Protein AF-A0A086J9L1-F1 (afdb_monomer_lite)

Organism: NCBI:txid1130820

Foldseek 3Di:
DAPQWDLLPDDDDPALQSIKHAWQWWQDRVVSHTHGWDDDPLFKGGGIPDGLVCCQPCQQVDPVPQCFQWADDPNCNPFIPMIGGALAGQQGNGSYRDGDPQFDDGSSLDGAQQWFWLLLASHTDIDGDDPPVVLCVLVVVLVVVLVVVLVLLLLLLVLQVVCVVVVNDPVRGQPLLLLVLLLLLLLLLLLLQLSQDDLSLVVVFVVVVVVDPPDDPVQVVLCVVLVCLSVVLSVSSVVSVCSLCSQFPVSRQCSVVSVPPAFPLLRRLVCLQCVLVVVLVVLVVVLVCVLVPDDQDDDPVCPVVCVVVVHGPSVVVVLLSLLSSLSSNVVVLSNSLSSSLLSLLQLQAWDADSRRFIARPSGRVHGCVDPSSVSSNVSSVVSCVCRQQVVLVVQQVVCVVCLVVCPPPRNVSNCSSQQPQFDSLCSSVSSVSSNLSSVLSNQSNDDDPDQSLVVSLVSLVVVLVVLLQQVGGDDDPDDFFDFPDDDVDDDGDTDGNDSSVLSSVSSVLSSVLSVLVSVLVVDSDDSSNSVSSVVSSVSSVVNSVVSVVSSVVSSVVSVVVVVVVVVVVVVVVVCVVPPPPDDDPDLDDPPDPPPLDFQDDPVVLVQLLVLLVPWPHSLLLLLLLLQLLPDPDLQPDALQNSVLSLVLLQRLDHIPSNSVPSSVVSNVVVVDPPTPADDSVSSSVSVSSSSSVSCVVVVNNVVNVVSSVLSNVRNVFWDQPPPPDDVVVVVVVVVPPPDDDDPPPQVVPDDQDPVNVVVVVVVCVVCVPPDDPLRVVVVVCVVHVSSHAIDGPVPPDDDDDDDDDDDRGPVLVVSCVVPNHDPPPPPPDPPSGPNPVPHPDDPDDSVRVD

pLDDT: mean 72.27, std 19.38, range [24.0, 94.75]

Radius of gyration: 41.41 Å; chains: 1; bounding box: 108×60×132 Å

Sequence (850 aa):
CPLQATTLGLTGAASIGACSCSKGYYLNAQLATCASCPLPATRFYCPGGVTADNIETTCKGLDAVSQGGWWIALPATDAPVVYEACSVRGACVGGCGECRDGHSGPLCAMCISGWSRDFFTIVSHCSECPNQLKLAALHGGTLLGLAVFLFVCYFCTNHSLHGKLRGEGDEERSRFVPAMKMLMTFLSVWGVYGLQADLRETWAESTEGDSAVQASEDEAAAIDAFRGSPAYFENYVSAARSVLLISVAGQKVDCWFSGKQLSPLYVYTLVAFLVPVAVLFFLFAAFNLVFLTRRNRPPASKRLFLIVTGTSWRDVFGQKLTAAFGQILSAFLLFWVPGATTYFIAALQCMSLASGERVQVFDTTVSCGGRSYSNATQVALPGMFLWTFGCPIFFFLAMLFHVRSLEERRWLLIFAFLNDFYRPKFFWWESLRLLFVSTLICVAVSPFPIGRPSFLTILLALYGSVFAVARPYVEETRPPWVLIQKSKKGKGLKIGRSLQLRELLMWIDLALAFQVDSVRISLTSGLRRRAMEVLVVVLFSLGQLLLVVWVLWELGRAIRRHFRRKKRQAEKEDFSGEQDLLPVVDLDRDDSEEMLSHKFLLRDEQFFADAIRLSPFPEEALAQTVTFMQAENLSASDVYAAADFLFEQGHIEPQGQTLYVTVPRIATMYSDLTYDISTTDEFREEMKKLLRRVAAKLKLHNLVGARLAVAKQIRTNCRIVGGKGAGARRRRSRRRTETGDETQWEKLLGGETSADVQLRWLHMRMHPDDASSARTRAEFALIFPSAKPVCFQEDLNPPEEPSEKAEPGLFERLGNAIFGEETSEEPHLPPHLQDPLNVRLHPIPATDII

Secondary structure (DSSP, 8-state):
--TTEE-TT-SS-SSGGG-EEPTTEEEETTTTEEEEPPSPTTTEE--SS--TTTHHHHTTS-HHHHTSSEE--SS-SSS---EEE-SSGGGB-STTSPBPTTEESGGG-EEPTTEE--TT-SSPPPEEPPPHHHHHHHHHHHHHHHHHHHHHHHHHHHHHHHHHTTT--TTTS--HHHHHHHHHHHHHHHHHHHHH--THHHHHHHHHHTT-----HHHHHHHHHHTTHHHHHHHHHHHHHHHHHTTTTTT-GGGGTTTS---HHHHHHHHHHHHHHHHHHHHHHHHHHHHHHS-S---GGGHHHHHHHT--HHHHHHHHHHHHHHHHHHHHHHHHHHHHHHHHHHHT-EEE-TTS-EEESS-TTSBTTSHHHHHHHHHHHHHIIIIIIIHHHHHHHHHHHTGGGTTSHHHHHHSHHHHTTB-GGGTTHHHHHHHHHHHHHHHHHS--SS-HHHHHHHHHHHHHHHHHHH--BPPPSS-SEEEE---TTSPPEEEE--HHHHHHHHHHHHHHHHHHHHHHHH--SSHHHHHHHHHHHHHHHHHHHHHHHHHHHHHHHHHHHHHHHHHHHHHHHHHHHHTT-S----------GGG---SS-HHHHHHHHHHHHTSSSHHHHHHHHHHHTT-S-SSS--HHHHHHHHHHTT-SS--HHIIIIIHHHHHHHHT-TTSS--SHHHHHHHHHHHHHHHHHHHT-HHHHHHHHHHHHHHHHH-EETTTTTSHHHHHHHHTS--SS---TTTTSSPPPPHHHHHHHHHHHHH-GGGS-HHHHHHHHHHH-TT---EE-TTTTSPPPPPPPPPPPPHHHHHHHHHH------S----TTT--TT------S-GGG--

Structure (mmCIF, N/CA/C/O backbone):
data_AF-A0A086J9L1-F1
#
_entry.id   AF-A0A086J9L1-F1
#
loop_
_atom_site.group_PDB
_atom_site.id
_atom_site.type_symbol
_atom_site.label_atom_id
_atom_site.label_alt_id
_atom_site.label_comp_id
_atom_site.label_asym_id
_atom_site.label_entity_id
_atom_site.label_seq_id
_atom_site.pdbx_PDB_ins_code
_atom_site.Cartn_x
_atom_site.Cartn_y
_atom_site.Cartn_z
_atom_site.occupancy
_atom_site.B_iso_or_equiv
_atom_site.auth_seq_id
_atom_site.auth_comp_id
_atom_site.auth_asym_id
_atom_site.auth_atom_id
_atom_site.pdbx_PDB_model_num
ATOM 1 N N . CYS A 1 1 ? 26.692 -8.786 -53.120 1.00 76.94 1 CYS A N 1
ATOM 2 C CA . CYS A 1 1 ? 25.958 -8.298 -51.937 1.00 76.94 1 CYS A CA 1
ATOM 3 C C . CYS A 1 1 ? 24.461 -8.364 -52.197 1.00 76.94 1 CYS A C 1
ATOM 5 O O . CYS A 1 1 ? 24.087 -8.276 -53.363 1.00 76.94 1 CYS A O 1
ATOM 7 N N . PRO A 1 2 ? 23.624 -8.560 -51.163 1.00 82.50 2 PRO A N 1
ATOM 8 C CA . PRO A 1 2 ? 22.166 -8.569 -51.304 1.00 82.50 2 PRO A CA 1
ATOM 9 C C . PRO A 1 2 ? 21.606 -7.215 -51.767 1.00 82.50 2 PRO A C 1
ATOM 11 O O . PRO A 1 2 ? 22.305 -6.200 -51.748 1.00 82.50 2 PRO A O 1
ATOM 14 N N . LEU A 1 3 ? 20.332 -7.197 -52.175 1.00 81.06 3 LEU A N 1
ATOM 15 C CA . LEU A 1 3 ? 19.605 -5.954 -52.455 1.00 81.06 3 LEU A CA 1
ATOM 16 C C . LEU A 1 3 ? 19.679 -5.027 -51.230 1.00 81.06 3 LEU A C 1
ATOM 18 O O . LEU A 1 3 ? 19.567 -5.499 -50.101 1.00 81.06 3 LEU A O 1
ATOM 22 N N . GLN A 1 4 ? 19.880 -3.726 -51.470 1.00 80.81 4 GLN A N 1
ATOM 23 C CA . GLN A 1 4 ? 20.126 -2.698 -50.443 1.00 80.81 4 GLN A CA 1
ATOM 24 C C . GLN A 1 4 ? 21.457 -2.820 -49.671 1.00 80.81 4 GLN A C 1
ATOM 26 O O . GLN A 1 4 ? 21.624 -2.151 -48.653 1.00 80.81 4 GLN A O 1
ATOM 31 N N . ALA A 1 5 ? 22.429 -3.603 -50.158 1.00 84.31 5 ALA A N 1
ATOM 32 C CA . ALA A 1 5 ? 23.796 -3.609 -49.633 1.00 84.31 5 ALA A CA 1
ATOM 33 C C . ALA A 1 5 ? 24.838 -3.063 -50.620 1.00 84.31 5 ALA A C 1
ATOM 35 O O . ALA A 1 5 ? 24.699 -3.165 -51.837 1.00 84.31 5 ALA A O 1
ATOM 36 N N . THR A 1 6 ? 25.930 -2.535 -50.071 1.00 83.69 6 THR A N 1
ATOM 37 C CA . THR A 1 6 ? 27.094 -2.004 -50.791 1.00 83.69 6 THR A CA 1
ATOM 38 C C . THR A 1 6 ? 28.382 -2.635 -50.257 1.00 83.69 6 THR A C 1
ATOM 40 O O . THR A 1 6 ? 28.424 -3.095 -49.118 1.00 83.69 6 THR A O 1
ATOM 43 N N . THR A 1 7 ? 29.447 -2.656 -51.061 1.00 77.06 7 THR A N 1
ATOM 44 C CA . THR A 1 7 ? 30.794 -3.096 -50.639 1.00 77.06 7 THR A CA 1
ATOM 45 C C . THR A 1 7 ? 31.629 -1.962 -50.042 1.00 77.06 7 THR A C 1
ATOM 47 O O . THR A 1 7 ? 32.848 -2.079 -49.958 1.00 77.06 7 THR A O 1
ATOM 50 N N . LEU A 1 8 ? 30.999 -0.830 -49.694 1.00 74.56 8 LEU A N 1
ATOM 51 C CA . LEU A 1 8 ? 31.676 0.368 -49.179 1.00 74.56 8 LEU A CA 1
ATOM 52 C C . LEU A 1 8 ? 32.834 0.865 -50.071 1.00 74.56 8 LEU A C 1
ATOM 54 O O . LEU A 1 8 ? 33.784 1.470 -49.588 1.00 74.56 8 LEU A O 1
ATOM 58 N N . GLY A 1 9 ? 32.760 0.610 -51.382 1.00 67.12 9 GLY A N 1
ATOM 59 C CA . GLY A 1 9 ? 33.784 1.020 -52.348 1.00 67.12 9 GLY A CA 1
ATOM 60 C C . GLY A 1 9 ? 34.927 0.019 -52.560 1.00 67.12 9 GLY A C 1
ATOM 61 O O . GLY A 1 9 ? 35.800 0.287 -53.381 1.00 67.12 9 GLY A O 1
ATOM 62 N N . LEU A 1 10 ? 34.918 -1.144 -51.896 1.00 68.69 10 LEU A N 1
ATOM 63 C CA . LEU A 1 10 ? 35.848 -2.243 -52.185 1.00 68.69 10 LEU A CA 1
ATOM 64 C C . LEU A 1 10 ? 35.444 -2.966 -53.483 1.00 68.69 10 LEU A C 1
ATOM 66 O O . LEU A 1 10 ? 34.256 -3.209 -53.735 1.00 68.69 10 LEU A O 1
ATOM 70 N N . THR A 1 11 ? 36.426 -3.309 -54.321 1.00 63.75 11 THR A N 1
ATOM 71 C CA . THR A 1 11 ? 36.232 -3.998 -55.607 1.00 63.75 11 THR A CA 1
ATOM 72 C C . THR A 1 11 ? 35.839 -5.463 -55.400 1.00 63.75 11 THR A C 1
ATOM 74 O O . THR A 1 11 ? 36.671 -6.364 -55.430 1.00 63.75 11 THR A O 1
ATOM 77 N N . GLY A 1 12 ? 34.537 -5.699 -55.225 1.00 65.25 12 GLY A N 1
ATOM 78 C CA . GLY A 1 12 ? 33.956 -7.030 -55.032 1.00 65.25 12 GLY A CA 1
ATOM 79 C C . GLY A 1 12 ? 33.960 -7.488 -53.569 1.00 65.25 12 GLY A C 1
ATOM 80 O O . GLY A 1 12 ? 34.864 -7.178 -52.801 1.00 65.25 12 GLY A O 1
ATOM 81 N N . ALA A 1 13 ? 32.920 -8.226 -53.173 1.00 68.69 13 ALA A N 1
ATOM 82 C CA . ALA A 1 13 ? 32.827 -8.838 -51.848 1.00 68.69 13 ALA A CA 1
ATOM 83 C C . ALA A 1 13 ? 33.323 -10.289 -51.910 1.00 68.69 13 ALA A C 1
ATOM 85 O O . ALA A 1 13 ? 32.772 -11.083 -52.671 1.00 68.69 13 ALA A O 1
ATOM 86 N N . ALA A 1 14 ? 34.325 -10.642 -51.099 1.00 73.38 14 ALA A N 1
ATOM 87 C CA . ALA A 1 14 ? 34.822 -12.019 -50.979 1.00 73.38 14 ALA A CA 1
ATOM 88 C C . ALA A 1 14 ? 33.916 -12.918 -50.109 1.00 73.38 14 ALA A C 1
ATOM 90 O O . ALA A 1 14 ? 34.003 -14.141 -50.172 1.00 73.38 14 ALA A O 1
ATOM 91 N N . SER A 1 15 ? 33.034 -12.318 -49.304 1.00 76.00 15 SER A N 1
ATOM 92 C CA . SER A 1 15 ? 32.070 -13.001 -48.437 1.00 76.00 15 SER A CA 1
ATOM 93 C C . SER A 1 15 ? 30.815 -12.139 -48.246 1.00 76.00 15 SER A C 1
ATOM 95 O O . SER A 1 15 ? 30.827 -10.939 -48.525 1.00 76.00 15 SER A O 1
ATOM 97 N N . ILE A 1 16 ? 29.720 -12.732 -47.753 1.00 77.75 16 ILE A N 1
ATOM 98 C CA . ILE A 1 16 ? 28.496 -11.978 -47.424 1.00 77.75 16 ILE A CA 1
ATOM 99 C C . ILE A 1 16 ? 28.744 -10.955 -46.298 1.00 77.75 16 ILE A C 1
ATOM 101 O O . ILE A 1 16 ? 28.122 -9.899 -46.302 1.00 77.75 16 ILE A O 1
ATOM 105 N N . GLY A 1 17 ? 29.677 -11.239 -45.378 1.00 72.56 17 GLY A N 1
ATOM 106 C CA . GLY A 1 17 ? 30.025 -10.369 -44.246 1.00 72.56 17 GLY A CA 1
ATOM 107 C C . GLY A 1 17 ? 30.697 -9.053 -44.653 1.00 72.56 17 GLY A C 1
ATOM 108 O O . GLY A 1 17 ? 30.530 -8.051 -43.966 1.00 72.56 17 GLY A O 1
ATOM 109 N N . ALA A 1 18 ? 31.344 -9.023 -45.825 1.00 74.81 18 ALA A N 1
ATOM 110 C CA . ALA A 1 18 ? 31.938 -7.816 -46.406 1.00 74.81 18 ALA A CA 1
ATOM 111 C C . ALA A 1 18 ? 30.899 -6.847 -47.017 1.00 74.81 18 ALA A C 1
ATOM 113 O O . ALA A 1 18 ? 31.251 -5.796 -47.555 1.00 74.81 18 ALA A O 1
ATOM 114 N N . CYS A 1 19 ? 29.612 -7.204 -46.988 1.00 80.94 19 CYS A N 1
ATOM 115 C CA . CYS A 1 19 ? 28.522 -6.382 -47.498 1.00 80.94 19 CYS A CA 1
ATOM 116 C C . CYS A 1 19 ? 27.885 -5.557 -46.380 1.00 80.94 19 CYS A C 1
ATOM 118 O O . CYS A 1 19 ? 27.473 -6.097 -45.358 1.00 80.94 19 CYS A O 1
ATOM 120 N N . SER A 1 20 ? 27.700 -4.259 -46.613 1.00 85.38 20 SER A N 1
ATOM 121 C CA . SER A 1 20 ? 27.017 -3.370 -45.675 1.00 85.38 20 SER A CA 1
ATOM 122 C C . SER A 1 20 ? 25.655 -2.924 -46.192 1.00 85.38 20 SER A C 1
ATOM 124 O O . SER A 1 20 ? 25.558 -2.432 -47.316 1.00 85.38 20 SER A O 1
ATOM 126 N N . CYS A 1 21 ? 24.610 -3.064 -45.376 1.00 88.19 21 CYS A N 1
ATOM 127 C CA . CYS A 1 21 ? 23.255 -2.631 -45.719 1.00 88.19 21 CYS A CA 1
ATOM 128 C C . CYS A 1 21 ? 23.073 -1.106 -45.607 1.00 88.19 21 CYS A C 1
ATOM 130 O O . CYS A 1 21 ? 23.787 -0.421 -44.870 1.00 88.19 21 CYS A O 1
ATOM 132 N N . SER A 1 22 ? 22.090 -0.569 -46.332 1.00 87.94 22 SER A N 1
ATOM 133 C CA . SER A 1 22 ? 21.668 0.831 -46.233 1.00 87.94 22 SER A CA 1
ATOM 134 C C . SER A 1 22 ? 21.080 1.169 -44.858 1.00 87.94 22 SER A C 1
ATOM 136 O O . SER A 1 22 ? 20.612 0.287 -44.137 1.00 87.94 22 SER A O 1
ATOM 138 N N . LYS A 1 23 ? 21.047 2.463 -44.510 1.00 87.50 23 LYS A N 1
ATOM 139 C CA . LYS A 1 23 ? 20.440 2.961 -43.264 1.00 87.50 23 LYS A CA 1
ATOM 140 C C . LYS A 1 23 ? 19.023 2.409 -43.077 1.00 87.50 23 LYS A C 1
ATOM 142 O O . LYS A 1 23 ? 18.240 2.368 -44.024 1.00 87.50 23 LYS A O 1
ATOM 147 N N . GLY A 1 24 ? 18.700 1.989 -41.854 1.00 85.75 24 GLY A N 1
ATOM 148 C CA . GLY A 1 24 ? 17.420 1.350 -41.534 1.00 85.75 24 GLY A CA 1
ATOM 149 C C . GLY A 1 24 ? 17.355 -0.150 -41.843 1.00 85.75 24 GLY A C 1
ATOM 150 O O . GLY A 1 24 ? 16.316 -0.757 -41.598 1.00 85.75 24 GLY A O 1
ATOM 151 N N . TYR A 1 25 ? 18.447 -0.757 -42.316 1.00 87.12 25 TYR A N 1
ATOM 152 C CA . TYR A 1 25 ? 18.561 -2.197 -42.549 1.00 87.12 25 TYR A CA 1
ATOM 153 C C . TYR A 1 25 ? 19.827 -2.760 -41.897 1.00 87.12 25 TYR A C 1
ATOM 155 O O . TYR A 1 25 ? 20.832 -2.061 -41.757 1.00 87.12 25 TYR A O 1
ATOM 163 N N . TYR A 1 26 ? 19.785 -4.035 -41.522 1.00 86.62 26 TYR A N 1
ATOM 164 C CA . TYR A 1 26 ? 20.932 -4.791 -41.023 1.00 86.62 26 TYR A CA 1
ATOM 165 C C . TYR A 1 26 ? 21.159 -6.042 -41.875 1.00 86.62 26 TYR A C 1
ATOM 167 O O . TYR A 1 26 ? 20.227 -6.581 -42.478 1.00 86.62 26 TYR A O 1
ATOM 175 N N . LEU A 1 27 ? 22.403 -6.520 -41.930 1.00 84.25 27 LEU A N 1
ATOM 176 C CA . LEU A 1 27 ? 22.732 -7.745 -42.653 1.00 84.25 27 LEU A CA 1
ATOM 177 C C . LEU A 1 27 ? 22.301 -8.963 -41.829 1.00 84.25 27 LEU A C 1
ATOM 179 O O . LEU A 1 27 ? 22.865 -9.230 -40.770 1.00 84.25 27 LEU A O 1
ATOM 183 N N . ASN A 1 28 ? 21.328 -9.726 -42.325 1.00 83.06 28 ASN A N 1
ATOM 184 C CA . ASN A 1 28 ? 21.008 -11.036 -41.775 1.00 83.06 28 ASN A CA 1
ATOM 185 C C . ASN A 1 28 ? 21.868 -12.092 -42.482 1.00 83.06 28 ASN A C 1
ATOM 187 O O . ASN A 1 28 ? 21.581 -12.478 -43.617 1.00 83.06 28 ASN A O 1
ATOM 191 N N . ALA A 1 29 ? 22.928 -12.548 -41.809 1.00 76.50 29 ALA A N 1
ATOM 192 C CA . ALA A 1 29 ? 23.880 -13.508 -42.367 1.00 76.50 29 ALA A CA 1
ATOM 193 C C . ALA A 1 29 ? 23.258 -14.888 -42.654 1.00 76.50 29 ALA A C 1
ATOM 195 O O . ALA A 1 29 ? 23.668 -15.546 -43.605 1.00 76.50 29 ALA A O 1
ATOM 196 N N . GLN A 1 30 ? 22.244 -15.305 -41.884 1.00 78.69 30 GLN A N 1
ATOM 197 C CA . GLN A 1 30 ? 21.570 -16.602 -42.053 1.00 78.69 30 GLN A CA 1
ATOM 198 C C . GLN A 1 30 ? 20.693 -16.634 -43.307 1.00 78.69 30 GLN A C 1
ATOM 200 O O . GLN A 1 30 ? 20.655 -17.632 -44.020 1.00 78.69 30 GLN A O 1
ATOM 205 N N . LEU A 1 31 ? 19.992 -15.531 -43.576 1.00 81.44 31 LEU A N 1
ATOM 206 C CA . LEU A 1 31 ? 19.120 -15.385 -44.743 1.00 81.44 31 LEU A CA 1
ATOM 207 C C . LEU A 1 31 ? 19.850 -14.808 -45.961 1.00 81.44 31 LEU A C 1
ATOM 209 O O . LEU A 1 31 ? 19.276 -14.770 -47.044 1.00 81.44 31 LEU A O 1
ATOM 213 N N . ALA A 1 32 ? 21.099 -14.359 -45.797 1.00 81.88 32 ALA A N 1
ATOM 214 C CA . ALA A 1 32 ? 21.879 -13.665 -46.820 1.00 81.88 32 ALA A CA 1
ATOM 215 C C . ALA A 1 32 ? 21.157 -12.434 -47.418 1.00 81.88 32 ALA A C 1
ATOM 217 O O . ALA A 1 32 ? 21.314 -12.123 -48.598 1.00 81.88 32 ALA A O 1
ATOM 218 N N . THR A 1 33 ? 20.380 -11.705 -46.605 1.00 88.00 33 THR A N 1
ATOM 219 C CA . THR A 1 33 ? 19.571 -10.541 -47.025 1.00 88.00 33 THR A CA 1
ATOM 220 C C . THR A 1 33 ? 19.725 -9.345 -46.085 1.00 88.00 33 THR A C 1
ATOM 222 O O . THR A 1 33 ? 19.958 -9.521 -44.889 1.00 88.00 33 THR A O 1
ATOM 225 N N . CYS A 1 34 ? 19.506 -8.128 -46.593 1.00 88.25 34 CYS A N 1
ATOM 226 C CA . CYS A 1 34 ? 19.302 -6.949 -45.747 1.00 88.25 34 CYS A CA 1
ATOM 227 C C . CYS A 1 34 ? 17.881 -6.954 -45.176 1.00 88.25 34 CYS A C 1
ATOM 229 O O . CYS A 1 34 ? 16.911 -6.788 -45.911 1.00 88.25 34 CYS A O 1
ATOM 231 N N . ALA A 1 35 ? 17.759 -7.168 -43.868 1.00 88.38 35 ALA A N 1
ATOM 232 C CA . ALA A 1 35 ? 16.488 -7.139 -43.156 1.00 88.38 35 ALA A CA 1
ATOM 233 C C . ALA A 1 35 ? 16.234 -5.742 -42.578 1.00 88.38 35 ALA A C 1
ATOM 235 O O . ALA A 1 35 ? 17.172 -5.048 -42.183 1.00 88.38 35 ALA A O 1
ATOM 236 N N . SER A 1 36 ? 14.970 -5.320 -42.529 1.00 88.50 36 SER A N 1
ATOM 237 C CA . SER A 1 36 ? 14.582 -4.050 -41.909 1.00 88.50 36 SER A CA 1
ATOM 238 C C . SER A 1 36 ? 14.983 -4.020 -40.435 1.00 88.50 36 SER A C 1
ATOM 240 O O . SER A 1 36 ? 14.867 -5.036 -39.744 1.00 88.50 36 SER A O 1
ATOM 242 N N . CYS A 1 37 ? 15.411 -2.856 -39.947 1.00 86.81 37 CYS A N 1
ATOM 243 C CA . CYS A 1 37 ? 15.784 -2.671 -38.549 1.00 86.81 37 CYS A CA 1
ATOM 244 C C . CYS A 1 37 ? 14.646 -3.119 -37.614 1.00 86.81 37 CYS A C 1
ATOM 246 O O . CYS A 1 37 ? 13.480 -2.818 -37.902 1.00 86.81 37 CYS A O 1
ATOM 248 N N . PRO A 1 38 ? 14.945 -3.830 -36.512 1.00 84.69 38 PRO A N 1
ATOM 249 C CA . PRO A 1 38 ? 13.913 -4.257 -35.577 1.00 84.69 38 PRO A CA 1
ATOM 250 C C . PRO A 1 38 ? 13.119 -3.062 -35.026 1.00 84.69 38 PRO A C 1
ATOM 252 O O . PRO A 1 38 ? 13.675 -2.002 -34.754 1.00 84.69 38 PRO A O 1
ATOM 255 N N . LEU A 1 39 ? 11.808 -3.229 -34.850 1.00 80.31 39 LEU A N 1
ATOM 256 C CA . LEU A 1 39 ? 10.949 -2.225 -34.215 1.00 80.31 39 LEU A CA 1
ATOM 257 C C . LEU A 1 39 ? 10.823 -2.501 -32.703 1.00 80.31 39 LEU A C 1
ATOM 259 O O . LEU A 1 39 ? 10.872 -3.666 -32.298 1.00 80.31 39 LEU A O 1
ATOM 263 N N . PRO A 1 40 ? 10.617 -1.471 -31.856 1.00 74.69 40 PRO A N 1
ATOM 264 C CA . PRO A 1 40 ? 10.451 -0.051 -32.194 1.00 74.69 40 PRO A CA 1
ATOM 265 C C . PRO A 1 40 ? 11.783 0.689 -32.425 1.00 74.69 40 PRO A C 1
ATOM 267 O O . PRO A 1 40 ? 12.797 0.373 -31.805 1.00 74.69 40 PRO A O 1
ATOM 270 N N . ALA A 1 41 ? 11.760 1.731 -33.267 1.00 70.62 41 ALA A N 1
ATOM 271 C CA . ALA A 1 41 ? 12.930 2.565 -33.594 1.00 70.62 41 ALA A CA 1
ATOM 272 C C . ALA A 1 41 ? 13.497 3.358 -32.395 1.00 70.62 41 ALA A C 1
ATOM 274 O O . ALA A 1 41 ? 14.632 3.820 -32.430 1.00 70.62 41 ALA A O 1
ATOM 275 N N . THR A 1 42 ? 12.731 3.485 -31.307 1.00 71.38 42 THR A N 1
ATOM 276 C CA . THR A 1 42 ? 13.193 4.036 -30.020 1.00 71.38 42 THR A CA 1
ATOM 277 C C . THR A 1 42 ? 14.117 3.085 -29.258 1.00 71.38 42 THR A C 1
ATOM 279 O O . THR A 1 42 ? 14.785 3.492 -28.309 1.00 71.38 42 THR A O 1
ATOM 282 N N . ARG A 1 43 ? 14.147 1.805 -29.646 1.00 78.00 43 ARG A N 1
ATOM 283 C CA . ARG A 1 43 ? 14.943 0.761 -29.002 1.00 78.00 43 ARG A CA 1
ATOM 284 C C . ARG A 1 43 ? 16.084 0.264 -29.875 1.00 78.00 43 ARG A C 1
ATOM 286 O O . ARG A 1 43 ? 17.126 -0.069 -29.322 1.00 78.00 43 ARG A O 1
ATOM 293 N N . PHE A 1 44 ? 15.897 0.202 -31.188 1.00 85.31 44 PHE A N 1
ATOM 294 C CA . PHE A 1 44 ? 16.902 -0.311 -32.112 1.00 85.31 44 PHE A CA 1
ATOM 295 C C . PHE A 1 44 ? 17.254 0.730 -33.168 1.00 85.31 44 PHE A C 1
ATOM 297 O O . PHE A 1 44 ? 16.372 1.375 -33.736 1.00 85.31 44 PHE A O 1
ATOM 304 N N . TYR A 1 45 ? 18.544 0.855 -33.459 1.00 85.75 45 TYR A N 1
ATOM 305 C CA . TYR A 1 45 ? 19.071 1.758 -34.469 1.00 85.75 45 TYR A CA 1
ATOM 306 C C . TYR A 1 45 ? 20.033 1.030 -35.405 1.00 85.75 45 TYR A C 1
ATOM 308 O O . TYR A 1 45 ? 20.957 0.338 -34.982 1.00 85.75 45 TYR A O 1
ATOM 316 N N . CYS A 1 46 ? 19.811 1.207 -36.704 1.00 87.25 46 CYS A N 1
ATOM 317 C CA . CYS A 1 46 ? 20.625 0.616 -37.758 1.00 87.25 46 CYS A CA 1
ATOM 318 C C . CYS A 1 46 ? 21.206 1.756 -38.609 1.00 87.25 46 CYS A C 1
ATOM 320 O O . CYS A 1 46 ? 20.497 2.276 -39.481 1.00 87.25 46 CYS A O 1
ATOM 322 N N . PRO A 1 47 ? 22.462 2.181 -38.364 1.00 82.75 47 PRO A N 1
ATOM 323 C CA . PRO A 1 47 ? 23.047 3.332 -39.053 1.00 82.75 47 PRO A CA 1
ATOM 324 C C . PRO A 1 47 ? 23.256 3.100 -40.553 1.00 82.75 47 PRO A C 1
ATOM 326 O O . PRO A 1 47 ? 23.207 4.054 -41.328 1.00 82.75 47 PRO A O 1
ATOM 329 N N . GLY A 1 48 ? 23.431 1.839 -40.963 1.00 82.62 48 GLY A N 1
ATOM 330 C CA . GLY A 1 48 ? 23.876 1.477 -42.307 1.00 82.62 48 GLY A CA 1
ATOM 331 C C . GLY A 1 48 ? 25.348 1.826 -42.535 1.00 82.62 48 GLY A C 1
ATOM 332 O O . GLY A 1 48 ? 25.939 2.608 -41.795 1.00 82.62 48 GLY A O 1
ATOM 333 N N . GLY A 1 49 ? 25.967 1.222 -43.544 1.00 78.75 49 GLY A N 1
ATOM 334 C CA . GLY A 1 49 ? 27.369 1.502 -43.880 1.00 78.75 49 GLY A CA 1
ATOM 335 C C . GLY A 1 49 ? 28.413 0.878 -42.935 1.00 78.75 49 GLY A C 1
ATOM 336 O O . GLY A 1 49 ? 29.600 1.176 -43.043 1.00 78.75 49 GLY A O 1
ATOM 337 N N . VAL A 1 50 ? 27.984 -0.002 -42.025 1.00 79.44 50 VAL A N 1
ATOM 338 C CA . VAL A 1 50 ? 28.842 -0.728 -41.079 1.00 79.44 50 VAL A CA 1
ATOM 339 C C . VAL A 1 50 ? 28.770 -2.244 -41.330 1.00 79.44 50 VAL A C 1
ATOM 341 O O . VAL A 1 50 ? 27.759 -2.749 -41.824 1.00 79.44 50 VAL A O 1
ATOM 344 N N . THR A 1 51 ? 29.854 -2.957 -41.038 1.00 77.94 51 THR A N 1
ATOM 345 C CA . THR A 1 51 ? 30.085 -4.405 -41.198 1.00 77.94 51 THR A CA 1
ATOM 346 C C . THR A 1 51 ? 30.797 -4.952 -39.958 1.00 77.94 51 THR A C 1
ATOM 348 O O . THR A 1 51 ? 31.350 -4.177 -39.177 1.00 77.94 51 THR A O 1
ATOM 351 N N . ALA A 1 52 ? 30.820 -6.275 -39.785 1.00 74.00 52 ALA A N 1
ATOM 352 C CA . ALA A 1 52 ? 31.558 -6.916 -38.692 1.00 74.00 52 ALA A CA 1
ATOM 353 C C . ALA A 1 52 ? 33.065 -6.586 -38.720 1.00 74.00 52 ALA A C 1
ATOM 355 O O . ALA A 1 52 ? 33.684 -6.462 -37.668 1.00 74.00 52 ALA A O 1
ATOM 356 N N . ASP A 1 53 ? 33.627 -6.361 -39.912 1.00 73.62 53 ASP A N 1
ATOM 357 C CA . ASP A 1 53 ? 35.062 -6.122 -40.103 1.00 73.62 53 ASP A CA 1
ATOM 358 C C . ASP A 1 53 ? 35.479 -4.662 -39.843 1.00 73.62 53 ASP A C 1
ATOM 360 O O . ASP A 1 53 ? 36.639 -4.393 -39.540 1.00 73.62 53 ASP A O 1
ATOM 364 N N . ASN A 1 54 ? 34.554 -3.699 -39.961 1.00 79.50 54 ASN A N 1
ATOM 365 C CA . ASN A 1 54 ? 34.853 -2.270 -39.791 1.00 79.50 54 ASN A CA 1
ATOM 366 C C . ASN A 1 54 ? 34.167 -1.621 -38.580 1.00 79.50 54 ASN A C 1
ATOM 368 O O . ASN A 1 54 ? 34.442 -0.456 -38.292 1.00 79.50 54 ASN A O 1
ATOM 372 N N . ILE A 1 55 ? 33.281 -2.323 -37.866 1.00 80.44 55 ILE A N 1
ATOM 373 C CA . ILE A 1 55 ? 32.540 -1.742 -36.738 1.00 80.44 55 ILE A CA 1
ATOM 374 C C . ILE A 1 55 ? 33.479 -1.189 -35.668 1.00 80.44 55 ILE A C 1
ATOM 376 O O . ILE A 1 55 ? 33.264 -0.069 -35.226 1.00 80.44 55 ILE A O 1
ATOM 380 N N . GLU A 1 56 ? 34.546 -1.906 -35.314 1.00 76.88 56 GLU A N 1
ATOM 381 C CA . GLU A 1 56 ? 35.476 -1.525 -34.240 1.00 76.88 56 GLU A CA 1
ATOM 382 C C . GLU A 1 56 ? 36.193 -0.189 -34.513 1.00 76.88 56 GLU A C 1
ATOM 384 O O . GLU A 1 56 ? 36.495 0.564 -33.589 1.00 76.88 56 GLU A O 1
ATOM 389 N N . THR A 1 57 ? 36.403 0.152 -35.788 1.00 78.25 57 THR A N 1
ATOM 390 C CA . THR A 1 57 ? 37.022 1.419 -36.206 1.00 78.25 57 THR A CA 1
ATOM 391 C C . THR A 1 57 ? 35.994 2.497 -36.550 1.00 78.25 57 THR A C 1
ATOM 393 O O . THR A 1 57 ? 36.243 3.681 -36.329 1.00 78.25 57 THR A O 1
ATOM 396 N N . THR A 1 58 ? 34.818 2.112 -37.054 1.00 80.44 58 THR A N 1
ATOM 397 C CA . THR A 1 58 ? 33.796 3.048 -37.557 1.00 80.44 58 THR A CA 1
ATOM 398 C C . THR A 1 58 ? 32.862 3.539 -36.449 1.00 80.44 58 THR A C 1
ATOM 400 O O . THR A 1 58 ? 32.353 4.656 -36.521 1.00 80.44 58 THR A O 1
ATOM 403 N N . CYS A 1 59 ? 32.672 2.752 -35.387 1.00 80.44 59 CYS A N 1
ATOM 404 C CA . CYS A 1 59 ? 31.727 3.018 -34.300 1.00 80.44 59 CYS A CA 1
ATOM 405 C C . CYS A 1 59 ? 31.941 4.366 -33.579 1.00 80.44 59 CYS A C 1
ATOM 407 O O . CYS A 1 59 ? 30.975 4.948 -33.086 1.00 80.44 59 CYS A O 1
ATOM 409 N N . LYS A 1 60 ? 33.170 4.909 -33.560 1.00 77.94 60 LYS A N 1
ATOM 410 C CA . LYS A 1 60 ? 33.479 6.230 -32.968 1.00 77.94 60 LYS A CA 1
ATOM 411 C C . LYS A 1 60 ? 33.123 7.410 -33.878 1.00 77.94 60 LYS A C 1
ATOM 413 O O . LYS A 1 60 ? 32.882 8.500 -33.373 1.00 77.94 60 LYS A O 1
ATOM 418 N N . GLY A 1 61 ? 33.086 7.199 -35.194 1.00 75.00 61 GLY A N 1
ATOM 419 C CA . GLY A 1 61 ? 32.851 8.243 -36.201 1.00 75.00 61 GLY A CA 1
ATOM 420 C C . GLY A 1 61 ? 31.383 8.447 -36.587 1.00 75.00 61 GLY A C 1
ATOM 421 O O . GLY A 1 61 ? 31.091 9.250 -37.466 1.00 75.00 61 GLY A O 1
ATOM 422 N N . LEU A 1 62 ? 30.454 7.710 -35.973 1.00 78.94 62 LEU A N 1
ATOM 423 C CA . LEU A 1 62 ? 29.019 7.823 -36.236 1.00 78.94 62 LEU A CA 1
ATOM 424 C C . LEU A 1 62 ? 28.384 8.908 -35.358 1.00 78.94 62 LEU A C 1
ATOM 426 O O . LEU A 1 62 ? 28.050 8.629 -34.210 1.00 78.94 62 LEU A O 1
ATOM 430 N N . ASP A 1 63 ? 28.139 10.102 -35.909 1.00 73.25 63 ASP A N 1
ATOM 431 C CA . ASP A 1 63 ? 27.571 11.265 -35.190 1.00 73.25 63 ASP A CA 1
ATOM 432 C C . ASP A 1 63 ? 26.301 10.954 -34.376 1.00 73.25 63 ASP A C 1
ATOM 434 O O . ASP A 1 63 ? 26.117 11.453 -33.270 1.00 73.25 63 ASP A O 1
ATOM 438 N N . ALA A 1 64 ? 25.428 10.083 -34.895 1.00 70.00 64 ALA A N 1
ATOM 439 C CA . ALA A 1 64 ? 24.176 9.705 -34.231 1.00 70.00 64 ALA A CA 1
ATOM 440 C C . ALA A 1 64 ? 24.361 8.812 -32.985 1.00 70.00 64 ALA A C 1
ATOM 442 O O . ALA A 1 64 ? 23.436 8.665 -32.188 1.00 70.00 64 ALA A O 1
ATOM 443 N N . VAL A 1 65 ? 25.528 8.178 -32.837 1.00 75.62 65 VAL A N 1
ATOM 444 C CA . VAL A 1 65 ? 25.832 7.187 -31.787 1.00 75.62 65 VAL A CA 1
ATOM 445 C C . VAL A 1 65 ? 26.977 7.669 -30.886 1.00 75.62 65 VAL A C 1
ATOM 447 O O . VAL A 1 65 ? 27.032 7.323 -29.707 1.00 75.62 65 VAL A O 1
ATOM 450 N N . SER A 1 66 ? 27.870 8.511 -31.410 1.00 70.75 66 SER A N 1
ATOM 451 C CA . SER A 1 66 ? 29.010 9.092 -30.692 1.00 70.75 66 SER A CA 1
ATOM 452 C C . SER A 1 66 ? 28.591 10.017 -29.547 1.00 70.75 66 SER A C 1
ATOM 454 O O . SER A 1 66 ? 29.340 10.168 -28.589 1.00 70.75 66 SER A O 1
ATOM 456 N N . GLN A 1 67 ? 27.372 10.565 -29.595 1.00 71.06 67 GLN A N 1
ATOM 457 C CA . GLN A 1 67 ? 26.773 11.357 -28.513 1.00 71.06 67 GLN A CA 1
ATOM 458 C C . GLN A 1 67 ? 26.276 10.509 -27.320 1.00 71.06 67 GLN A C 1
ATOM 460 O O . GLN A 1 67 ? 25.790 11.061 -26.332 1.00 71.06 67 GLN A O 1
ATOM 465 N N . GLY A 1 68 ? 26.400 9.177 -27.385 1.00 77.56 68 GLY A N 1
ATOM 466 C CA . GLY A 1 68 ? 26.016 8.256 -26.314 1.00 77.56 68 GLY A CA 1
ATOM 467 C C . GLY A 1 68 ? 24.536 7.848 -26.324 1.00 77.56 68 GLY A C 1
ATOM 468 O O . GLY A 1 68 ? 23.730 8.290 -27.143 1.00 77.56 68 GLY A O 1
ATOM 469 N N . GLY A 1 69 ? 24.162 6.952 -25.405 1.00 79.38 69 GLY A N 1
ATOM 470 C CA . GLY A 1 69 ? 22.797 6.414 -25.275 1.00 79.38 69 GLY A CA 1
ATOM 471 C C . GLY A 1 69 ? 22.484 5.147 -26.076 1.00 79.38 69 GLY A C 1
ATOM 472 O O . GLY A 1 69 ? 21.435 4.537 -25.857 1.00 79.38 69 GLY A O 1
ATOM 473 N N . TRP A 1 70 ? 23.404 4.720 -26.936 1.00 84.31 70 TRP A N 1
ATOM 474 C CA . TRP A 1 70 ? 23.308 3.499 -27.730 1.00 84.31 70 TRP A CA 1
ATOM 475 C C . TRP A 1 70 ? 24.417 2.524 -27.346 1.00 84.31 70 TRP A C 1
ATOM 477 O O . TRP A 1 70 ? 25.537 2.925 -27.039 1.00 84.31 70 TRP A O 1
ATOM 487 N N . TRP A 1 71 ? 24.107 1.237 -27.388 1.00 86.50 71 TRP A N 1
ATOM 488 C CA . TRP A 1 71 ? 25.009 0.150 -27.046 1.00 86.50 71 TRP A CA 1
ATOM 489 C C . TRP A 1 71 ? 25.061 -0.875 -28.168 1.00 86.50 71 TRP A C 1
ATOM 491 O O . TRP A 1 71 ? 24.072 -1.118 -28.858 1.00 86.50 71 TRP A O 1
ATOM 501 N N . ILE A 1 72 ? 26.225 -1.490 -28.326 1.00 84.62 72 ILE A N 1
ATOM 502 C CA . ILE A 1 72 ? 26.460 -2.601 -29.238 1.00 84.62 72 ILE A CA 1
ATOM 503 C C . ILE A 1 72 ? 27.383 -3.606 -28.547 1.00 84.62 72 ILE A C 1
ATOM 505 O O . ILE A 1 72 ? 28.283 -3.214 -27.803 1.00 84.62 72 ILE A O 1
ATOM 509 N N . ALA A 1 73 ? 27.152 -4.898 -28.773 1.00 77.19 73 ALA A N 1
ATOM 510 C CA . ALA A 1 73 ? 28.025 -5.958 -28.279 1.00 77.19 73 ALA A CA 1
ATOM 511 C C . ALA A 1 73 ? 29.265 -6.079 -29.181 1.00 77.19 73 ALA A C 1
ATOM 513 O O . ALA A 1 73 ? 29.113 -6.317 -30.377 1.00 77.19 73 ALA A O 1
ATOM 514 N N . LEU A 1 74 ? 30.475 -5.953 -28.626 1.00 73.12 74 LEU A N 1
ATOM 515 C CA . LEU A 1 74 ? 31.736 -6.230 -29.330 1.00 73.12 74 LEU A CA 1
ATOM 516 C C . LEU A 1 74 ? 32.470 -7.422 -28.681 1.00 73.12 74 LEU A C 1
ATOM 518 O O . LEU A 1 74 ? 32.444 -7.531 -27.452 1.00 73.12 74 LEU A O 1
ATOM 522 N N . PRO A 1 75 ? 33.141 -8.295 -29.462 1.00 65.94 75 PRO A N 1
ATOM 523 C CA . PRO A 1 75 ? 33.245 -8.273 -30.924 1.00 65.94 75 PRO A CA 1
ATOM 524 C C . PRO A 1 75 ? 31.940 -8.736 -31.601 1.00 65.94 75 PRO A C 1
ATOM 526 O O . PRO A 1 75 ? 31.410 -9.801 -31.298 1.00 65.94 75 PRO A O 1
ATOM 529 N N . ALA A 1 76 ? 31.417 -7.937 -32.536 1.00 60.44 76 ALA A N 1
ATOM 530 C CA . ALA A 1 76 ? 30.205 -8.255 -33.300 1.00 60.44 76 ALA A CA 1
ATOM 531 C C . ALA A 1 76 ? 30.525 -9.162 -34.506 1.00 60.44 76 ALA A C 1
ATOM 533 O O . ALA A 1 76 ? 30.071 -8.898 -35.616 1.00 60.44 76 ALA A O 1
ATOM 534 N N . THR A 1 77 ? 31.355 -10.196 -34.319 1.00 57.69 77 THR A N 1
ATOM 535 C CA . THR A 1 77 ? 31.874 -11.036 -35.419 1.00 57.69 77 THR A CA 1
ATOM 536 C C . THR A 1 77 ? 30.789 -11.864 -36.102 1.00 57.69 77 THR A C 1
ATOM 538 O O . THR A 1 77 ? 30.870 -12.095 -37.303 1.00 57.69 77 THR A O 1
ATOM 541 N N . ASP A 1 78 ? 29.749 -12.247 -35.355 1.00 55.56 78 ASP A N 1
ATOM 542 C CA . ASP A 1 78 ? 28.682 -13.149 -35.817 1.00 55.56 78 ASP A CA 1
ATOM 543 C C . ASP A 1 78 ? 27.269 -12.543 -35.697 1.00 55.56 78 ASP A C 1
ATOM 545 O O . ASP A 1 78 ? 26.276 -13.174 -36.068 1.00 55.56 78 ASP A O 1
ATOM 549 N N . ALA A 1 79 ? 27.159 -11.321 -35.163 1.00 58.25 79 ALA A N 1
ATOM 550 C CA . ALA A 1 79 ? 25.890 -10.668 -34.853 1.00 58.25 79 ALA A CA 1
ATOM 551 C C . ALA A 1 79 ? 25.556 -9.562 -35.870 1.00 58.25 79 ALA A C 1
ATOM 553 O O . ALA A 1 79 ? 26.455 -8.886 -36.373 1.00 58.25 79 ALA A O 1
ATOM 554 N N . PRO A 1 80 ? 24.266 -9.324 -36.168 1.00 67.12 80 PRO A N 1
ATOM 555 C CA . PRO A 1 80 ? 23.883 -8.178 -36.977 1.00 67.12 80 PRO A CA 1
ATOM 556 C C . PRO A 1 80 ? 24.297 -6.878 -36.273 1.00 67.12 80 PRO A C 1
ATOM 558 O O . PRO A 1 80 ? 24.053 -6.713 -35.078 1.00 67.12 80 PRO A O 1
ATOM 561 N N . VAL A 1 81 ? 24.907 -5.944 -37.013 1.00 78.19 81 VAL A N 1
ATOM 562 C CA . VAL A 1 81 ? 25.323 -4.631 -36.490 1.00 78.19 81 VAL A CA 1
ATOM 563 C C . VAL A 1 81 ? 24.082 -3.774 -36.222 1.00 78.19 81 VAL A C 1
ATOM 565 O O . VAL A 1 81 ? 23.642 -2.985 -37.059 1.00 78.19 81 VAL A O 1
ATOM 568 N N . VAL A 1 82 ? 23.484 -3.985 -35.054 1.00 84.44 82 VAL A N 1
ATOM 569 C CA . VAL A 1 82 ? 22.285 -3.303 -34.572 1.00 84.44 82 VAL A CA 1
ATOM 570 C C . VAL A 1 82 ? 22.627 -2.656 -33.241 1.00 84.44 82 VAL A C 1
ATOM 572 O O . VAL A 1 82 ? 23.071 -3.323 -32.309 1.00 84.44 82 VAL A O 1
ATOM 575 N N . TYR A 1 83 ? 22.404 -1.350 -33.157 1.00 85.44 83 TYR A N 1
ATOM 576 C CA . TYR A 1 83 ? 22.543 -0.602 -31.920 1.00 85.44 83 TYR A CA 1
ATOM 577 C C . TYR A 1 83 ? 21.271 -0.717 -31.093 1.00 85.44 83 TYR A C 1
ATOM 579 O O . TYR A 1 83 ? 20.167 -0.553 -31.610 1.00 85.44 83 TYR A O 1
ATOM 587 N N . GLU A 1 84 ? 21.426 -0.953 -29.798 1.00 85.44 84 GLU A N 1
ATOM 588 C CA . GLU A 1 84 ? 20.336 -0.999 -28.833 1.00 85.44 84 GLU A CA 1
ATOM 589 C C . GLU A 1 84 ? 20.378 0.209 -27.902 1.00 85.44 84 GLU A C 1
ATOM 591 O O . GLU A 1 84 ? 21.432 0.587 -27.397 1.00 85.44 84 GLU A O 1
ATOM 596 N N . ALA A 1 85 ? 19.223 0.811 -27.633 1.00 81.62 85 ALA A N 1
ATOM 597 C CA . ALA A 1 85 ? 19.117 1.901 -26.675 1.00 81.62 85 ALA A CA 1
ATOM 598 C C . ALA A 1 85 ? 19.392 1.395 -25.252 1.00 81.62 85 ALA A C 1
ATOM 600 O O . ALA A 1 85 ? 18.760 0.438 -24.774 1.00 81.62 85 ALA A O 1
ATOM 601 N N . CYS A 1 86 ? 20.297 2.076 -24.555 1.00 81.44 86 CYS A N 1
ATOM 602 C CA . CYS A 1 86 ? 20.710 1.692 -23.212 1.00 81.44 86 CYS A CA 1
ATOM 603 C C . CYS A 1 86 ? 19.575 1.827 -22.203 1.00 81.44 86 CYS A C 1
ATOM 605 O O . CYS A 1 86 ? 18.737 2.727 -22.287 1.00 81.44 86 CYS A O 1
ATOM 607 N N . SER A 1 87 ? 19.570 0.948 -21.199 1.00 76.06 87 SER A N 1
ATOM 608 C CA . SER A 1 87 ? 18.605 1.034 -20.097 1.00 76.06 87 SER A CA 1
ATOM 609 C C . SER A 1 87 ? 18.771 2.304 -19.274 1.00 76.06 87 SER A C 1
ATOM 611 O O . SER A 1 87 ? 17.783 2.816 -18.762 1.00 76.06 87 SER A O 1
ATOM 613 N N . VAL A 1 88 ? 19.993 2.831 -19.204 1.00 77.00 88 VAL A N 1
ATOM 614 C CA . VAL A 1 88 ? 20.316 4.145 -18.648 1.00 77.00 88 VAL A CA 1
ATOM 615 C C . VAL A 1 88 ? 21.068 4.907 -19.738 1.00 77.00 88 VAL A C 1
ATOM 617 O O . VAL A 1 88 ? 22.184 4.526 -20.082 1.00 77.00 88 VAL A O 1
ATOM 620 N N . ARG A 1 89 ? 20.472 5.958 -20.322 1.00 70.88 89 ARG A N 1
ATOM 621 C CA . ARG A 1 89 ? 21.041 6.642 -21.506 1.00 70.88 89 ARG A CA 1
ATOM 622 C C . ARG A 1 89 ? 22.472 7.121 -21.251 1.00 70.88 89 ARG A C 1
ATOM 624 O O . ARG A 1 89 ? 23.385 6.764 -21.984 1.00 70.88 89 ARG A O 1
ATOM 631 N N . GLY A 1 90 ? 22.683 7.845 -20.151 1.00 76.12 90 GLY A N 1
ATOM 632 C CA . GLY A 1 90 ? 24.007 8.340 -19.768 1.00 76.12 90 GLY A CA 1
ATOM 633 C C . GLY A 1 90 ? 24.958 7.275 -19.207 1.00 76.12 90 GLY A C 1
ATOM 634 O O . GLY A 1 90 ? 26.003 7.642 -18.680 1.00 76.12 90 GLY A O 1
ATOM 635 N N . ALA A 1 91 ? 24.600 5.986 -19.236 1.00 85.75 91 ALA A N 1
ATOM 636 C CA . ALA A 1 91 ? 25.532 4.899 -18.933 1.00 85.75 91 ALA A CA 1
ATOM 637 C C . ALA A 1 91 ? 26.348 4.474 -20.159 1.00 85.75 91 ALA A C 1
ATOM 639 O O . ALA A 1 91 ? 27.402 3.875 -19.988 1.00 85.75 91 ALA A O 1
ATOM 640 N N . CYS A 1 92 ? 25.886 4.793 -21.369 1.00 86.88 92 CYS A N 1
ATOM 641 C CA . CYS A 1 92 ? 26.596 4.516 -22.612 1.00 86.88 92 CYS A CA 1
ATOM 642 C C . CYS A 1 92 ? 27.198 5.816 -23.129 1.00 86.88 92 CYS A C 1
ATOM 644 O O . CYS A 1 92 ? 26.465 6.714 -23.544 1.00 86.88 92 CYS A O 1
ATOM 646 N N . VAL A 1 93 ? 28.521 5.925 -23.049 1.00 83.81 93 VAL A N 1
ATOM 647 C CA . VAL A 1 93 ? 29.268 7.174 -23.285 1.00 83.81 93 VAL A CA 1
ATOM 648 C C . VAL A 1 93 ? 29.933 7.231 -24.658 1.00 83.81 93 VAL A C 1
ATOM 650 O O . VAL A 1 93 ? 30.398 8.294 -25.049 1.00 83.81 93 VAL A O 1
ATOM 653 N N . GLY A 1 94 ? 29.937 6.129 -25.411 1.00 69.38 94 GLY A N 1
ATOM 654 C CA . GLY A 1 94 ? 30.549 6.068 -26.736 1.00 69.38 94 GLY A CA 1
ATOM 655 C C . GLY A 1 94 ? 29.810 5.143 -27.697 1.00 69.38 94 GLY A C 1
ATOM 656 O O . GLY A 1 94 ? 29.050 4.266 -27.291 1.00 69.38 94 GLY A O 1
ATOM 657 N N . GLY A 1 95 ? 30.072 5.312 -28.994 1.00 73.50 95 GLY A N 1
ATOM 658 C CA . GLY A 1 95 ? 29.430 4.531 -30.054 1.00 73.50 95 GLY A CA 1
ATOM 659 C C . GLY A 1 95 ? 29.920 3.086 -30.194 1.00 73.50 95 GLY A C 1
ATOM 660 O O . GLY A 1 95 ? 29.431 2.373 -31.063 1.00 73.50 95 GLY A O 1
ATOM 661 N N . CYS A 1 96 ? 30.858 2.633 -29.355 1.00 81.00 96 CYS A N 1
ATOM 662 C CA . CYS A 1 96 ? 31.509 1.315 -29.437 1.00 81.00 96 CYS A CA 1
ATOM 663 C C . CYS A 1 96 ? 31.220 0.405 -28.231 1.00 81.00 96 CYS A C 1
ATOM 665 O O . CYS A 1 96 ? 32.059 -0.408 -27.861 1.00 81.00 96 CYS A O 1
ATOM 667 N N . GLY A 1 97 ? 30.075 0.570 -27.561 1.00 78.62 97 GLY A N 1
ATOM 668 C CA . GLY A 1 97 ? 29.737 -0.245 -26.384 1.00 78.62 97 GLY A CA 1
ATOM 669 C C . GLY A 1 97 ? 30.525 0.118 -25.116 1.00 78.62 97 GLY A C 1
ATOM 670 O O . GLY A 1 97 ? 30.542 -0.655 -24.161 1.00 78.62 97 GLY A O 1
ATOM 671 N N . GLU A 1 98 ? 31.159 1.294 -25.093 1.00 86.31 98 GLU A N 1
ATOM 672 C CA . GLU A 1 98 ? 31.878 1.821 -23.931 1.00 86.31 98 GLU A CA 1
ATOM 673 C C . GLU A 1 98 ? 30.884 2.285 -22.851 1.00 86.31 98 GLU A C 1
ATOM 675 O O . GLU A 1 98 ? 29.999 3.117 -23.093 1.00 86.31 98 GLU A O 1
ATOM 680 N N . CYS A 1 99 ? 31.046 1.741 -21.643 1.00 88.75 99 CYS A N 1
ATOM 681 C CA . CYS A 1 99 ? 30.240 2.100 -20.483 1.00 88.75 99 CYS A CA 1
ATOM 682 C C . CYS A 1 99 ? 30.875 3.240 -19.688 1.00 88.75 99 CYS A C 1
ATOM 684 O O . CYS A 1 99 ? 32.094 3.345 -19.583 1.00 88.75 99 CYS A O 1
ATOM 686 N N . ARG A 1 100 ? 30.025 4.076 -19.087 1.00 90.12 100 ARG A N 1
ATOM 687 C CA . ARG A 1 100 ? 30.422 5.100 -18.121 1.00 90.12 100 ARG A CA 1
ATOM 688 C C . ARG A 1 100 ? 31.084 4.449 -16.908 1.00 90.12 100 ARG A C 1
ATOM 690 O O . ARG A 1 100 ? 30.718 3.337 -16.530 1.00 90.12 100 ARG A O 1
ATOM 697 N N . ASP A 1 101 ? 31.971 5.184 -16.245 1.00 91.00 101 ASP A N 1
ATOM 698 C CA . ASP A 1 101 ? 32.569 4.760 -14.980 1.00 91.00 101 ASP A CA 1
ATOM 699 C C . ASP A 1 101 ? 31.517 4.245 -13.988 1.00 91.00 101 ASP A C 1
ATOM 701 O O . ASP A 1 101 ? 30.445 4.832 -13.808 1.00 91.00 101 ASP A O 1
ATOM 705 N N . GLY A 1 102 ? 31.819 3.104 -13.369 1.00 88.94 102 GLY A N 1
ATOM 706 C CA . GLY A 1 102 ? 30.912 2.420 -12.453 1.00 88.94 102 GLY A CA 1
ATOM 707 C C . GLY A 1 102 ? 29.898 1.486 -13.122 1.00 88.94 102 GLY A C 1
ATOM 708 O O . GLY A 1 102 ? 29.354 0.618 -12.437 1.00 88.94 102 GLY A O 1
ATOM 709 N N . HIS A 1 103 ? 29.657 1.614 -14.431 1.00 90.19 103 HIS A N 1
ATOM 710 C CA . HIS A 1 103 ? 28.738 0.768 -15.196 1.00 90.19 103 HIS A CA 1
ATOM 711 C C . HIS A 1 103 ? 29.460 -0.377 -15.928 1.00 90.19 103 HIS A C 1
ATOM 713 O O . HIS A 1 103 ? 30.625 -0.277 -16.302 1.00 90.19 103 HIS A O 1
ATOM 719 N N . SER A 1 104 ? 28.756 -1.488 -16.141 1.00 89.25 104 SER A N 1
ATOM 720 C CA . SER A 1 104 ? 29.247 -2.689 -16.825 1.00 89.25 104 SER A CA 1
ATOM 721 C C . SER A 1 104 ? 28.098 -3.548 -17.373 1.00 89.25 104 SER A C 1
ATOM 723 O O . SER A 1 104 ? 26.917 -3.242 -17.179 1.00 89.25 104 SER A O 1
ATOM 725 N N . GLY A 1 105 ? 28.449 -4.642 -18.054 1.00 86.81 105 GLY A N 1
ATOM 726 C CA . GLY A 1 105 ? 27.499 -5.616 -18.594 1.00 86.81 105 GLY A CA 1
ATOM 727 C C . GLY A 1 105 ? 26.745 -5.131 -19.841 1.00 86.81 105 GLY A C 1
ATOM 728 O O . GLY A 1 105 ? 26.967 -4.013 -20.318 1.00 86.81 105 GLY A O 1
ATOM 729 N N . PRO A 1 106 ? 25.843 -5.963 -20.393 1.00 86.38 106 PRO A N 1
ATOM 730 C CA . PRO A 1 106 ? 25.075 -5.593 -21.576 1.00 86.38 106 PRO A CA 1
ATOM 731 C C . PRO A 1 106 ? 24.210 -4.354 -21.327 1.00 86.38 106 PRO A C 1
ATOM 733 O O . PRO A 1 106 ? 23.609 -4.213 -20.255 1.00 86.38 106 PRO A O 1
ATOM 736 N N . LEU A 1 107 ? 24.147 -3.455 -22.315 1.00 86.06 107 LEU A N 1
ATOM 737 C CA . LEU A 1 107 ? 23.468 -2.149 -22.242 1.00 86.06 107 LEU A CA 1
ATOM 738 C C . LEU A 1 107 ? 24.001 -1.211 -21.141 1.00 86.06 107 LEU A C 1
ATOM 740 O O . LEU A 1 107 ? 23.305 -0.263 -20.764 1.00 86.06 107 LEU A O 1
ATOM 744 N N . CYS A 1 108 ? 25.189 -1.492 -20.588 1.00 88.06 108 CYS A N 1
ATOM 745 C CA . CYS A 1 108 ? 25.768 -0.786 -19.440 1.00 88.06 108 CYS A CA 1
ATOM 746 C C . CYS A 1 108 ? 24.803 -0.700 -18.242 1.00 88.06 108 CYS A C 1
ATOM 748 O O . CYS A 1 108 ? 24.788 0.273 -17.480 1.00 88.06 108 CYS A O 1
ATOM 750 N N . ALA A 1 109 ? 23.944 -1.714 -18.095 1.00 85.81 109 ALA A N 1
ATOM 751 C CA . ALA A 1 109 ? 22.869 -1.716 -17.114 1.00 85.81 109 ALA A CA 1
ATOM 752 C C . ALA A 1 109 ? 23.326 -2.181 -15.722 1.00 85.81 109 ALA A C 1
ATOM 754 O O . ALA A 1 109 ? 22.610 -1.949 -14.748 1.00 85.81 109 ALA A O 1
ATOM 755 N N . MET A 1 110 ? 24.492 -2.811 -15.591 1.00 87.56 110 MET A N 1
ATOM 756 C CA . MET A 1 110 ? 24.982 -3.329 -14.311 1.00 87.56 110 MET A CA 1
ATOM 757 C C . MET A 1 110 ? 26.010 -2.403 -13.680 1.00 87.56 110 MET A C 1
ATOM 759 O O . MET A 1 110 ? 26.666 -1.636 -14.375 1.00 87.56 110 MET A O 1
ATOM 763 N N . CYS A 1 111 ? 26.158 -2.482 -12.359 1.00 88.19 111 CYS A N 1
ATOM 764 C CA . CYS A 1 111 ? 27.217 -1.775 -11.646 1.00 88.19 111 CYS A CA 1
ATOM 765 C C . CYS A 1 111 ? 28.410 -2.700 -11.401 1.00 88.19 111 CYS A C 1
ATOM 767 O O . CYS A 1 111 ? 28.235 -3.899 -11.182 1.00 88.19 111 CYS A O 1
ATOM 769 N N . ILE A 1 112 ? 29.618 -2.141 -11.434 1.00 89.12 112 ILE A N 1
ATOM 770 C CA . ILE A 1 112 ? 30.839 -2.857 -11.044 1.00 89.12 112 ILE A CA 1
ATOM 771 C C . ILE A 1 112 ? 30.851 -3.156 -9.533 1.00 89.12 112 ILE A C 1
ATOM 773 O O . ILE A 1 112 ? 30.069 -2.603 -8.758 1.00 89.12 112 ILE A O 1
ATOM 777 N N . SER A 1 113 ? 31.766 -4.019 -9.084 1.00 85.88 113 SER A N 1
ATOM 778 C CA . SER A 1 113 ? 31.927 -4.328 -7.657 1.00 85.88 113 SER A CA 1
ATOM 779 C C . SER A 1 113 ? 32.220 -3.070 -6.829 1.00 85.88 113 SER A C 1
ATOM 781 O O . SER A 1 113 ? 33.079 -2.270 -7.194 1.00 85.88 113 SER A O 1
ATOM 783 N N . GLY A 1 114 ? 31.545 -2.919 -5.692 1.00 85.88 114 GLY A N 1
ATOM 784 C CA . GLY A 1 114 ? 31.611 -1.737 -4.828 1.00 85.88 114 GLY A CA 1
ATOM 785 C C . GLY A 1 114 ? 30.649 -0.611 -5.218 1.00 85.88 114 GLY A C 1
ATOM 786 O O . GLY A 1 114 ? 30.630 0.415 -4.542 1.00 85.88 114 GLY A O 1
ATOM 787 N N . TRP A 1 115 ? 29.848 -0.789 -6.272 1.00 88.88 115 TRP A N 1
ATOM 788 C CA . TRP A 1 115 ? 28.895 0.201 -6.772 1.00 88.88 115 TRP A CA 1
ATOM 789 C C . TRP A 1 115 ? 27.471 -0.357 -6.766 1.00 88.88 115 TRP A C 1
ATOM 791 O O . TRP A 1 115 ? 27.252 -1.561 -6.880 1.00 88.88 115 TRP A O 1
ATOM 801 N N . SER A 1 116 ? 26.494 0.535 -6.628 1.00 86.50 116 SER A N 1
ATOM 802 C CA . SER A 1 116 ? 25.070 0.209 -6.579 1.00 86.50 116 SER A CA 1
ATOM 803 C C . SER A 1 116 ? 24.238 1.317 -7.219 1.00 86.50 116 SER A C 1
ATOM 805 O O . SER A 1 116 ? 24.619 2.497 -7.228 1.00 86.50 116 SER A O 1
ATOM 807 N N . ARG A 1 117 ? 23.074 0.934 -7.740 1.00 82.38 117 ARG A N 1
ATOM 808 C CA . ARG A 1 117 ? 22.054 1.838 -8.271 1.00 82.38 117 ARG A CA 1
ATOM 809 C C . ARG A 1 117 ? 20.665 1.323 -7.929 1.00 82.38 117 ARG A C 1
ATOM 811 O O . ARG A 1 117 ? 20.497 0.177 -7.520 1.00 82.38 117 ARG A O 1
ATOM 818 N N . ASP A 1 118 ? 19.661 2.151 -8.178 1.00 75.88 118 ASP A N 1
ATOM 819 C CA . ASP A 1 118 ? 18.287 1.671 -8.196 1.00 75.88 118 ASP A CA 1
ATOM 820 C C . ASP A 1 118 ? 18.024 0.938 -9.521 1.00 75.88 118 ASP A C 1
ATOM 822 O O . ASP A 1 118 ? 17.771 1.546 -10.563 1.00 75.88 118 ASP A O 1
ATOM 826 N N . PHE A 1 119 ? 18.100 -0.394 -9.486 1.00 72.12 119 PHE A N 1
ATOM 827 C CA . PHE A 1 119 ? 17.920 -1.239 -10.670 1.00 72.12 119 PHE A CA 1
ATOM 828 C C . PHE A 1 119 ? 16.558 -1.055 -11.351 1.00 72.12 119 PHE A C 1
ATOM 830 O O . PHE A 1 119 ? 16.446 -1.322 -12.547 1.00 72.12 119 PHE A O 1
ATOM 837 N N . PHE A 1 120 ? 15.562 -0.527 -10.637 1.00 68.44 120 PHE A N 1
ATOM 838 C CA . PHE A 1 120 ? 14.213 -0.276 -11.137 1.00 68.44 120 PHE A CA 1
ATOM 839 C C . PHE A 1 120 ? 14.045 1.100 -11.781 1.00 68.44 120 PHE A C 1
ATOM 841 O O . PHE A 1 120 ? 12.999 1.370 -12.374 1.00 68.44 120 PHE A O 1
ATOM 848 N N . THR A 1 121 ? 15.053 1.973 -11.702 1.00 65.62 121 THR A N 1
ATOM 849 C CA . THR A 1 121 ? 15.015 3.284 -12.350 1.00 65.62 121 THR A CA 1
ATOM 850 C C . THR A 1 121 ? 15.984 3.344 -13.528 1.00 65.62 121 THR A C 1
ATOM 852 O O . THR A 1 121 ? 17.154 2.973 -13.445 1.00 65.62 121 THR A O 1
ATOM 855 N N . ILE A 1 122 ? 15.483 3.867 -14.645 1.00 60.44 122 ILE A N 1
ATOM 856 C CA . ILE A 1 122 ? 16.259 4.117 -15.872 1.00 60.44 122 ILE A CA 1
ATOM 857 C C . ILE A 1 122 ? 17.075 5.420 -15.816 1.00 60.44 122 ILE A C 1
ATOM 859 O O . ILE A 1 122 ? 17.844 5.705 -16.728 1.00 60.44 122 ILE A O 1
ATOM 863 N N . VAL A 1 123 ? 16.911 6.207 -14.745 1.00 63.78 123 VAL A N 1
ATOM 864 C CA . VAL A 1 123 ? 17.626 7.478 -14.515 1.00 63.78 123 VAL A CA 1
ATOM 865 C C . VAL A 1 123 ? 18.757 7.312 -13.496 1.00 63.78 123 VAL A C 1
ATOM 867 O O . VAL A 1 123 ? 19.697 8.102 -13.494 1.00 63.78 123 VAL A O 1
ATOM 870 N N . SER A 1 124 ? 18.722 6.292 -12.624 1.00 73.62 124 SER A N 1
ATOM 871 C CA . SER A 1 124 ? 19.804 6.119 -11.652 1.00 73.62 124 SER A CA 1
ATOM 872 C C . SER A 1 124 ? 21.089 5.658 -12.330 1.00 73.62 124 SER A C 1
ATOM 874 O O . SER A 1 124 ? 21.139 4.587 -12.943 1.00 73.62 124 SER A O 1
ATOM 876 N N . HIS A 1 125 ? 22.145 6.432 -12.127 1.00 83.69 125 HIS A N 1
ATOM 877 C CA . HIS A 1 125 ? 23.508 6.013 -12.412 1.00 83.69 125 HIS A CA 1
ATOM 878 C C . HIS A 1 125 ? 24.059 5.143 -11.281 1.00 83.69 125 HIS A C 1
ATOM 880 O O . HIS A 1 125 ? 23.636 5.255 -10.126 1.00 83.69 125 HIS A O 1
ATOM 886 N N . CYS A 1 126 ? 25.021 4.285 -11.616 1.00 87.81 126 CYS A N 1
ATOM 887 C CA . CYS A 1 126 ? 25.819 3.590 -10.620 1.00 87.81 126 CYS A CA 1
ATOM 888 C C . CYS A 1 126 ? 26.545 4.615 -9.749 1.00 87.81 126 CYS A C 1
ATOM 890 O O . CYS A 1 126 ? 27.116 5.587 -10.237 1.00 87.81 126 CYS A O 1
ATOM 892 N N . SER A 1 127 ? 26.498 4.387 -8.441 1.00 88.50 127 SER A N 1
ATOM 893 C CA . SER A 1 127 ? 27.171 5.201 -7.434 1.00 88.50 127 SER A CA 1
ATOM 894 C C . SER A 1 127 ? 27.927 4.297 -6.475 1.00 88.50 127 SER A C 1
ATOM 896 O O . SER A 1 127 ? 27.490 3.175 -6.211 1.00 88.50 127 SER A O 1
ATOM 898 N N . GLU A 1 128 ? 29.034 4.787 -5.930 1.00 90.06 128 GLU A N 1
ATOM 899 C CA . GLU A 1 128 ? 29.803 4.044 -4.936 1.00 90.06 128 GLU A CA 1
ATOM 900 C C . GLU A 1 128 ? 28.942 3.672 -3.721 1.00 90.06 128 GLU A C 1
ATOM 902 O O . GLU A 1 128 ? 28.097 4.443 -3.238 1.00 90.06 128 GLU A O 1
ATOM 907 N N . CYS A 1 129 ? 29.153 2.456 -3.224 1.00 88.06 129 CYS A N 1
ATOM 908 C CA . CYS A 1 129 ? 28.487 1.974 -2.030 1.00 88.06 129 CYS A CA 1
ATOM 909 C C . CYS A 1 129 ? 28.956 2.769 -0.802 1.00 88.06 129 CYS A C 1
ATOM 911 O O . CYS A 1 129 ? 30.157 2.949 -0.592 1.00 88.06 129 CYS A O 1
ATOM 913 N N . PRO A 1 130 ? 28.027 3.226 0.054 1.00 87.44 130 PRO A N 1
ATOM 914 C CA . PRO A 1 130 ? 28.400 3.889 1.292 1.00 87.44 130 PRO A CA 1
ATOM 915 C C . PRO A 1 130 ? 29.119 2.916 2.235 1.00 87.44 130 PRO A C 1
ATOM 917 O O . PRO A 1 130 ? 28.829 1.720 2.258 1.00 87.44 130 PRO A O 1
ATOM 920 N N . ASN A 1 131 ? 30.005 3.448 3.083 1.00 88.69 131 ASN A N 1
ATOM 921 C CA . ASN A 1 131 ? 30.668 2.663 4.126 1.00 88.69 131 ASN A CA 1
ATOM 922 C C . ASN A 1 131 ? 29.647 1.918 5.006 1.00 88.69 131 ASN A C 1
ATOM 924 O O . ASN A 1 131 ? 28.574 2.445 5.309 1.00 88.69 131 ASN A O 1
ATOM 928 N N . GLN A 1 132 ? 30.044 0.748 5.512 1.00 85.75 132 GLN A N 1
ATOM 929 C CA . GLN A 1 132 ? 29.223 -0.156 6.334 1.00 85.75 132 GLN A CA 1
ATOM 930 C C . GLN A 1 132 ? 28.475 0.553 7.482 1.00 85.75 132 GLN A C 1
ATOM 932 O O . GLN A 1 132 ? 27.309 0.268 7.730 1.00 85.75 132 GLN A O 1
ATOM 937 N N . LEU A 1 133 ? 29.099 1.539 8.143 1.00 87.75 133 LEU A N 1
ATOM 938 C CA . LEU A 1 133 ? 28.460 2.318 9.213 1.00 87.75 133 LEU A CA 1
ATOM 939 C C . LEU A 1 133 ? 27.308 3.205 8.706 1.00 87.75 133 LEU A C 1
ATOM 941 O O . LEU A 1 133 ? 26.252 3.261 9.331 1.00 87.75 133 LEU A O 1
ATOM 945 N N . LYS A 1 134 ? 27.496 3.892 7.570 1.00 87.50 134 LYS A N 1
ATOM 946 C CA . LYS A 1 134 ? 26.450 4.722 6.949 1.00 87.50 134 LYS A CA 1
ATOM 947 C C . LYS A 1 134 ? 25.298 3.850 6.456 1.00 87.50 134 LYS A C 1
ATOM 949 O O . LYS A 1 134 ? 24.141 4.222 6.619 1.00 87.50 134 LYS A O 1
ATOM 954 N N . LEU A 1 135 ? 25.622 2.682 5.904 1.00 86.50 135 LEU A N 1
ATOM 955 C CA . LEU A 1 135 ? 24.638 1.703 5.460 1.00 86.50 135 LEU A CA 1
ATOM 956 C C . LEU A 1 135 ? 23.831 1.152 6.648 1.00 86.50 135 LEU A C 1
ATOM 958 O O . LEU A 1 135 ? 22.603 1.175 6.623 1.00 86.50 135 LEU A O 1
ATOM 962 N N . ALA A 1 136 ? 24.496 0.765 7.741 1.00 86.31 136 ALA A N 1
ATOM 963 C CA . ALA A 1 136 ? 23.835 0.335 8.973 1.00 86.31 136 ALA A CA 1
ATOM 964 C C . ALA A 1 136 ? 22.943 1.434 9.578 1.00 86.31 136 ALA A C 1
ATOM 966 O O . ALA A 1 136 ? 21.832 1.141 10.016 1.00 86.31 136 ALA A O 1
ATOM 967 N N . ALA A 1 137 ? 23.384 2.697 9.562 1.00 87.44 137 ALA A N 1
ATOM 968 C CA . ALA A 1 137 ? 22.577 3.830 10.014 1.00 87.44 137 ALA A CA 1
ATOM 969 C C . ALA A 1 137 ? 21.336 4.054 9.132 1.00 87.44 137 ALA A C 1
ATOM 971 O O . ALA A 1 137 ? 20.255 4.312 9.663 1.00 87.44 137 ALA A O 1
ATOM 972 N N . LEU A 1 138 ? 21.463 3.903 7.808 1.00 84.94 138 LEU A N 1
ATOM 973 C CA . LEU A 1 138 ? 20.340 3.985 6.870 1.00 84.94 138 LEU A CA 1
ATOM 974 C C . LEU A 1 138 ? 19.301 2.895 7.168 1.00 84.94 138 LEU A C 1
ATOM 976 O O . LEU A 1 138 ? 18.135 3.208 7.412 1.00 84.94 138 LEU A O 1
ATOM 980 N N . HIS A 1 139 ? 19.722 1.629 7.238 1.00 83.56 139 HIS A N 1
ATOM 981 C CA . HIS A 1 139 ? 18.821 0.519 7.563 1.00 83.56 139 HIS A CA 1
ATOM 982 C C . HIS A 1 139 ? 18.214 0.664 8.965 1.00 83.56 139 HIS A C 1
ATOM 984 O O . HIS A 1 139 ? 17.003 0.522 9.131 1.00 83.56 139 HIS A O 1
ATOM 990 N N . GLY A 1 140 ? 19.013 1.027 9.971 1.00 84.38 140 GLY A N 1
ATOM 991 C CA . GLY A 1 140 ? 18.531 1.275 11.330 1.00 84.38 140 GLY A CA 1
ATOM 992 C C . GLY A 1 140 ? 17.480 2.387 11.385 1.00 84.38 140 GLY A C 1
ATOM 993 O O . GLY A 1 140 ? 16.441 2.223 12.025 1.00 84.38 140 GLY A O 1
ATOM 994 N N . GLY A 1 141 ? 17.696 3.480 10.647 1.00 85.88 141 GLY A N 1
ATOM 995 C CA . GLY A 1 141 ? 16.736 4.574 10.506 1.00 85.88 141 GLY A CA 1
ATOM 996 C C . GLY A 1 141 ? 15.425 4.132 9.854 1.00 85.88 141 GLY A C 1
ATOM 997 O O . GLY A 1 141 ? 14.353 4.485 10.341 1.00 85.88 141 GLY A O 1
ATOM 998 N N . THR A 1 142 ? 15.483 3.306 8.806 1.00 83.44 142 THR A N 1
ATOM 999 C CA . THR A 1 142 ? 14.271 2.772 8.158 1.00 83.44 142 THR A CA 1
ATOM 1000 C C . THR A 1 142 ? 13.483 1.822 9.061 1.00 83.44 142 THR A C 1
ATOM 1002 O O . THR A 1 142 ? 12.258 1.914 9.111 1.00 83.44 142 THR A O 1
ATOM 1005 N N . LEU A 1 143 ? 14.161 0.964 9.834 1.00 84.56 143 LEU A N 1
ATOM 1006 C CA . LEU A 1 143 ? 13.517 0.076 10.807 1.00 84.56 143 LEU A CA 1
ATOM 1007 C C . LEU A 1 143 ? 12.855 0.869 11.938 1.00 84.56 143 LEU A C 1
ATOM 1009 O O . LEU A 1 143 ? 11.724 0.568 12.320 1.00 84.56 143 LEU A O 1
ATOM 1013 N N . LEU A 1 144 ? 13.522 1.914 12.439 1.00 88.50 144 LEU A N 1
ATOM 1014 C CA . LEU A 1 144 ? 12.943 2.824 13.426 1.00 88.50 144 LEU A CA 1
ATOM 1015 C C . LEU A 1 144 ? 11.731 3.569 12.853 1.00 88.50 144 LEU A C 1
ATOM 1017 O O . LEU A 1 144 ? 10.693 3.643 13.509 1.00 88.50 144 LEU A O 1
ATOM 1021 N N . GLY A 1 145 ? 11.833 4.071 11.620 1.00 88.62 145 GLY A N 1
ATOM 1022 C CA . GLY A 1 145 ? 10.729 4.717 10.911 1.00 88.62 145 GLY A CA 1
ATOM 1023 C C . GLY A 1 145 ? 9.521 3.793 10.756 1.00 88.62 145 GLY A C 1
ATOM 1024 O O . GLY A 1 145 ? 8.402 4.195 11.076 1.00 88.62 145 GLY A O 1
ATOM 1025 N N . LEU A 1 146 ? 9.744 2.535 10.360 1.00 87.50 146 LEU A N 1
ATOM 1026 C CA . LEU A 1 146 ? 8.703 1.510 10.274 1.00 87.50 146 LEU A CA 1
ATOM 1027 C C . LEU A 1 146 ? 8.068 1.237 11.645 1.00 87.50 146 LEU A C 1
ATOM 1029 O O . LEU A 1 146 ? 6.846 1.194 11.753 1.00 87.50 146 LEU A O 1
ATOM 1033 N N . ALA A 1 147 ? 8.867 1.106 12.707 1.00 89.44 147 ALA A N 1
ATOM 1034 C CA . ALA A 1 147 ? 8.357 0.883 14.059 1.00 89.44 147 ALA A CA 1
ATOM 1035 C C . ALA A 1 147 ? 7.492 2.054 14.560 1.00 89.44 147 ALA A C 1
ATOM 1037 O O . ALA A 1 147 ? 6.410 1.830 15.106 1.00 89.44 147 ALA A O 1
ATOM 1038 N N . VAL A 1 148 ? 7.925 3.300 14.332 1.00 92.81 148 VAL A N 1
ATOM 1039 C CA . VAL A 1 148 ? 7.147 4.509 14.656 1.00 92.81 148 VAL A CA 1
ATOM 1040 C C . VAL A 1 148 ? 5.848 4.536 13.857 1.00 92.81 148 VAL A C 1
ATOM 1042 O O . VAL A 1 148 ? 4.780 4.771 14.420 1.00 92.81 148 VAL A O 1
ATOM 1045 N N . PHE A 1 149 ? 5.921 4.250 12.560 1.00 92.00 149 PHE A N 1
ATOM 1046 C CA . PHE A 1 149 ? 4.760 4.199 11.683 1.00 92.00 149 PHE A CA 1
ATOM 1047 C C . PHE A 1 149 ? 3.720 3.157 12.152 1.00 92.00 149 PHE A C 1
ATOM 1049 O O . PHE A 1 149 ? 2.538 3.483 12.309 1.00 92.00 149 PHE A O 1
ATOM 1056 N N . LEU A 1 150 ? 4.155 1.931 12.461 1.00 92.94 150 LEU A N 1
ATOM 1057 C CA . LEU A 1 150 ? 3.287 0.868 12.979 1.00 92.94 150 LEU A CA 1
ATOM 1058 C C . LEU A 1 150 ? 2.696 1.225 14.346 1.00 92.94 150 LEU A C 1
ATOM 1060 O O . LEU A 1 150 ? 1.513 0.982 14.591 1.00 92.94 150 LEU A O 1
ATOM 1064 N N . PHE A 1 151 ? 3.485 1.855 15.221 1.00 93.75 151 PHE A N 1
ATOM 1065 C CA . PHE A 1 151 ? 3.006 2.340 16.512 1.00 93.75 151 PHE A CA 1
ATOM 1066 C C . PHE A 1 151 ? 1.919 3.409 16.358 1.00 93.75 151 PHE A C 1
ATOM 1068 O O . PHE A 1 151 ? 0.907 3.344 17.053 1.00 93.75 151 PHE A O 1
ATOM 1075 N N . VAL A 1 152 ? 2.081 4.363 15.435 1.00 94.75 152 VAL A N 1
ATOM 1076 C CA . VAL A 1 152 ? 1.065 5.390 15.150 1.00 94.75 152 VAL A CA 1
ATOM 1077 C C . VAL A 1 152 ? -0.226 4.753 14.631 1.00 94.75 152 VAL A C 1
ATOM 1079 O O . VAL A 1 152 ? -1.310 5.124 15.094 1.00 94.75 152 VAL A O 1
ATOM 1082 N N . CYS A 1 153 ? -0.128 3.766 13.733 1.00 94.62 153 CYS A N 1
ATOM 1083 C CA . CYS A 1 153 ? -1.291 3.022 13.244 1.00 94.62 153 CYS A CA 1
ATOM 1084 C C . CYS A 1 153 ? -2.015 2.295 14.372 1.00 94.62 153 CYS A C 1
ATOM 1086 O O . CYS A 1 153 ? -3.225 2.464 14.529 1.00 94.62 153 CYS A O 1
ATOM 1088 N N . TYR A 1 154 ? -1.281 1.550 15.198 1.00 94.44 154 TYR A N 1
ATOM 1089 C CA . TYR A 1 154 ? -1.829 0.888 16.377 1.00 94.44 154 TYR A CA 1
ATOM 1090 C C . TYR A 1 154 ? -2.492 1.890 17.332 1.00 94.44 154 TYR A C 1
ATOM 1092 O O . TYR A 1 154 ? -3.652 1.720 17.701 1.00 94.44 154 TYR A O 1
ATOM 1100 N N . PHE A 1 155 ? -1.796 2.971 17.691 1.00 94.31 155 PHE A N 1
ATOM 1101 C CA . PHE A 1 155 ? -2.291 3.982 18.622 1.00 94.31 155 PHE A CA 1
ATOM 1102 C C . PHE A 1 155 ? -3.607 4.602 18.144 1.00 94.31 155 PHE A C 1
ATOM 1104 O O . PHE A 1 155 ? -4.574 4.660 18.906 1.00 94.31 155 PHE A O 1
ATOM 1111 N N . CYS A 1 156 ? -3.671 5.032 16.882 1.00 94.00 156 CYS A N 1
ATOM 1112 C CA . CYS A 1 156 ? -4.868 5.661 16.330 1.00 94.00 156 CYS A CA 1
ATOM 1113 C C . CYS A 1 156 ? -6.025 4.668 16.176 1.00 94.00 156 CYS A C 1
ATOM 1115 O O . CYS A 1 156 ? -7.160 5.011 16.512 1.00 94.00 156 CYS A O 1
ATOM 1117 N N . THR A 1 157 ? -5.743 3.439 15.732 1.00 93.12 157 THR A N 1
ATOM 1118 C CA . THR A 1 157 ? -6.745 2.367 15.593 1.00 93.12 157 THR A CA 1
ATOM 1119 C C . THR A 1 157 ? -7.342 2.014 16.947 1.00 93.12 157 THR A C 1
ATOM 1121 O O . THR A 1 157 ? -8.557 2.064 17.136 1.00 93.12 157 THR A O 1
ATOM 1124 N N . ASN A 1 158 ? -6.484 1.747 17.931 1.00 91.44 158 ASN A N 1
ATOM 1125 C CA . ASN A 1 158 ? -6.899 1.397 19.279 1.00 91.44 158 ASN A CA 1
ATOM 1126 C C . ASN A 1 158 ? -7.671 2.545 19.953 1.00 91.44 158 ASN A C 1
ATOM 1128 O O . ASN A 1 158 ? -8.678 2.312 20.621 1.00 91.44 158 ASN A O 1
ATOM 1132 N N . HIS A 1 159 ? -7.248 3.798 19.750 1.00 89.56 159 HIS A N 1
ATOM 1133 C CA . HIS A 1 159 ? -7.966 4.960 20.275 1.00 89.56 159 HIS A CA 1
ATOM 1134 C C . HIS A 1 159 ? -9.341 5.153 19.616 1.00 89.56 159 HIS A C 1
ATOM 1136 O O . HIS A 1 159 ? -10.309 5.436 20.325 1.00 89.56 159 HIS A O 1
ATOM 1142 N N . SER A 1 160 ? -9.439 5.016 18.286 1.00 89.50 160 SER A N 1
ATOM 1143 C CA . SER A 1 160 ? -10.714 5.073 17.552 1.00 89.50 160 SER A CA 1
ATOM 1144 C C . SER A 1 160 ? -11.681 4.016 18.074 1.00 89.50 160 SER A C 1
ATOM 1146 O O . SER A 1 160 ? -12.821 4.320 18.431 1.00 89.50 160 SER A O 1
ATOM 1148 N N . LEU A 1 161 ? -11.207 2.778 18.195 1.00 88.19 161 LEU A N 1
ATOM 1149 C CA . LEU A 1 161 ? -12.069 1.663 18.535 1.00 88.19 161 LEU A CA 1
ATOM 1150 C C . LEU A 1 161 ? -12.519 1.676 19.998 1.00 88.19 161 LEU A C 1
ATOM 1152 O O . LEU A 1 161 ? -13.669 1.365 20.296 1.00 88.19 161 LEU A O 1
ATOM 1156 N N . HIS A 1 162 ? -11.657 2.098 20.923 1.00 85.19 162 HIS A N 1
ATOM 1157 C CA . HIS A 1 162 ? -12.087 2.332 22.299 1.00 85.19 162 HIS A CA 1
ATOM 1158 C C . HIS A 1 162 ? -13.126 3.454 22.419 1.00 85.19 162 HIS A C 1
ATOM 1160 O O . HIS A 1 162 ? -13.893 3.432 23.376 1.00 85.19 162 HIS A O 1
ATOM 1166 N N . GLY A 1 163 ? -13.172 4.400 21.473 1.00 81.94 163 GLY A N 1
ATOM 1167 C CA . GLY A 1 163 ? -14.291 5.336 21.340 1.00 81.94 163 GLY A CA 1
ATOM 1168 C C . GLY A 1 163 ? -15.590 4.613 20.980 1.00 81.94 163 GLY A C 1
ATOM 1169 O O . GLY A 1 163 ? -16.578 4.747 21.695 1.00 81.94 163 GLY A O 1
ATOM 1170 N N . LYS A 1 164 ? -15.558 3.747 19.957 1.00 84.69 164 LYS A N 1
ATOM 1171 C CA . LYS A 1 164 ? -16.720 2.937 19.537 1.00 84.69 164 LYS A CA 1
ATOM 1172 C C . LYS A 1 164 ? -17.265 2.069 20.673 1.00 84.69 164 LYS A C 1
ATOM 1174 O O . LYS A 1 164 ? -18.459 2.062 20.930 1.00 84.69 164 LYS A O 1
ATOM 1179 N N . LEU A 1 165 ? -16.379 1.389 21.406 1.00 83.62 165 LEU A N 1
ATOM 1180 C CA . LEU A 1 165 ? -16.751 0.545 22.551 1.00 83.62 165 LEU A CA 1
ATOM 1181 C C . LEU A 1 165 ? -17.359 1.327 23.728 1.00 83.62 165 LEU A C 1
ATOM 1183 O O . LEU A 1 165 ? -17.919 0.711 24.627 1.00 83.62 165 LEU A O 1
ATOM 1187 N N . ARG A 1 166 ? -17.215 2.657 23.760 1.00 77.94 166 ARG A N 1
ATOM 1188 C CA . ARG A 1 166 ? -17.851 3.545 24.747 1.00 77.94 166 ARG A CA 1
ATOM 1189 C C . ARG A 1 166 ? -19.176 4.132 24.254 1.00 77.94 166 ARG A C 1
ATOM 1191 O O . ARG A 1 166 ? -19.764 4.925 24.975 1.00 77.94 166 ARG A O 1
ATOM 1198 N N . GLY A 1 167 ? -19.618 3.774 23.048 1.00 75.12 167 GLY A N 1
ATOM 1199 C CA . GLY A 1 167 ? -20.824 4.322 22.429 1.00 75.12 167 GLY A CA 1
ATOM 1200 C C . GLY A 1 167 ? -20.612 5.630 21.661 1.00 75.12 167 GLY A C 1
ATOM 1201 O O . GLY A 1 167 ? -21.593 6.260 21.288 1.00 75.12 167 GLY A O 1
ATOM 1202 N N . GLU A 1 168 ? -19.365 6.055 21.400 1.00 76.81 168 GLU A N 1
ATOM 1203 C CA . GLU A 1 168 ? -19.116 7.237 20.558 1.00 76.81 168 GLU A CA 1
ATOM 1204 C C . GLU A 1 168 ? -19.506 6.939 19.103 1.00 76.81 168 GLU A C 1
ATOM 1206 O O . GLU A 1 168 ? -18.997 5.985 18.504 1.00 76.81 168 GLU A O 1
ATOM 1211 N N . GLY A 1 169 ? -20.368 7.778 18.524 1.00 71.31 169 GLY A N 1
ATOM 1212 C CA . GLY A 1 169 ? -20.786 7.659 17.127 1.00 71.31 169 GLY A CA 1
ATOM 1213 C C . GLY A 1 169 ? -19.636 7.886 16.138 1.00 71.31 169 GLY A C 1
ATOM 1214 O O . GLY A 1 169 ? -18.660 8.582 16.426 1.00 71.31 169 GLY A O 1
ATOM 1215 N N . ASP A 1 170 ? -19.754 7.336 14.928 1.00 73.81 170 ASP A N 1
ATOM 1216 C CA . ASP A 1 170 ? -18.691 7.333 13.904 1.00 73.81 170 ASP A CA 1
ATOM 1217 C C . ASP A 1 170 ? -18.247 8.730 13.441 1.00 73.81 170 ASP A C 1
ATOM 1219 O O . ASP A 1 170 ? -17.109 8.926 13.003 1.00 73.81 170 ASP A O 1
ATOM 1223 N N . GLU A 1 171 ? -19.111 9.732 13.585 1.00 70.88 171 GLU A N 1
ATOM 1224 C CA . GLU A 1 171 ? -18.795 11.138 13.318 1.00 70.88 171 GLU A CA 1
ATOM 1225 C C . GLU A 1 171 ? -17.859 11.753 14.364 1.00 70.88 171 GLU A C 1
ATOM 1227 O O . GLU A 1 171 ? -17.074 12.663 14.070 1.00 70.88 171 GLU A O 1
ATOM 1232 N N . GLU A 1 172 ? -17.922 11.250 15.594 1.00 74.19 172 GLU A N 1
ATOM 1233 C CA . GLU A 1 172 ? -17.112 11.723 16.704 1.00 74.19 172 GLU A CA 1
ATOM 1234 C C . GLU A 1 172 ? -15.766 11.013 16.766 1.00 74.19 172 GLU A C 1
ATOM 1236 O O . GLU A 1 172 ? -14.798 11.592 17.263 1.00 74.19 172 GLU A O 1
ATOM 1241 N N . ARG A 1 173 ? -15.644 9.804 16.210 1.00 84.69 173 ARG A N 1
ATOM 1242 C CA . ARG A 1 173 ? -14.391 9.034 16.184 1.00 84.69 173 ARG A CA 1
ATOM 1243 C C . ARG A 1 173 ? -13.353 9.664 15.243 1.00 84.69 173 ARG A C 1
ATOM 1245 O O . ARG A 1 173 ? -13.629 10.578 14.468 1.00 84.69 173 ARG A O 1
ATOM 1252 N N . SER A 1 174 ? -12.081 9.289 15.400 1.00 85.44 174 SER A N 1
ATOM 1253 C CA . SER A 1 174 ? -11.029 9.742 14.474 1.00 85.44 174 SER A CA 1
ATOM 1254 C C . SER A 1 174 ? -11.070 8.878 13.221 1.00 85.44 174 SER A C 1
ATOM 1256 O O . SER A 1 174 ? -11.064 7.657 13.330 1.00 85.44 174 SER A O 1
ATOM 1258 N N . ARG A 1 175 ? -11.044 9.500 12.039 1.00 89.25 175 ARG A N 1
ATOM 1259 C CA . ARG A 1 175 ? -11.086 8.795 10.746 1.00 89.25 175 ARG A CA 1
ATOM 1260 C C . ARG A 1 175 ? -9.685 8.492 10.200 1.00 89.25 175 ARG A C 1
ATOM 1262 O O . ARG A 1 175 ? -9.497 8.369 8.994 1.00 89.25 175 ARG A O 1
ATOM 1269 N N . PHE A 1 176 ? -8.693 8.394 11.090 1.00 92.00 176 PHE A N 1
ATOM 1270 C CA . PHE A 1 176 ? -7.296 8.155 10.724 1.00 92.00 176 PHE A CA 1
ATOM 1271 C C . PHE A 1 176 ? -7.114 6.851 9.938 1.00 92.00 176 PHE A C 1
ATOM 1273 O O . PHE A 1 176 ? -6.401 6.847 8.943 1.00 92.00 176 PHE A O 1
ATOM 1280 N N . VAL A 1 177 ? -7.766 5.758 10.357 1.00 91.88 177 VAL A N 1
ATOM 1281 C CA . VAL A 1 177 ? -7.582 4.435 9.732 1.00 91.88 177 VAL A CA 1
ATOM 1282 C C . VAL A 1 177 ? -8.026 4.434 8.259 1.00 91.88 177 VAL A C 1
ATOM 1284 O O . VAL A 1 177 ? -7.191 4.109 7.414 1.00 91.88 177 VAL A O 1
ATOM 1287 N N . PRO A 1 178 ? -9.255 4.868 7.900 1.00 92.19 178 PRO A N 1
ATOM 1288 C CA . PRO A 1 178 ? -9.635 5.028 6.495 1.00 92.19 178 PRO A CA 1
ATOM 1289 C C . PRO A 1 178 ? -8.709 5.971 5.717 1.00 92.19 178 PRO A C 1
ATOM 1291 O O . PRO A 1 178 ? -8.286 5.633 4.615 1.00 92.19 178 PRO A O 1
ATOM 1294 N N . ALA A 1 179 ? -8.344 7.122 6.297 1.00 92.75 179 ALA A N 1
ATOM 1295 C CA . ALA A 1 179 ? -7.472 8.094 5.637 1.00 92.75 179 ALA A CA 1
ATOM 1296 C C . ALA A 1 179 ? -6.086 7.506 5.314 1.00 92.75 179 ALA A C 1
ATOM 1298 O O . ALA A 1 179 ? -5.569 7.702 4.215 1.00 92.75 179 ALA A O 1
ATOM 1299 N N . MET A 1 180 ? -5.499 6.752 6.250 1.00 93.31 180 MET A N 1
ATOM 1300 C CA . MET A 1 180 ? -4.188 6.132 6.068 1.00 93.31 180 MET A CA 1
ATOM 1301 C C . MET A 1 180 ? -4.219 5.058 4.981 1.00 93.31 180 MET A C 1
ATOM 1303 O O . MET A 1 180 ? -3.324 5.017 4.142 1.00 93.31 180 MET A O 1
ATOM 1307 N N . LYS A 1 181 ? -5.266 4.227 4.944 1.00 93.44 181 LYS A N 1
ATOM 1308 C CA . LYS A 1 181 ? -5.449 3.216 3.891 1.00 93.44 181 LYS A CA 1
ATOM 1309 C C . LYS A 1 181 ? -5.594 3.835 2.505 1.00 93.44 181 LYS A C 1
ATOM 1311 O O . LYS A 1 181 ? -4.991 3.342 1.554 1.00 93.44 181 LYS A O 1
ATOM 1316 N N . MET A 1 182 ? -6.356 4.926 2.390 1.00 93.88 182 MET A N 1
ATOM 1317 C CA . MET A 1 182 ? -6.481 5.673 1.135 1.00 93.88 182 MET A CA 1
ATOM 1318 C C . MET A 1 182 ? -5.125 6.238 0.702 1.00 93.88 182 MET A C 1
ATOM 1320 O O . MET A 1 182 ? -4.723 6.030 -0.438 1.00 93.88 182 MET A O 1
ATOM 1324 N N . LEU A 1 183 ? -4.365 6.848 1.620 1.00 94.12 183 LEU A N 1
ATOM 1325 C CA . LEU A 1 183 ? -3.014 7.336 1.327 1.00 94.12 183 LEU A CA 1
ATOM 1326 C C . LEU A 1 183 ? -2.080 6.207 0.867 1.00 94.12 183 LEU A C 1
ATOM 1328 O O . LEU A 1 183 ? -1.397 6.362 -0.137 1.00 94.12 183 LEU A O 1
ATOM 1332 N N . MET A 1 184 ? -2.065 5.064 1.555 1.00 91.94 184 MET A N 1
ATOM 1333 C CA . MET A 1 184 ? -1.255 3.903 1.159 1.00 91.94 184 MET A CA 1
ATOM 1334 C C . MET A 1 184 ? -1.627 3.375 -0.226 1.00 91.94 184 MET A C 1
ATOM 1336 O O . MET A 1 184 ? -0.747 3.063 -1.026 1.00 91.94 184 MET A O 1
ATOM 1340 N N . THR A 1 185 ? -2.926 3.283 -0.510 1.00 93.56 185 THR A N 1
ATOM 1341 C CA . THR A 1 185 ? -3.443 2.813 -1.801 1.00 93.56 185 THR A CA 1
ATOM 1342 C C . THR A 1 185 ? -3.040 3.774 -2.911 1.00 93.56 185 THR A C 1
ATOM 1344 O O . THR A 1 185 ? -2.483 3.345 -3.918 1.00 93.56 185 THR A O 1
ATOM 1347 N N . PHE A 1 186 ? -3.233 5.076 -2.692 1.00 94.56 186 PHE A N 1
ATOM 1348 C CA . PHE A 1 186 ? -2.824 6.123 -3.620 1.00 94.56 186 PHE A CA 1
ATOM 1349 C C . PHE A 1 186 ? -1.323 6.071 -3.903 1.00 94.56 186 PHE A C 1
ATOM 1351 O O . PHE A 1 186 ? -0.918 6.027 -5.057 1.00 94.56 186 PHE A O 1
ATOM 1358 N N . LEU A 1 187 ? -0.498 6.009 -2.855 1.00 92.19 187 LEU A N 1
ATOM 1359 C CA . LEU A 1 187 ? 0.958 5.921 -2.962 1.00 92.19 187 LEU A CA 1
ATOM 1360 C C . LEU A 1 187 ? 1.412 4.646 -3.688 1.00 92.19 187 LEU A C 1
ATOM 1362 O O . LEU A 1 187 ? 2.346 4.696 -4.483 1.00 92.19 187 LEU A O 1
ATOM 1366 N N . SER A 1 188 ? 0.729 3.520 -3.468 1.00 90.88 188 SER A N 1
ATOM 1367 C CA . SER A 1 188 ? 1.019 2.266 -4.171 1.00 90.88 188 SER A CA 1
ATOM 1368 C C . SER A 1 188 ? 0.716 2.381 -5.666 1.00 90.88 188 SER A C 1
ATOM 1370 O O . SER A 1 188 ? 1.556 2.031 -6.489 1.00 90.88 188 SER A O 1
ATOM 1372 N N . VAL A 1 189 ? -0.452 2.922 -6.032 1.00 92.12 189 VAL A N 1
ATOM 1373 C CA . VAL A 1 189 ? -0.842 3.135 -7.438 1.00 92.12 189 VAL A CA 1
ATOM 1374 C C . VAL A 1 189 ? 0.042 4.198 -8.106 1.00 92.12 189 VAL A C 1
ATOM 1376 O O . VAL A 1 189 ? 0.448 4.033 -9.255 1.00 92.12 189 VAL A O 1
ATOM 1379 N N . TRP A 1 190 ? 0.413 5.255 -7.384 1.00 91.19 190 TRP A N 1
ATOM 1380 C CA . TRP A 1 190 ? 1.369 6.254 -7.855 1.00 91.19 190 TRP A CA 1
ATOM 1381 C C . TRP A 1 190 ? 2.753 5.643 -8.103 1.00 91.19 190 TRP A C 1
ATOM 1383 O O . TRP A 1 190 ? 3.375 5.904 -9.130 1.00 91.19 190 TRP A O 1
ATOM 1393 N N . GLY A 1 191 ? 3.227 4.750 -7.236 1.00 88.00 191 GLY A N 1
ATOM 1394 C CA . GLY A 1 191 ? 4.478 4.050 -7.509 1.00 88.00 191 GLY A CA 1
ATOM 1395 C C . GLY A 1 191 ? 4.397 3.096 -8.699 1.00 88.00 191 GLY A C 1
ATOM 1396 O O . GLY A 1 191 ? 5.388 2.923 -9.413 1.00 88.00 191 GLY A O 1
ATOM 1397 N N . VAL A 1 192 ? 3.214 2.543 -8.986 1.00 87.44 192 VAL A N 1
ATOM 1398 C CA . VAL A 1 192 ? 2.978 1.751 -10.201 1.00 87.44 192 VAL A CA 1
ATOM 1399 C C . VAL A 1 192 ? 3.118 2.608 -11.456 1.00 87.44 192 VAL A C 1
ATOM 1401 O O . VAL A 1 192 ? 3.742 2.166 -12.420 1.00 87.44 192 VAL A O 1
ATOM 1404 N N . TYR A 1 193 ? 2.606 3.839 -11.436 1.00 85.31 193 TYR A N 1
ATOM 1405 C CA . TYR A 1 193 ? 2.847 4.801 -12.510 1.00 85.31 193 TYR A CA 1
ATOM 1406 C C . TYR A 1 193 ? 4.351 4.983 -12.764 1.00 85.31 193 TYR A C 1
ATOM 1408 O O . TYR A 1 193 ? 4.807 4.896 -13.906 1.00 85.31 193 TYR A O 1
ATOM 1416 N N . GLY A 1 194 ? 5.135 5.117 -11.689 1.00 80.19 194 GLY A N 1
ATOM 1417 C CA . GLY A 1 194 ? 6.590 5.140 -11.767 1.00 80.19 194 GLY A CA 1
ATOM 1418 C C . GLY A 1 194 ? 7.151 3.952 -12.555 1.00 80.19 194 GLY A C 1
ATOM 1419 O O . GLY A 1 194 ? 7.951 4.139 -13.466 1.00 80.19 194 GLY A O 1
ATOM 1420 N N . LEU A 1 195 ? 6.722 2.722 -12.263 1.00 75.69 195 LEU A N 1
ATOM 1421 C CA . LEU A 1 195 ? 7.184 1.519 -12.974 1.00 75.69 195 LEU A CA 1
ATOM 1422 C C . LEU A 1 195 ? 6.829 1.521 -14.469 1.00 75.69 195 LEU A C 1
ATOM 1424 O O . LEU A 1 195 ? 7.612 1.008 -15.265 1.00 75.69 195 LEU A O 1
ATOM 1428 N N . GLN A 1 196 ? 5.699 2.114 -14.859 1.00 75.19 196 GLN A N 1
ATOM 1429 C CA . GLN A 1 196 ? 5.252 2.136 -16.255 1.00 75.19 196 GLN A CA 1
ATOM 1430 C C . GLN A 1 196 ? 5.892 3.215 -17.121 1.00 75.19 196 GLN A C 1
ATOM 1432 O O . GLN A 1 196 ? 6.034 2.997 -18.323 1.00 75.19 196 GLN A O 1
ATOM 1437 N N . ALA A 1 197 ? 6.231 4.369 -16.548 1.00 72.94 197 ALA A N 1
ATOM 1438 C CA . ALA A 1 197 ? 6.712 5.505 -17.322 1.00 72.94 197 ALA A CA 1
ATOM 1439 C C . ALA A 1 197 ? 8.039 5.171 -18.036 1.00 72.94 197 ALA A C 1
ATOM 1441 O O . ALA A 1 197 ? 9.099 5.066 -17.403 1.00 72.94 197 ALA A O 1
ATOM 1442 N N . ASP A 1 198 ? 7.983 5.006 -19.363 1.00 67.06 198 ASP A N 1
ATOM 1443 C CA . ASP A 1 198 ? 9.171 4.836 -20.198 1.00 67.06 198 ASP A CA 1
ATOM 1444 C C . ASP A 1 198 ? 9.771 6.205 -20.516 1.00 67.06 198 ASP A C 1
ATOM 1446 O O . ASP A 1 198 ? 9.320 6.931 -21.401 1.00 67.06 198 ASP A O 1
ATOM 1450 N N . LEU A 1 199 ? 10.801 6.574 -19.758 1.00 66.19 199 LEU A N 1
ATOM 1451 C CA . LEU A 1 199 ? 11.479 7.849 -19.955 1.00 66.19 199 LEU A CA 1
ATOM 1452 C C . LEU A 1 199 ? 12.312 7.851 -21.246 1.00 66.19 199 LEU A C 1
ATOM 1454 O O . LEU A 1 199 ? 12.683 8.934 -21.678 1.00 66.19 199 LEU A O 1
ATOM 1458 N N . ARG A 1 200 ? 12.583 6.708 -21.908 1.00 61.91 200 ARG A N 1
ATOM 1459 C CA . ARG A 1 200 ? 13.377 6.648 -23.160 1.00 61.91 200 ARG A CA 1
ATOM 1460 C C . ARG A 1 200 ? 12.860 7.610 -24.234 1.00 61.91 200 ARG A C 1
ATOM 1462 O O . ARG A 1 200 ? 13.659 8.239 -24.921 1.00 61.91 200 ARG A O 1
ATOM 1469 N N . GLU A 1 201 ? 11.545 7.784 -24.328 1.00 57.06 201 GLU A N 1
ATOM 1470 C CA . GLU A 1 201 ? 10.910 8.658 -25.318 1.00 57.06 201 GLU A CA 1
ATOM 1471 C C . GLU A 1 201 ? 11.035 10.157 -24.997 1.00 57.06 201 GLU A C 1
ATOM 1473 O O . GLU A 1 201 ? 11.186 10.959 -25.915 1.00 57.06 201 GLU A O 1
ATOM 1478 N N . THR A 1 202 ? 11.026 10.549 -23.716 1.00 57.22 202 THR A N 1
ATOM 1479 C CA . THR A 1 202 ? 11.238 11.950 -23.286 1.00 57.22 202 THR A CA 1
ATOM 1480 C C . THR A 1 202 ? 12.626 12.480 -23.650 1.00 57.22 202 THR A C 1
ATOM 1482 O O . THR A 1 202 ? 12.809 13.688 -23.812 1.00 57.22 202 THR A O 1
ATOM 1485 N N . TRP A 1 203 ? 13.592 11.571 -23.803 1.00 55.34 203 TRP A N 1
ATOM 1486 C CA . TRP A 1 203 ? 14.985 11.870 -24.122 1.00 55.34 203 TRP A CA 1
ATOM 1487 C C . TRP A 1 203 ? 15.259 12.025 -25.623 1.00 55.34 203 TRP A C 1
ATOM 1489 O O . TRP A 1 203 ? 16.151 12.788 -25.989 1.00 55.34 203 TRP A O 1
ATOM 1499 N N . ALA A 1 204 ? 14.534 11.318 -26.499 1.00 50.34 204 ALA A N 1
ATOM 1500 C CA . ALA A 1 204 ? 14.709 11.451 -27.953 1.00 50.34 204 ALA A CA 1
ATOM 1501 C C . ALA A 1 204 ? 14.506 12.912 -28.404 1.00 50.34 204 ALA A C 1
ATOM 1503 O O . ALA A 1 204 ? 15.255 13.436 -29.226 1.00 50.34 204 ALA A O 1
ATOM 1504 N N . GLU A 1 205 ? 13.571 13.591 -27.743 1.00 50.47 205 GLU A N 1
ATOM 1505 C CA . GLU A 1 205 ? 13.151 14.963 -28.005 1.00 50.47 205 GLU A CA 1
ATOM 1506 C C . GLU A 1 205 ? 14.144 16.037 -27.519 1.00 50.47 205 GLU A C 1
ATOM 1508 O O . GLU A 1 205 ? 14.256 17.085 -28.151 1.00 50.47 205 GLU A O 1
ATOM 1513 N N . SER A 1 206 ? 14.902 15.799 -26.435 1.00 49.53 206 SER A N 1
ATOM 1514 C CA . SER A 1 206 ? 15.885 16.782 -25.938 1.00 49.53 206 SER A CA 1
ATOM 1515 C C . SER A 1 206 ? 17.043 16.982 -26.921 1.00 49.53 206 SER A C 1
ATOM 1517 O O . SER A 1 206 ? 17.558 18.081 -27.060 1.00 49.53 206 SER A O 1
ATOM 1519 N N . THR A 1 207 ? 17.425 15.922 -27.637 1.00 46.97 207 THR A N 1
ATOM 1520 C CA . THR A 1 207 ? 18.491 15.950 -28.652 1.00 46.97 207 THR A CA 1
ATOM 1521 C C . THR A 1 207 ? 18.055 16.588 -29.979 1.00 46.97 207 THR A C 1
ATOM 1523 O O . THR A 1 207 ? 18.874 17.218 -30.647 1.00 46.97 207 THR A O 1
ATOM 1526 N N . GLU A 1 208 ? 16.778 16.472 -30.360 1.00 43.69 208 GLU A N 1
ATOM 1527 C CA . GLU A 1 208 ? 16.232 17.116 -31.570 1.00 43.69 208 GLU A CA 1
ATOM 1528 C C . GLU A 1 208 ? 15.884 18.601 -31.343 1.00 43.69 208 GLU A C 1
ATOM 1530 O O . GLU A 1 208 ? 16.034 19.417 -32.250 1.00 43.69 208 GLU A O 1
ATOM 1535 N N . GLY A 1 209 ? 15.470 18.984 -30.128 1.00 42.84 209 GLY A N 1
ATOM 1536 C CA . GLY A 1 209 ? 15.124 20.371 -29.787 1.00 42.84 209 GLY A CA 1
ATOM 1537 C C . GLY A 1 209 ? 16.317 21.334 -29.751 1.00 42.84 209 GLY A C 1
ATOM 1538 O O . GLY A 1 209 ? 16.189 22.476 -30.187 1.00 42.84 209 GLY A O 1
ATOM 1539 N N . ASP A 1 210 ? 17.490 20.872 -29.306 1.00 42.75 210 ASP A N 1
ATOM 1540 C CA . ASP A 1 210 ? 18.713 21.694 -29.275 1.00 42.75 210 ASP A CA 1
ATOM 1541 C C . ASP A 1 210 ? 19.300 21.953 -30.675 1.00 42.75 210 ASP A C 1
ATOM 1543 O O . ASP A 1 210 ? 20.094 22.875 -30.861 1.00 42.75 210 ASP A O 1
ATOM 1547 N N . SER A 1 211 ? 18.899 21.166 -31.678 1.00 41.19 211 SER A N 1
ATOM 1548 C CA . SER A 1 211 ? 19.410 21.257 -33.051 1.00 41.19 211 SER A CA 1
ATOM 1549 C C . SER A 1 211 ? 18.479 21.999 -34.023 1.00 41.19 211 SER A C 1
ATOM 1551 O O . SER A 1 211 ? 18.904 22.326 -35.131 1.00 41.19 211 SER A O 1
ATOM 1553 N N . ALA A 1 212 ? 17.252 22.345 -33.615 1.00 44.22 212 ALA A N 1
ATOM 1554 C CA . ALA A 1 212 ? 16.254 23.005 -34.461 1.00 44.22 212 ALA A CA 1
ATOM 1555 C C . ALA A 1 212 ? 15.672 24.279 -33.815 1.00 44.22 212 ALA A C 1
ATOM 1557 O O . ALA A 1 212 ? 14.477 24.363 -33.539 1.00 44.22 212 ALA A O 1
ATOM 1558 N N . VAL A 1 213 ? 16.497 25.307 -33.586 1.00 46.97 213 VAL A N 1
ATOM 1559 C CA . VAL A 1 213 ? 16.009 26.620 -33.121 1.00 46.97 213 VAL A CA 1
ATOM 1560 C C . VAL A 1 213 ? 15.893 27.603 -34.291 1.00 46.97 213 VAL A C 1
ATOM 1562 O O . VAL A 1 213 ? 16.802 28.376 -34.580 1.00 46.97 213 VAL A O 1
ATOM 1565 N N . GLN A 1 214 ? 14.727 27.587 -34.936 1.00 48.03 214 GLN A N 1
ATOM 1566 C CA . GLN A 1 214 ? 14.124 28.731 -35.633 1.00 48.03 214 GLN A CA 1
ATOM 1567 C C . GLN A 1 214 ? 12.642 28.788 -35.221 1.00 48.03 214 GLN A C 1
ATOM 1569 O O . GLN A 1 214 ? 11.764 28.391 -35.979 1.00 48.03 214 GLN A O 1
ATOM 1574 N N . ALA A 1 215 ? 12.369 29.209 -33.982 1.00 55.94 215 ALA A N 1
ATOM 1575 C CA . ALA A 1 215 ? 11.011 29.350 -33.445 1.00 55.94 215 ALA A CA 1
ATOM 1576 C C . ALA A 1 215 ? 10.623 30.834 -33.320 1.00 55.94 215 ALA A C 1
ATOM 1578 O O . ALA A 1 215 ? 11.487 31.689 -33.113 1.00 55.94 215 ALA A O 1
ATOM 1579 N N . SER A 1 216 ? 9.330 31.132 -33.467 1.00 56.81 216 SER A N 1
ATOM 1580 C CA . SER A 1 216 ? 8.760 32.487 -33.352 1.00 56.81 216 SER A CA 1
ATOM 1581 C C . SER A 1 216 ? 8.858 33.046 -31.916 1.00 56.81 216 SER A C 1
ATOM 1583 O O . SER A 1 216 ? 8.974 32.273 -30.968 1.00 56.81 216 SER A O 1
ATOM 1585 N N . GLU A 1 217 ? 8.816 34.376 -31.721 1.00 56.09 217 GLU A N 1
ATOM 1586 C CA . GLU A 1 217 ? 8.996 35.018 -30.394 1.00 56.09 217 GLU A CA 1
ATOM 1587 C C . GLU A 1 217 ? 7.993 34.530 -29.322 1.00 56.09 217 GLU A C 1
ATOM 1589 O O . GLU A 1 217 ? 8.376 34.352 -28.164 1.00 56.09 217 GLU A O 1
ATOM 1594 N N . ASP A 1 218 ? 6.746 34.222 -29.702 1.00 57.16 218 ASP A N 1
ATOM 1595 C CA . ASP A 1 218 ? 5.728 33.674 -28.789 1.00 57.16 218 ASP A CA 1
ATOM 1596 C C . ASP A 1 218 ? 5.981 32.196 -28.428 1.00 57.16 218 ASP A C 1
ATOM 1598 O O . ASP A 1 218 ? 5.762 31.773 -27.287 1.00 57.16 218 ASP A O 1
ATOM 1602 N N . GLU A 1 219 ? 6.498 31.397 -29.368 1.00 56.50 219 GLU A N 1
ATOM 1603 C CA . GLU A 1 219 ? 6.947 30.027 -29.093 1.00 56.50 219 GLU A CA 1
ATOM 1604 C C . GLU A 1 219 ? 8.191 30.018 -28.209 1.00 56.50 219 GLU A C 1
ATOM 1606 O O . GLU A 1 219 ? 8.297 29.169 -27.329 1.00 56.50 219 GLU A O 1
ATOM 1611 N N . ALA A 1 220 ? 9.102 30.978 -28.375 1.00 57.03 220 ALA A N 1
ATOM 1612 C CA . ALA A 1 220 ? 10.312 31.080 -27.568 1.00 57.03 220 ALA A CA 1
ATOM 1613 C C . ALA A 1 220 ? 10.001 31.318 -26.079 1.00 57.03 220 ALA A C 1
ATOM 1615 O O . ALA A 1 220 ? 10.618 30.678 -25.226 1.00 57.03 220 ALA A O 1
ATOM 1616 N N . ALA A 1 221 ? 9.010 32.159 -25.756 1.00 57.56 221 ALA A N 1
ATOM 1617 C CA . ALA A 1 221 ? 8.578 32.407 -24.377 1.00 57.56 221 ALA A CA 1
ATOM 1618 C C . ALA A 1 221 ? 7.894 31.182 -23.737 1.00 57.56 221 ALA A C 1
ATOM 1620 O O . ALA A 1 221 ? 8.135 30.868 -22.568 1.00 57.56 221 ALA A O 1
ATOM 1621 N N . ALA A 1 222 ? 7.073 30.452 -24.501 1.00 55.75 222 ALA A N 1
ATOM 1622 C CA . ALA A 1 222 ? 6.480 29.197 -24.042 1.00 55.75 222 ALA A CA 1
ATOM 1623 C C . ALA A 1 222 ? 7.546 28.102 -23.858 1.00 55.75 222 ALA A C 1
ATOM 1625 O O . ALA A 1 222 ? 7.543 27.401 -22.849 1.00 55.75 222 ALA A O 1
ATOM 1626 N N . ILE A 1 223 ? 8.494 27.984 -24.791 1.00 56.78 223 ILE A N 1
ATOM 1627 C CA . ILE A 1 223 ? 9.623 27.052 -24.706 1.00 56.78 223 ILE A CA 1
ATOM 1628 C C . ILE A 1 223 ? 10.458 27.344 -23.452 1.00 56.78 223 ILE A C 1
ATOM 1630 O O . ILE A 1 223 ? 10.785 26.408 -22.725 1.00 56.78 223 ILE A O 1
ATOM 1634 N N . ASP A 1 224 ? 10.730 28.613 -23.132 1.00 58.56 224 ASP A N 1
ATOM 1635 C CA . ASP A 1 224 ? 11.499 28.999 -21.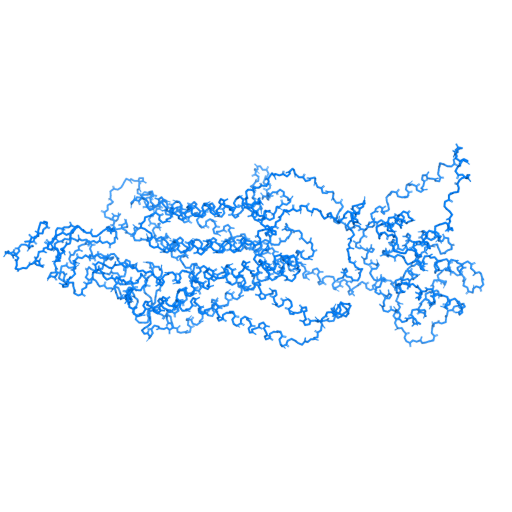940 1.00 58.56 224 ASP A CA 1
ATOM 1636 C C . ASP A 1 224 ? 10.789 28.619 -20.625 1.00 58.56 224 ASP A C 1
ATOM 1638 O O . ASP A 1 224 ? 11.425 28.112 -19.699 1.00 58.56 224 ASP A O 1
ATOM 1642 N N . ALA A 1 225 ? 9.454 28.725 -20.570 1.00 61.19 225 ALA A N 1
ATOM 1643 C CA . ALA A 1 225 ? 8.656 28.287 -19.418 1.00 61.19 225 ALA A CA 1
ATOM 1644 C C . ALA A 1 225 ? 8.686 26.759 -19.187 1.00 61.19 225 ALA A C 1
ATOM 1646 O O . ALA A 1 225 ? 8.525 26.306 -18.051 1.00 61.19 225 ALA A O 1
ATOM 1647 N N . PHE A 1 226 ? 8.912 25.956 -20.236 1.00 60.75 226 PHE A N 1
ATOM 1648 C CA . PHE A 1 226 ? 8.924 24.487 -20.168 1.00 60.75 226 PHE A CA 1
ATOM 1649 C C . PHE A 1 226 ? 10.325 23.853 -20.260 1.00 60.75 226 PHE A C 1
ATOM 1651 O O . PHE A 1 226 ? 10.428 22.630 -20.128 1.00 60.75 226 PHE A O 1
ATOM 1658 N N . ARG A 1 227 ? 11.412 24.632 -20.389 1.00 57.47 227 ARG A N 1
ATOM 1659 C CA . ARG A 1 227 ? 12.805 24.126 -20.462 1.00 57.47 227 ARG A CA 1
ATOM 1660 C C . ARG A 1 227 ? 13.219 23.242 -19.274 1.00 57.47 227 ARG A C 1
ATOM 1662 O O . ARG A 1 227 ? 14.009 22.323 -19.449 1.00 57.47 227 ARG A O 1
ATOM 1669 N N . GLY A 1 228 ? 12.657 23.466 -18.082 1.00 59.12 228 GLY A N 1
ATOM 1670 C CA . GLY A 1 228 ? 12.913 22.646 -16.884 1.00 59.12 228 GLY A CA 1
ATOM 1671 C C . GLY A 1 228 ? 11.997 21.424 -16.706 1.00 59.12 228 GLY A C 1
ATOM 1672 O O . GLY A 1 228 ? 12.219 20.619 -15.799 1.00 59.12 228 GLY A O 1
ATOM 1673 N N . SER A 1 229 ? 10.964 21.272 -17.544 1.00 66.38 229 SER A N 1
ATOM 1674 C CA . SER A 1 229 ? 9.962 20.201 -17.412 1.00 66.38 229 SER A CA 1
ATOM 1675 C C . SER A 1 229 ? 10.505 18.764 -17.526 1.00 66.38 229 SER A C 1
ATOM 1677 O O . SER A 1 229 ? 10.042 17.942 -16.732 1.00 66.38 229 SER A O 1
ATOM 1679 N N . PRO A 1 230 ? 11.504 18.433 -18.379 1.00 69.56 230 PRO A N 1
ATOM 1680 C CA . PRO A 1 230 ? 11.965 17.049 -18.533 1.00 69.56 230 PRO A CA 1
ATOM 1681 C C . PRO A 1 230 ? 12.646 16.522 -17.262 1.00 69.56 230 PRO A C 1
ATOM 1683 O O . PRO A 1 230 ? 12.227 15.515 -16.697 1.00 69.56 230 PRO A O 1
ATOM 1686 N N . ALA A 1 231 ? 13.621 17.270 -16.733 1.00 70.75 231 ALA A N 1
ATOM 1687 C CA . ALA A 1 231 ? 14.356 16.887 -15.527 1.00 70.75 231 ALA A CA 1
ATOM 1688 C C . ALA A 1 231 ? 13.448 16.819 -14.287 1.00 70.75 231 ALA A C 1
ATOM 1690 O O . ALA A 1 231 ? 13.603 15.955 -13.421 1.00 70.75 231 ALA A O 1
ATOM 1691 N N . TYR A 1 232 ? 12.472 17.727 -14.184 1.00 75.56 232 TYR A N 1
ATOM 1692 C CA . TYR A 1 232 ? 11.485 17.682 -13.107 1.00 75.56 232 TYR A CA 1
ATOM 1693 C C . TYR A 1 232 ? 10.593 16.438 -13.206 1.00 75.56 232 TYR A C 1
ATOM 1695 O O . TYR A 1 232 ? 10.395 15.737 -12.212 1.00 75.56 232 TYR A O 1
ATOM 1703 N N . PHE A 1 233 ? 10.102 16.133 -14.407 1.00 80.75 233 PHE A N 1
ATOM 1704 C CA . PHE A 1 233 ? 9.278 14.963 -14.679 1.00 80.75 233 PHE A CA 1
ATOM 1705 C C . PHE A 1 233 ? 10.028 13.644 -14.407 1.00 80.75 233 PHE A C 1
ATOM 1707 O O . PHE A 1 233 ? 9.482 12.728 -13.791 1.00 80.75 233 PHE A O 1
ATOM 1714 N N . GLU A 1 234 ? 11.306 13.559 -14.766 1.00 76.88 234 GLU A N 1
ATOM 1715 C CA . GLU A 1 234 ? 12.166 12.410 -14.462 1.00 76.88 234 GLU A CA 1
ATOM 1716 C C . GLU A 1 234 ? 12.356 12.195 -12.961 1.00 76.88 234 GLU A C 1
ATOM 1718 O O . GLU A 1 234 ? 12.179 11.079 -12.462 1.00 76.88 234 GLU A O 1
ATOM 1723 N N . ASN A 1 235 ? 12.673 13.265 -12.224 1.00 79.38 235 ASN A N 1
ATOM 1724 C CA . ASN A 1 235 ? 12.792 13.218 -10.767 1.00 79.38 235 ASN A CA 1
ATOM 1725 C C . ASN A 1 235 ? 11.472 12.787 -10.121 1.00 79.38 235 ASN A C 1
ATOM 1727 O O . ASN A 1 235 ? 11.470 12.019 -9.158 1.00 79.38 235 ASN A O 1
ATOM 1731 N N . TYR A 1 236 ? 10.349 13.234 -10.678 1.00 84.44 236 TYR A N 1
ATOM 1732 C CA . TYR A 1 236 ? 9.022 12.856 -10.223 1.00 84.44 236 TYR A CA 1
ATOM 1733 C C . TYR A 1 236 ? 8.729 11.364 -10.425 1.00 84.44 236 TYR A C 1
ATOM 1735 O O . TYR A 1 236 ? 8.324 10.676 -9.487 1.00 84.44 236 TYR A O 1
ATOM 1743 N N . VAL A 1 237 ? 8.990 10.834 -11.622 1.00 81.56 237 VAL A N 1
ATOM 1744 C CA . VAL A 1 237 ? 8.852 9.399 -11.928 1.00 81.56 237 VAL A CA 1
ATOM 1745 C C . VAL A 1 237 ? 9.784 8.557 -11.049 1.00 81.56 237 VAL A C 1
ATOM 1747 O O . VAL A 1 237 ? 9.390 7.496 -10.561 1.00 81.56 237 VAL A O 1
ATOM 1750 N N . SER A 1 238 ? 11.004 9.035 -10.800 1.00 77.31 238 SER A N 1
ATOM 1751 C CA . SER A 1 238 ? 11.962 8.397 -9.891 1.00 77.31 238 SER A CA 1
ATOM 1752 C C . SER A 1 238 ? 11.451 8.354 -8.443 1.00 77.31 238 SER A C 1
ATOM 1754 O O . SER A 1 238 ? 11.497 7.307 -7.787 1.00 77.31 238 SER A O 1
ATOM 1756 N N . ALA A 1 239 ? 10.877 9.457 -7.954 1.00 81.69 239 ALA A N 1
ATOM 1757 C CA . ALA A 1 239 ? 10.260 9.520 -6.631 1.00 81.69 239 ALA A CA 1
ATOM 1758 C C . ALA A 1 239 ? 9.057 8.570 -6.518 1.00 81.69 239 ALA A C 1
ATOM 1760 O O . ALA A 1 239 ? 8.933 7.857 -5.523 1.00 81.69 239 ALA A O 1
ATOM 1761 N N . ALA A 1 240 ? 8.219 8.498 -7.555 1.00 83.94 240 ALA A N 1
ATOM 1762 C CA . ALA A 1 240 ? 7.094 7.574 -7.612 1.00 83.94 240 ALA A CA 1
ATOM 1763 C C . ALA A 1 240 ? 7.565 6.115 -7.480 1.00 83.94 240 ALA A C 1
ATOM 1765 O O . ALA A 1 240 ? 7.098 5.390 -6.602 1.00 83.94 240 ALA A O 1
ATOM 1766 N N . ARG A 1 241 ? 8.561 5.692 -8.272 1.00 79.19 241 ARG A N 1
ATOM 1767 C CA . ARG A 1 241 ? 9.159 4.345 -8.162 1.00 79.19 241 ARG A CA 1
ATOM 1768 C C . ARG A 1 241 ? 9.671 4.066 -6.755 1.00 79.19 241 ARG A C 1
ATOM 1770 O O . ARG A 1 241 ? 9.390 3.005 -6.201 1.00 79.19 241 ARG A O 1
ATOM 1777 N N . SER A 1 242 ? 10.354 5.043 -6.160 1.00 75.62 242 SER A N 1
ATOM 1778 C CA . SER A 1 242 ? 10.902 4.921 -4.810 1.00 75.62 242 SER A CA 1
ATOM 1779 C C . SER A 1 242 ? 9.824 4.548 -3.792 1.00 75.62 242 SER A C 1
ATOM 1781 O O . SER A 1 242 ? 10.088 3.715 -2.937 1.00 75.62 242 SER A O 1
ATOM 1783 N N . VAL A 1 243 ? 8.592 5.056 -3.903 1.00 76.94 243 VAL A N 1
ATOM 1784 C CA . VAL A 1 243 ? 7.504 4.773 -2.946 1.00 76.94 243 VAL A CA 1
ATOM 1785 C C . VAL A 1 243 ? 7.199 3.283 -2.774 1.00 76.94 243 VAL A C 1
ATOM 1787 O O . VAL A 1 243 ? 7.077 2.824 -1.639 1.00 76.94 243 VAL A O 1
ATOM 1790 N N . LEU A 1 244 ? 7.122 2.511 -3.863 1.00 71.12 244 LEU A N 1
ATOM 1791 C CA . LEU A 1 244 ? 6.927 1.054 -3.783 1.00 71.12 244 LEU A CA 1
ATOM 1792 C C . LEU A 1 244 ? 8.176 0.331 -3.274 1.00 71.12 244 LEU A C 1
ATOM 1794 O O . LEU A 1 244 ? 8.086 -0.758 -2.713 1.00 71.12 244 LEU A O 1
ATOM 1798 N N . LEU A 1 245 ? 9.345 0.931 -3.483 1.00 64.62 245 LEU A N 1
ATOM 1799 C CA . LEU A 1 245 ? 10.643 0.323 -3.226 1.00 64.62 245 LEU A CA 1
ATOM 1800 C C . LEU A 1 245 ? 11.252 0.739 -1.875 1.00 64.62 245 LEU A C 1
ATOM 1802 O O . LEU A 1 245 ? 12.255 0.146 -1.473 1.00 64.62 245 LEU A O 1
ATOM 1806 N N . ILE A 1 246 ? 10.640 1.685 -1.144 1.00 64.25 246 ILE A N 1
ATOM 1807 C CA . ILE A 1 246 ? 11.046 2.142 0.203 1.00 64.25 246 ILE A CA 1
ATOM 1808 C C . ILE A 1 246 ? 11.195 0.958 1.172 1.00 64.25 246 ILE A C 1
ATOM 1810 O O . ILE A 1 246 ? 12.034 0.995 2.072 1.00 64.25 246 ILE A O 1
ATOM 1814 N N . SER A 1 247 ? 10.416 -0.107 0.976 1.00 57.28 247 SER A N 1
ATOM 1815 C CA . SER A 1 247 ? 10.451 -1.316 1.799 1.00 57.28 247 SER A CA 1
ATOM 1816 C C . SER A 1 247 ? 11.653 -2.237 1.534 1.00 57.28 247 SER A C 1
ATOM 1818 O O . SER A 1 247 ? 12.000 -3.001 2.432 1.00 57.28 247 SER A O 1
ATOM 1820 N N . VAL A 1 248 ? 12.305 -2.186 0.358 1.00 57.62 248 VAL A N 1
ATOM 1821 C CA . VAL A 1 248 ? 13.339 -3.175 -0.033 1.00 57.62 248 VAL A CA 1
ATOM 1822 C C . VAL A 1 248 ? 14.539 -2.585 -0.816 1.00 57.62 248 VAL A C 1
ATOM 1824 O O . VAL A 1 248 ? 15.670 -2.862 -0.430 1.00 57.62 248 VAL A O 1
ATOM 1827 N N . ALA A 1 249 ? 14.371 -1.764 -1.867 1.00 47.84 249 ALA A N 1
ATOM 1828 C CA . ALA A 1 249 ? 15.480 -1.294 -2.729 1.00 47.84 249 ALA A CA 1
ATOM 1829 C C . ALA A 1 249 ? 15.972 0.125 -2.441 1.00 47.84 249 ALA A C 1
ATOM 1831 O O . ALA A 1 249 ? 17.143 0.409 -2.692 1.00 47.84 249 ALA A O 1
ATOM 1832 N N . GLY A 1 250 ? 15.168 0.974 -1.788 1.00 55.22 250 GLY A N 1
ATOM 1833 C CA . GLY A 1 250 ? 15.617 2.299 -1.325 1.00 55.22 250 GLY A CA 1
ATOM 1834 C C . GLY A 1 250 ? 16.788 2.253 -0.329 1.00 55.22 250 GLY A C 1
ATOM 1835 O O . GLY A 1 250 ? 17.305 3.289 0.079 1.00 55.22 250 GLY A O 1
ATOM 1836 N N . GLN A 1 251 ? 17.213 1.053 0.071 1.00 64.31 251 GLN A N 1
ATOM 1837 C CA . GLN A 1 251 ? 18.228 0.826 1.084 1.00 64.31 251 GLN A CA 1
ATOM 1838 C C . GLN A 1 251 ? 19.569 0.306 0.537 1.00 64.31 251 GLN A C 1
ATOM 1840 O O . GLN A 1 251 ? 20.437 -0.013 1.341 1.00 64.31 251 GLN A O 1
ATOM 1845 N N . LYS A 1 252 ? 19.757 0.201 -0.793 1.00 76.94 252 LYS A N 1
ATOM 1846 C CA . LYS A 1 252 ? 21.005 -0.308 -1.413 1.00 76.94 252 LYS A CA 1
ATOM 1847 C C . LYS A 1 252 ? 21.492 -1.627 -0.781 1.00 76.94 252 LYS A C 1
ATOM 1849 O O . LYS A 1 252 ? 22.652 -1.772 -0.400 1.00 76.94 252 LYS A O 1
ATOM 1854 N N . VAL A 1 253 ? 20.572 -2.578 -0.589 1.00 78.88 253 VAL A N 1
ATOM 1855 C CA . VAL A 1 253 ? 20.837 -3.833 0.148 1.00 78.88 253 VAL A CA 1
ATOM 1856 C C . VAL A 1 253 ? 21.917 -4.688 -0.528 1.00 78.88 253 VAL A C 1
ATOM 1858 O O . VAL A 1 253 ? 22.677 -5.390 0.135 1.00 78.88 253 VAL A O 1
ATOM 1861 N N . ASP A 1 254 ? 22.031 -4.579 -1.845 1.00 79.38 254 ASP A N 1
ATOM 1862 C CA . ASP A 1 254 ? 23.095 -5.143 -2.671 1.00 79.38 254 ASP A CA 1
ATOM 1863 C C . ASP A 1 254 ? 24.503 -4.695 -2.237 1.00 79.38 254 ASP A C 1
ATOM 1865 O O . ASP A 1 254 ? 25.443 -5.482 -2.348 1.00 79.38 254 ASP A O 1
ATOM 1869 N N . CYS A 1 255 ? 24.666 -3.514 -1.627 1.00 85.62 255 CYS A N 1
ATOM 1870 C CA . CYS A 1 255 ? 25.959 -3.069 -1.095 1.00 85.62 255 CYS A CA 1
ATOM 1871 C C . CYS A 1 255 ? 26.516 -3.974 0.020 1.00 85.62 255 CYS A C 1
ATOM 1873 O O . CYS A 1 255 ? 27.735 -4.068 0.161 1.00 85.62 255 CYS A O 1
ATOM 1875 N N . TRP A 1 256 ? 25.675 -4.696 0.774 1.00 84.00 256 TRP A N 1
ATOM 1876 C CA . TRP A 1 256 ? 26.151 -5.696 1.746 1.00 84.00 256 TRP A CA 1
ATOM 1877 C C . TRP A 1 256 ? 26.811 -6.903 1.079 1.00 84.00 256 TRP A C 1
ATOM 1879 O O . TRP A 1 256 ? 27.656 -7.569 1.680 1.00 84.00 256 TRP A O 1
ATOM 1889 N N . PHE A 1 257 ? 26.418 -7.192 -0.161 1.00 81.25 257 PHE A N 1
ATOM 1890 C CA . PHE A 1 257 ? 26.815 -8.384 -0.900 1.00 81.25 257 PHE A CA 1
ATOM 1891 C C . PHE A 1 257 ? 27.663 -8.067 -2.130 1.00 81.25 257 PHE A C 1
ATOM 1893 O O . PHE A 1 257 ? 28.054 -8.993 -2.823 1.00 81.25 257 PHE A O 1
ATOM 1900 N N . SER A 1 258 ? 28.010 -6.799 -2.364 1.00 72.69 258 SER A N 1
ATOM 1901 C CA . SER A 1 258 ? 28.726 -6.334 -3.559 1.00 72.69 258 SER A CA 1
ATOM 1902 C C . SER A 1 258 ? 30.091 -7.014 -3.781 1.00 72.69 258 SER A C 1
ATOM 1904 O O . SER A 1 258 ? 30.559 -7.123 -4.909 1.00 72.69 258 SER A O 1
ATOM 1906 N N . GLY A 1 259 ? 30.721 -7.531 -2.717 1.00 66.69 259 GLY A N 1
ATOM 1907 C CA . GLY A 1 259 ? 31.954 -8.330 -2.805 1.00 66.69 259 GLY A CA 1
ATOM 1908 C C . GLY A 1 259 ? 31.750 -9.812 -3.158 1.00 66.69 259 GLY A C 1
ATOM 1909 O O . GLY A 1 259 ? 32.724 -10.542 -3.323 1.00 66.69 259 GLY A O 1
ATOM 1910 N N . LYS A 1 260 ? 30.505 -10.288 -3.244 1.00 68.81 260 LYS A N 1
ATOM 1911 C CA . LYS A 1 260 ? 30.137 -11.654 -3.632 1.00 68.81 260 LYS A CA 1
ATOM 1912 C C . LYS A 1 260 ? 29.448 -11.583 -4.998 1.00 68.81 260 LYS A C 1
ATOM 1914 O O . LYS A 1 260 ? 28.603 -10.722 -5.202 1.00 68.81 260 LYS A O 1
ATOM 1919 N N . GLN A 1 261 ? 29.775 -12.485 -5.925 1.00 62.34 261 GLN A N 1
ATOM 1920 C CA . GLN A 1 261 ? 29.155 -12.556 -7.262 1.00 62.34 261 GLN A CA 1
ATOM 1921 C C . GLN A 1 261 ? 27.689 -13.048 -7.201 1.00 62.34 261 GLN A C 1
ATOM 1923 O O . GLN A 1 261 ? 27.353 -14.119 -7.700 1.00 62.34 261 GLN A O 1
ATOM 1928 N N . LEU A 1 262 ? 26.811 -12.303 -6.531 1.00 70.25 262 LEU A N 1
ATOM 1929 C CA . LEU A 1 262 ? 25.371 -12.546 -6.461 1.00 70.25 262 LEU A CA 1
ATOM 1930 C C . LEU A 1 262 ? 24.650 -11.479 -7.282 1.00 70.25 262 LEU A C 1
ATOM 1932 O O . LEU A 1 262 ? 24.949 -10.294 -7.151 1.00 70.25 262 LEU A O 1
ATOM 1936 N N . SER A 1 263 ? 23.683 -11.896 -8.101 1.00 77.00 263 SER A N 1
ATOM 1937 C CA . SER A 1 263 ? 22.843 -10.961 -8.849 1.00 77.00 263 SER A CA 1
ATOM 1938 C C . SER A 1 263 ? 22.051 -10.069 -7.878 1.00 77.00 263 SER A C 1
ATOM 1940 O O . SER A 1 263 ? 21.404 -10.591 -6.960 1.00 77.00 263 SER A O 1
ATOM 1942 N N . PRO A 1 264 ? 22.044 -8.735 -8.062 1.00 77.31 264 PRO A N 1
ATOM 1943 C CA . PRO A 1 264 ? 21.278 -7.817 -7.215 1.00 77.31 264 PRO A CA 1
ATOM 1944 C C . PRO A 1 264 ? 19.795 -8.196 -7.143 1.00 77.31 264 PRO A C 1
ATOM 1946 O O . PRO A 1 264 ? 19.183 -8.171 -6.077 1.00 77.31 264 PRO A O 1
ATOM 1949 N N . LEU A 1 265 ? 19.231 -8.651 -8.265 1.00 78.38 265 LEU A N 1
ATOM 1950 C CA . LEU A 1 265 ? 17.857 -9.139 -8.360 1.00 78.38 265 LEU A CA 1
ATOM 1951 C C . LEU A 1 265 ? 17.560 -10.289 -7.385 1.00 78.38 265 LEU A C 1
ATOM 1953 O O . LEU A 1 265 ? 16.527 -10.289 -6.710 1.00 78.38 265 LEU A O 1
ATOM 1957 N N . TYR A 1 266 ? 18.462 -11.270 -7.293 1.00 83.06 266 TYR A N 1
ATOM 1958 C CA . TYR A 1 266 ? 18.305 -12.392 -6.370 1.00 83.06 266 TYR A CA 1
ATOM 1959 C C . TYR A 1 266 ? 18.336 -11.918 -4.911 1.00 83.06 266 TYR A C 1
ATOM 1961 O O . TYR A 1 266 ? 17.533 -12.360 -4.093 1.00 83.06 266 TYR A O 1
ATOM 1969 N N . VAL A 1 267 ? 19.208 -10.960 -4.587 1.00 84.69 267 VAL A N 1
ATOM 1970 C CA . VAL A 1 267 ? 19.281 -10.377 -3.240 1.00 84.69 267 VAL A CA 1
ATOM 1971 C C . VAL A 1 267 ? 17.970 -9.678 -2.879 1.00 84.69 267 VAL A C 1
ATOM 1973 O O . VAL A 1 267 ? 17.401 -9.964 -1.826 1.00 84.69 267 VAL A O 1
ATOM 1976 N N . TYR A 1 268 ? 17.443 -8.809 -3.746 1.00 84.00 268 TYR A N 1
ATOM 1977 C CA . TYR A 1 268 ? 16.203 -8.087 -3.448 1.00 84.00 268 TYR A CA 1
ATOM 1978 C C . TYR A 1 268 ? 14.984 -9.008 -3.349 1.00 84.00 268 TYR A C 1
ATOM 1980 O O . TYR A 1 268 ? 14.155 -8.823 -2.461 1.00 84.00 268 TYR A O 1
ATOM 1988 N N . THR A 1 269 ? 14.879 -10.025 -4.207 1.00 86.31 269 THR A N 1
ATOM 1989 C CA . THR A 1 269 ? 13.776 -11.004 -4.154 1.00 86.31 269 THR A CA 1
ATOM 1990 C C . THR A 1 269 ? 13.822 -11.856 -2.889 1.00 86.31 269 THR A C 1
ATOM 1992 O O . THR A 1 269 ? 12.789 -12.077 -2.254 1.00 86.31 269 THR A O 1
ATOM 1995 N N . LEU A 1 270 ? 15.017 -12.265 -2.461 1.00 88.62 270 LEU A N 1
ATOM 1996 C CA . LEU A 1 270 ? 15.217 -12.976 -1.203 1.00 88.62 270 LEU A CA 1
ATOM 1997 C C . LEU A 1 270 ? 14.857 -12.102 0.007 1.00 88.62 270 LEU A C 1
ATOM 1999 O O . LEU A 1 270 ? 14.169 -12.558 0.920 1.00 88.62 270 LEU A O 1
ATOM 2003 N N . VAL A 1 271 ? 15.273 -10.834 0.009 1.00 87.06 271 VAL A N 1
ATOM 2004 C CA . VAL A 1 271 ? 14.950 -9.868 1.072 1.00 87.06 271 VAL A CA 1
ATOM 2005 C C . VAL A 1 271 ? 13.444 -9.603 1.126 1.00 87.06 271 VAL A C 1
ATOM 2007 O O . VAL A 1 271 ? 12.859 -9.653 2.209 1.00 87.06 271 VAL A O 1
ATOM 2010 N N . ALA A 1 272 ? 12.797 -9.409 -0.028 1.00 88.31 272 ALA A N 1
ATOM 2011 C CA . ALA A 1 272 ? 11.350 -9.228 -0.134 1.00 88.31 272 ALA A CA 1
ATOM 2012 C C . ALA A 1 272 ? 10.566 -10.402 0.486 1.00 88.31 272 ALA A C 1
ATOM 2014 O O . ALA A 1 272 ? 9.508 -10.196 1.086 1.00 88.31 272 ALA A O 1
ATOM 2015 N N . PHE A 1 273 ? 11.105 -11.621 0.375 1.00 91.06 273 PHE A N 1
ATOM 2016 C CA . PHE A 1 273 ? 10.531 -12.834 0.953 1.00 91.06 273 PHE A CA 1
ATOM 2017 C C . PHE A 1 273 ? 10.801 -12.979 2.459 1.00 91.06 273 PHE A C 1
ATOM 2019 O O . PHE A 1 273 ? 9.892 -13.314 3.218 1.00 91.06 273 PHE A O 1
ATOM 2026 N N . LEU A 1 274 ? 12.042 -12.754 2.904 1.00 90.44 274 LEU A N 1
ATOM 2027 C CA . LEU A 1 274 ? 12.473 -13.052 4.274 1.00 90.44 274 LEU A CA 1
ATOM 2028 C C . LEU A 1 274 ? 12.093 -11.977 5.294 1.00 90.44 274 LEU A C 1
ATOM 2030 O O . LEU A 1 274 ? 11.863 -12.314 6.455 1.00 90.44 274 LEU A O 1
ATOM 2034 N N . VAL A 1 275 ? 12.020 -10.701 4.905 1.00 87.94 275 VAL A N 1
ATOM 2035 C CA . VAL A 1 275 ? 11.739 -9.614 5.858 1.00 87.94 275 VAL A CA 1
ATOM 2036 C C . VAL A 1 275 ? 10.382 -9.782 6.551 1.00 87.94 275 VAL A C 1
ATOM 2038 O O . VAL A 1 275 ? 10.364 -9.694 7.779 1.00 87.94 275 VAL A O 1
ATOM 2041 N N . PRO A 1 276 ? 9.265 -10.103 5.865 1.00 88.62 276 PRO A N 1
ATOM 2042 C CA . PRO A 1 276 ? 8.009 -10.412 6.542 1.00 88.62 276 PRO A CA 1
ATOM 2043 C C . PRO A 1 276 ? 8.154 -11.557 7.529 1.00 88.62 276 PRO A C 1
ATOM 2045 O O . PRO A 1 276 ? 7.727 -11.424 8.667 1.00 88.62 276 PRO A O 1
ATOM 2048 N N . VAL A 1 277 ? 8.811 -12.652 7.141 1.00 91.12 277 VAL A N 1
ATOM 2049 C CA . VAL A 1 277 ? 9.015 -13.811 8.023 1.00 91.12 277 VAL A CA 1
ATOM 2050 C C . VAL A 1 277 ? 9.767 -13.402 9.290 1.00 91.12 277 VAL A C 1
ATOM 2052 O O . VAL A 1 277 ? 9.331 -13.721 10.395 1.00 91.12 277 VAL A O 1
ATOM 2055 N N . ALA A 1 278 ? 10.858 -12.648 9.141 1.00 90.44 278 ALA A N 1
ATOM 2056 C CA . ALA A 1 278 ? 11.655 -12.164 10.259 1.00 90.44 278 ALA A CA 1
ATOM 2057 C C . ALA A 1 278 ? 10.854 -11.211 11.157 1.00 90.44 278 ALA A C 1
ATOM 2059 O O . ALA A 1 278 ? 10.812 -11.404 12.371 1.00 90.44 278 ALA A O 1
ATOM 2060 N N . VAL A 1 279 ? 10.173 -10.216 10.580 1.00 87.75 279 VAL A N 1
ATOM 2061 C CA . VAL A 1 279 ? 9.349 -9.251 11.327 1.00 87.75 279 VAL A CA 1
ATOM 2062 C C . VAL A 1 279 ? 8.234 -9.969 12.085 1.00 87.75 279 VAL A C 1
ATOM 2064 O O . VAL A 1 279 ? 8.040 -9.704 13.268 1.00 87.75 279 VAL A O 1
ATOM 2067 N N . LEU A 1 280 ? 7.546 -10.922 11.456 1.00 89.06 280 LEU A N 1
ATOM 2068 C CA . LEU A 1 280 ? 6.505 -11.726 12.095 1.00 89.06 280 LEU A CA 1
ATOM 2069 C C . LEU A 1 280 ? 7.057 -12.559 13.250 1.00 89.06 280 LEU A C 1
ATOM 2071 O O . LEU A 1 280 ? 6.458 -12.577 14.324 1.00 89.06 280 LEU A O 1
ATOM 2075 N N . PHE A 1 281 ? 8.209 -13.203 13.056 1.00 92.50 281 PHE A N 1
ATOM 2076 C CA . PHE A 1 281 ? 8.872 -13.981 14.096 1.00 92.50 281 PHE A CA 1
ATOM 2077 C C . PHE A 1 281 ? 9.267 -13.108 15.292 1.00 92.50 281 PHE A C 1
ATOM 2079 O O . PHE A 1 281 ? 8.938 -13.444 16.429 1.00 92.50 281 PHE A O 1
ATOM 2086 N N . PHE A 1 282 ? 9.912 -11.960 15.058 1.00 90.75 282 PHE A N 1
ATOM 2087 C CA . PHE A 1 282 ? 10.321 -11.052 16.132 1.00 90.75 282 PHE A CA 1
ATOM 2088 C C . PHE A 1 282 ? 9.130 -10.391 16.829 1.00 90.75 282 PHE A C 1
ATOM 2090 O O . PHE A 1 282 ? 9.145 -10.278 18.054 1.00 90.75 282 PHE A O 1
ATOM 2097 N N . LEU A 1 283 ? 8.080 -10.004 16.097 1.00 89.50 283 LEU A N 1
ATOM 2098 C CA . LEU A 1 283 ? 6.838 -9.506 16.693 1.00 89.50 283 LEU A CA 1
ATOM 2099 C C . LEU A 1 283 ? 6.189 -10.585 17.562 1.00 89.50 283 LEU A C 1
ATOM 2101 O O . LEU A 1 283 ? 5.842 -10.321 18.711 1.00 89.50 283 LEU A O 1
ATOM 2105 N N . PHE A 1 284 ? 6.078 -11.815 17.061 1.00 90.75 284 PHE A N 1
ATOM 2106 C CA . PHE A 1 284 ? 5.538 -12.929 17.833 1.00 90.75 284 PHE A CA 1
ATOM 2107 C C . PHE A 1 284 ? 6.379 -13.198 19.088 1.00 90.75 284 PHE A C 1
ATOM 2109 O O . PHE A 1 284 ? 5.829 -13.274 20.187 1.00 90.75 284 PHE A O 1
ATOM 2116 N N . ALA A 1 285 ? 7.706 -13.271 18.966 1.00 92.69 285 ALA A N 1
ATOM 2117 C CA . ALA A 1 285 ? 8.614 -13.485 20.091 1.00 92.69 285 ALA A CA 1
ATOM 2118 C C . ALA A 1 285 ? 8.528 -12.357 21.132 1.00 92.69 285 ALA A C 1
ATOM 2120 O O . ALA A 1 285 ? 8.424 -12.635 22.325 1.00 92.69 285 ALA A O 1
ATOM 2121 N N . ALA A 1 286 ? 8.500 -11.092 20.700 1.00 90.19 286 ALA A N 1
ATOM 2122 C CA . ALA A 1 286 ? 8.390 -9.936 21.588 1.00 90.19 286 ALA A CA 1
ATOM 2123 C C . ALA A 1 286 ? 7.067 -9.938 22.365 1.00 90.19 286 ALA A C 1
ATOM 2125 O O . ALA A 1 286 ? 7.061 -9.735 23.580 1.00 90.19 286 ALA A O 1
ATOM 2126 N N . PHE A 1 287 ? 5.948 -10.218 21.695 1.00 90.81 287 PHE A N 1
ATOM 2127 C CA . PHE A 1 287 ? 4.640 -10.287 22.343 1.00 90.81 287 PHE A CA 1
ATOM 2128 C C . PHE A 1 287 ? 4.579 -11.466 23.326 1.00 90.81 287 PHE A C 1
ATOM 2130 O O . PHE A 1 287 ? 4.166 -11.284 24.470 1.00 90.81 287 PHE A O 1
ATOM 2137 N N . ASN A 1 288 ? 5.081 -12.646 22.952 1.00 89.31 288 ASN A N 1
ATOM 2138 C CA . ASN A 1 288 ? 5.169 -13.783 23.874 1.00 89.31 288 ASN A CA 1
ATOM 2139 C C . ASN A 1 288 ? 6.073 -13.487 25.079 1.00 89.31 288 ASN A C 1
ATOM 2141 O O . ASN A 1 288 ? 5.698 -13.786 26.211 1.00 89.31 288 ASN A O 1
ATOM 2145 N N . LEU A 1 289 ? 7.218 -12.830 24.881 1.00 91.31 289 LEU A N 1
ATOM 2146 C CA . LEU A 1 289 ? 8.095 -12.412 25.974 1.00 91.31 289 LEU A CA 1
ATOM 2147 C C . LEU A 1 289 ? 7.383 -11.438 26.923 1.00 91.31 289 LEU A C 1
ATOM 2149 O O . LEU A 1 289 ? 7.449 -11.602 28.141 1.00 91.31 289 LEU A O 1
ATOM 2153 N N . VAL A 1 290 ? 6.650 -10.457 26.390 1.00 89.12 290 VAL A N 1
ATOM 2154 C CA . VAL A 1 290 ? 5.828 -9.528 27.184 1.00 89.12 290 VAL A CA 1
ATOM 2155 C C . VAL A 1 290 ? 4.745 -10.276 27.972 1.00 89.12 290 VAL A C 1
ATOM 2157 O O . VAL A 1 290 ? 4.502 -9.952 29.136 1.00 89.12 290 VAL A O 1
ATOM 2160 N N . PHE A 1 291 ? 4.121 -11.297 27.382 1.00 87.50 291 PHE A N 1
ATOM 2161 C CA . PHE A 1 291 ? 3.140 -12.147 28.062 1.00 87.50 291 PHE A CA 1
ATOM 2162 C C . PHE A 1 291 ? 3.753 -12.987 29.190 1.00 87.50 291 PHE A C 1
ATOM 2164 O O . PHE A 1 291 ? 3.156 -13.111 30.259 1.00 87.50 291 PHE A O 1
ATOM 2171 N N . LEU A 1 292 ? 4.948 -13.545 28.980 1.00 86.94 292 LEU A N 1
ATOM 2172 C CA . LEU A 1 292 ? 5.634 -14.399 29.954 1.00 86.94 292 LEU A CA 1
ATOM 2173 C C . LEU A 1 292 ? 6.245 -13.604 31.116 1.00 86.94 292 LEU A C 1
ATOM 2175 O O . LEU A 1 292 ? 6.189 -14.048 32.261 1.00 86.94 292 LEU A O 1
ATOM 2179 N N . THR A 1 293 ? 6.803 -12.424 30.841 1.00 86.06 293 THR A N 1
ATOM 2180 C CA . THR A 1 293 ? 7.488 -11.581 31.842 1.00 86.06 293 THR A CA 1
ATOM 2181 C C . THR A 1 293 ? 6.526 -10.831 32.765 1.00 86.06 293 THR A C 1
ATOM 2183 O O . THR A 1 293 ? 6.878 -10.488 33.898 1.00 86.06 293 THR A O 1
ATOM 2186 N N . ARG A 1 294 ? 5.288 -10.575 32.327 1.00 80.44 294 ARG A N 1
ATOM 2187 C CA . ARG A 1 294 ? 4.278 -9.881 33.137 1.00 80.44 294 ARG A CA 1
ATOM 2188 C C . ARG A 1 294 ? 3.688 -10.817 34.199 1.00 80.44 294 ARG A C 1
ATOM 2190 O O . ARG A 1 294 ? 2.950 -11.752 33.903 1.00 80.44 294 ARG A O 1
ATOM 2197 N N . ARG A 1 295 ? 3.965 -10.519 35.475 1.00 70.12 295 ARG A N 1
ATOM 2198 C CA . ARG A 1 295 ? 3.347 -11.201 36.630 1.00 70.12 295 ARG A CA 1
ATOM 2199 C C . ARG A 1 295 ? 1.830 -10.985 36.674 1.00 70.12 295 ARG A C 1
ATOM 2201 O O . ARG A 1 295 ? 1.342 -9.899 36.364 1.00 70.12 295 ARG A O 1
ATOM 2208 N N . ASN A 1 296 ? 1.104 -11.992 37.166 1.00 69.56 296 ASN A N 1
ATOM 2209 C CA . ASN A 1 296 ? -0.349 -11.965 37.375 1.00 69.56 296 ASN A CA 1
ATOM 2210 C C . ASN A 1 296 ? -0.736 -11.132 38.615 1.00 69.56 296 ASN A C 1
ATOM 2212 O O . ASN A 1 296 ? -1.319 -11.640 39.569 1.00 69.56 296 ASN A O 1
ATOM 2216 N N . ARG A 1 297 ? -0.328 -9.860 38.650 1.00 68.25 297 ARG A N 1
ATOM 2217 C CA . ARG A 1 297 ? -0.725 -8.907 39.692 1.00 68.25 297 ARG A CA 1
ATOM 2218 C C . ARG A 1 297 ? -1.671 -7.878 39.068 1.00 68.25 297 ARG A C 1
ATOM 2220 O O . ARG A 1 297 ? -1.198 -7.058 38.278 1.00 68.25 297 ARG A O 1
ATOM 2227 N N . PRO A 1 298 ? -2.981 -7.921 39.371 1.00 66.31 298 PRO A N 1
ATOM 2228 C CA . PRO A 1 298 ? -3.905 -6.912 38.878 1.00 66.31 298 PRO A CA 1
ATOM 2229 C C . PRO A 1 298 ? -3.593 -5.546 39.513 1.00 66.31 298 PRO A C 1
ATOM 2231 O O . PRO A 1 298 ? -3.239 -5.494 40.694 1.00 66.31 298 PRO A O 1
ATOM 2234 N N . PRO A 1 299 ? -3.717 -4.434 38.766 1.00 70.31 299 PRO A N 1
ATOM 2235 C CA . PRO A 1 299 ? -3.635 -3.097 39.347 1.00 70.31 299 PRO A CA 1
ATOM 2236 C C . PRO A 1 299 ? -4.756 -2.895 40.378 1.00 70.31 299 PRO A C 1
ATOM 2238 O O . PRO A 1 299 ? -5.857 -3.421 40.201 1.00 70.31 299 PRO A O 1
ATOM 2241 N N . ALA A 1 300 ? -4.478 -2.127 41.439 1.00 62.84 300 ALA A N 1
ATOM 2242 C CA . ALA A 1 300 ? -5.379 -1.957 42.585 1.00 62.84 300 ALA A CA 1
ATOM 2243 C C . ALA A 1 300 ? -6.804 -1.548 42.167 1.00 62.84 300 ALA A C 1
ATOM 2245 O O . ALA A 1 300 ? -7.770 -2.152 42.623 1.00 62.84 300 ALA A O 1
ATOM 2246 N N . SER A 1 301 ? -6.921 -0.635 41.197 1.00 59.59 301 SER A N 1
ATOM 2247 C CA . SER A 1 301 ? -8.198 -0.137 40.666 1.00 59.59 301 SER A CA 1
ATOM 2248 C C . SER A 1 301 ? -9.057 -1.174 39.936 1.00 59.59 301 SER A C 1
ATOM 2250 O O . SER A 1 301 ? -10.238 -0.939 39.719 1.00 59.59 301 SER A O 1
ATOM 2252 N N . LYS A 1 302 ? -8.501 -2.326 39.538 1.00 62.62 302 LYS A N 1
ATOM 2253 C CA . LYS A 1 302 ? -9.223 -3.363 38.767 1.00 62.62 302 LYS A CA 1
ATOM 2254 C C . LYS A 1 302 ? -9.409 -4.664 39.526 1.00 62.62 302 LYS A C 1
ATOM 2256 O O . LYS A 1 302 ? -10.003 -5.601 39.002 1.00 62.62 302 LYS A O 1
ATOM 2261 N N . ARG A 1 303 ? -8.886 -4.736 40.750 1.00 65.56 303 ARG A N 1
ATOM 2262 C CA . ARG A 1 303 ? -8.904 -5.951 41.563 1.00 65.56 303 ARG A CA 1
ATOM 2263 C C . ARG A 1 303 ? -10.332 -6.367 41.918 1.00 65.56 303 ARG A C 1
ATOM 2265 O O . ARG A 1 303 ? -10.638 -7.545 41.809 1.00 65.56 303 ARG A O 1
ATOM 2272 N N . LEU A 1 304 ? -11.195 -5.409 42.263 1.00 54.41 304 LEU A N 1
ATOM 2273 C CA . LEU A 1 304 ? -12.598 -5.661 42.605 1.00 54.41 304 LEU A CA 1
ATOM 2274 C C . LEU A 1 304 ? -13.388 -6.201 41.401 1.00 54.41 304 LEU A C 1
ATOM 2276 O O . LEU A 1 304 ? -14.011 -7.250 41.499 1.00 54.41 304 LEU A O 1
ATOM 2280 N N . PHE A 1 305 ? -13.267 -5.552 40.239 1.00 62.47 305 PHE A N 1
ATOM 2281 C CA . PHE A 1 305 ? -13.930 -5.974 38.998 1.00 62.47 305 PHE A CA 1
ATOM 2282 C C . PHE A 1 305 ? -13.546 -7.402 38.568 1.00 62.47 305 PHE A C 1
ATOM 2284 O O . PHE A 1 305 ? -14.393 -8.186 38.148 1.00 62.47 305 PHE A O 1
ATOM 2291 N N . LEU A 1 306 ? -12.269 -7.773 38.700 1.00 62.78 306 LEU A N 1
ATOM 2292 C CA . LEU A 1 306 ? -11.799 -9.121 38.354 1.00 62.78 306 LEU A CA 1
ATOM 2293 C C . LEU A 1 306 ? -12.313 -10.191 39.327 1.00 62.78 306 LEU A C 1
ATOM 2295 O O . LEU A 1 306 ? -12.573 -11.313 38.906 1.00 62.78 306 LEU A O 1
ATOM 2299 N N . ILE A 1 307 ? -12.487 -9.845 40.608 1.00 64.12 307 ILE A N 1
ATOM 2300 C CA . ILE A 1 307 ? -13.092 -10.739 41.607 1.00 64.12 307 ILE A CA 1
ATOM 2301 C C . ILE A 1 307 ? -14.576 -10.956 41.289 1.00 64.12 307 ILE A C 1
ATOM 2303 O O . ILE A 1 307 ? -15.028 -12.095 41.289 1.00 64.12 307 ILE A O 1
ATOM 2307 N N . VAL A 1 308 ? -15.308 -9.885 40.965 1.00 62.91 308 VAL A N 1
ATOM 2308 C CA . VAL A 1 308 ? -16.747 -9.939 40.647 1.00 62.91 308 VAL A CA 1
ATOM 2309 C C . VAL A 1 308 ? -17.017 -10.715 39.355 1.00 62.91 308 VAL A C 1
ATOM 2311 O O . VAL A 1 308 ? -17.941 -11.517 39.299 1.00 62.91 308 VAL A O 1
ATOM 2314 N N . THR A 1 309 ? -16.194 -10.522 38.323 1.00 65.12 309 THR A N 1
ATOM 2315 C CA . THR A 1 309 ? -16.373 -11.192 37.021 1.00 65.12 309 THR A CA 1
ATOM 2316 C C . THR A 1 309 ? -15.781 -12.601 36.957 1.00 65.12 309 THR A C 1
ATOM 2318 O O . THR A 1 309 ? -15.959 -13.286 35.953 1.00 65.12 309 THR A O 1
ATOM 2321 N N . GLY A 1 310 ? -15.025 -13.031 37.974 1.00 66.19 310 GLY A N 1
ATOM 2322 C CA . GLY A 1 310 ? -14.309 -14.311 37.967 1.00 66.19 310 GLY A CA 1
ATOM 2323 C C . GLY A 1 310 ? -13.235 -14.435 36.873 1.00 66.19 310 GLY A C 1
ATOM 2324 O O . GLY A 1 310 ? -12.732 -15.531 36.631 1.00 66.19 310 GLY A O 1
ATOM 2325 N N . THR A 1 311 ? -12.870 -13.339 36.195 1.00 71.56 311 THR A N 1
ATOM 2326 C CA . THR A 1 311 ? -11.904 -13.352 35.086 1.00 71.56 311 THR A CA 1
ATOM 2327 C C . THR A 1 311 ? -10.477 -13.134 35.581 1.00 71.56 311 THR A C 1
ATOM 2329 O O . THR A 1 311 ? -10.209 -12.289 36.438 1.00 71.56 311 THR A O 1
ATOM 2332 N N . SER A 1 312 ? -9.512 -13.881 35.033 1.00 77.25 312 SER A N 1
ATOM 2333 C CA . SER A 1 312 ? -8.113 -13.688 35.406 1.00 77.25 312 SER A CA 1
ATOM 2334 C C . SER A 1 312 ? -7.533 -12.439 34.726 1.00 77.25 312 SER A C 1
ATOM 2336 O O . SER A 1 312 ? -7.789 -12.155 33.553 1.00 77.25 312 SER A O 1
ATOM 2338 N N . TRP A 1 313 ? -6.689 -11.684 35.440 1.00 77.69 313 TRP A N 1
ATOM 2339 C CA . TRP A 1 313 ? -5.986 -10.530 34.855 1.00 77.69 313 TRP A CA 1
ATOM 2340 C C . TRP A 1 313 ? -5.130 -10.925 33.645 1.00 77.69 313 TRP A C 1
ATOM 2342 O O . TRP A 1 313 ? -4.973 -10.146 32.701 1.00 77.69 313 TRP A O 1
ATOM 2352 N N . ARG A 1 314 ? -4.592 -12.148 33.664 1.00 80.94 314 ARG A N 1
ATOM 2353 C CA . ARG A 1 314 ? -3.778 -12.705 32.587 1.00 80.94 314 ARG A CA 1
ATOM 2354 C C . ARG A 1 314 ? -4.576 -12.863 31.289 1.00 80.94 314 ARG A C 1
ATOM 2356 O O . ARG A 1 314 ? -4.024 -12.564 30.232 1.00 80.94 314 ARG A O 1
ATOM 2363 N N . ASP A 1 315 ? -5.858 -13.215 31.361 1.00 80.06 315 ASP A N 1
ATOM 2364 C CA . ASP A 1 315 ? -6.728 -13.351 30.183 1.00 80.06 315 ASP A CA 1
ATOM 2365 C C . ASP A 1 315 ? -7.068 -11.991 29.573 1.00 80.06 315 ASP A C 1
ATOM 2367 O O . ASP A 1 315 ? -6.941 -11.792 28.363 1.00 80.06 315 ASP A O 1
ATOM 2371 N N . VAL A 1 316 ? -7.405 -11.008 30.414 1.00 79.75 316 VAL A N 1
ATOM 2372 C CA . VAL A 1 316 ? -7.662 -9.626 29.973 1.00 79.75 316 VAL A CA 1
ATOM 2373 C C . VAL A 1 316 ? -6.413 -9.019 29.329 1.00 79.75 316 VAL A C 1
ATOM 2375 O O . VAL A 1 316 ? -6.495 -8.325 28.311 1.00 79.75 316 VAL A O 1
ATOM 2378 N N . PHE A 1 317 ? -5.240 -9.270 29.914 1.00 84.12 317 PHE A N 1
ATOM 2379 C CA . PHE A 1 317 ? -3.968 -8.837 29.348 1.00 84.12 317 PHE A CA 1
ATOM 2380 C C . PHE A 1 317 ? -3.673 -9.538 28.015 1.00 84.12 317 PHE A C 1
ATOM 2382 O O . PHE A 1 317 ? -3.323 -8.865 27.045 1.00 84.12 317 PHE A O 1
ATOM 2389 N N . GLY A 1 318 ? -3.880 -10.856 27.947 1.00 85.38 318 GLY A N 1
ATOM 2390 C CA . GLY A 1 318 ? -3.723 -11.655 26.734 1.00 85.38 318 GLY A CA 1
ATOM 2391 C C . GLY A 1 318 ? -4.583 -11.139 25.583 1.00 85.38 318 GLY A C 1
ATOM 2392 O O . GLY A 1 318 ? -4.059 -10.878 24.506 1.00 85.38 318 GLY A O 1
ATOM 2393 N N . GLN A 1 319 ? -5.870 -10.868 25.819 1.00 85.50 319 GLN A N 1
ATOM 2394 C CA . GLN A 1 319 ? -6.773 -10.324 24.796 1.00 85.50 319 GLN A CA 1
ATOM 2395 C C . GLN A 1 319 ? -6.290 -8.985 24.223 1.00 85.50 319 GLN A C 1
ATOM 2397 O O . GLN A 1 319 ? -6.315 -8.785 23.009 1.00 85.50 319 GLN A O 1
ATOM 2402 N N . LYS A 1 320 ? -5.813 -8.070 25.077 1.00 86.88 320 LYS A N 1
ATOM 2403 C CA . LYS A 1 320 ? -5.259 -6.781 24.626 1.00 86.88 320 LYS A CA 1
ATOM 2404 C C . LYS A 1 320 ? -4.006 -6.957 23.783 1.00 86.88 320 LYS A C 1
ATOM 2406 O O . LYS A 1 320 ? -3.818 -6.246 22.801 1.00 86.88 320 LYS A O 1
ATOM 2411 N N . LEU A 1 321 ? -3.156 -7.894 24.182 1.00 89.81 321 LEU A N 1
ATOM 2412 C CA . LEU A 1 321 ? -1.918 -8.200 23.492 1.00 89.81 321 LEU A CA 1
ATOM 2413 C C . LEU A 1 321 ? -2.196 -8.822 22.115 1.00 89.81 321 LEU A C 1
ATOM 2415 O O . LEU A 1 321 ? -1.606 -8.392 21.129 1.00 89.81 321 LEU A O 1
ATOM 2419 N N . THR A 1 322 ? -3.152 -9.752 22.020 1.00 89.81 322 THR A N 1
ATOM 2420 C CA . THR A 1 322 ? -3.606 -10.331 20.745 1.00 89.81 322 THR A CA 1
ATOM 2421 C C . THR A 1 322 ? -4.231 -9.280 19.829 1.00 89.81 322 THR A C 1
ATOM 2423 O O . THR A 1 322 ? -3.942 -9.267 18.635 1.00 89.81 322 THR A O 1
ATOM 2426 N N . ALA A 1 323 ? -5.042 -8.365 20.369 1.00 90.44 323 ALA A N 1
ATOM 2427 C CA . ALA A 1 323 ? -5.600 -7.252 19.603 1.00 90.44 323 ALA A CA 1
ATOM 2428 C C . ALA A 1 323 ? -4.508 -6.336 19.034 1.00 90.44 323 ALA A C 1
ATOM 2430 O O . ALA A 1 323 ? -4.513 -6.033 17.843 1.00 90.44 323 ALA A O 1
ATOM 2431 N N . ALA A 1 324 ? -3.541 -5.938 19.865 1.00 92.00 324 ALA A N 1
ATOM 2432 C CA . ALA A 1 324 ? -2.413 -5.121 19.430 1.00 92.00 324 ALA A CA 1
ATOM 2433 C C . ALA A 1 324 ? -1.572 -5.832 18.358 1.00 92.00 324 ALA A C 1
ATOM 2435 O O . ALA A 1 324 ? -1.217 -5.216 17.354 1.00 92.00 324 ALA A O 1
ATOM 2436 N N . PHE A 1 325 ? -1.315 -7.133 18.531 1.00 92.94 325 PHE A N 1
ATOM 2437 C CA . PHE A 1 325 ? -0.621 -7.950 17.539 1.00 92.94 325 PHE A CA 1
ATOM 2438 C C . PHE A 1 325 ? -1.371 -7.960 16.202 1.00 92.94 325 PHE A C 1
ATOM 2440 O O . PHE A 1 325 ? -0.769 -7.661 15.177 1.00 92.94 325 PHE A O 1
ATOM 2447 N N . GLY A 1 326 ? -2.683 -8.223 16.209 1.00 91.81 326 GLY A N 1
ATOM 2448 C CA . GLY A 1 326 ? -3.509 -8.253 14.996 1.00 91.81 326 GLY A CA 1
ATOM 2449 C C . GLY A 1 326 ? -3.552 -6.916 14.248 1.00 91.81 326 GLY A C 1
ATOM 2450 O O . GLY A 1 326 ? -3.421 -6.885 13.023 1.00 91.81 326 GLY A O 1
ATOM 2451 N N . GLN A 1 327 ? -3.653 -5.801 14.975 1.00 93.00 327 GLN A N 1
ATOM 2452 C CA . GLN A 1 327 ? -3.646 -4.454 14.391 1.00 93.00 327 GLN A CA 1
ATOM 2453 C C . GLN A 1 327 ? -2.289 -4.094 13.769 1.00 93.00 327 GLN A C 1
ATOM 2455 O O . GLN A 1 327 ? -2.240 -3.562 12.663 1.00 93.00 327 GLN A O 1
ATOM 2460 N N . ILE A 1 328 ? -1.181 -4.399 14.452 1.00 94.06 328 ILE A N 1
ATOM 2461 C CA . ILE A 1 328 ? 0.172 -4.139 13.934 1.00 94.06 328 ILE A CA 1
ATOM 2462 C C . ILE A 1 328 ? 0.468 -5.039 12.733 1.00 94.06 328 ILE A C 1
ATOM 2464 O O . ILE A 1 328 ? 0.996 -4.567 11.729 1.00 94.06 328 ILE A O 1
ATOM 2468 N N . LEU A 1 329 ? 0.087 -6.314 12.820 1.00 92.88 329 LEU A N 1
ATOM 2469 C CA . LEU A 1 329 ? 0.238 -7.298 11.755 1.00 92.88 329 LEU A CA 1
ATOM 2470 C C . LEU A 1 329 ? -0.472 -6.860 10.471 1.00 92.88 329 LEU A C 1
ATOM 2472 O O . LEU A 1 329 ? 0.132 -6.852 9.401 1.00 92.88 329 LEU A O 1
ATOM 2476 N N . SER A 1 330 ? -1.745 -6.478 10.577 1.00 92.50 330 SER A N 1
ATOM 2477 C CA . SER A 1 330 ? -2.529 -6.027 9.422 1.00 92.50 330 SER A CA 1
ATOM 2478 C C . SER A 1 330 ? -1.990 -4.724 8.830 1.00 92.50 330 SER A C 1
ATOM 2480 O O . SER A 1 330 ? -1.878 -4.629 7.609 1.00 92.50 330 SER A O 1
ATOM 2482 N N . ALA A 1 331 ? -1.572 -3.762 9.660 1.00 92.94 331 ALA A N 1
ATOM 2483 C CA . ALA A 1 331 ? -0.941 -2.528 9.187 1.00 92.94 331 ALA A CA 1
ATOM 2484 C C . ALA A 1 331 ? 0.396 -2.779 8.466 1.00 92.94 331 ALA A C 1
ATOM 2486 O O . ALA A 1 331 ? 0.649 -2.185 7.418 1.00 92.94 331 ALA A O 1
ATOM 2487 N N . PHE A 1 332 ? 1.239 -3.674 8.994 1.00 92.12 332 PHE A N 1
ATOM 2488 C CA . PHE A 1 332 ? 2.510 -4.046 8.370 1.00 92.12 332 PHE A CA 1
ATOM 2489 C C . PHE A 1 332 ? 2.302 -4.739 7.024 1.00 92.12 332 PHE A C 1
ATOM 2491 O O . PHE A 1 332 ? 2.916 -4.343 6.037 1.00 92.12 332 PHE A O 1
ATOM 2498 N N . LEU A 1 333 ? 1.426 -5.744 6.965 1.00 91.00 333 LEU A N 1
ATOM 2499 C CA . LEU A 1 333 ? 1.209 -6.511 5.740 1.00 91.00 333 LEU A CA 1
ATOM 2500 C C . LEU A 1 333 ? 0.590 -5.654 4.628 1.00 91.00 333 LEU A C 1
ATOM 2502 O O . LEU A 1 333 ? 1.047 -5.733 3.491 1.00 91.00 333 LEU A O 1
ATOM 2506 N N . LEU A 1 334 ? -0.366 -4.775 4.951 1.00 89.44 334 LEU A N 1
ATOM 2507 C CA . LEU A 1 334 ? -0.934 -3.835 3.973 1.00 89.44 334 LEU A CA 1
ATOM 2508 C C . LEU A 1 334 ? 0.108 -2.855 3.416 1.00 89.44 334 LEU A C 1
ATOM 2510 O O . LEU A 1 334 ? 0.039 -2.495 2.245 1.00 89.44 334 LEU A O 1
ATOM 2514 N N . PHE A 1 335 ? 1.089 -2.456 4.228 1.00 88.69 335 PHE A N 1
ATOM 2515 C CA . PHE A 1 335 ? 2.201 -1.620 3.778 1.00 88.69 335 PHE A CA 1
ATOM 2516 C C . PHE A 1 335 ? 3.241 -2.404 2.956 1.00 88.69 335 PHE A C 1
ATOM 2518 O O . PHE A 1 335 ? 3.776 -1.888 1.978 1.00 88.69 335 PHE A O 1
ATOM 2525 N N . TRP A 1 336 ? 3.538 -3.650 3.336 1.00 89.69 336 TRP A N 1
ATOM 2526 C CA . TRP A 1 336 ? 4.614 -4.446 2.740 1.00 89.69 336 TRP A CA 1
ATOM 2527 C C . TRP A 1 336 ? 4.255 -5.061 1.382 1.00 89.69 336 TRP A C 1
ATOM 2529 O O . TRP A 1 336 ? 5.075 -5.054 0.460 1.00 89.69 336 TRP A O 1
ATOM 2539 N N . VAL A 1 337 ? 3.044 -5.613 1.254 1.00 90.12 337 VAL A N 1
ATOM 2540 C CA . VAL A 1 337 ? 2.630 -6.439 0.105 1.00 90.12 337 VAL A CA 1
ATOM 2541 C C . VAL A 1 337 ? 2.786 -5.731 -1.251 1.00 90.12 337 VAL A C 1
ATOM 2543 O O . VAL A 1 337 ? 3.342 -6.365 -2.156 1.00 90.12 337 VAL A O 1
ATOM 2546 N N . PRO A 1 338 ? 2.382 -4.455 -1.434 1.00 88.12 338 PRO A N 1
ATOM 2547 C CA . PRO A 1 338 ? 2.564 -3.761 -2.711 1.00 88.12 338 PRO A CA 1
ATOM 2548 C C . PRO A 1 338 ? 4.032 -3.704 -3.144 1.00 88.12 338 PRO A C 1
ATOM 2550 O O . PRO A 1 338 ? 4.359 -4.055 -4.275 1.00 88.12 338 PRO A O 1
ATOM 2553 N N . GLY A 1 339 ? 4.932 -3.348 -2.224 1.00 85.38 339 GLY A N 1
ATOM 2554 C CA . GLY A 1 339 ? 6.363 -3.280 -2.509 1.00 85.38 339 GLY A CA 1
ATOM 2555 C C . GLY A 1 339 ? 6.977 -4.648 -2.790 1.00 85.38 339 GLY A C 1
ATOM 2556 O O . GLY A 1 339 ? 7.711 -4.797 -3.752 1.00 85.38 339 GLY A O 1
ATOM 2557 N N . ALA A 1 340 ? 6.642 -5.685 -2.020 1.00 88.50 340 ALA A N 1
ATOM 2558 C CA . ALA A 1 340 ? 7.171 -7.033 -2.257 1.00 88.50 340 ALA A CA 1
ATOM 2559 C C . ALA A 1 340 ? 6.749 -7.611 -3.618 1.00 88.50 340 ALA A C 1
ATOM 2561 O O . ALA A 1 340 ? 7.540 -8.267 -4.298 1.00 88.50 340 ALA A O 1
ATOM 2562 N N . THR A 1 341 ? 5.509 -7.329 -4.026 1.00 90.06 341 THR A N 1
ATOM 2563 C CA . THR A 1 341 ? 4.933 -7.809 -5.288 1.00 90.06 341 THR A CA 1
ATOM 2564 C C . THR A 1 341 ? 5.742 -7.334 -6.497 1.00 90.06 341 THR A C 1
ATOM 2566 O O . THR A 1 341 ? 5.929 -8.104 -7.438 1.00 90.06 341 THR A O 1
ATOM 2569 N N . THR A 1 342 ? 6.291 -6.114 -6.474 1.00 85.50 342 THR A N 1
ATOM 2570 C CA . THR A 1 342 ? 7.101 -5.602 -7.593 1.00 85.50 342 THR A CA 1
ATOM 2571 C C . THR A 1 342 ? 8.369 -6.431 -7.801 1.00 85.50 342 THR A C 1
ATOM 2573 O O . THR A 1 342 ? 8.658 -6.803 -8.935 1.00 85.50 342 THR A O 1
ATOM 2576 N N . TYR A 1 343 ? 9.082 -6.800 -6.730 1.00 85.25 343 TYR A N 1
ATOM 2577 C CA . TYR A 1 343 ? 10.309 -7.602 -6.819 1.00 85.25 343 TYR A CA 1
ATOM 2578 C C . TYR A 1 343 ? 10.046 -9.014 -7.313 1.00 85.25 343 TYR A C 1
ATOM 2580 O O . TYR A 1 343 ? 10.790 -9.509 -8.159 1.00 85.25 343 TYR A O 1
ATOM 2588 N N . PHE A 1 344 ? 8.992 -9.662 -6.810 1.00 90.31 344 PHE A N 1
ATOM 2589 C CA . PHE A 1 344 ? 8.656 -11.014 -7.248 1.00 90.31 344 PHE A CA 1
ATOM 2590 C C . PHE A 1 344 ? 8.346 -11.050 -8.743 1.00 90.31 344 PHE A C 1
ATOM 2592 O O . PHE A 1 344 ? 8.819 -11.938 -9.441 1.00 90.31 344 PHE A O 1
ATOM 2599 N N . ILE A 1 345 ? 7.627 -10.059 -9.264 1.00 88.50 345 ILE A N 1
ATOM 2600 C CA . ILE A 1 345 ? 7.266 -10.029 -10.685 1.00 88.50 345 ILE A CA 1
ATOM 2601 C C . ILE A 1 345 ? 8.449 -9.601 -11.543 1.00 88.50 345 ILE A C 1
ATOM 2603 O O . ILE A 1 345 ? 8.678 -10.187 -12.600 1.00 88.50 345 ILE A O 1
ATOM 2607 N N . ALA A 1 346 ? 9.245 -8.645 -11.068 1.00 82.38 346 ALA A N 1
ATOM 2608 C CA . ALA A 1 346 ? 10.475 -8.226 -11.723 1.00 82.38 346 ALA A CA 1
ATOM 2609 C C . ALA A 1 346 ? 11.449 -9.391 -11.935 1.00 82.38 346 ALA A C 1
ATOM 2611 O O . ALA A 1 346 ? 12.068 -9.491 -12.994 1.00 82.38 346 ALA A O 1
ATOM 2612 N N . ALA A 1 347 ? 11.525 -10.318 -10.977 1.00 86.81 347 ALA A N 1
ATOM 2613 C CA . ALA A 1 347 ? 12.346 -11.522 -11.076 1.00 86.81 347 ALA A CA 1
ATOM 2614 C C . ALA A 1 347 ? 12.011 -12.399 -12.291 1.00 86.81 347 ALA A C 1
ATOM 2616 O O . ALA A 1 347 ? 12.888 -13.067 -12.830 1.00 86.81 347 ALA A O 1
ATOM 2617 N N . LEU A 1 348 ? 10.749 -12.386 -12.725 1.00 88.00 348 LEU A N 1
ATOM 2618 C CA . LEU A 1 348 ? 10.230 -13.268 -13.769 1.00 88.00 348 LEU A CA 1
ATOM 2619 C C . LEU A 1 348 ? 10.403 -12.686 -15.179 1.00 88.00 348 LEU A C 1
ATOM 2621 O O . LEU A 1 348 ? 10.163 -13.386 -16.163 1.00 88.00 348 LEU A O 1
ATOM 2625 N N . GLN A 1 349 ? 10.806 -11.419 -15.303 1.00 85.75 349 GLN A N 1
ATOM 2626 C CA . GLN A 1 349 ? 10.776 -10.702 -16.576 1.00 85.75 349 GLN A CA 1
ATOM 2627 C C . GLN A 1 349 ? 12.008 -10.915 -17.440 1.00 85.75 349 GLN A C 1
ATOM 2629 O O . GLN A 1 349 ? 13.138 -10.732 -16.994 1.00 85.75 349 GLN A O 1
ATOM 2634 N N . CYS A 1 350 ? 11.761 -11.160 -18.723 1.00 86.94 350 CYS A N 1
ATOM 2635 C CA . CYS A 1 350 ? 12.794 -11.376 -19.723 1.00 86.94 350 CYS A CA 1
ATOM 2636 C C . CYS A 1 350 ? 12.602 -10.461 -20.928 1.00 86.94 350 CYS A C 1
ATOM 2638 O O . CYS A 1 350 ? 11.477 -10.248 -21.382 1.00 86.94 350 CYS A O 1
ATOM 2640 N N . MET A 1 351 ? 13.711 -9.996 -21.489 1.00 84.06 351 MET A N 1
ATOM 2641 C CA . MET A 1 351 ? 13.783 -9.270 -22.753 1.00 84.06 351 MET A CA 1
ATOM 2642 C C . MET A 1 351 ? 14.780 -9.943 -23.697 1.00 84.06 351 MET A C 1
ATOM 2644 O O . MET A 1 351 ? 15.728 -10.585 -23.257 1.00 84.06 351 MET A O 1
ATOM 2648 N N . SER A 1 352 ? 14.563 -9.803 -25.002 1.00 84.88 352 SER A N 1
ATOM 2649 C CA . SER A 1 352 ? 15.520 -10.224 -26.029 1.00 84.88 352 SER A CA 1
ATOM 2650 C C . SER A 1 352 ? 16.465 -9.077 -26.390 1.00 84.88 352 SER A C 1
ATOM 2652 O O . SER A 1 352 ? 15.989 -7.963 -26.629 1.00 84.88 352 SER A O 1
ATOM 2654 N N . LEU A 1 353 ? 17.768 -9.347 -26.455 1.00 83.25 353 LEU A N 1
ATOM 2655 C CA . LEU A 1 353 ? 18.740 -8.461 -27.102 1.00 83.25 353 LEU A CA 1
ATOM 2656 C C . LEU A 1 353 ? 18.652 -8.593 -28.626 1.00 83.25 353 LEU A C 1
ATOM 2658 O O . LEU A 1 353 ? 18.083 -9.553 -29.153 1.00 83.25 353 LEU A O 1
ATOM 2662 N N . ALA A 1 354 ? 19.271 -7.656 -29.337 1.00 76.75 354 ALA A N 1
ATOM 2663 C CA . ALA A 1 354 ? 19.489 -7.705 -30.777 1.00 76.75 354 ALA A CA 1
ATOM 2664 C C . ALA A 1 354 ? 20.321 -8.928 -31.201 1.00 76.75 354 ALA A C 1
ATOM 2666 O O . ALA A 1 354 ? 20.143 -9.429 -32.308 1.00 76.75 354 ALA A O 1
ATOM 2667 N N . SER A 1 355 ? 21.162 -9.460 -30.305 1.00 73.19 355 SER A N 1
ATOM 2668 C CA . SER A 1 355 ? 21.882 -10.727 -30.503 1.00 73.19 355 SER A CA 1
ATOM 2669 C C . SER A 1 355 ? 20.966 -11.961 -30.539 1.00 73.19 355 SER A C 1
ATOM 2671 O O . SER A 1 355 ? 21.414 -13.046 -30.896 1.00 73.19 355 SER A O 1
ATOM 2673 N N . GLY A 1 356 ? 19.693 -11.827 -30.151 1.00 77.06 356 GLY A N 1
ATOM 2674 C CA . GLY A 1 356 ? 18.751 -12.937 -29.994 1.00 77.06 356 GLY A CA 1
ATOM 2675 C C . GLY A 1 356 ? 18.803 -13.612 -28.619 1.00 77.06 356 GLY A C 1
ATOM 2676 O O . GLY A 1 356 ? 17.924 -14.416 -28.302 1.00 77.06 356 GLY A O 1
ATOM 2677 N N . GLU A 1 357 ? 19.773 -13.266 -27.766 1.00 83.75 357 GLU A N 1
ATOM 2678 C CA . GLU A 1 357 ? 19.837 -13.775 -26.396 1.00 83.75 357 GLU A CA 1
ATOM 2679 C C . GLU A 1 357 ? 18.689 -13.214 -25.544 1.00 83.75 357 GLU A C 1
ATOM 2681 O O . GLU A 1 357 ? 18.362 -12.026 -25.596 1.00 83.75 357 GLU A O 1
ATOM 2686 N N . ARG A 1 358 ? 18.061 -14.077 -24.737 1.00 88.75 358 ARG A N 1
ATOM 2687 C CA . ARG A 1 358 ? 17.026 -13.675 -23.779 1.00 88.75 358 ARG A CA 1
ATOM 2688 C C . ARG A 1 358 ? 17.648 -13.476 -22.405 1.00 88.75 358 ARG A C 1
ATOM 2690 O O . ARG A 1 358 ? 18.018 -14.456 -21.758 1.00 88.75 358 ARG A O 1
ATOM 2697 N N . VAL A 1 359 ? 17.687 -12.234 -21.941 1.00 88.12 359 VAL A N 1
ATOM 2698 C CA . VAL A 1 359 ? 18.216 -11.856 -20.624 1.00 88.12 359 VAL A CA 1
ATOM 2699 C C . VAL A 1 359 ? 17.125 -11.283 -19.736 1.00 88.12 359 VAL A C 1
ATOM 2701 O O . VAL A 1 359 ? 16.043 -10.908 -20.197 1.00 88.12 359 VAL A O 1
ATOM 2704 N N . GLN A 1 360 ? 17.411 -11.211 -18.447 1.00 86.94 360 GLN A N 1
ATOM 2705 C CA . GLN A 1 360 ? 16.520 -10.622 -17.467 1.00 86.94 360 GLN A CA 1
ATOM 2706 C C . GLN A 1 360 ? 16.527 -9.080 -17.598 1.00 86.94 360 GLN A C 1
ATOM 2708 O O . GLN A 1 360 ? 17.541 -8.466 -17.922 1.00 86.94 360 GLN A O 1
ATOM 2713 N N . VAL A 1 361 ? 15.363 -8.444 -17.415 1.00 81.56 361 VAL A N 1
ATOM 2714 C CA . VAL A 1 361 ? 15.156 -7.005 -17.716 1.00 81.56 361 VAL A CA 1
ATOM 2715 C C . VAL A 1 361 ? 15.956 -6.059 -16.808 1.00 81.56 361 VAL A C 1
ATOM 2717 O O . VAL A 1 361 ? 16.430 -5.016 -17.253 1.00 81.56 361 VAL A O 1
ATOM 2720 N N . PHE A 1 362 ? 16.082 -6.403 -15.531 1.00 78.62 362 PHE A N 1
ATOM 2721 C CA . PHE A 1 362 ? 16.694 -5.581 -14.482 1.00 78.62 362 PHE A CA 1
ATOM 2722 C C . PHE A 1 362 ? 18.168 -5.937 -14.206 1.00 78.62 362 PHE A C 1
ATOM 2724 O O . PHE A 1 362 ? 18.893 -5.138 -13.617 1.00 78.62 362 PHE A O 1
ATOM 2731 N N . ASP A 1 363 ? 18.604 -7.109 -14.655 1.00 83.38 363 ASP A N 1
ATOM 2732 C CA . ASP A 1 363 ? 19.929 -7.696 -14.566 1.00 83.38 363 ASP A CA 1
ATOM 2733 C C . ASP A 1 363 ? 20.244 -8.394 -15.894 1.00 83.38 363 ASP A C 1
ATOM 2735 O O . ASP A 1 363 ? 20.014 -9.591 -16.094 1.00 83.38 363 ASP A O 1
ATOM 2739 N N . THR A 1 364 ? 20.786 -7.607 -16.818 1.00 83.69 364 THR A N 1
ATOM 2740 C CA . THR A 1 364 ? 21.094 -8.044 -18.181 1.00 83.69 364 THR A CA 1
ATOM 2741 C C . THR A 1 364 ? 22.241 -9.051 -18.250 1.00 83.69 364 THR A C 1
ATOM 2743 O O . THR A 1 364 ? 22.478 -9.615 -19.314 1.00 83.69 364 THR A O 1
ATOM 2746 N N . THR A 1 365 ? 22.947 -9.314 -17.143 1.00 85.75 365 THR A N 1
ATOM 2747 C CA . THR A 1 365 ? 23.985 -10.359 -17.083 1.00 85.75 365 THR A CA 1
ATOM 2748 C C . THR A 1 365 ? 23.407 -11.750 -16.839 1.00 85.75 365 THR A C 1
ATOM 2750 O O . THR A 1 365 ? 24.098 -12.753 -17.014 1.00 85.75 365 THR A O 1
ATOM 2753 N N . VAL A 1 366 ? 22.132 -11.833 -16.450 1.00 87.56 366 VAL A N 1
ATOM 2754 C CA . VAL A 1 366 ? 21.447 -13.094 -16.179 1.00 87.56 366 VAL A CA 1
ATOM 2755 C C . VAL A 1 366 ? 20.635 -13.519 -17.401 1.00 87.56 366 VAL A C 1
ATOM 2757 O O . VAL A 1 366 ? 19.640 -12.889 -17.758 1.00 87.56 366 VAL A O 1
ATOM 2760 N N . SER A 1 367 ? 21.013 -14.643 -18.011 1.00 90.06 367 SER A N 1
ATOM 2761 C CA . SER A 1 367 ? 20.243 -15.254 -19.096 1.00 90.06 367 SER A CA 1
ATOM 2762 C C . SER A 1 367 ? 18.987 -15.961 -18.568 1.00 90.06 367 SER A C 1
ATOM 2764 O O . SER A 1 367 ? 19.011 -16.656 -17.548 1.00 90.06 367 SER A O 1
ATOM 2766 N N . CYS A 1 368 ? 17.871 -15.832 -19.287 1.00 88.69 368 CYS A N 1
ATOM 2767 C CA . CYS A 1 368 ? 16.557 -16.360 -18.894 1.00 88.69 368 CYS A CA 1
ATOM 2768 C C . CYS A 1 368 ? 16.402 -17.888 -19.007 1.00 88.69 368 CYS A C 1
ATOM 2770 O O . CYS A 1 368 ? 15.330 -18.424 -18.741 1.00 88.69 368 CYS A O 1
ATOM 2772 N N . GLY A 1 369 ? 17.466 -18.601 -19.377 1.00 85.81 369 GLY A N 1
ATOM 2773 C CA . GLY A 1 369 ? 17.580 -20.060 -19.258 1.00 85.81 369 GLY A CA 1
ATOM 2774 C C . GLY A 1 369 ? 18.659 -20.503 -18.264 1.00 85.81 369 GLY A C 1
ATOM 2775 O O . GLY A 1 369 ? 18.899 -21.697 -18.101 1.00 85.81 369 GLY A O 1
ATOM 2776 N N . GLY A 1 370 ? 19.345 -19.556 -17.620 1.00 87.12 370 GLY A N 1
ATOM 2777 C CA . GLY A 1 370 ? 20.463 -19.826 -16.727 1.00 87.12 370 GLY A CA 1
ATOM 2778 C C . GLY A 1 370 ? 20.036 -20.291 -15.333 1.00 87.12 370 GLY A C 1
ATOM 2779 O O . GLY A 1 370 ? 18.925 -20.038 -14.862 1.00 87.12 370 GLY A O 1
ATOM 2780 N N . ARG A 1 371 ? 20.972 -20.918 -14.605 1.00 86.00 371 ARG A N 1
ATOM 2781 C CA . ARG A 1 371 ? 20.755 -21.352 -13.209 1.00 86.00 371 ARG A CA 1
ATOM 2782 C C . ARG A 1 371 ? 20.412 -20.186 -12.272 1.00 86.00 371 ARG A C 1
ATOM 2784 O O . ARG A 1 371 ? 19.580 -20.348 -11.388 1.00 86.00 371 ARG A O 1
ATOM 2791 N N . SER A 1 372 ? 21.013 -19.012 -12.483 1.00 84.00 372 SER A N 1
ATOM 2792 C CA . SER A 1 372 ? 20.755 -17.817 -11.662 1.00 84.00 372 SER A CA 1
ATOM 2793 C C . SER A 1 372 ? 19.300 -17.335 -11.784 1.00 84.00 372 SER A C 1
ATOM 2795 O O . SER A 1 372 ? 18.642 -17.089 -10.773 1.00 84.00 372 SER A O 1
ATOM 2797 N N . TYR A 1 373 ? 18.752 -17.318 -13.007 1.00 87.81 373 TYR A N 1
ATOM 2798 C CA . TYR A 1 373 ? 17.338 -17.014 -13.252 1.00 87.81 373 TYR A CA 1
ATOM 2799 C C . TYR A 1 373 ? 16.409 -18.042 -12.594 1.00 87.81 373 TYR A C 1
ATOM 2801 O O . TYR A 1 373 ? 15.440 -17.672 -11.929 1.00 87.81 373 TYR A O 1
ATOM 2809 N N . SER A 1 374 ? 16.737 -19.335 -12.713 1.00 88.12 374 SER A N 1
ATOM 2810 C CA . SER A 1 374 ? 15.980 -20.408 -12.056 1.00 88.12 374 SER A CA 1
ATOM 2811 C C . SER A 1 374 ? 15.946 -20.235 -10.534 1.00 88.12 374 SER A C 1
ATOM 2813 O O . SER A 1 374 ? 14.881 -20.362 -9.934 1.00 88.12 374 SER A O 1
ATOM 2815 N N . ASN A 1 375 ? 17.074 -19.899 -9.901 1.00 86.56 375 ASN A N 1
ATOM 2816 C CA . ASN A 1 375 ? 17.142 -19.687 -8.452 1.00 86.56 375 ASN A CA 1
ATOM 2817 C C . ASN A 1 375 ? 16.287 -18.491 -8.005 1.00 86.56 375 ASN A C 1
ATOM 2819 O O . ASN A 1 375 ? 15.547 -18.595 -7.029 1.00 86.56 375 ASN A O 1
ATOM 2823 N N . ALA A 1 376 ? 16.341 -17.368 -8.730 1.00 85.75 376 ALA A N 1
ATOM 2824 C CA . ALA A 1 376 ? 15.491 -16.211 -8.442 1.00 85.75 376 ALA A CA 1
ATOM 2825 C C . ALA A 1 376 ? 14.000 -16.543 -8.618 1.00 85.75 376 ALA A C 1
ATOM 2827 O O . ALA A 1 376 ? 13.177 -16.197 -7.771 1.00 85.75 376 ALA A O 1
ATOM 2828 N N . THR A 1 377 ? 13.657 -17.292 -9.667 1.00 89.62 377 THR A N 1
ATOM 2829 C CA . THR A 1 377 ? 12.283 -17.732 -9.954 1.00 89.62 377 THR A CA 1
ATOM 2830 C C . THR A 1 377 ? 11.736 -18.668 -8.871 1.00 89.62 377 THR A C 1
ATOM 2832 O O . THR A 1 377 ? 10.582 -18.527 -8.463 1.00 89.62 377 THR A O 1
ATOM 2835 N N . GLN A 1 378 ? 12.563 -19.580 -8.350 1.00 90.88 378 GLN A N 1
ATOM 2836 C CA . GLN A 1 378 ? 12.197 -20.494 -7.259 1.00 90.88 378 GLN A CA 1
ATOM 2837 C C . GLN A 1 378 ? 11.864 -19.773 -5.947 1.00 90.88 378 GLN A C 1
ATOM 2839 O O . GLN A 1 378 ? 11.097 -20.307 -5.153 1.00 90.88 378 GLN A O 1
ATOM 2844 N N . VAL A 1 379 ? 12.398 -18.570 -5.720 1.00 91.81 379 VAL A N 1
ATOM 2845 C CA . VAL A 1 379 ? 12.045 -17.730 -4.562 1.00 91.81 379 VAL A CA 1
ATOM 2846 C C . VAL A 1 379 ? 10.849 -16.831 -4.882 1.00 91.81 379 VAL A C 1
ATOM 2848 O O . VAL A 1 379 ? 9.926 -16.697 -4.075 1.00 91.81 379 VAL A O 1
ATOM 2851 N N . ALA A 1 380 ? 10.836 -16.237 -6.075 1.00 92.31 380 ALA A N 1
ATOM 2852 C CA . ALA A 1 380 ? 9.827 -15.270 -6.478 1.00 92.31 380 ALA A CA 1
ATOM 2853 C C . ALA A 1 380 ? 8.424 -15.873 -6.622 1.00 92.31 380 ALA A C 1
ATOM 2855 O O . ALA A 1 380 ? 7.458 -15.265 -6.162 1.00 92.31 380 ALA A O 1
ATOM 2856 N N . LEU A 1 381 ? 8.293 -17.072 -7.205 1.00 93.31 381 LEU A N 1
ATOM 2857 C CA . LEU A 1 381 ? 6.986 -17.711 -7.396 1.00 93.31 381 LEU A CA 1
ATOM 2858 C C . LEU A 1 381 ? 6.294 -18.032 -6.057 1.00 93.31 381 LEU A C 1
ATOM 2860 O O . LEU A 1 381 ? 5.173 -17.556 -5.861 1.00 93.31 381 LEU A O 1
ATOM 2864 N N . PRO A 1 382 ? 6.921 -18.749 -5.097 1.00 94.38 382 PRO A N 1
ATOM 2865 C CA . PRO A 1 382 ? 6.329 -18.941 -3.775 1.00 94.38 382 PRO A CA 1
ATOM 2866 C C . PRO A 1 382 ? 6.069 -17.625 -3.044 1.00 94.38 382 PRO A C 1
ATOM 2868 O O . PRO A 1 382 ? 5.043 -17.496 -2.383 1.00 94.38 382 PRO A O 1
ATOM 2871 N N . GLY A 1 383 ? 6.960 -16.636 -3.180 1.00 92.62 383 GLY A N 1
ATOM 2872 C CA . GLY A 1 383 ? 6.772 -15.308 -2.599 1.00 92.62 383 GLY A CA 1
ATOM 2873 C C . GLY A 1 383 ? 5.509 -14.616 -3.101 1.00 92.62 383 GLY A C 1
ATOM 2874 O O . GLY A 1 383 ? 4.731 -14.102 -2.300 1.00 92.62 383 GLY A O 1
ATOM 2875 N N . MET A 1 384 ? 5.257 -14.675 -4.405 1.00 92.38 384 MET A N 1
ATOM 2876 C CA . MET A 1 384 ? 4.048 -14.134 -5.018 1.00 92.38 384 MET A CA 1
ATOM 2877 C C . MET A 1 384 ? 2.792 -14.877 -4.537 1.00 92.38 384 MET A C 1
ATOM 2879 O O . MET A 1 384 ? 1.819 -14.253 -4.116 1.00 92.38 384 MET A O 1
ATOM 2883 N N . PHE A 1 385 ? 2.799 -16.212 -4.518 1.00 93.44 385 PHE A N 1
ATOM 2884 C CA . PHE A 1 385 ? 1.640 -16.965 -4.026 1.00 93.44 385 PHE A CA 1
ATOM 2885 C C . PHE A 1 385 ? 1.363 -16.718 -2.541 1.00 93.44 385 PHE A C 1
ATOM 2887 O O . PHE A 1 385 ? 0.210 -16.527 -2.167 1.00 93.44 385 PHE A O 1
ATOM 2894 N N . LEU A 1 386 ? 2.398 -16.681 -1.701 1.00 93.69 386 LEU A N 1
ATOM 2895 C CA . LEU A 1 386 ? 2.256 -16.531 -0.254 1.00 93.69 386 LEU A CA 1
ATOM 2896 C C . LEU A 1 386 ? 1.896 -15.097 0.152 1.00 93.69 386 LEU A C 1
ATOM 2898 O O . LEU A 1 386 ? 0.951 -14.888 0.913 1.00 93.69 386 LEU A O 1
ATOM 2902 N N . TRP A 1 387 ? 2.639 -14.109 -0.346 1.00 92.00 387 TRP A N 1
ATOM 2903 C CA . TRP A 1 387 ? 2.517 -12.722 0.103 1.00 92.00 387 TRP A CA 1
ATOM 2904 C C . TRP A 1 387 ? 1.555 -11.909 -0.758 1.00 92.00 387 TRP A C 1
ATOM 2906 O O . TRP A 1 387 ? 0.708 -11.215 -0.205 1.00 92.00 387 TRP A O 1
ATOM 2916 N N . THR A 1 388 ? 1.646 -11.998 -2.087 1.00 91.94 388 THR A N 1
ATOM 2917 C CA . THR A 1 388 ? 0.819 -11.181 -2.992 1.00 91.94 388 THR A CA 1
ATOM 2918 C C . THR A 1 388 ? -0.642 -11.624 -2.973 1.00 91.94 388 THR A C 1
ATOM 2920 O O . THR A 1 388 ? -1.526 -10.792 -2.791 1.00 91.94 388 THR A O 1
ATOM 2923 N N . PHE A 1 389 ? -0.913 -12.924 -3.112 1.00 92.56 389 PHE A N 1
ATOM 2924 C CA . PHE A 1 389 ? -2.287 -13.448 -3.148 1.00 92.56 389 PHE A CA 1
ATOM 2925 C C . PHE A 1 389 ? -2.709 -14.122 -1.839 1.00 92.56 389 PHE A C 1
ATOM 2927 O O . PHE A 1 389 ? -3.842 -13.953 -1.388 1.00 92.56 389 PHE A O 1
ATOM 2934 N N . GLY A 1 390 ? -1.792 -14.838 -1.189 1.00 93.69 390 GLY A N 1
ATOM 2935 C CA . GLY A 1 390 ? -2.066 -15.579 0.038 1.00 93.69 390 GLY A CA 1
ATOM 2936 C C . GLY A 1 390 ? -2.443 -14.684 1.214 1.00 93.69 390 GLY A C 1
ATOM 2937 O O . GLY A 1 390 ? -3.370 -15.019 1.943 1.00 93.69 390 GLY A O 1
ATOM 2938 N N . CYS A 1 391 ? -1.808 -13.519 1.380 1.00 92.81 391 CYS A N 1
ATOM 2939 C CA . CYS A 1 391 ? -2.136 -12.586 2.463 1.00 92.81 391 CYS A CA 1
ATOM 2940 C C . CYS A 1 391 ? -3.577 -12.028 2.378 1.00 92.81 391 CYS A C 1
ATOM 2942 O O . CYS A 1 391 ? -4.312 -12.163 3.363 1.00 92.81 391 CYS A O 1
ATOM 2944 N N . PRO A 1 392 ? -4.039 -11.463 1.242 1.00 93.56 392 PRO A N 1
ATOM 2945 C CA . PRO A 1 392 ? -5.433 -11.040 1.104 1.00 93.56 392 PRO A CA 1
ATOM 2946 C C . PRO A 1 392 ? -6.446 -12.170 1.327 1.00 93.56 392 PRO A C 1
ATOM 2948 O O . PRO A 1 392 ? -7.457 -11.959 2.005 1.00 93.56 392 PRO A O 1
ATOM 2951 N N . ILE A 1 393 ? -6.164 -13.365 0.787 1.00 94.25 393 ILE A N 1
ATOM 2952 C CA . ILE A 1 393 ? -7.009 -14.559 0.947 1.00 94.25 393 ILE A CA 1
ATOM 2953 C C . ILE A 1 393 ? -7.038 -14.990 2.415 1.00 94.25 393 ILE A C 1
ATOM 2955 O O . ILE A 1 393 ? -8.105 -15.280 2.944 1.00 94.25 393 ILE A O 1
ATOM 2959 N N . PHE A 1 394 ? -5.897 -14.976 3.103 1.00 93.12 394 PHE A N 1
ATOM 2960 C CA . PHE A 1 394 ? -5.812 -15.289 4.525 1.00 93.12 394 PHE A CA 1
ATOM 2961 C C . PHE A 1 394 ? -6.664 -14.334 5.364 1.00 93.12 394 PHE A C 1
ATOM 2963 O O . PHE A 1 394 ? -7.444 -14.796 6.192 1.00 93.12 394 PHE A O 1
ATOM 2970 N N . PHE A 1 395 ? -6.579 -13.019 5.133 1.00 93.06 395 PHE A N 1
ATOM 2971 C CA . PHE A 1 395 ? -7.434 -12.059 5.837 1.00 93.06 395 PHE A CA 1
ATOM 2972 C C . PHE A 1 395 ? -8.916 -12.276 5.540 1.00 93.06 395 PHE A C 1
ATOM 2974 O O . PHE A 1 395 ? -9.732 -12.230 6.461 1.00 93.06 395 PHE A O 1
ATOM 2981 N N . PHE A 1 396 ? -9.256 -12.570 4.284 1.00 94.00 396 PHE A N 1
ATOM 2982 C CA . PHE A 1 396 ? -10.627 -12.876 3.894 1.00 94.00 396 PHE A CA 1
ATOM 2983 C C . PHE A 1 396 ? -11.151 -14.115 4.627 1.00 94.00 396 PHE A C 1
ATOM 2985 O O . PHE A 1 396 ? -12.191 -14.042 5.275 1.00 94.00 396 PHE A O 1
ATOM 2992 N N . LEU A 1 397 ? -10.408 -15.226 4.597 1.00 94.19 397 LEU A N 1
ATOM 2993 C CA . LEU A 1 397 ? -10.782 -16.473 5.266 1.00 94.19 397 LEU A CA 1
ATOM 2994 C C . LEU A 1 397 ? -10.840 -16.316 6.791 1.00 94.19 397 LEU A C 1
ATOM 2996 O O . LEU A 1 397 ? -11.757 -16.836 7.423 1.00 94.19 397 LEU A O 1
ATOM 3000 N N . ALA A 1 398 ? -9.903 -15.573 7.387 1.00 91.81 398 ALA A N 1
ATOM 3001 C CA . ALA A 1 398 ? -9.878 -15.320 8.825 1.00 91.81 398 ALA A CA 1
ATOM 3002 C C . ALA A 1 398 ? -11.119 -14.542 9.288 1.00 91.81 398 ALA A C 1
ATOM 3004 O O . ALA A 1 398 ? -11.722 -14.908 10.300 1.00 91.81 398 ALA A O 1
ATOM 3005 N N . MET A 1 399 ? -11.524 -13.510 8.540 1.00 91.44 399 MET A N 1
ATOM 3006 C CA . MET A 1 399 ? -12.743 -12.750 8.828 1.00 91.44 399 MET A CA 1
ATOM 3007 C C . MET A 1 399 ? -14.009 -13.544 8.488 1.00 91.44 399 MET A C 1
ATOM 3009 O O . MET A 1 399 ? -14.966 -13.479 9.249 1.00 91.44 399 MET A O 1
ATOM 3013 N N . LEU A 1 400 ? -14.005 -14.343 7.414 1.00 90.94 400 LEU A N 1
ATOM 3014 C CA . LEU A 1 400 ? -15.129 -15.202 7.029 1.00 90.94 400 LEU A CA 1
ATOM 3015 C C . LEU A 1 400 ? -15.432 -16.254 8.105 1.00 90.94 400 LEU A C 1
ATOM 3017 O O . LEU A 1 400 ? -16.587 -16.431 8.481 1.00 90.94 400 LEU A O 1
ATOM 3021 N N . PHE A 1 401 ? -14.402 -16.912 8.647 1.00 90.31 401 PHE A N 1
ATOM 3022 C CA . PHE A 1 401 ? -14.568 -17.900 9.720 1.00 90.31 401 PHE A CA 1
ATOM 3023 C C . PHE A 1 401 ? -15.164 -17.276 10.990 1.00 90.31 401 PHE A C 1
ATOM 3025 O O . PHE A 1 401 ? -15.926 -17.922 11.704 1.00 90.31 401 PHE A O 1
ATOM 3032 N N . HIS A 1 402 ? -14.850 -16.005 11.253 1.00 86.88 402 HIS A N 1
ATOM 3033 C CA . HIS A 1 402 ? -15.310 -15.276 12.433 1.00 86.88 402 HIS A CA 1
ATOM 3034 C C . HIS A 1 402 ? -16.445 -14.296 12.124 1.00 86.88 402 HIS A C 1
ATOM 3036 O O . HIS A 1 402 ? -16.723 -13.444 12.961 1.00 86.88 402 HIS A O 1
ATOM 3042 N N . VAL A 1 403 ? -17.117 -14.404 10.967 1.00 85.62 403 VAL A N 1
ATOM 3043 C CA . VAL A 1 403 ? -18.050 -13.374 10.467 1.00 85.62 403 VAL A CA 1
ATOM 3044 C C . VAL A 1 403 ? -19.173 -13.067 11.459 1.00 85.62 403 VAL A C 1
ATOM 3046 O O . VAL A 1 403 ? -19.462 -11.905 11.724 1.00 85.62 403 VAL A O 1
ATOM 3049 N N . ARG A 1 404 ? -19.728 -14.109 12.093 1.00 81.56 404 ARG A N 1
ATOM 3050 C CA . ARG A 1 404 ? -20.789 -13.996 13.111 1.00 81.56 404 ARG A CA 1
ATOM 3051 C C . ARG A 1 404 ? -20.305 -13.386 14.427 1.00 81.56 404 ARG A C 1
ATOM 3053 O O . ARG A 1 404 ? -21.104 -12.856 15.182 1.00 81.56 404 ARG A O 1
ATOM 3060 N N . SER A 1 405 ? -19.003 -13.454 14.681 1.00 83.56 405 SER A N 1
ATOM 3061 C CA . SER A 1 405 ? -18.357 -12.959 15.895 1.00 83.56 405 SER A CA 1
ATOM 3062 C C . SER A 1 405 ? -17.596 -11.651 15.662 1.00 83.56 405 SER A C 1
ATOM 3064 O O . SER A 1 405 ? -16.945 -11.168 16.584 1.00 83.56 405 SER A O 1
ATOM 3066 N N . LEU A 1 406 ? -17.655 -11.045 14.466 1.00 81.19 406 LEU A N 1
ATOM 3067 C CA . LEU A 1 406 ? -16.947 -9.790 14.162 1.00 81.19 406 LEU A CA 1
ATOM 3068 C C . LEU A 1 406 ? -17.433 -8.609 15.013 1.00 81.19 406 LEU A C 1
ATOM 3070 O O . LEU A 1 406 ? -16.674 -7.664 15.231 1.00 81.19 406 LEU A O 1
ATOM 3074 N N . GLU A 1 407 ? -18.666 -8.673 15.514 1.00 78.94 407 GLU A N 1
ATOM 3075 C CA . GLU A 1 407 ? -19.247 -7.674 16.417 1.00 78.94 407 GLU A CA 1
ATOM 3076 C C . GLU A 1 407 ? -18.837 -7.887 17.880 1.00 78.94 407 GLU A C 1
ATOM 3078 O O . GLU A 1 407 ? -18.892 -6.958 18.691 1.00 78.94 407 GLU A O 1
ATOM 3083 N N . GLU A 1 408 ? -18.341 -9.078 18.229 1.00 82.38 408 GLU A N 1
ATOM 3084 C CA . GLU A 1 408 ? -17.814 -9.334 19.562 1.00 82.38 408 GLU A CA 1
ATOM 3085 C C . GLU A 1 408 ? -16.570 -8.479 19.817 1.00 82.38 408 GLU A C 1
ATOM 3087 O O . GLU A 1 408 ? -15.655 -8.376 18.992 1.00 82.38 408 GLU A O 1
ATOM 3092 N N . ARG A 1 409 ? -16.470 -7.934 21.036 1.00 82.19 409 ARG A N 1
ATOM 3093 C CA . ARG A 1 409 ? -15.387 -7.030 21.458 1.00 82.19 409 ARG A CA 1
ATOM 3094 C C . ARG A 1 409 ? -13.986 -7.535 21.095 1.00 82.19 409 ARG A C 1
ATOM 3096 O O . ARG A 1 409 ? -13.122 -6.732 20.749 1.00 82.19 409 ARG A O 1
ATOM 3103 N N . ARG A 1 410 ? -13.744 -8.845 21.202 1.00 84.00 410 ARG A N 1
ATOM 3104 C CA . ARG A 1 410 ? -12.437 -9.466 20.939 1.00 84.00 410 ARG A CA 1
ATOM 3105 C C . ARG A 1 410 ? -12.047 -9.372 19.463 1.00 84.00 410 ARG A C 1
ATOM 3107 O O . ARG A 1 410 ? -10.957 -8.891 19.159 1.00 84.00 410 ARG A O 1
ATOM 3114 N N . TRP A 1 411 ? -12.913 -9.828 18.564 1.00 87.12 411 TRP A N 1
ATOM 3115 C CA . TRP A 1 411 ? -12.629 -9.880 17.128 1.00 87.12 411 TRP A CA 1
ATOM 3116 C C . TRP A 1 411 ? -12.716 -8.507 16.478 1.00 87.12 411 TRP A C 1
ATOM 3118 O O . TRP A 1 411 ? -11.871 -8.184 15.642 1.00 87.12 411 TRP A O 1
ATOM 3128 N N . LEU A 1 412 ? -13.620 -7.657 16.969 1.00 87.69 412 LEU A N 1
ATOM 3129 C CA . LEU A 1 412 ? -13.686 -6.248 16.604 1.00 87.69 412 LEU A CA 1
ATOM 3130 C C . LEU A 1 412 ? -12.346 -5.535 16.859 1.00 87.69 412 LEU A C 1
ATOM 3132 O O . LEU A 1 412 ? -11.894 -4.755 16.026 1.00 87.69 412 LEU A O 1
ATOM 3136 N N . LEU A 1 413 ? -11.676 -5.829 17.985 1.00 88.19 413 LEU A N 1
ATOM 3137 C CA . LEU A 1 413 ? -10.349 -5.289 18.314 1.00 88.19 413 LEU A CA 1
ATOM 3138 C C . LEU A 1 413 ? -9.231 -5.844 17.427 1.00 88.19 413 LEU A C 1
ATOM 3140 O O . LEU A 1 413 ? -8.365 -5.075 17.010 1.00 88.19 413 LEU A O 1
ATOM 3144 N N . ILE A 1 414 ? -9.238 -7.142 17.126 1.00 90.94 414 ILE A N 1
ATOM 3145 C CA . ILE A 1 414 ? -8.200 -7.794 16.309 1.00 90.94 414 ILE A CA 1
ATOM 3146 C C . ILE A 1 414 ? -8.256 -7.306 14.857 1.00 90.94 414 ILE A C 1
ATOM 3148 O O . ILE A 1 414 ? -7.229 -6.919 14.299 1.00 90.94 414 ILE A O 1
ATOM 3152 N N . PHE A 1 415 ? -9.450 -7.276 14.263 1.00 91.88 415 PHE A N 1
ATOM 3153 C CA . PHE A 1 415 ? -9.663 -6.888 12.868 1.00 91.88 415 PHE A CA 1
ATOM 3154 C C . PHE A 1 415 ? -9.945 -5.393 12.687 1.00 91.88 415 PHE A C 1
ATOM 3156 O O . PHE A 1 415 ? -10.289 -4.966 11.588 1.00 91.88 415 PHE A O 1
ATOM 3163 N N . ALA A 1 416 ? -9.756 -4.579 13.730 1.00 90.75 416 ALA A N 1
ATOM 3164 C CA . ALA A 1 416 ? -10.057 -3.148 13.721 1.00 90.75 416 ALA A CA 1
ATOM 3165 C C . ALA A 1 416 ? -9.397 -2.409 12.550 1.00 90.75 416 ALA A C 1
ATOM 3167 O O . ALA A 1 416 ? -10.042 -1.632 11.854 1.00 90.75 416 ALA A O 1
ATOM 3168 N N . PHE A 1 417 ? -8.114 -2.681 12.291 1.00 92.69 417 PHE A N 1
ATOM 3169 C CA . PHE A 1 417 ? -7.426 -2.030 11.181 1.00 92.69 417 PHE A CA 1
ATOM 3170 C C . PHE A 1 417 ? -8.003 -2.457 9.830 1.00 92.69 417 PHE A C 1
ATOM 3172 O O . PHE A 1 417 ? -7.995 -1.654 8.915 1.00 92.69 417 PHE A O 1
ATOM 3179 N N . LEU A 1 418 ? -8.543 -3.670 9.680 1.00 91.88 418 LEU A N 1
ATOM 3180 C CA . LEU A 1 418 ? -9.125 -4.141 8.420 1.00 91.88 418 LEU A CA 1
ATOM 3181 C C . LEU A 1 418 ? -10.569 -3.662 8.234 1.00 91.88 418 LEU A C 1
ATOM 3183 O O . LEU A 1 418 ? -10.868 -3.150 7.161 1.00 91.88 418 LEU A O 1
ATOM 3187 N N . ASN A 1 419 ? -11.416 -3.744 9.265 1.00 89.44 419 ASN A N 1
ATOM 3188 C CA . ASN A 1 419 ? -12.869 -3.604 9.125 1.00 89.44 419 ASN A CA 1
ATOM 3189 C C . ASN A 1 419 ? -13.491 -2.318 9.730 1.00 89.44 419 ASN A C 1
ATOM 3191 O O . ASN A 1 419 ? -14.691 -2.095 9.593 1.00 89.44 419 ASN A O 1
ATOM 3195 N N . ASP A 1 420 ? -12.735 -1.455 10.426 1.00 87.38 420 ASP A N 1
ATOM 3196 C CA . ASP A 1 420 ? -13.328 -0.240 11.026 1.00 87.38 420 ASP A CA 1
ATOM 3197 C C . ASP A 1 420 ? -13.912 0.699 9.948 1.00 87.38 420 ASP A C 1
ATOM 3199 O O . ASP A 1 420 ? -13.305 0.911 8.896 1.00 87.38 420 ASP A O 1
ATOM 3203 N N . PHE A 1 421 ? -15.078 1.285 10.247 1.00 88.25 421 PHE A N 1
ATOM 3204 C CA . PHE A 1 421 ? -15.909 2.146 9.382 1.00 88.25 421 PHE A CA 1
ATOM 3205 C C . PHE A 1 421 ? -16.595 1.491 8.166 1.00 88.25 421 PHE A C 1
ATOM 3207 O O . PHE A 1 421 ? -17.375 2.173 7.493 1.00 88.25 421 PHE A O 1
ATOM 3214 N N . TYR A 1 422 ? -16.369 0.207 7.872 1.00 88.88 422 TYR A N 1
ATOM 3215 C CA . TYR A 1 422 ? -17.153 -0.499 6.852 1.00 88.88 422 TYR A CA 1
ATOM 3216 C C . TYR A 1 422 ? -18.488 -0.994 7.411 1.00 88.88 422 TYR A C 1
ATOM 3218 O O . TYR A 1 422 ? -18.624 -1.245 8.613 1.00 88.88 422 TYR A O 1
ATOM 3226 N N . ARG A 1 423 ? -19.482 -1.150 6.531 1.00 84.88 423 ARG A N 1
ATOM 3227 C CA . ARG A 1 423 ? -20.720 -1.857 6.880 1.00 84.88 423 ARG A CA 1
ATOM 3228 C C . ARG A 1 423 ? -20.396 -3.338 7.139 1.00 84.88 423 ARG A C 1
ATOM 3230 O O . ARG A 1 423 ? -19.561 -3.890 6.417 1.00 84.88 423 ARG A O 1
ATOM 3237 N N . PRO A 1 424 ? -21.076 -4.016 8.081 1.00 81.56 424 PRO A N 1
ATOM 3238 C CA . PRO A 1 424 ? -20.792 -5.415 8.423 1.00 81.56 424 PRO A CA 1
ATOM 3239 C C . PRO A 1 424 ? -20.783 -6.371 7.216 1.00 81.56 424 PRO A C 1
ATOM 3241 O O . PRO A 1 424 ? -19.924 -7.246 7.125 1.00 81.56 424 PRO A O 1
ATOM 3244 N N . LYS A 1 425 ? -21.667 -6.150 6.232 1.00 82.00 425 LYS A N 1
ATOM 3245 C CA . LYS A 1 425 ? -21.753 -6.936 4.983 1.00 82.00 425 LYS A CA 1
ATOM 3246 C C . LYS A 1 425 ? -20.505 -6.863 4.098 1.00 82.00 425 LYS A C 1
ATOM 3248 O O . LYS A 1 425 ? -20.227 -7.788 3.336 1.00 82.00 425 LYS A O 1
ATOM 3253 N N . PHE A 1 426 ? -19.751 -5.771 4.189 1.00 88.56 426 PHE A N 1
ATOM 3254 C CA . PHE A 1 426 ? -18.564 -5.507 3.376 1.00 88.56 426 PHE A CA 1
ATOM 3255 C C . PHE A 1 426 ? -17.262 -5.768 4.146 1.00 88.56 426 PHE A C 1
ATOM 3257 O O . PHE A 1 426 ? -16.228 -5.184 3.828 1.00 88.56 426 PHE A O 1
ATOM 3264 N N . PHE A 1 427 ? -17.269 -6.689 5.120 1.00 88.94 427 PHE A N 1
ATOM 3265 C CA . PHE A 1 427 ? -16.075 -7.047 5.902 1.00 88.94 427 PHE A CA 1
ATOM 3266 C C . PHE A 1 427 ? -14.864 -7.462 5.044 1.00 88.94 427 PHE A C 1
ATOM 3268 O O . PHE A 1 427 ? -13.714 -7.320 5.452 1.00 88.94 427 PHE A O 1
ATOM 3275 N N . TRP A 1 428 ? -15.117 -7.973 3.839 1.00 90.00 428 TRP A N 1
ATOM 3276 C CA . TRP A 1 428 ? -14.120 -8.452 2.881 1.00 90.00 428 TRP A CA 1
ATOM 3277 C C . TRP A 1 428 ? -13.541 -7.352 1.975 1.00 90.00 428 TRP A C 1
ATOM 3279 O O . TRP A 1 428 ? -12.633 -7.628 1.188 1.00 90.00 428 TRP A O 1
ATOM 3289 N N . TRP A 1 429 ? -14.030 -6.110 2.074 1.00 92.75 429 TRP A N 1
ATOM 3290 C CA . TRP A 1 429 ? -13.670 -5.020 1.160 1.00 92.75 429 TRP A CA 1
ATOM 3291 C C . TRP A 1 429 ? -12.165 -4.734 1.125 1.00 92.75 429 TRP A C 1
ATOM 3293 O O . TRP A 1 429 ? -11.585 -4.545 0.057 1.00 92.75 429 TRP A O 1
ATOM 3303 N N . GLU A 1 430 ? -11.500 -4.759 2.282 1.00 92.44 430 GLU A N 1
ATOM 3304 C CA . GLU A 1 430 ? -10.057 -4.505 2.348 1.00 92.44 430 GLU A CA 1
ATOM 3305 C C . GLU A 1 430 ? -9.238 -5.599 1.646 1.00 92.44 430 GLU A C 1
ATOM 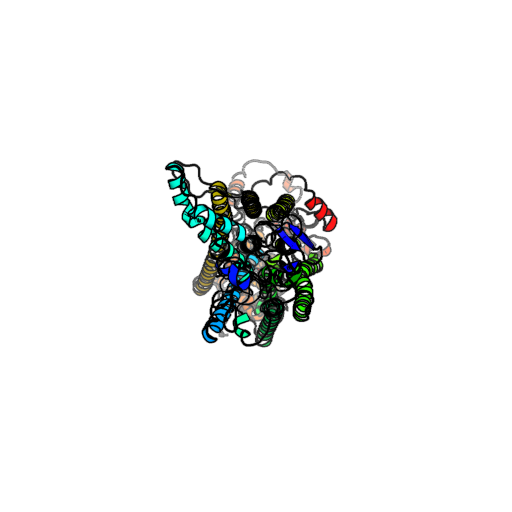3307 O O . GLU A 1 430 ? -8.250 -5.298 0.977 1.00 92.44 430 GLU A O 1
ATOM 3312 N N . SER A 1 431 ? -9.671 -6.861 1.741 1.00 93.69 431 SER A N 1
ATOM 3313 C CA . SER A 1 431 ? -9.043 -7.968 1.014 1.00 93.69 431 SER A CA 1
ATOM 3314 C C . SER A 1 431 ? -9.202 -7.803 -0.498 1.00 93.69 431 SER A C 1
ATOM 3316 O O . SER A 1 431 ? -8.237 -8.023 -1.230 1.00 93.69 431 SER A O 1
ATOM 3318 N N . LEU A 1 432 ? -10.379 -7.367 -0.972 1.00 93.44 432 LEU A N 1
ATOM 3319 C CA . LEU A 1 432 ? -10.588 -7.054 -2.390 1.00 93.44 432 LEU A CA 1
ATOM 3320 C C . LEU A 1 432 ? -9.671 -5.910 -2.843 1.00 93.44 432 LEU A C 1
ATOM 3322 O O . LEU A 1 432 ? -9.034 -6.022 -3.890 1.00 93.44 432 LEU A O 1
ATOM 3326 N N . ARG A 1 433 ? -9.571 -4.831 -2.056 1.00 93.00 433 ARG A N 1
ATOM 3327 C CA . ARG A 1 433 ? -8.696 -3.692 -2.368 1.00 93.00 433 ARG A CA 1
ATOM 3328 C C . ARG A 1 433 ? -7.240 -4.131 -2.510 1.00 93.00 433 ARG A C 1
ATOM 3330 O O . ARG A 1 433 ? -6.586 -3.757 -3.481 1.00 93.00 433 ARG A O 1
ATOM 3337 N N . LEU A 1 434 ? -6.736 -4.937 -1.574 1.00 93.00 434 LEU A N 1
ATOM 3338 C CA . LEU A 1 434 ? -5.356 -5.421 -1.624 1.00 93.00 434 LEU A CA 1
ATOM 3339 C C . LEU A 1 434 ? -5.116 -6.316 -2.850 1.00 93.00 434 LEU A C 1
ATOM 3341 O O . LEU A 1 434 ? -4.133 -6.110 -3.557 1.00 93.00 434 LEU A O 1
ATOM 3345 N N . LEU A 1 435 ? -6.039 -7.237 -3.163 1.00 93.38 435 LEU A N 1
ATOM 3346 C CA . LEU A 1 435 ? -5.974 -8.056 -4.384 1.00 93.38 435 LEU A CA 1
ATOM 3347 C C . LEU A 1 435 ? -5.969 -7.207 -5.656 1.00 93.38 435 LEU A C 1
ATOM 3349 O O . LEU A 1 435 ? -5.219 -7.500 -6.589 1.00 93.38 435 LEU A O 1
ATOM 3353 N N . PHE A 1 436 ? -6.789 -6.156 -5.701 1.00 93.69 436 PHE A N 1
ATOM 3354 C CA . PHE A 1 436 ? -6.839 -5.236 -6.829 1.00 93.69 436 PHE A CA 1
ATOM 3355 C C . PHE A 1 436 ? -5.500 -4.516 -7.024 1.00 93.69 436 PHE A C 1
ATOM 3357 O O . PHE A 1 436 ? -4.958 -4.548 -8.126 1.00 93.69 436 PHE A O 1
ATOM 3364 N N . VAL A 1 437 ? -4.925 -3.938 -5.963 1.00 92.12 437 VAL A N 1
ATOM 3365 C CA . VAL A 1 437 ? -3.617 -3.258 -6.029 1.00 92.12 437 VAL A CA 1
ATOM 3366 C C . VAL A 1 437 ? -2.514 -4.228 -6.459 1.00 92.12 437 VAL A C 1
ATOM 3368 O O . VAL A 1 437 ? -1.723 -3.903 -7.342 1.00 92.12 437 VAL A O 1
ATOM 3371 N N . SER A 1 438 ? -2.490 -5.439 -5.902 1.00 91.38 438 SER A N 1
ATOM 3372 C CA . SER A 1 438 ? -1.561 -6.496 -6.309 1.00 91.38 438 SER A CA 1
ATOM 3373 C C . SER A 1 438 ? -1.702 -6.854 -7.790 1.00 91.38 438 SER A C 1
ATOM 3375 O O . SER A 1 438 ? -0.705 -6.909 -8.505 1.00 91.38 438 SER A O 1
ATOM 3377 N N . THR A 1 439 ? -2.931 -7.023 -8.280 1.00 90.50 439 THR A N 1
ATOM 3378 C CA . THR A 1 439 ? -3.209 -7.314 -9.697 1.00 90.50 439 THR A CA 1
ATOM 3379 C C . THR A 1 439 ? -2.778 -6.161 -10.599 1.00 90.50 439 THR A C 1
ATOM 3381 O O . THR A 1 439 ? -2.193 -6.386 -11.657 1.00 90.50 439 THR A O 1
ATOM 3384 N N . LEU A 1 440 ? -3.012 -4.923 -10.166 1.00 90.69 440 LEU A N 1
ATOM 3385 C CA . LEU A 1 440 ? -2.614 -3.718 -10.880 1.00 90.69 440 LEU A CA 1
ATOM 3386 C C . LEU A 1 440 ? -1.085 -3.629 -11.016 1.00 90.69 440 LEU A C 1
ATOM 3388 O O . LEU A 1 440 ? -0.595 -3.324 -12.101 1.00 90.69 440 LEU A O 1
ATOM 3392 N N . ILE A 1 441 ? -0.326 -3.991 -9.974 1.00 89.44 441 ILE A N 1
ATOM 3393 C CA . ILE A 1 441 ? 1.141 -4.115 -10.041 1.00 89.44 441 ILE A CA 1
ATOM 3394 C C . ILE A 1 441 ? 1.553 -5.205 -11.040 1.00 89.44 441 ILE A C 1
ATOM 3396 O O . ILE A 1 441 ? 2.429 -4.962 -11.872 1.00 89.44 441 ILE A O 1
ATOM 3400 N N . CYS A 1 442 ? 0.913 -6.381 -11.007 1.00 87.81 442 CYS A N 1
ATOM 3401 C CA . CYS A 1 442 ? 1.211 -7.464 -11.949 1.00 87.81 442 CYS A CA 1
ATOM 3402 C C . CYS A 1 442 ? 1.052 -7.025 -13.401 1.00 87.81 442 CYS A C 1
ATOM 3404 O O . CYS A 1 442 ? 1.953 -7.220 -14.218 1.00 87.81 442 CYS A O 1
ATOM 3406 N N . VAL A 1 443 ? -0.084 -6.402 -13.701 1.00 86.69 443 VAL A N 1
ATOM 3407 C CA . VAL A 1 443 ? -0.400 -5.872 -15.026 1.00 86.69 443 VAL A CA 1
ATOM 3408 C C . VAL A 1 443 ? 0.609 -4.807 -15.431 1.00 86.69 443 VAL A C 1
ATOM 3410 O O . VAL A 1 443 ? 1.106 -4.827 -16.555 1.00 86.69 443 VAL A O 1
ATOM 3413 N N . ALA A 1 444 ? 0.938 -3.892 -14.522 1.00 82.12 444 ALA A N 1
ATOM 3414 C CA . ALA A 1 444 ? 1.787 -2.761 -14.845 1.00 82.12 444 ALA A CA 1
ATOM 3415 C C . ALA A 1 444 ? 3.218 -3.148 -15.198 1.00 82.12 444 ALA A C 1
ATOM 3417 O O . ALA A 1 444 ? 3.821 -2.533 -16.076 1.00 82.12 444 ALA A O 1
ATOM 3418 N N . VAL A 1 445 ? 3.737 -4.164 -14.516 1.00 78.44 445 VAL A N 1
ATOM 3419 C CA . VAL A 1 445 ? 5.083 -4.672 -14.749 1.00 78.44 445 VAL A CA 1
ATOM 3420 C C . VAL A 1 445 ? 5.088 -5.578 -15.986 1.00 78.44 445 VAL A C 1
ATOM 3422 O O . VAL A 1 445 ? 6.021 -5.504 -16.777 1.00 78.44 445 VAL A O 1
ATOM 3425 N N . SER A 1 446 ? 4.044 -6.381 -16.223 1.00 74.94 446 SER A N 1
ATOM 3426 C CA . SER A 1 446 ? 4.001 -7.362 -17.320 1.00 74.94 446 SER A CA 1
ATOM 3427 C C . SER A 1 446 ? 4.191 -6.777 -18.741 1.00 74.94 446 SER A C 1
ATOM 3429 O O . SER A 1 446 ? 3.758 -5.658 -19.034 1.00 74.94 446 SER A O 1
ATOM 3431 N N . PRO A 1 447 ? 4.833 -7.527 -19.663 1.00 63.97 447 PRO A N 1
ATOM 3432 C CA . PRO A 1 447 ? 5.190 -7.036 -20.990 1.00 63.97 447 PRO A CA 1
ATOM 3433 C C . PRO A 1 447 ? 3.990 -7.070 -21.950 1.00 63.97 447 PRO A C 1
ATOM 3435 O O . PRO A 1 447 ? 3.947 -7.874 -22.877 1.00 63.97 447 PRO A O 1
ATOM 3438 N N . PHE A 1 448 ? 3.008 -6.187 -21.757 1.00 60.19 448 PHE A N 1
ATOM 3439 C CA . PHE A 1 448 ? 1.959 -5.972 -22.758 1.00 60.19 448 PHE A CA 1
ATOM 3440 C C . PHE A 1 448 ? 2.469 -5.058 -23.887 1.00 60.19 448 PHE A C 1
ATOM 3442 O O . PHE A 1 448 ? 3.148 -4.065 -23.585 1.00 60.19 448 PHE A O 1
ATOM 3449 N N . PRO A 1 449 ? 2.180 -5.382 -25.164 1.00 51.03 449 PRO A N 1
ATOM 3450 C CA . PRO A 1 449 ? 2.830 -4.750 -26.309 1.00 51.03 449 PRO A CA 1
ATOM 3451 C C . PRO A 1 449 ? 2.337 -3.332 -26.644 1.00 51.03 449 PRO A C 1
ATOM 3453 O O . PRO A 1 449 ? 3.123 -2.588 -27.214 1.00 51.03 449 PRO A O 1
ATOM 3456 N N . ILE A 1 450 ? 1.103 -2.915 -26.306 1.00 53.50 450 ILE A N 1
ATOM 3457 C CA . ILE A 1 450 ? 0.568 -1.570 -26.641 1.00 53.50 450 ILE A CA 1
ATOM 3458 C C . ILE A 1 450 ? -0.509 -1.140 -25.615 1.00 53.50 450 ILE A C 1
ATOM 3460 O O . ILE A 1 450 ? -1.324 -1.967 -25.214 1.00 53.50 450 ILE A O 1
ATOM 3464 N N . GLY A 1 451 ? -0.534 0.139 -25.196 1.00 60.22 451 GLY A N 1
ATOM 3465 C CA . GLY A 1 451 ? -1.656 0.746 -24.442 1.00 60.22 451 GLY A CA 1
ATOM 3466 C C . GLY A 1 451 ? -1.663 0.570 -22.913 1.00 60.22 451 GLY A C 1
ATOM 3467 O O . GLY A 1 451 ? -2.727 0.609 -22.295 1.00 60.22 451 GLY A O 1
ATOM 3468 N N . ARG A 1 452 ? -0.497 0.370 -22.280 1.00 75.06 452 ARG A N 1
ATOM 3469 C CA . ARG A 1 452 ? -0.371 0.106 -20.828 1.00 75.06 452 ARG A CA 1
ATOM 3470 C C . ARG A 1 452 ? -1.098 1.109 -19.910 1.00 75.06 452 ARG A C 1
ATOM 3472 O O . ARG A 1 452 ? -1.856 0.633 -19.061 1.00 75.06 452 ARG A O 1
ATOM 3479 N N . PRO A 1 453 ? -0.935 2.441 -20.053 1.00 81.44 453 PRO A N 1
ATOM 3480 C CA . PRO A 1 453 ? -1.646 3.386 -19.190 1.00 81.44 453 PRO A CA 1
ATOM 3481 C C . PRO A 1 453 ? -3.155 3.402 -19.457 1.00 81.44 453 PRO A C 1
ATOM 3483 O O . PRO A 1 453 ? -3.930 3.479 -18.509 1.00 81.44 453 PRO A O 1
ATOM 3486 N N . SER A 1 454 ? -3.595 3.227 -20.710 1.00 84.44 454 SER A N 1
ATOM 3487 C CA . SER A 1 454 ? -5.023 3.151 -21.052 1.00 84.44 454 SER A CA 1
ATOM 3488 C C . SER A 1 454 ? -5.689 1.946 -20.383 1.00 84.44 454 SER A C 1
ATOM 3490 O O . SER A 1 454 ? -6.776 2.066 -19.819 1.00 84.44 454 SER A O 1
ATOM 3492 N N . PHE A 1 455 ? -5.020 0.788 -20.399 1.00 86.19 455 PHE A N 1
ATOM 3493 C CA . PHE A 1 455 ? -5.504 -0.415 -19.724 1.00 86.19 455 PHE A CA 1
ATOM 3494 C C . PHE A 1 455 ? -5.559 -0.233 -18.202 1.00 86.19 455 PHE A C 1
ATOM 3496 O O . PHE A 1 455 ? -6.550 -0.611 -17.575 1.00 86.19 455 PHE A O 1
ATOM 3503 N N . LEU A 1 456 ? -4.546 0.406 -17.603 1.00 88.31 456 LEU A N 1
ATOM 3504 C CA . LEU A 1 456 ? -4.580 0.733 -16.178 1.00 88.31 456 LEU A CA 1
ATOM 3505 C C . LEU A 1 456 ? -5.703 1.701 -15.825 1.00 88.31 456 LEU A C 1
ATOM 3507 O O . LEU A 1 456 ? -6.361 1.488 -14.806 1.00 88.31 456 LEU A O 1
ATOM 3511 N N . THR A 1 457 ? -5.989 2.711 -16.654 1.00 90.56 457 THR A N 1
ATOM 3512 C CA . THR A 1 457 ? -7.165 3.540 -16.395 1.00 90.56 457 THR A CA 1
ATOM 3513 C C . THR A 1 457 ? -8.432 2.703 -16.423 1.00 90.56 457 THR A C 1
ATOM 3515 O O . THR A 1 457 ? -9.262 2.872 -15.536 1.00 90.56 457 THR A O 1
ATOM 3518 N N . ILE A 1 458 ? -8.612 1.816 -17.406 1.00 91.19 458 ILE A N 1
ATOM 3519 C CA . ILE A 1 458 ? -9.822 0.985 -17.483 1.00 91.19 458 ILE A CA 1
ATOM 3520 C C . ILE A 1 458 ? -9.990 0.178 -16.191 1.00 91.19 458 ILE A C 1
ATOM 3522 O O . ILE A 1 458 ? -11.084 0.154 -15.632 1.00 91.19 458 ILE A O 1
ATOM 3526 N N . LEU A 1 459 ? -8.912 -0.412 -15.664 1.00 91.88 459 LEU A N 1
ATOM 3527 C CA . LEU A 1 459 ? -8.943 -1.129 -14.386 1.00 91.88 459 LEU A CA 1
ATOM 3528 C C . LEU A 1 459 ? -9.290 -0.216 -13.199 1.00 91.88 459 LEU A C 1
ATOM 3530 O O . LEU A 1 459 ? -10.123 -0.586 -12.372 1.00 91.88 459 LEU A O 1
ATOM 3534 N N . LEU A 1 460 ? -8.689 0.974 -13.114 1.00 93.88 460 LEU A N 1
ATOM 3535 C CA . LEU A 1 460 ? -8.967 1.955 -12.056 1.00 93.88 460 LEU A CA 1
ATOM 3536 C C . LEU A 1 460 ? -10.407 2.478 -12.118 1.00 93.88 460 LEU A C 1
ATOM 3538 O O . LEU A 1 460 ? -11.069 2.581 -11.088 1.00 93.88 460 LEU A O 1
ATOM 3542 N N . ALA A 1 461 ? -10.913 2.764 -13.317 1.00 93.44 461 ALA A N 1
ATOM 3543 C CA . ALA A 1 461 ? -12.280 3.211 -13.548 1.00 93.44 461 ALA A CA 1
ATOM 3544 C C . ALA A 1 461 ? -13.293 2.098 -13.248 1.00 93.44 461 ALA A C 1
ATOM 3546 O O . ALA A 1 461 ? -14.333 2.367 -12.646 1.00 93.44 461 ALA A O 1
ATOM 3547 N N . LEU A 1 462 ? -12.981 0.847 -13.603 1.00 93.69 462 LEU A N 1
ATOM 3548 C CA . LEU A 1 462 ? -13.796 -0.316 -13.259 1.00 93.69 462 LEU A CA 1
ATOM 3549 C C . LEU A 1 462 ? -13.873 -0.493 -11.741 1.00 93.69 462 LEU A C 1
ATOM 3551 O O . LEU A 1 462 ? -14.971 -0.589 -11.200 1.00 93.69 462 LEU A O 1
ATOM 3555 N N . TYR A 1 463 ? -12.734 -0.473 -11.043 1.00 93.81 463 TYR A N 1
ATOM 3556 C CA . TYR A 1 463 ? -12.714 -0.564 -9.583 1.00 93.81 463 TYR A CA 1
ATOM 3557 C C . TYR A 1 463 ? -13.450 0.613 -8.930 1.00 93.81 463 TYR A C 1
ATOM 3559 O O . TYR A 1 463 ? -14.268 0.405 -8.037 1.00 93.81 463 TYR A O 1
ATOM 3567 N N . GLY A 1 464 ? -13.228 1.842 -9.408 1.00 92.88 464 GLY A N 1
ATOM 3568 C CA . GLY A 1 464 ? -13.937 3.035 -8.941 1.00 92.88 464 GLY A CA 1
ATOM 3569 C C . GLY A 1 464 ? -15.452 2.942 -9.150 1.00 92.88 464 GLY A C 1
ATOM 3570 O O . GLY A 1 464 ? -16.218 3.341 -8.275 1.00 92.88 464 GLY A O 1
ATOM 3571 N N . SER A 1 465 ? -15.893 2.342 -10.258 1.00 90.88 465 SER A N 1
ATOM 3572 C CA . SER A 1 465 ? -17.309 2.070 -10.533 1.00 90.88 465 SER A CA 1
ATOM 3573 C C . SER A 1 465 ? -17.873 1.018 -9.578 1.00 90.88 465 SER A C 1
ATOM 3575 O O . SER A 1 465 ? -18.930 1.231 -8.989 1.00 90.88 465 SER A O 1
ATOM 3577 N N . VAL A 1 466 ? -17.149 -0.085 -9.350 1.00 91.75 466 VAL A N 1
ATOM 3578 C CA . VAL A 1 466 ? -17.528 -1.108 -8.361 1.00 91.75 466 VAL A CA 1
ATOM 3579 C C . VAL A 1 466 ? -17.623 -0.494 -6.962 1.00 91.75 466 VAL A C 1
ATOM 3581 O O . VAL A 1 466 ? -18.604 -0.735 -6.267 1.00 91.75 466 VAL A O 1
ATOM 3584 N N . PHE A 1 467 ? -16.675 0.360 -6.568 1.00 92.00 467 PHE A N 1
ATOM 3585 C CA . PHE A 1 467 ? -16.720 1.102 -5.305 1.00 92.00 467 PHE A CA 1
ATOM 3586 C C . PHE A 1 467 ? -17.939 2.035 -5.217 1.00 92.00 467 PHE A C 1
ATOM 3588 O O . PHE A 1 467 ? -18.636 2.038 -4.200 1.00 92.00 467 PHE A O 1
ATOM 3595 N N . ALA A 1 468 ? -18.229 2.793 -6.280 1.00 87.56 468 ALA A N 1
ATOM 3596 C CA . ALA A 1 468 ? -19.359 3.721 -6.328 1.00 87.56 468 ALA A CA 1
ATOM 3597 C C . ALA A 1 468 ? -20.716 3.013 -6.182 1.00 87.56 468 ALA A C 1
ATOM 3599 O O . ALA A 1 468 ? -21.625 3.563 -5.554 1.00 87.56 468 ALA A O 1
ATOM 3600 N N . VAL A 1 469 ? -20.844 1.799 -6.733 1.00 86.06 469 VAL A N 1
ATOM 3601 C CA . VAL A 1 469 ? -22.054 0.972 -6.609 1.00 86.06 469 VAL A CA 1
ATOM 3602 C C . VAL A 1 469 ? -22.104 0.255 -5.257 1.00 86.06 469 VAL A C 1
ATOM 3604 O O . VAL A 1 469 ? -23.167 0.200 -4.648 1.00 86.06 469 VAL A O 1
ATOM 3607 N N . ALA A 1 470 ? -20.982 -0.284 -4.773 1.00 85.75 470 ALA A N 1
ATOM 3608 C CA . ALA A 1 470 ? -20.944 -1.076 -3.544 1.00 85.75 470 ALA A CA 1
ATOM 3609 C C . ALA A 1 470 ? -21.117 -0.241 -2.268 1.00 85.75 470 ALA A C 1
ATOM 3611 O O . ALA A 1 470 ? -21.658 -0.751 -1.294 1.00 85.75 470 ALA A O 1
ATOM 3612 N N . ARG A 1 471 ? -20.668 1.026 -2.256 1.00 85.44 471 ARG A N 1
ATOM 3613 C CA . ARG A 1 471 ? -20.786 1.949 -1.107 1.00 85.44 471 ARG A CA 1
ATOM 3614 C C . ARG A 1 471 ? -20.418 1.293 0.241 1.00 85.44 471 ARG A C 1
ATOM 3616 O O . ARG A 1 471 ? -21.225 1.273 1.169 1.00 85.44 471 ARG A O 1
ATOM 3623 N N . PRO A 1 472 ? -19.178 0.795 0.391 1.00 89.00 472 PRO A N 1
ATOM 3624 C CA . PRO A 1 472 ? -18.798 -0.090 1.498 1.00 89.00 472 PRO A CA 1
ATOM 3625 C C . PRO A 1 472 ? -18.782 0.583 2.883 1.00 89.00 472 PRO A C 1
ATOM 3627 O O . PRO A 1 472 ? -18.809 -0.104 3.903 1.00 89.00 472 PRO A O 1
ATOM 3630 N N . TYR A 1 473 ? -18.713 1.916 2.948 1.00 87.56 473 TYR A N 1
ATOM 3631 C CA . TYR A 1 473 ? -18.701 2.667 4.209 1.00 87.56 473 TYR A CA 1
ATOM 3632 C C . TYR A 1 473 ? -20.105 2.855 4.800 1.00 87.56 473 TYR A C 1
ATOM 3634 O O . TYR A 1 473 ? -21.087 2.989 4.062 1.00 87.56 473 TYR A O 1
ATOM 3642 N N . VAL A 1 474 ? -20.180 2.924 6.132 1.00 80.12 474 VAL A N 1
ATOM 3643 C CA . VAL A 1 474 ? -21.406 3.268 6.879 1.00 80.12 474 VAL A CA 1
ATOM 3644 C C . VAL A 1 474 ? -21.898 4.670 6.481 1.00 80.12 474 VAL A C 1
ATOM 3646 O O . VAL A 1 474 ? -21.090 5.571 6.244 1.00 80.12 474 VAL A O 1
ATOM 3649 N N . GLU A 1 475 ? -23.218 4.841 6.353 1.00 65.12 475 GLU A N 1
ATOM 3650 C CA . GLU A 1 475 ? -23.841 6.129 6.017 1.00 65.12 475 GLU A CA 1
ATOM 3651 C C . GLU A 1 475 ? -23.623 7.167 7.125 1.00 65.12 475 GLU A C 1
ATOM 3653 O O . GLU A 1 475 ? -23.823 6.900 8.307 1.00 65.12 475 GLU A O 1
ATOM 3658 N N . GLU A 1 476 ? -23.169 8.363 6.738 1.00 59.47 476 GLU A N 1
ATOM 3659 C CA . GLU A 1 476 ? -22.958 9.471 7.671 1.00 59.47 476 GLU A CA 1
ATOM 3660 C C . GLU A 1 476 ? -24.296 10.182 7.906 1.00 59.47 476 GLU A C 1
ATOM 3662 O O . GLU A 1 476 ? -24.877 10.741 6.979 1.00 59.47 476 GLU A O 1
ATOM 3667 N N . THR A 1 477 ? -24.780 10.159 9.147 1.00 44.97 477 THR A N 1
ATOM 3668 C CA . THR A 1 477 ? -26.100 10.660 9.562 1.00 44.97 477 THR A CA 1
ATOM 3669 C C . THR A 1 477 ? -26.269 12.187 9.504 1.00 44.97 477 THR A C 1
ATOM 3671 O O . THR A 1 477 ? -27.387 12.676 9.626 1.00 44.97 477 THR A O 1
ATOM 3674 N N . ARG A 1 478 ? -25.199 12.974 9.307 1.00 44.78 478 ARG A N 1
ATOM 3675 C CA . ARG A 1 478 ? -25.251 14.447 9.188 1.00 44.78 478 ARG A CA 1
ATOM 3676 C C . ARG A 1 478 ? -24.881 14.961 7.791 1.00 44.78 478 ARG A C 1
ATOM 3678 O O . ARG A 1 478 ? -24.026 14.376 7.123 1.00 44.78 478 ARG A O 1
ATOM 3685 N N . PRO A 1 479 ? -25.437 16.117 7.360 1.00 41.34 479 PRO A N 1
ATOM 3686 C CA . PRO A 1 479 ? -25.187 16.661 6.031 1.00 41.34 479 PRO A CA 1
ATOM 3687 C C . PRO A 1 479 ? -23.681 16.877 5.774 1.00 41.34 479 PRO A C 1
ATOM 3689 O O . PRO A 1 479 ? -22.969 17.444 6.612 1.00 41.34 479 PRO A O 1
ATOM 3692 N N . PRO A 1 480 ? -23.167 16.447 4.610 1.00 45.00 480 PRO A N 1
ATOM 3693 C CA . PRO A 1 480 ? -21.761 16.098 4.420 1.00 45.00 480 PRO A CA 1
ATOM 3694 C C . PRO A 1 480 ? -20.812 17.288 4.205 1.00 45.00 480 PRO A C 1
ATOM 3696 O O . PRO A 1 480 ? -19.778 17.097 3.578 1.00 45.00 480 PRO A O 1
ATOM 3699 N N . TRP A 1 481 ? -21.073 18.512 4.677 1.00 49.12 481 TRP A N 1
ATOM 3700 C CA . TRP A 1 481 ? -20.193 19.665 4.398 1.00 49.12 481 TRP A CA 1
ATOM 3701 C C . TRP A 1 481 ? -19.695 20.414 5.635 1.00 49.12 481 TRP A C 1
ATOM 3703 O O . TRP A 1 481 ? -20.436 20.705 6.570 1.00 49.12 481 TRP A O 1
ATOM 3713 N N . VAL A 1 482 ? -18.419 20.814 5.602 1.00 41.94 482 VAL A N 1
ATOM 3714 C CA . VAL A 1 482 ? -17.886 21.881 6.467 1.00 41.94 482 VAL A CA 1
ATOM 3715 C C . VAL A 1 482 ? -17.941 23.193 5.710 1.00 41.94 482 VAL A C 1
ATOM 3717 O O . VAL A 1 482 ? -17.389 23.295 4.617 1.00 41.94 482 VAL A O 1
ATOM 3720 N N . LEU A 1 483 ? -18.556 24.206 6.315 1.00 41.84 483 LEU A N 1
ATOM 3721 C CA . LEU A 1 483 ? -18.370 25.598 5.916 1.00 41.84 483 LEU A CA 1
ATOM 3722 C C . LEU A 1 483 ? -17.035 26.090 6.483 1.00 41.84 483 LEU A C 1
ATOM 3724 O O . LEU A 1 483 ? -16.916 26.314 7.688 1.00 41.84 483 LEU A O 1
ATOM 3728 N N . ILE A 1 484 ? -16.028 26.266 5.628 1.00 42.62 484 ILE A N 1
ATOM 3729 C CA . ILE A 1 484 ? -14.831 27.031 5.996 1.00 42.62 484 ILE A CA 1
ATOM 3730 C C . ILE A 1 484 ? -15.201 28.514 5.875 1.00 42.62 484 ILE A C 1
ATOM 3732 O O . ILE A 1 484 ? -15.451 28.987 4.774 1.00 42.62 484 ILE A O 1
ATOM 3736 N N . GLN A 1 485 ? -15.318 29.176 7.034 1.00 41.75 485 GLN A N 1
ATOM 3737 C CA . GLN A 1 485 ? -15.573 30.606 7.289 1.00 41.75 485 GLN A CA 1
ATOM 3738 C C . GLN A 1 485 ? -16.507 31.371 6.324 1.00 41.75 485 GLN A C 1
ATOM 3740 O O . GLN A 1 485 ? -16.207 31.621 5.160 1.00 41.75 485 GLN A O 1
ATOM 3745 N N . LYS A 1 486 ? -17.594 31.930 6.878 1.00 37.78 486 LYS A N 1
ATOM 3746 C CA . LYS A 1 486 ? -18.297 33.064 6.258 1.00 37.78 486 LYS A CA 1
ATOM 3747 C C . LYS A 1 486 ? -17.378 34.295 6.280 1.00 37.78 486 LYS A C 1
ATOM 3749 O O . LYS A 1 486 ? -17.326 35.004 7.281 1.00 37.78 486 LYS A O 1
ATOM 3754 N N . SER A 1 487 ? -16.688 34.581 5.178 1.00 43.28 487 SER A N 1
ATOM 3755 C CA . SER A 1 487 ? -16.295 35.965 4.887 1.00 43.28 487 SER A CA 1
ATOM 3756 C C . SER A 1 487 ? -17.565 36.777 4.614 1.00 43.28 487 SER A C 1
ATOM 3758 O O . SER A 1 487 ? -18.495 36.274 3.980 1.00 43.28 487 SER A O 1
ATOM 3760 N N . LYS A 1 488 ? -17.620 38.030 5.088 1.00 44.66 488 LYS A N 1
ATOM 3761 C CA . LYS A 1 488 ? -18.810 38.908 5.067 1.00 44.66 488 LYS A CA 1
ATOM 3762 C C . LYS A 1 488 ? -19.445 39.129 3.676 1.00 44.66 488 LYS A C 1
ATOM 3764 O O . LYS A 1 488 ? -20.528 39.700 3.625 1.00 44.66 488 LYS A O 1
ATOM 3769 N N . LYS A 1 489 ? -18.830 38.689 2.566 1.00 47.66 489 LYS A N 1
ATOM 3770 C CA . LYS A 1 489 ? -19.364 38.848 1.195 1.00 47.66 489 LYS A CA 1
ATOM 3771 C C . LYS A 1 489 ? -19.115 37.678 0.215 1.00 47.66 489 LYS A C 1
ATOM 3773 O O . LYS A 1 489 ? -19.225 37.887 -0.986 1.00 47.66 489 LYS A O 1
ATOM 3778 N N . GLY A 1 490 ? -18.816 36.450 0.654 1.00 41.34 490 GLY A N 1
ATOM 3779 C CA . GLY A 1 490 ? -18.505 35.348 -0.282 1.00 41.34 490 GLY A CA 1
ATOM 3780 C C . GLY A 1 490 ? -19.102 33.999 0.108 1.00 41.34 490 GLY A C 1
ATOM 3781 O O . GLY A 1 490 ? -19.035 33.609 1.271 1.00 41.34 490 GLY A O 1
ATOM 3782 N N . LYS A 1 491 ? -19.681 33.284 -0.870 1.00 41.16 491 LYS A N 1
ATOM 3783 C CA . LYS A 1 491 ? -20.157 31.896 -0.731 1.00 41.16 491 LYS A CA 1
ATOM 3784 C C . LYS A 1 491 ? -19.024 31.032 -0.153 1.00 41.16 491 LYS A C 1
ATOM 3786 O O . LYS A 1 491 ? -17.967 30.926 -0.764 1.00 41.16 491 LYS A O 1
ATOM 3791 N N . GLY A 1 492 ? -19.240 30.446 1.025 1.00 43.09 492 GLY A N 1
ATOM 3792 C CA . GLY A 1 492 ? -18.257 29.572 1.668 1.00 43.09 492 GLY A CA 1
ATOM 3793 C C . GLY A 1 492 ? -18.018 28.296 0.857 1.00 43.09 492 GLY A C 1
ATOM 3794 O O . GLY A 1 492 ? -18.960 27.726 0.301 1.00 43.09 492 GLY A O 1
ATOM 3795 N N . LEU A 1 493 ? -16.763 27.846 0.806 1.00 41.16 493 LEU A N 1
ATOM 3796 C CA . LEU A 1 493 ? -16.377 26.597 0.157 1.00 41.16 493 LEU A CA 1
ATOM 3797 C C . LEU A 1 493 ? -16.926 25.416 0.975 1.00 41.16 493 LEU A C 1
ATOM 3799 O O . LEU A 1 493 ? -16.599 25.267 2.154 1.00 41.16 493 LEU A O 1
ATOM 3803 N N . LYS A 1 494 ? -17.788 24.599 0.360 1.00 42.66 494 LYS A N 1
ATOM 3804 C CA . LYS A 1 494 ? -18.356 23.388 0.968 1.00 42.66 494 LYS A CA 1
ATOM 3805 C C . LYS A 1 494 ? -17.427 22.210 0.673 1.00 42.66 494 LYS A C 1
ATOM 3807 O O . LYS A 1 494 ? -17.363 21.765 -0.467 1.00 42.66 494 LYS A O 1
ATOM 3812 N N . ILE A 1 495 ? -16.716 21.702 1.680 1.00 48.19 495 ILE A N 1
ATOM 3813 C CA . ILE A 1 495 ? -15.881 20.496 1.527 1.00 48.19 495 ILE A CA 1
ATOM 3814 C C . ILE A 1 495 ? -16.639 19.275 2.046 1.00 48.19 495 ILE A C 1
ATOM 3816 O O . ILE A 1 495 ? -17.052 19.261 3.209 1.00 48.19 495 ILE A O 1
ATOM 3820 N N . GLY A 1 496 ? -16.758 18.251 1.195 1.00 50.31 496 GLY A N 1
ATOM 3821 C CA . GLY A 1 496 ? -17.327 16.944 1.516 1.00 50.31 496 GLY A CA 1
ATOM 3822 C C . GLY A 1 496 ? -16.606 16.237 2.674 1.00 50.31 496 GLY A C 1
ATOM 3823 O O . GLY A 1 496 ? -15.389 16.015 2.643 1.00 50.31 496 GLY A O 1
ATOM 3824 N N . ARG A 1 497 ? -17.346 15.872 3.721 1.00 58.47 497 ARG A N 1
ATOM 3825 C CA . ARG A 1 497 ? -16.875 15.052 4.846 1.00 58.47 497 ARG A CA 1
ATOM 3826 C C . ARG A 1 497 ? -17.003 13.556 4.591 1.00 58.47 497 ARG A C 1
ATOM 3828 O O . ARG A 1 497 ? -16.278 12.821 5.254 1.00 58.47 497 ARG A O 1
ATOM 3835 N N . SER A 1 498 ? -17.835 13.125 3.642 1.00 76.31 498 SER A N 1
ATOM 3836 C CA . SER A 1 498 ? -18.128 11.703 3.490 1.00 76.31 498 SER A CA 1
ATOM 3837 C C . SER A 1 498 ? -16.901 10.889 3.071 1.00 76.31 498 SER A C 1
ATOM 3839 O O . SER A 1 498 ? -16.198 11.239 2.118 1.00 76.31 498 SER A O 1
ATOM 3841 N N . LEU A 1 499 ? -16.642 9.790 3.789 1.00 85.25 499 LEU A N 1
ATOM 3842 C CA . LEU A 1 499 ? -15.582 8.830 3.445 1.00 85.25 499 LEU A CA 1
ATOM 3843 C C . LEU A 1 499 ? -15.750 8.296 2.015 1.00 85.25 499 LEU A C 1
ATOM 3845 O O . LEU A 1 499 ? -14.774 8.214 1.273 1.00 85.25 499 LEU A O 1
ATOM 3849 N N . GLN A 1 500 ? -16.997 8.027 1.612 1.00 86.31 500 GLN A N 1
ATOM 3850 C CA . GLN A 1 500 ? -17.333 7.547 0.270 1.00 86.31 500 GLN A CA 1
ATOM 3851 C C . GLN A 1 500 ? -16.900 8.523 -0.829 1.00 86.31 500 GLN A C 1
ATOM 3853 O O . GLN A 1 500 ? -16.233 8.124 -1.778 1.00 86.31 500 GLN A O 1
ATOM 3858 N N . LEU A 1 501 ? -17.229 9.813 -0.693 1.00 85.38 501 LEU A N 1
ATOM 3859 C CA . LEU A 1 501 ? -16.877 10.808 -1.706 1.00 85.38 501 LEU A CA 1
ATOM 3860 C C . LEU A 1 501 ? -15.360 10.975 -1.825 1.00 85.38 501 LEU A C 1
ATOM 3862 O O . LEU A 1 501 ? -14.851 11.147 -2.925 1.00 85.38 501 LEU A O 1
ATOM 3866 N N . ARG A 1 502 ? -14.629 10.911 -0.708 1.00 88.75 502 ARG A N 1
ATOM 3867 C CA . ARG A 1 502 ? -13.168 11.070 -0.705 1.00 88.75 502 ARG A CA 1
ATOM 3868 C C . ARG A 1 502 ? -12.459 9.935 -1.425 1.00 88.75 502 ARG A C 1
ATOM 3870 O O . ARG A 1 502 ? -11.585 10.205 -2.241 1.00 88.75 502 ARG A O 1
ATOM 3877 N N . GLU A 1 503 ? -12.843 8.692 -1.152 1.00 91.38 503 GLU A N 1
ATOM 3878 C CA . GLU A 1 503 ? -12.266 7.554 -1.867 1.00 91.38 503 GLU A CA 1
ATOM 3879 C C . GLU A 1 503 ? -12.671 7.553 -3.343 1.00 91.38 503 GLU A C 1
ATOM 3881 O O . GLU A 1 503 ? -11.835 7.288 -4.200 1.00 91.38 503 GLU A O 1
ATOM 3886 N N . LEU A 1 504 ? -13.911 7.929 -3.671 1.00 91.19 504 LEU A N 1
ATOM 3887 C CA . LEU A 1 504 ? -14.323 8.065 -5.068 1.00 91.19 504 LEU A CA 1
ATOM 3888 C C . LEU A 1 504 ? -13.487 9.121 -5.807 1.00 91.19 504 LEU A C 1
ATOM 3890 O O . LEU A 1 504 ? -13.012 8.862 -6.908 1.00 91.19 504 LEU A O 1
ATOM 3894 N N . LEU A 1 505 ? -13.263 10.288 -5.191 1.00 91.44 505 LEU A N 1
ATOM 3895 C CA . LEU A 1 505 ? -12.408 11.339 -5.750 1.00 91.44 505 LEU A CA 1
ATOM 3896 C C . LEU A 1 505 ? -10.960 10.871 -5.921 1.00 91.44 505 LEU A C 1
ATOM 3898 O O . LEU A 1 505 ? -10.349 11.196 -6.932 1.00 91.44 505 LEU A O 1
ATOM 3902 N N . MET A 1 506 ? -10.433 10.078 -4.983 1.00 94.25 506 MET A N 1
ATOM 3903 C CA . MET A 1 506 ? -9.110 9.459 -5.107 1.00 94.25 506 MET A CA 1
ATOM 3904 C C . MET A 1 506 ? -9.032 8.543 -6.337 1.00 94.25 506 MET A C 1
ATOM 3906 O O . MET A 1 506 ? -8.077 8.633 -7.103 1.00 94.25 506 MET A O 1
ATOM 3910 N N . TRP A 1 507 ? -10.030 7.681 -6.562 1.00 94.75 507 TRP A N 1
ATOM 3911 C CA . TRP A 1 507 ? -10.054 6.803 -7.738 1.00 94.75 507 TRP A CA 1
ATOM 3912 C C . TRP A 1 507 ? -10.198 7.577 -9.050 1.00 94.75 507 TRP A C 1
ATOM 3914 O O . TRP A 1 507 ? -9.544 7.225 -10.030 1.00 94.75 507 TRP A O 1
ATOM 3924 N N . ILE A 1 508 ? -11.010 8.639 -9.068 1.00 93.62 508 ILE A N 1
ATOM 3925 C CA . ILE A 1 508 ? -11.161 9.522 -10.232 1.00 93.62 508 ILE A CA 1
ATOM 3926 C C . ILE A 1 508 ? -9.843 10.234 -10.547 1.00 93.62 508 ILE A C 1
ATOM 3928 O O . ILE A 1 508 ? -9.441 10.257 -11.706 1.00 93.62 508 ILE A O 1
ATOM 3932 N N . ASP A 1 509 ? -9.164 10.778 -9.537 1.00 94.19 509 ASP A N 1
ATOM 3933 C CA . ASP A 1 509 ? -7.875 11.459 -9.691 1.00 94.19 509 ASP A CA 1
ATOM 3934 C C . ASP A 1 509 ? -6.803 10.519 -10.265 1.00 94.19 509 ASP A C 1
ATOM 3936 O O . ASP A 1 509 ? -6.181 10.830 -11.281 1.00 94.19 509 ASP A O 1
ATOM 3940 N N . LEU A 1 510 ? -6.674 9.311 -9.701 1.00 94.50 510 LEU A N 1
ATOM 3941 C CA . LEU A 1 510 ? -5.767 8.280 -10.215 1.00 94.50 510 LEU A CA 1
ATOM 3942 C C . LEU A 1 510 ? -6.106 7.896 -11.663 1.00 94.50 510 LEU A C 1
ATOM 3944 O O . LEU A 1 510 ? -5.225 7.860 -12.520 1.00 94.50 510 LEU A O 1
ATOM 3948 N N . ALA A 1 511 ? -7.380 7.626 -11.960 1.00 93.81 511 ALA A N 1
ATOM 3949 C CA . ALA A 1 511 ? -7.823 7.265 -13.304 1.00 93.81 511 ALA A CA 1
ATOM 3950 C C . ALA A 1 511 ? -7.531 8.379 -14.323 1.00 93.81 511 ALA A C 1
ATOM 3952 O O . ALA A 1 511 ? -7.050 8.093 -15.422 1.00 93.81 511 ALA A O 1
ATOM 3953 N N . LEU A 1 512 ? -7.780 9.638 -13.947 1.00 93.88 512 LEU A N 1
ATOM 3954 C CA . LEU A 1 512 ? -7.519 10.813 -14.772 1.00 93.88 512 LEU A CA 1
ATOM 3955 C C . LEU A 1 512 ? -6.021 10.989 -15.033 1.00 93.88 512 LEU A C 1
ATOM 3957 O O . LEU A 1 512 ? -5.637 11.209 -16.179 1.00 93.88 512 LEU A O 1
ATOM 3961 N N . ALA A 1 513 ? -5.175 10.826 -14.014 1.00 92.31 513 ALA A N 1
ATOM 3962 C CA . ALA A 1 513 ? -3.726 10.928 -14.164 1.00 92.31 513 ALA A CA 1
ATOM 3963 C C . ALA A 1 513 ? -3.177 9.904 -15.176 1.00 92.31 513 ALA A C 1
ATOM 3965 O O . ALA A 1 513 ? -2.403 10.271 -16.061 1.00 92.31 513 ALA A O 1
ATOM 3966 N N . PHE A 1 514 ? -3.645 8.650 -15.130 1.00 90.81 514 PHE A N 1
ATOM 3967 C CA . PHE A 1 514 ? -3.275 7.633 -16.125 1.00 90.81 514 PHE A CA 1
ATOM 3968 C C . PHE A 1 514 ? -3.848 7.899 -17.526 1.00 90.81 514 PHE A C 1
ATOM 3970 O O . PHE A 1 514 ? -3.207 7.554 -18.516 1.00 90.81 514 PHE A O 1
ATOM 3977 N N . GLN A 1 515 ? -5.013 8.545 -17.651 1.00 91.31 515 GLN A N 1
ATOM 3978 C CA . GLN A 1 515 ? -5.523 8.944 -18.973 1.00 91.31 515 GLN A CA 1
ATOM 3979 C C . GLN A 1 515 ? -4.673 10.037 -19.592 1.00 91.31 515 GLN A C 1
ATOM 3981 O O . GLN A 1 515 ? -4.337 9.959 -20.771 1.00 91.31 515 GLN A O 1
ATOM 3986 N N . VAL A 1 516 ? -4.292 11.039 -18.800 1.00 91.12 516 VAL A N 1
ATOM 3987 C CA . VAL A 1 516 ? -3.385 12.093 -19.261 1.00 91.12 516 VAL A CA 1
ATOM 3988 C C . VAL A 1 516 ? -2.043 11.486 -19.676 1.00 91.12 516 VAL A C 1
ATOM 3990 O O . VAL A 1 516 ? -1.516 11.849 -20.725 1.00 91.12 516 VAL A O 1
ATOM 3993 N N . ASP A 1 517 ? -1.533 10.504 -18.929 1.00 87.12 517 ASP A N 1
ATOM 3994 C CA . ASP A 1 517 ? -0.333 9.754 -19.310 1.00 87.12 517 ASP A CA 1
ATOM 3995 C C . ASP A 1 517 ? -0.507 8.989 -20.632 1.00 87.12 517 ASP A C 1
ATOM 3997 O O . ASP A 1 517 ? 0.347 9.051 -21.515 1.00 87.12 517 ASP A O 1
ATOM 4001 N N . SER A 1 518 ? -1.653 8.331 -20.820 1.00 86.94 518 SER A N 1
ATOM 4002 C CA . SER A 1 518 ? -1.992 7.659 -22.075 1.00 86.94 518 SER A CA 1
ATOM 4003 C C . SER A 1 518 ? -2.016 8.625 -23.259 1.00 86.94 518 SER A C 1
ATOM 4005 O O . SER A 1 518 ? -1.523 8.286 -24.336 1.00 86.94 518 SER A O 1
ATOM 4007 N N . VAL A 1 519 ? -2.573 9.825 -23.075 1.00 87.75 519 VAL A N 1
ATOM 4008 C CA . VAL A 1 519 ? -2.555 10.876 -24.099 1.00 87.75 519 VAL A CA 1
ATOM 4009 C C . VAL A 1 519 ? -1.124 11.351 -24.338 1.00 87.75 519 VAL A C 1
ATOM 4011 O O . VAL A 1 519 ? -0.734 11.483 -25.496 1.00 87.75 519 VAL A O 1
ATOM 4014 N N . ARG A 1 520 ? -0.307 11.531 -23.290 1.00 84.88 520 ARG A N 1
ATOM 4015 C CA . ARG A 1 520 ? 1.111 11.902 -23.429 1.00 84.88 520 ARG A CA 1
ATOM 4016 C C . ARG A 1 520 ? 1.857 10.927 -24.339 1.00 84.88 520 ARG A C 1
ATOM 4018 O O . ARG A 1 520 ? 2.542 11.384 -25.242 1.00 84.88 520 ARG A O 1
ATOM 4025 N N . ILE A 1 521 ? 1.717 9.617 -24.129 1.00 78.38 521 ILE A N 1
ATOM 4026 C CA . ILE A 1 521 ? 2.425 8.596 -24.928 1.00 78.38 521 ILE A CA 1
ATOM 4027 C C . ILE A 1 521 ? 1.974 8.603 -26.398 1.00 78.38 521 ILE A C 1
ATOM 4029 O O . ILE A 1 521 ? 2.760 8.305 -27.289 1.00 78.38 521 ILE A O 1
ATOM 4033 N N . SER A 1 522 ? 0.725 8.983 -26.682 1.00 81.19 522 SER A N 1
ATOM 4034 C CA . SER A 1 522 ? 0.250 9.109 -28.069 1.00 81.19 522 SER A CA 1
ATOM 4035 C C . SER A 1 522 ? 0.846 10.306 -28.828 1.00 81.19 522 SER A C 1
ATOM 4037 O O . SER A 1 522 ? 0.731 10.372 -30.052 1.00 81.19 522 SER A O 1
ATOM 4039 N N . LEU A 1 523 ? 1.474 11.254 -28.123 1.00 79.62 523 LEU A N 1
ATOM 4040 C CA . LEU A 1 523 ? 2.080 12.449 -28.702 1.00 79.62 523 LEU A CA 1
ATOM 4041 C C . LEU A 1 523 ? 3.576 12.212 -28.943 1.00 79.62 523 LEU A C 1
ATOM 4043 O O . LEU A 1 523 ? 4.333 11.955 -28.012 1.00 79.62 523 LEU A O 1
ATOM 4047 N N . THR A 1 524 ? 4.016 12.349 -30.194 1.00 67.19 524 THR A N 1
ATOM 4048 C CA . THR A 1 524 ? 5.408 12.085 -30.590 1.00 67.19 524 THR A CA 1
ATOM 4049 C C . THR A 1 524 ? 6.384 13.130 -30.042 1.00 67.19 524 THR A C 1
ATOM 4051 O O . THR A 1 524 ? 7.413 12.755 -29.484 1.00 67.19 524 THR A O 1
ATOM 4054 N N . SER A 1 525 ? 6.054 14.423 -30.138 1.00 68.94 525 SER A N 1
ATOM 4055 C CA . SER A 1 525 ? 6.866 15.542 -29.627 1.00 68.94 525 SER A CA 1
ATOM 4056 C C . SER A 1 525 ? 6.094 16.879 -29.644 1.00 68.94 525 SER A C 1
ATOM 4058 O O . SER A 1 525 ? 5.011 16.983 -30.227 1.00 68.94 525 SER A O 1
ATOM 4060 N N . GLY A 1 526 ? 6.622 17.907 -28.977 1.00 70.38 526 GLY A N 1
ATOM 4061 C CA . GLY A 1 526 ? 6.175 19.299 -28.982 1.00 70.38 526 GLY A CA 1
ATOM 4062 C C . GLY A 1 526 ? 5.617 19.811 -27.647 1.00 70.38 526 GLY A C 1
ATOM 4063 O O . GLY A 1 526 ? 5.477 19.090 -26.657 1.00 70.38 526 GLY A O 1
ATOM 4064 N N . LEU A 1 527 ? 5.209 21.086 -27.641 1.00 75.00 527 LEU A N 1
ATOM 4065 C CA . LEU A 1 527 ? 4.653 21.791 -26.473 1.00 75.00 527 LEU A CA 1
ATOM 4066 C C . LEU A 1 527 ? 3.485 21.036 -25.808 1.00 75.00 527 LEU A C 1
ATOM 4068 O O . LEU A 1 527 ? 3.352 21.023 -24.586 1.00 75.00 527 LEU A O 1
ATOM 4072 N N . ARG A 1 528 ? 2.649 20.360 -26.609 1.00 81.69 528 ARG A N 1
ATOM 4073 C CA . ARG A 1 528 ? 1.507 19.573 -26.114 1.00 81.69 528 ARG A CA 1
ATOM 4074 C C . ARG A 1 528 ? 1.946 18.387 -25.253 1.00 81.69 528 ARG A C 1
ATOM 4076 O O . ARG A 1 528 ? 1.303 18.119 -24.244 1.00 81.69 528 ARG A O 1
ATOM 4083 N N . ARG A 1 529 ? 3.037 17.704 -25.616 1.00 82.19 529 ARG A N 1
ATOM 4084 C CA . ARG A 1 529 ? 3.592 16.585 -24.840 1.00 82.19 529 ARG A CA 1
ATOM 4085 C C . ARG A 1 529 ? 4.099 17.072 -23.479 1.00 82.19 529 ARG A C 1
ATOM 4087 O O . ARG A 1 529 ? 3.714 16.509 -22.457 1.00 82.19 529 ARG A O 1
ATOM 4094 N N . ARG A 1 530 ? 4.846 18.183 -23.461 1.00 79.44 530 ARG A N 1
ATOM 4095 C CA . ARG A 1 530 ? 5.340 18.835 -22.230 1.00 79.44 530 ARG A CA 1
ATOM 4096 C C . ARG A 1 530 ? 4.213 19.319 -21.319 1.00 79.44 530 ARG A C 1
ATOM 4098 O O . ARG A 1 530 ? 4.268 19.124 -20.108 1.00 79.44 530 ARG A O 1
ATOM 4105 N N . ALA A 1 531 ? 3.149 19.880 -21.892 1.00 83.25 531 ALA A N 1
ATOM 4106 C CA . ALA A 1 531 ? 1.963 20.259 -21.127 1.00 83.25 531 ALA A CA 1
ATOM 4107 C C . ALA A 1 531 ? 1.297 19.042 -20.454 1.00 83.25 531 ALA A C 1
ATOM 4109 O O . ALA A 1 531 ? 0.906 19.130 -19.289 1.00 83.25 531 ALA A O 1
ATOM 4110 N N . MET A 1 532 ? 1.214 17.899 -21.148 1.00 87.81 532 MET A N 1
ATOM 4111 C CA . MET A 1 532 ? 0.688 16.659 -20.564 1.00 87.81 532 MET A CA 1
ATOM 4112 C C . MET A 1 532 ? 1.600 16.109 -19.459 1.00 87.81 532 MET A C 1
ATOM 4114 O O . MET A 1 532 ? 1.087 15.691 -18.428 1.00 87.81 532 MET A O 1
ATOM 4118 N N . GLU A 1 533 ? 2.929 16.163 -19.608 1.00 84.81 533 GLU A N 1
ATOM 4119 C CA . GLU A 1 533 ? 3.884 15.785 -18.546 1.00 84.81 533 GLU A CA 1
ATOM 4120 C C . GLU A 1 533 ? 3.643 16.577 -17.258 1.00 84.81 533 GLU A C 1
ATOM 4122 O O . GLU A 1 533 ? 3.493 15.988 -16.186 1.00 84.81 533 GLU A O 1
ATOM 4127 N N . VAL A 1 534 ? 3.534 17.904 -17.365 1.00 86.50 534 VAL A N 1
ATOM 4128 C CA . VAL A 1 534 ? 3.236 18.775 -16.220 1.00 86.50 534 VAL A CA 1
ATOM 4129 C C . VAL A 1 534 ? 1.871 18.443 -15.622 1.00 86.50 534 VAL A C 1
ATOM 4131 O O . VAL A 1 534 ? 1.747 18.352 -14.402 1.00 86.50 534 VAL A O 1
ATOM 4134 N N . LEU A 1 535 ? 0.853 18.211 -16.455 1.00 90.44 535 LEU A N 1
ATOM 4135 C CA . LEU A 1 535 ? -0.488 17.874 -15.983 1.00 90.44 535 LEU A CA 1
ATOM 4136 C C . LEU A 1 535 ? -0.513 16.551 -15.200 1.00 90.44 535 LEU A C 1
ATOM 4138 O O . LEU A 1 535 ? -1.152 16.498 -14.149 1.00 90.44 535 LEU A O 1
ATOM 4142 N N . VAL A 1 536 ? 0.216 15.518 -15.643 1.00 90.06 536 VAL A N 1
ATOM 4143 C CA . VAL A 1 536 ? 0.349 14.256 -14.890 1.00 90.06 536 VAL A CA 1
ATOM 4144 C C . VAL A 1 536 ? 0.950 14.511 -13.508 1.00 90.06 536 VAL A C 1
ATOM 4146 O O . VAL A 1 536 ? 0.416 14.030 -12.506 1.00 90.06 536 VAL A O 1
ATOM 4149 N N . VAL A 1 537 ? 2.029 15.297 -13.433 1.00 90.25 537 VAL A N 1
ATOM 4150 C CA . VAL A 1 537 ? 2.676 15.615 -12.151 1.00 90.25 537 VAL A CA 1
ATOM 4151 C C . VAL A 1 537 ? 1.736 16.398 -11.238 1.00 90.25 537 VAL A C 1
ATOM 4153 O O . VAL A 1 537 ? 1.646 16.093 -10.048 1.00 90.25 537 VAL A O 1
ATOM 4156 N N . VAL A 1 538 ? 1.011 17.381 -11.776 1.00 91.56 538 VAL A N 1
ATOM 4157 C CA . VAL A 1 538 ? 0.061 18.200 -11.012 1.00 91.56 538 VAL A CA 1
ATOM 4158 C C . VAL A 1 538 ? -1.067 17.349 -10.434 1.00 91.56 538 VAL A C 1
ATOM 4160 O O . VAL A 1 538 ? -1.355 17.492 -9.247 1.00 91.56 538 VAL A O 1
ATOM 4163 N N . LEU A 1 539 ? -1.672 16.457 -11.227 1.00 92.50 539 LEU A N 1
ATOM 4164 C CA . LEU A 1 539 ? -2.778 15.601 -10.781 1.00 92.50 539 LEU A CA 1
ATOM 4165 C C . LEU A 1 539 ? -2.356 14.712 -9.608 1.00 92.50 539 LEU A C 1
ATOM 4167 O O . LEU A 1 539 ? -2.884 14.844 -8.504 1.00 92.50 539 LEU A O 1
ATOM 4171 N N . PHE A 1 540 ? -1.315 13.898 -9.795 1.00 92.81 540 PHE A N 1
ATOM 4172 C CA . PHE A 1 540 ? -0.846 13.012 -8.732 1.00 92.81 540 PHE A CA 1
ATOM 4173 C C . PHE A 1 540 ? -0.347 13.783 -7.492 1.00 92.81 540 PHE A C 1
ATOM 4175 O O . PHE A 1 540 ? -0.600 13.368 -6.360 1.00 92.81 540 PHE A O 1
ATOM 4182 N N . SER A 1 541 ? 0.337 14.921 -7.668 1.00 91.44 541 SER A N 1
ATOM 4183 C CA . SER A 1 541 ? 0.830 15.726 -6.537 1.00 91.44 541 SER A CA 1
ATOM 4184 C C . SER A 1 541 ? -0.307 16.369 -5.743 1.00 91.44 541 SER A C 1
ATOM 4186 O O . SER A 1 541 ? -0.246 16.425 -4.512 1.00 91.44 541 SER A O 1
ATOM 4188 N N . LEU A 1 542 ? -1.358 16.835 -6.423 1.00 92.25 542 LEU A N 1
ATOM 4189 C CA . LEU A 1 542 ? -2.546 17.396 -5.787 1.00 92.25 542 LEU A CA 1
ATOM 4190 C C . LEU A 1 542 ? -3.273 16.331 -4.957 1.00 92.25 542 LEU A C 1
ATOM 4192 O O . LEU A 1 542 ? -3.555 16.573 -3.779 1.00 92.25 542 LEU A O 1
ATOM 4196 N N . GLY A 1 543 ? -3.523 15.150 -5.531 1.00 90.81 543 GLY A N 1
ATOM 4197 C CA . GLY A 1 543 ? -4.131 14.019 -4.826 1.00 90.81 543 GLY A CA 1
ATOM 4198 C C . GLY A 1 543 ? -3.329 13.600 -3.594 1.00 90.81 543 GLY A C 1
ATOM 4199 O O . GLY A 1 543 ? -3.876 13.503 -2.488 1.00 90.81 543 GLY A O 1
ATOM 4200 N N . GLN A 1 544 ? -2.009 13.455 -3.745 1.00 92.06 544 GLN A N 1
ATOM 4201 C CA . GLN A 1 544 ? -1.103 13.124 -2.644 1.00 92.06 544 GLN A CA 1
ATOM 4202 C C . GLN A 1 544 ? -1.162 14.167 -1.524 1.00 92.06 544 GLN A C 1
ATOM 4204 O O . GLN A 1 544 ? -1.299 13.809 -0.352 1.00 92.06 544 GLN A O 1
ATOM 4209 N N . LEU A 1 545 ? -1.083 15.458 -1.864 1.00 93.06 545 LEU A N 1
ATOM 4210 C CA . LEU A 1 545 ? -1.103 16.547 -0.889 1.00 93.06 545 LEU A CA 1
ATOM 4211 C C . LEU A 1 545 ? -2.412 16.554 -0.091 1.00 93.06 545 LEU A C 1
ATOM 4213 O O . LEU A 1 545 ? -2.383 16.649 1.137 1.00 93.06 545 LEU A O 1
ATOM 4217 N N . LEU A 1 546 ? -3.555 16.413 -0.768 1.00 92.19 546 LEU A N 1
ATOM 4218 C CA . LEU A 1 546 ? -4.870 16.387 -0.125 1.00 92.19 546 LEU A CA 1
ATOM 4219 C C . LEU A 1 546 ? -4.998 15.221 0.868 1.00 92.19 546 LEU A C 1
ATOM 4221 O O . LEU A 1 546 ? -5.491 15.414 1.985 1.00 92.19 546 LEU A O 1
ATOM 4225 N N . LEU A 1 547 ? -4.516 14.031 0.501 1.00 93.69 547 LEU A N 1
ATOM 4226 C CA . LEU A 1 547 ? -4.535 12.851 1.370 1.00 93.69 547 LEU A CA 1
ATOM 4227 C C . LEU A 1 547 ? -3.574 12.988 2.557 1.00 93.69 547 LEU A C 1
ATOM 4229 O O . LEU A 1 547 ? -3.965 12.698 3.688 1.00 93.69 547 LEU A O 1
ATOM 4233 N N . VAL A 1 548 ? -2.350 13.483 2.342 1.00 94.06 548 VAL A N 1
ATOM 4234 C CA . VAL A 1 548 ? -1.371 13.713 3.420 1.00 94.06 548 VAL A CA 1
ATOM 4235 C C . VAL A 1 548 ? -1.903 14.729 4.427 1.00 94.06 548 VAL A C 1
ATOM 4237 O O . VAL A 1 548 ? -1.888 14.467 5.632 1.00 94.06 548 VAL A O 1
ATOM 4240 N N . VAL A 1 549 ? -2.433 15.862 3.956 1.00 93.44 549 VAL A N 1
ATOM 4241 C CA . VAL A 1 549 ? -3.041 16.883 4.823 1.00 93.44 549 VAL A CA 1
ATOM 4242 C C . VAL A 1 549 ? -4.179 16.281 5.642 1.00 93.44 549 VAL A C 1
ATOM 4244 O O . VAL A 1 549 ? -4.300 16.565 6.836 1.00 93.44 549 VAL A O 1
ATOM 4247 N N . TRP A 1 550 ? -4.992 15.409 5.044 1.00 91.88 550 TRP A N 1
ATOM 4248 C CA . TRP A 1 550 ? -6.074 14.748 5.760 1.00 91.88 550 TRP A CA 1
ATOM 4249 C C . TRP A 1 550 ? -5.579 13.759 6.825 1.00 91.88 550 TRP A C 1
ATOM 4251 O O . TRP A 1 550 ? -6.057 13.813 7.961 1.00 91.88 550 TRP A O 1
ATOM 4261 N N . VAL A 1 551 ? -4.600 12.907 6.510 1.00 94.00 551 VAL A N 1
ATOM 4262 C CA . VAL A 1 551 ? -4.000 11.975 7.481 1.00 94.00 551 VAL A CA 1
ATOM 4263 C C . VAL A 1 551 ? -3.394 12.739 8.659 1.00 94.00 551 VAL A C 1
ATOM 4265 O O . VAL A 1 551 ? -3.682 12.417 9.814 1.00 94.00 551 VAL A O 1
ATOM 4268 N N . LEU A 1 552 ? -2.622 13.797 8.391 1.00 93.81 552 LEU A N 1
ATOM 4269 C CA . LEU A 1 552 ? -2.028 14.647 9.427 1.00 93.81 552 LEU A CA 1
ATOM 4270 C C . LEU A 1 552 ? -3.092 15.347 10.279 1.00 93.81 552 LEU A C 1
ATOM 4272 O O . LEU A 1 552 ? -2.959 15.438 11.503 1.00 93.81 552 LEU A O 1
ATOM 4276 N N . TRP A 1 553 ? -4.178 15.804 9.656 1.00 93.06 553 TRP A N 1
ATOM 4277 C CA . TRP A 1 553 ? -5.302 16.413 10.357 1.00 93.06 553 TRP A CA 1
ATOM 4278 C C . TRP A 1 553 ? -5.997 15.431 11.314 1.00 93.06 553 TRP A C 1
ATOM 4280 O O . TRP A 1 553 ? -6.263 15.783 12.471 1.00 93.06 553 TRP A O 1
ATOM 4290 N N . GLU A 1 554 ? -6.271 14.199 10.872 1.00 91.44 554 GLU A N 1
ATOM 4291 C CA . GLU A 1 554 ? -6.881 13.160 11.713 1.00 91.44 554 GLU A CA 1
ATOM 4292 C C . GLU A 1 554 ? -5.934 12.673 12.811 1.00 91.44 554 GLU A C 1
ATOM 4294 O O . GLU A 1 554 ? -6.374 12.493 13.949 1.00 91.44 554 GLU A O 1
ATOM 4299 N N . LEU A 1 555 ? -4.636 12.552 12.520 1.00 92.94 555 LEU A N 1
ATOM 4300 C CA . LEU A 1 555 ? -3.606 12.236 13.509 1.00 92.94 555 LEU A CA 1
ATOM 4301 C C . LEU A 1 555 ? -3.553 13.308 14.605 1.00 92.94 555 LEU A C 1
ATOM 4303 O O . LEU A 1 555 ? -3.664 13.003 15.794 1.00 92.94 555 LEU A O 1
ATOM 4307 N N . GLY A 1 556 ? -3.480 14.585 14.220 1.00 89.94 556 GLY A N 1
ATOM 4308 C CA . GLY A 1 556 ? -3.509 15.703 15.163 1.00 89.94 556 GLY A CA 1
ATOM 4309 C C . GLY A 1 556 ? -4.805 15.744 15.980 1.00 89.94 556 GLY A C 1
ATOM 4310 O O . GLY A 1 556 ? -4.795 16.071 17.170 1.00 89.94 556 GLY A O 1
ATOM 4311 N N . ARG A 1 557 ? -5.946 15.374 15.385 1.00 87.75 557 ARG A N 1
ATOM 4312 C CA . ARG A 1 557 ? -7.222 15.232 16.102 1.00 87.75 557 ARG A CA 1
ATOM 4313 C C . ARG A 1 557 ? -7.184 14.085 17.118 1.00 87.75 557 ARG A C 1
ATOM 4315 O O . ARG A 1 557 ? -7.621 14.302 18.250 1.00 87.75 557 ARG A O 1
ATOM 4322 N N . ALA A 1 558 ? -6.662 12.914 16.755 1.00 88.56 558 ALA A N 1
ATOM 4323 C CA . ALA A 1 558 ? -6.522 11.768 17.654 1.00 88.56 558 ALA A CA 1
ATOM 4324 C C . ALA A 1 558 ? -5.624 12.103 18.856 1.00 88.56 558 ALA A C 1
ATOM 4326 O O . ALA A 1 558 ? -6.033 11.921 20.004 1.00 88.56 558 ALA A O 1
ATOM 4327 N N . ILE A 1 559 ? -4.457 12.704 18.602 1.00 90.75 559 ILE A N 1
ATOM 4328 C CA . ILE A 1 559 ? -3.499 13.123 19.633 1.00 90.75 559 ILE A CA 1
ATOM 4329 C C . ILE A 1 559 ? -4.125 14.150 20.588 1.00 90.75 559 ILE A C 1
ATOM 4331 O O . ILE A 1 559 ? -4.105 13.963 21.806 1.00 90.75 559 ILE A O 1
ATOM 4335 N N . ARG A 1 560 ? -4.752 15.214 20.064 1.00 88.69 560 ARG A N 1
ATOM 4336 C CA . ARG A 1 560 ? -5.402 16.243 20.901 1.00 88.69 560 ARG A CA 1
ATOM 4337 C C . ARG A 1 560 ? -6.493 15.662 21.795 1.00 88.69 560 ARG A C 1
ATOM 4339 O O . ARG A 1 560 ? -6.614 16.065 22.950 1.00 88.69 560 ARG A O 1
ATOM 4346 N N . ARG A 1 561 ? -7.294 14.725 21.282 1.00 84.94 561 ARG A N 1
ATOM 4347 C CA . ARG A 1 561 ? -8.338 14.057 22.073 1.00 84.94 561 ARG A CA 1
ATOM 4348 C C . ARG A 1 561 ? -7.746 13.190 23.172 1.00 84.94 561 ARG A C 1
ATOM 4350 O O . ARG A 1 561 ? -8.237 13.250 24.296 1.00 84.94 561 ARG A O 1
ATOM 4357 N N . HIS A 1 562 ? -6.680 12.454 22.874 1.00 86.44 562 HIS A N 1
ATOM 4358 C CA . HIS A 1 562 ? -5.977 11.660 23.872 1.00 86.44 562 HIS A CA 1
ATOM 4359 C C . HIS A 1 562 ? -5.480 12.530 25.038 1.00 86.44 562 HIS A C 1
ATOM 4361 O O . HIS A 1 562 ? -5.795 12.243 26.193 1.00 86.44 562 HIS A O 1
ATOM 4367 N N . PHE A 1 563 ? -4.805 13.648 24.747 1.00 87.44 563 PHE A N 1
ATOM 4368 C CA . PHE A 1 563 ? -4.338 14.576 25.784 1.00 87.44 563 PHE A CA 1
ATOM 4369 C C . PHE A 1 563 ? -5.481 15.228 26.567 1.00 87.44 563 PHE A C 1
ATOM 4371 O O . PHE A 1 563 ? -5.417 15.286 27.792 1.00 87.44 563 PHE A O 1
ATOM 4378 N N . ARG A 1 564 ? -6.561 15.662 25.899 1.00 85.50 564 ARG A N 1
ATOM 4379 C CA . ARG A 1 564 ? -7.747 16.212 26.584 1.00 85.50 564 ARG A CA 1
ATOM 4380 C C . ARG A 1 564 ? -8.386 15.203 27.533 1.00 85.50 564 ARG A C 1
ATOM 4382 O O . ARG A 1 564 ? -8.794 15.576 28.625 1.00 85.50 564 ARG A O 1
ATOM 4389 N N . ARG A 1 565 ? -8.470 13.931 27.134 1.00 80.12 565 ARG A N 1
ATOM 4390 C CA . ARG A 1 565 ? -8.996 12.859 27.991 1.00 80.12 565 ARG A CA 1
ATOM 4391 C C . ARG A 1 565 ? -8.093 12.608 29.188 1.00 80.12 565 ARG A C 1
ATOM 4393 O O . ARG A 1 565 ? -8.601 12.543 30.297 1.00 80.12 565 ARG A O 1
ATOM 4400 N N . LYS A 1 566 ? -6.778 12.523 28.971 1.00 82.81 566 LYS A N 1
ATOM 4401 C CA . LYS A 1 566 ? -5.809 12.355 30.058 1.00 82.81 566 LYS A CA 1
ATOM 4402 C C . LYS A 1 566 ? -5.896 13.509 31.060 1.00 82.81 566 LYS A C 1
ATOM 4404 O O . LYS A 1 566 ? -5.884 13.264 32.257 1.00 82.81 566 LYS A O 1
ATOM 4409 N N . LYS A 1 567 ? -6.079 14.740 30.568 1.00 81.94 567 LYS A N 1
ATOM 4410 C CA . LYS A 1 567 ? -6.319 15.916 31.411 1.00 81.94 567 LYS A CA 1
ATOM 4411 C C . LYS A 1 567 ? -7.612 15.790 32.223 1.00 81.94 567 LYS A C 1
ATOM 4413 O O . LYS A 1 567 ? -7.559 15.940 33.428 1.00 81.94 567 LYS A O 1
ATOM 4418 N N . ARG A 1 568 ? -8.738 15.431 31.592 1.00 77.50 568 ARG A N 1
ATOM 4419 C CA . ARG A 1 568 ? -10.017 15.202 32.297 1.00 77.50 568 ARG A CA 1
ATOM 4420 C C . ARG A 1 568 ? -9.942 14.073 33.329 1.00 77.50 568 ARG A C 1
ATOM 4422 O O . ARG A 1 568 ? -10.668 14.111 34.309 1.00 7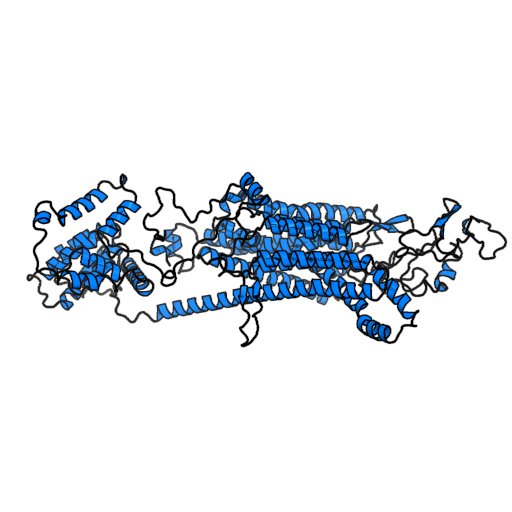7.50 568 ARG A O 1
ATOM 4429 N N . GLN A 1 569 ? -9.131 13.045 33.081 1.00 72.94 569 GLN A N 1
ATOM 4430 C CA . GLN A 1 569 ? -8.915 11.960 34.041 1.00 72.94 569 GLN A CA 1
ATOM 4431 C C . GLN A 1 569 ? -8.096 12.432 35.241 1.00 72.94 569 GLN A C 1
ATOM 4433 O O . GLN A 1 569 ? -8.515 12.167 36.357 1.00 72.94 569 GLN A O 1
ATOM 4438 N N . ALA A 1 570 ? -7.015 13.183 35.015 1.00 69.88 570 ALA A N 1
ATOM 4439 C CA . ALA A 1 570 ? -6.248 13.802 36.094 1.00 69.88 570 ALA A CA 1
ATOM 4440 C C . ALA A 1 570 ? -7.111 14.786 36.904 1.00 69.88 570 ALA A C 1
ATOM 4442 O O . ALA A 1 570 ? -7.167 14.687 38.118 1.00 69.88 570 ALA A O 1
ATOM 4443 N N . GLU A 1 571 ? -7.887 15.642 36.229 1.00 66.19 571 GLU A N 1
ATOM 4444 C CA . GLU A 1 571 ? -8.827 16.566 36.880 1.00 66.19 571 GLU A CA 1
ATOM 4445 C C . GLU A 1 571 ? -9.899 15.815 37.694 1.00 66.19 571 GLU A C 1
ATOM 4447 O O . GLU A 1 571 ? -10.287 16.295 38.750 1.00 66.19 571 GLU A O 1
ATOM 4452 N N . LYS A 1 572 ? -10.372 14.638 37.248 1.00 58.38 572 LYS A N 1
ATOM 4453 C CA . LYS A 1 572 ? -11.303 13.793 38.022 1.00 58.38 572 LYS A CA 1
ATOM 4454 C C . LYS A 1 572 ? -10.643 13.122 39.228 1.00 58.38 572 LYS A C 1
ATOM 4456 O O . LYS A 1 572 ? -11.303 13.005 40.253 1.00 58.38 572 LYS A O 1
ATOM 4461 N N . GLU A 1 573 ? -9.395 12.673 39.100 1.00 54.56 573 GLU A N 1
ATOM 4462 C CA . GLU A 1 573 ? -8.619 12.103 40.212 1.00 54.56 573 GLU A CA 1
ATOM 4463 C C . GLU A 1 573 ? -8.326 13.177 41.277 1.00 54.56 573 GLU A C 1
ATOM 4465 O O . GLU A 1 573 ? -8.525 12.919 42.463 1.00 54.56 573 GLU A O 1
ATOM 4470 N N . ASP A 1 574 ? -8.003 14.406 40.862 1.00 42.56 574 ASP A N 1
ATOM 4471 C CA . ASP A 1 574 ? -7.827 15.555 41.762 1.00 42.56 574 ASP A CA 1
ATOM 4472 C C . ASP A 1 574 ? -9.155 15.961 42.431 1.00 42.56 574 ASP A C 1
ATOM 4474 O O . ASP A 1 574 ? -9.211 16.162 43.641 1.00 42.56 574 ASP A O 1
ATOM 4478 N N . PHE A 1 575 ? -10.268 15.998 41.683 1.00 40.47 575 PHE A N 1
ATOM 4479 C CA . PHE A 1 575 ? -11.586 16.314 42.255 1.00 40.47 575 PHE A CA 1
ATOM 4480 C C . PHE A 1 575 ? -12.069 15.258 43.257 1.00 40.47 575 PHE A C 1
ATOM 4482 O O . PHE A 1 575 ? -12.757 15.601 44.215 1.00 40.47 575 PHE A O 1
ATOM 4489 N N . SER A 1 576 ? -11.705 13.985 43.059 1.00 38.84 576 SER A N 1
ATOM 4490 C CA . SER A 1 576 ? -11.973 12.925 44.038 1.00 38.84 576 SER A CA 1
ATOM 4491 C C . SER A 1 576 ? -11.095 13.008 45.289 1.00 38.84 576 SER A C 1
ATOM 4493 O O . SER A 1 576 ? -11.470 12.429 46.298 1.00 38.84 576 SER A O 1
ATOM 4495 N N . GLY A 1 577 ? -9.967 13.728 45.237 1.00 35.41 577 GLY A N 1
ATOM 4496 C CA . GLY A 1 577 ? -9.118 14.004 46.401 1.00 35.41 577 GLY A CA 1
ATOM 4497 C C . GLY A 1 577 ? -9.535 15.243 47.204 1.00 35.41 577 GLY A C 1
ATOM 4498 O O . GLY A 1 577 ? -9.231 15.322 48.387 1.00 35.41 577 GLY A O 1
ATOM 4499 N N . GLU A 1 578 ? -10.249 16.195 46.591 1.00 31.28 578 GLU A N 1
ATOM 4500 C CA . GLU A 1 578 ? -10.625 17.472 47.227 1.00 31.28 578 GLU A CA 1
ATOM 4501 C C . GLU A 1 578 ? -12.098 17.517 47.714 1.00 31.28 578 GLU A C 1
ATOM 4503 O O . GLU A 1 578 ? -12.479 18.402 48.480 1.00 31.28 578 GLU A O 1
ATOM 4508 N N . GLN A 1 579 ? -12.961 16.578 47.293 1.00 33.34 579 GLN A N 1
ATOM 4509 C CA . GLN A 1 579 ? -14.403 16.558 47.625 1.00 33.34 579 GLN A CA 1
ATOM 4510 C C . GLN A 1 579 ? -14.804 15.767 48.888 1.00 33.34 579 GLN A C 1
ATOM 4512 O O . GLN A 1 579 ? -15.989 15.452 49.053 1.00 33.34 579 GLN A O 1
ATOM 4517 N N . ASP A 1 580 ? -13.877 15.551 49.822 1.00 33.00 580 ASP A N 1
ATOM 4518 C CA . ASP A 1 580 ? -14.182 15.072 51.185 1.00 33.00 580 ASP A CA 1
ATOM 4519 C C . ASP A 1 580 ? -14.758 16.173 52.111 1.00 33.00 580 ASP A C 1
ATOM 4521 O O . ASP A 1 580 ? -15.042 15.944 53.282 1.00 33.00 580 ASP A O 1
ATOM 4525 N N . LEU A 1 581 ? -15.018 17.381 51.596 1.00 36.12 581 LEU A N 1
ATOM 4526 C CA . LEU A 1 581 ? -15.589 18.506 52.352 1.00 36.12 581 LEU A CA 1
ATOM 4527 C C . LEU A 1 581 ? -17.080 18.740 52.055 1.00 36.12 581 LEU A C 1
ATOM 4529 O O . LEU A 1 581 ? -17.482 19.764 51.511 1.00 36.12 581 LEU A O 1
ATOM 4533 N N . LEU A 1 582 ? -17.914 17.779 52.445 1.00 32.16 582 LEU A N 1
ATOM 4534 C CA . LEU A 1 582 ? -19.327 17.934 52.831 1.00 32.16 582 LEU A CA 1
ATOM 4535 C C . LEU A 1 582 ? -19.616 16.754 53.769 1.00 32.16 582 LEU A C 1
ATOM 4537 O O . LEU A 1 582 ? -19.224 15.651 53.394 1.00 32.16 582 LEU A O 1
ATOM 4541 N N . PRO A 1 583 ? -20.275 16.928 54.933 1.00 34.81 583 PRO A N 1
ATOM 4542 C CA . PRO A 1 583 ? -20.381 15.883 55.948 1.00 34.81 583 PRO A CA 1
ATOM 4543 C C . PRO A 1 583 ? -21.285 14.756 55.438 1.00 34.81 583 PRO A C 1
ATOM 4545 O O . PRO A 1 583 ? -22.496 14.733 55.656 1.00 34.81 583 PRO A O 1
ATOM 4548 N N . VAL A 1 584 ? -20.690 13.831 54.693 1.00 39.25 584 VAL A N 1
ATOM 4549 C CA . VAL A 1 584 ? -21.219 12.494 54.487 1.00 39.25 584 VAL A CA 1
ATOM 4550 C C . VAL A 1 584 ? -21.145 11.829 55.855 1.00 39.25 584 VAL A C 1
ATOM 4552 O O . VAL A 1 584 ? -20.226 12.069 56.632 1.00 39.25 584 VAL A O 1
ATOM 4555 N N . VAL A 1 585 ? -22.179 11.075 56.211 1.00 42.34 585 VAL A N 1
ATOM 4556 C CA . VAL A 1 585 ? -22.193 10.311 57.456 1.00 42.34 585 VAL A CA 1
ATOM 4557 C C . VAL A 1 585 ? -21.067 9.283 57.377 1.00 42.34 585 VAL A C 1
ATOM 4559 O O . VAL A 1 585 ? -21.260 8.203 56.826 1.00 42.34 585 VAL A O 1
ATOM 4562 N N . ASP A 1 586 ? -19.901 9.636 57.918 1.00 40.03 586 ASP A N 1
ATOM 4563 C CA . ASP A 1 586 ? -18.789 8.710 58.054 1.00 40.03 586 ASP A CA 1
ATOM 4564 C C . ASP A 1 586 ? -19.226 7.576 58.988 1.00 40.03 586 ASP A C 1
ATOM 4566 O O . ASP A 1 586 ? -19.624 7.756 60.153 1.00 40.03 586 ASP A O 1
ATOM 4570 N N . LEU A 1 587 ? -19.230 6.383 58.401 1.00 48.62 587 LEU A N 1
ATOM 4571 C CA . LEU A 1 587 ? -19.263 5.096 59.084 1.00 48.62 587 LEU A CA 1
ATOM 4572 C C . LEU A 1 587 ? -17.835 4.541 59.199 1.00 48.62 587 LEU A C 1
ATOM 4574 O O . LEU A 1 587 ? -17.661 3.321 59.219 1.00 48.62 587 LEU A O 1
ATOM 4578 N N . ASP A 1 588 ? -16.831 5.419 59.236 1.00 41.09 588 ASP A N 1
ATOM 4579 C CA . ASP A 1 588 ? -15.444 5.013 59.401 1.00 41.09 588 ASP A CA 1
ATOM 4580 C C . ASP A 1 588 ? -15.193 4.455 60.803 1.00 41.09 588 ASP A C 1
ATOM 4582 O O . ASP A 1 588 ? -15.799 4.865 61.797 1.00 41.09 588 ASP A O 1
ATOM 4586 N N . ARG A 1 589 ? -14.319 3.444 60.834 1.00 43.66 589 ARG A N 1
ATOM 4587 C CA . ARG A 1 589 ? -13.851 2.750 62.034 1.00 43.66 589 ARG A CA 1
ATOM 4588 C C . ARG A 1 589 ? -13.172 3.740 62.970 1.00 43.66 589 ARG A C 1
ATOM 4590 O O . ARG A 1 589 ? -12.004 4.057 62.767 1.00 43.66 589 ARG A O 1
ATOM 4597 N N . ASP A 1 590 ? -13.872 4.130 64.024 1.00 39.28 590 ASP A N 1
ATOM 4598 C CA . ASP A 1 590 ? -13.215 4.521 65.262 1.00 39.28 590 ASP A CA 1
ATOM 4599 C C . ASP A 1 590 ? -13.317 3.331 66.225 1.00 39.28 590 ASP A C 1
ATOM 4601 O O . ASP A 1 590 ? -14.402 2.960 66.677 1.00 39.28 590 ASP A O 1
ATOM 4605 N N . ASP A 1 591 ? -12.183 2.662 66.450 1.00 42.16 591 ASP A N 1
ATOM 4606 C CA . ASP A 1 591 ? -12.036 1.434 67.247 1.00 42.16 591 ASP A CA 1
ATOM 4607 C C . ASP A 1 591 ? -12.089 1.745 68.769 1.00 42.16 591 ASP A C 1
ATOM 4609 O O . ASP A 1 591 ? -11.270 1.263 69.551 1.00 42.16 591 ASP A O 1
ATOM 4613 N N . SER A 1 592 ? -13.052 2.561 69.215 1.00 41.41 592 SER A N 1
ATOM 4614 C CA . SER A 1 592 ? -13.314 2.834 70.636 1.00 41.41 592 SER A CA 1
ATOM 4615 C C . SER A 1 592 ? -14.706 2.325 71.042 1.00 41.41 592 SER A C 1
ATOM 4617 O O . SER A 1 592 ? -15.737 2.953 70.807 1.00 41.41 592 SER A O 1
ATOM 4619 N N . GLU A 1 593 ? -14.734 1.149 71.682 1.00 45.38 593 GLU A N 1
ATOM 4620 C CA . GLU A 1 593 ? -15.946 0.473 72.188 1.00 45.38 593 GLU A CA 1
ATOM 4621 C C . GLU A 1 593 ? -16.755 1.299 73.216 1.00 45.38 593 GLU A C 1
ATOM 4623 O O . GLU A 1 593 ? -17.901 0.961 73.513 1.00 45.38 593 GLU A O 1
ATOM 4628 N N . GLU A 1 594 ? -16.217 2.407 73.732 1.00 42.91 594 GLU A N 1
ATOM 4629 C CA . GLU A 1 594 ? -16.824 3.187 74.820 1.00 42.91 594 GLU A CA 1
ATOM 4630 C C . GLU A 1 594 ? -17.918 4.190 74.401 1.00 42.91 594 GLU A C 1
ATOM 4632 O O . GLU A 1 594 ? -18.581 4.744 75.276 1.00 42.91 594 GLU A O 1
ATOM 4637 N N . MET A 1 595 ? -18.188 4.414 73.104 1.00 46.28 595 MET A N 1
ATOM 4638 C CA . MET A 1 595 ? -19.070 5.523 72.670 1.00 46.28 595 MET A CA 1
ATOM 4639 C C . MET A 1 595 ? -20.295 5.159 71.817 1.00 46.28 595 MET A C 1
ATOM 4641 O O . MET A 1 595 ? -20.894 6.026 71.178 1.00 46.28 595 MET A O 1
ATOM 4645 N N . LEU A 1 596 ? -20.729 3.897 71.816 1.00 56.16 596 LEU A N 1
ATOM 4646 C CA . LEU A 1 596 ? -21.848 3.456 70.972 1.00 56.16 596 LEU A CA 1
ATOM 4647 C C . LEU A 1 596 ? -23.142 3.138 71.724 1.00 56.16 596 LEU A C 1
ATOM 4649 O O . LEU A 1 596 ? -24.019 2.544 71.108 1.00 56.16 596 LEU A O 1
ATOM 4653 N N . SER A 1 597 ? -23.323 3.459 73.011 1.00 62.69 597 SER A N 1
ATOM 4654 C CA . SER A 1 597 ? -24.646 3.299 73.645 1.00 62.69 597 SER A CA 1
ATOM 4655 C C . SER A 1 597 ? -25.659 4.247 72.994 1.00 62.69 597 SER A C 1
ATOM 4657 O O . SER A 1 597 ? -25.440 5.454 72.915 1.00 62.69 597 SER A O 1
ATOM 4659 N N . HIS A 1 598 ? -26.738 3.672 72.459 1.00 78.88 598 HIS A N 1
ATOM 4660 C CA . HIS A 1 598 ? -27.884 4.427 71.968 1.00 78.88 598 HIS A CA 1
ATOM 4661 C C . HIS A 1 598 ? -29.040 4.320 72.961 1.00 78.88 598 HIS A C 1
ATOM 4663 O O . HIS A 1 598 ? -29.174 3.310 73.655 1.00 78.88 598 HIS A O 1
ATOM 4669 N N . LYS A 1 599 ? -29.914 5.323 72.990 1.00 80.31 599 LYS A N 1
ATOM 4670 C CA . LYS A 1 599 ? -31.058 5.393 73.915 1.00 80.31 599 LYS A CA 1
ATOM 4671 C C . LYS A 1 599 ? -32.231 4.454 73.567 1.00 80.31 599 LYS A C 1
ATOM 4673 O O . LYS A 1 599 ? -33.154 4.321 74.363 1.00 80.31 599 LYS A O 1
ATOM 4678 N N . PHE A 1 600 ? -32.211 3.796 72.403 1.00 83.75 600 PHE A N 1
ATOM 4679 C CA . PHE A 1 600 ? -33.268 2.860 71.976 1.00 83.75 600 PHE A CA 1
ATOM 4680 C C . PHE A 1 600 ? -33.176 1.471 72.624 1.00 83.75 600 PHE A C 1
ATOM 4682 O O . PHE A 1 600 ? -32.111 1.052 73.083 1.00 83.75 600 PHE A O 1
ATOM 4689 N N . LEU A 1 601 ? -34.287 0.724 72.613 1.00 83.31 601 LEU A N 1
ATOM 4690 C CA . LEU A 1 601 ? -34.357 -0.621 73.182 1.00 83.31 601 LEU A CA 1
ATOM 4691 C C . LEU A 1 601 ? -33.530 -1.614 72.352 1.00 83.31 601 LEU A C 1
ATOM 4693 O O . LEU A 1 601 ? -33.463 -1.543 71.125 1.00 83.31 601 LEU A O 1
ATOM 4697 N N . LEU A 1 602 ? -32.986 -2.638 73.016 1.00 79.94 602 LEU A N 1
ATOM 4698 C CA . LEU A 1 602 ? -32.253 -3.723 72.348 1.00 79.94 602 LEU A CA 1
ATOM 4699 C C . LEU A 1 602 ? -33.119 -4.467 71.308 1.00 79.94 602 LEU A C 1
ATOM 4701 O O . LEU A 1 602 ? -32.612 -4.997 70.320 1.00 79.94 602 LEU A O 1
ATOM 4705 N N . ARG A 1 603 ? -34.441 -4.491 71.529 1.00 80.00 603 ARG A N 1
ATOM 4706 C CA . ARG A 1 603 ? -35.424 -5.066 70.602 1.00 80.00 603 ARG A CA 1
ATOM 4707 C C . ARG A 1 603 ? -35.495 -4.292 69.283 1.00 80.00 603 ARG A C 1
ATOM 4709 O O . ARG A 1 603 ? -35.704 -4.917 68.248 1.00 80.00 603 ARG A O 1
ATOM 4716 N N . ASP A 1 604 ? -35.293 -2.975 69.297 1.00 83.38 604 ASP A N 1
ATOM 4717 C CA . ASP A 1 604 ? -35.269 -2.164 68.075 1.00 83.38 604 ASP A CA 1
ATOM 4718 C C . ASP A 1 604 ? -33.986 -2.400 67.285 1.00 83.38 604 ASP A C 1
ATOM 4720 O O . ASP A 1 604 ? -34.037 -2.577 66.071 1.00 83.38 604 ASP A O 1
ATOM 4724 N N . GLU A 1 605 ? -32.842 -2.512 67.965 1.00 83.56 605 GLU A N 1
ATOM 4725 C CA . GLU A 1 605 ? -31.572 -2.876 67.322 1.00 83.56 605 GLU A CA 1
ATOM 4726 C C . GLU A 1 605 ? -31.685 -4.234 66.600 1.00 83.56 605 GLU A C 1
ATOM 4728 O O . GLU A 1 605 ? -31.279 -4.378 65.444 1.00 83.56 605 GLU A O 1
ATOM 4733 N N . GLN A 1 606 ? -32.290 -5.231 67.258 1.00 82.06 606 GLN A N 1
ATOM 4734 C CA . GLN A 1 606 ? -32.572 -6.539 66.656 1.00 82.06 606 GLN A CA 1
ATOM 4735 C C . GLN A 1 606 ? -33.554 -6.430 65.488 1.00 82.06 606 GLN A C 1
ATOM 4737 O O . GLN A 1 606 ? -33.297 -7.008 64.435 1.00 82.06 606 GLN A O 1
ATOM 4742 N N . PHE A 1 607 ? -34.618 -5.637 65.634 1.00 88.06 607 PHE A N 1
ATOM 4743 C CA . PHE A 1 607 ? -35.588 -5.405 64.569 1.00 88.06 607 PHE A CA 1
ATOM 4744 C C . PHE A 1 607 ? -34.936 -4.830 63.306 1.00 88.06 607 PHE A C 1
ATOM 4746 O O . PHE A 1 607 ? -35.158 -5.364 62.222 1.00 88.06 607 PHE A O 1
ATOM 4753 N N . PHE A 1 608 ? -34.112 -3.781 63.413 1.00 85.38 608 PHE A N 1
ATOM 4754 C CA . PHE A 1 608 ? -33.438 -3.208 62.241 1.00 85.38 608 PHE A CA 1
ATOM 4755 C C . PHE A 1 608 ? -32.398 -4.162 61.650 1.00 85.38 608 PHE A C 1
ATOM 4757 O O . PHE A 1 608 ? -32.275 -4.231 60.428 1.00 85.38 608 PHE A O 1
ATOM 4764 N N . ALA A 1 609 ? -31.686 -4.930 62.480 1.00 82.06 609 ALA A N 1
ATOM 4765 C CA . ALA A 1 609 ? -30.757 -5.946 61.993 1.00 82.06 609 ALA A CA 1
ATOM 4766 C C . ALA A 1 609 ? -31.469 -7.045 61.191 1.00 82.06 609 ALA A C 1
ATOM 4768 O O . ALA A 1 609 ? -31.015 -7.390 60.100 1.00 82.06 609 ALA A O 1
ATOM 4769 N N . ASP A 1 610 ? -32.595 -7.553 61.691 1.00 77.25 610 ASP A N 1
ATOM 4770 C CA . ASP A 1 610 ? -33.378 -8.586 61.013 1.00 77.25 610 ASP A CA 1
ATOM 4771 C C . ASP A 1 610 ? -34.079 -8.029 59.775 1.00 77.25 610 ASP A C 1
ATOM 4773 O O . ASP A 1 610 ? -34.042 -8.652 58.715 1.00 77.25 610 ASP A O 1
ATOM 4777 N N . ALA A 1 611 ? -34.640 -6.820 59.866 1.00 74.81 611 ALA A N 1
ATOM 4778 C CA . ALA A 1 611 ? -35.256 -6.160 58.729 1.00 74.81 611 ALA A CA 1
ATOM 4779 C C . ALA A 1 611 ? -34.239 -5.984 57.599 1.00 74.81 611 ALA A C 1
ATOM 4781 O O . ALA A 1 611 ? -34.486 -6.442 56.495 1.00 74.81 611 ALA A O 1
ATOM 4782 N N . ILE A 1 612 ? -33.071 -5.403 57.860 1.00 80.31 612 ILE A N 1
ATOM 4783 C CA . ILE A 1 612 ? -32.061 -5.165 56.821 1.00 80.31 612 ILE A CA 1
ATOM 4784 C C . ILE A 1 612 ? -31.510 -6.480 56.265 1.00 80.31 612 ILE A C 1
ATOM 4786 O O . ILE A 1 612 ? -31.335 -6.598 55.054 1.00 80.31 612 ILE A O 1
ATOM 4790 N N . ARG A 1 613 ? -31.302 -7.494 57.114 1.00 74.81 613 ARG A N 1
ATOM 4791 C CA . ARG A 1 613 ? -30.830 -8.822 56.695 1.00 74.81 613 ARG A CA 1
ATOM 4792 C C . ARG A 1 613 ? -31.797 -9.538 55.748 1.00 74.81 613 ARG A C 1
ATOM 4794 O O . ARG A 1 613 ? -31.342 -10.306 54.907 1.00 74.81 613 ARG A O 1
ATOM 4801 N N . LEU A 1 614 ? -33.103 -9.314 55.889 1.00 71.56 614 LEU A N 1
ATOM 4802 C CA . LEU A 1 614 ? -34.132 -9.902 55.023 1.00 71.56 614 LEU A CA 1
ATOM 4803 C C . LEU A 1 614 ? -34.259 -9.191 53.665 1.00 71.56 614 LEU A C 1
ATOM 4805 O O . LEU A 1 614 ? -34.981 -9.668 52.788 1.00 71.56 614 LEU A O 1
ATOM 4809 N N . SER A 1 615 ? -33.568 -8.063 53.469 1.00 67.81 615 SER A N 1
ATOM 4810 C CA . SER A 1 615 ? -33.495 -7.403 52.167 1.00 67.81 615 SER A CA 1
ATOM 4811 C C . SER A 1 615 ? -32.645 -8.223 51.181 1.00 67.81 615 SER A C 1
ATOM 4813 O O . SER A 1 615 ? -31.569 -8.683 51.564 1.00 67.81 615 SER A O 1
ATOM 4815 N N . PRO A 1 616 ? -33.051 -8.353 49.899 1.00 58.16 616 PRO A N 1
ATOM 4816 C CA . PRO A 1 616 ? -32.223 -8.962 48.851 1.00 58.16 616 PRO A CA 1
ATOM 4817 C C . PRO A 1 616 ? -30.862 -8.270 48.693 1.00 58.16 616 PRO A C 1
ATOM 4819 O O . PRO A 1 616 ? -29.862 -8.925 48.414 1.00 58.16 616 PRO A O 1
ATOM 4822 N N . PHE A 1 617 ? -30.839 -6.951 48.912 1.00 71.38 617 PHE A N 1
ATOM 4823 C CA . PHE A 1 617 ? -29.639 -6.119 48.933 1.00 71.38 617 PHE A CA 1
ATOM 4824 C C . PHE A 1 617 ? -29.554 -5.403 50.289 1.00 71.38 617 PHE A C 1
ATOM 4826 O O . PHE A 1 617 ? -30.121 -4.314 50.458 1.00 71.38 617 PHE A O 1
ATOM 4833 N N . PRO A 1 618 ? -28.919 -6.020 51.300 1.00 74.31 618 PRO A N 1
ATOM 4834 C CA . PRO A 1 618 ? -28.878 -5.478 52.655 1.00 74.31 618 PRO A CA 1
ATOM 4835 C C . PRO A 1 618 ? -28.029 -4.201 52.746 1.00 74.31 618 PRO A C 1
ATOM 4837 O O . PRO A 1 618 ? -28.373 -3.289 53.497 1.00 74.31 618 PRO A O 1
ATOM 4840 N N . GLU A 1 619 ? -26.967 -4.074 51.946 1.00 76.81 619 GLU A N 1
ATOM 4841 C CA . GLU A 1 619 ? -26.142 -2.862 51.890 1.00 76.81 619 GLU A CA 1
ATOM 4842 C C . GLU A 1 619 ? -26.888 -1.658 51.297 1.00 76.81 619 GLU A C 1
ATOM 4844 O O . GLU A 1 619 ? -26.718 -0.537 51.774 1.00 76.81 619 GLU A O 1
ATOM 4849 N N . GLU A 1 620 ? -27.752 -1.885 50.304 1.00 76.56 620 GLU A N 1
ATOM 4850 C CA . GLU A 1 620 ? -28.573 -0.839 49.687 1.00 76.56 620 GLU A CA 1
ATOM 4851 C C . GLU A 1 620 ? -29.740 -0.451 50.607 1.00 76.56 620 GLU A C 1
ATOM 4853 O O . GLU A 1 620 ? -30.018 0.732 50.785 1.00 76.56 620 GLU A O 1
ATOM 4858 N N . ALA A 1 621 ? -30.379 -1.424 51.269 1.00 77.06 621 ALA A N 1
ATOM 4859 C CA . ALA A 1 621 ? -31.450 -1.154 52.231 1.00 77.06 621 ALA A CA 1
ATOM 4860 C C . ALA A 1 621 ? -30.961 -0.317 53.422 1.00 77.06 621 ALA A C 1
ATOM 4862 O O . ALA A 1 621 ? -31.622 0.636 53.845 1.00 77.06 621 ALA A O 1
ATOM 4863 N N . LEU A 1 622 ? -29.776 -0.641 53.942 1.00 83.75 622 LEU A N 1
ATOM 4864 C CA . LEU A 1 622 ? -29.144 0.126 55.008 1.00 83.75 622 LEU A CA 1
ATOM 4865 C C . LEU A 1 622 ? -28.737 1.526 54.527 1.00 83.75 622 LEU A C 1
ATOM 4867 O O . LEU A 1 622 ? -29.038 2.496 55.218 1.00 83.75 622 LEU A O 1
ATOM 4871 N N . ALA A 1 623 ? -28.141 1.656 53.335 1.00 80.56 623 ALA A N 1
ATOM 4872 C CA . ALA A 1 623 ? -27.805 2.958 52.749 1.00 80.56 623 ALA A CA 1
ATOM 4873 C C . ALA A 1 623 ? -29.045 3.851 52.588 1.00 80.56 623 ALA A C 1
ATOM 4875 O O . ALA A 1 623 ? -29.035 5.000 53.016 1.00 80.56 623 ALA A O 1
ATOM 4876 N N . GLN A 1 624 ? -30.146 3.313 52.065 1.00 85.19 624 GLN A N 1
ATOM 4877 C CA . GLN A 1 624 ? -31.405 4.044 51.920 1.00 85.19 624 GLN A CA 1
ATOM 4878 C C . GLN A 1 624 ? -32.022 4.428 53.267 1.00 85.19 624 GLN A C 1
ATOM 4880 O O . GLN A 1 624 ? -32.516 5.543 53.416 1.00 85.19 624 GLN A O 1
ATOM 4885 N N . THR A 1 625 ? -31.965 3.540 54.265 1.00 86.31 625 THR A N 1
ATOM 4886 C CA . THR A 1 625 ? -32.456 3.838 55.622 1.00 86.31 625 THR A CA 1
ATOM 4887 C C . THR A 1 625 ? -31.649 4.978 56.257 1.00 86.31 625 THR A C 1
ATOM 4889 O O . THR A 1 625 ? -32.229 5.864 56.882 1.00 86.31 625 THR A O 1
ATOM 4892 N N . VAL A 1 626 ? -30.327 5.010 56.040 1.00 85.94 626 VAL A N 1
ATOM 4893 C CA . VAL A 1 626 ? -29.450 6.116 56.463 1.00 85.94 626 VAL A CA 1
ATOM 4894 C C . VAL A 1 626 ? -29.803 7.411 55.727 1.00 85.94 626 VAL A C 1
ATOM 4896 O O . VAL A 1 626 ? -29.962 8.448 56.369 1.00 85.94 626 VAL A O 1
ATOM 4899 N N . THR A 1 627 ? -29.982 7.362 54.405 1.00 84.75 627 THR A N 1
ATOM 4900 C CA . THR A 1 627 ? -30.374 8.525 53.595 1.00 84.75 627 THR A CA 1
ATOM 4901 C C . THR A 1 627 ? -31.720 9.095 54.048 1.00 84.75 627 THR A C 1
ATOM 4903 O O . THR A 1 627 ? -31.858 10.308 54.192 1.00 84.75 627 THR A O 1
ATOM 4906 N N . PHE A 1 628 ? -32.702 8.240 54.348 1.00 84.62 628 PHE A N 1
ATOM 4907 C CA . PHE A 1 628 ? -34.041 8.646 54.782 1.00 84.62 628 PHE A CA 1
ATOM 4908 C C . PHE A 1 628 ? -34.051 9.446 56.101 1.00 84.62 628 PHE A C 1
ATOM 4910 O O . PHE A 1 628 ? -34.919 10.294 56.287 1.00 84.62 628 PHE A O 1
ATOM 4917 N N . MET A 1 629 ? -33.055 9.284 56.984 1.00 82.38 629 MET A N 1
ATOM 4918 C CA . MET A 1 629 ? -32.932 10.097 58.215 1.00 82.38 629 MET A CA 1
ATOM 4919 C C . MET A 1 629 ? -32.730 11.589 57.958 1.00 82.38 629 MET A C 1
ATOM 4921 O O . MET A 1 629 ? -32.978 12.412 58.841 1.00 82.38 629 MET A O 1
ATOM 4925 N N . GLN A 1 630 ? -32.333 11.946 56.739 1.00 80.25 630 GLN A N 1
ATOM 4926 C CA . GLN A 1 630 ? -32.179 13.327 56.297 1.00 80.25 630 GLN A CA 1
ATOM 4927 C C . GLN A 1 630 ? -33.490 13.938 55.773 1.00 80.25 630 GLN A C 1
ATOM 4929 O O . GLN A 1 630 ? -33.497 15.106 55.387 1.00 80.25 630 GLN A O 1
ATOM 4934 N N . ALA A 1 631 ? -34.598 13.189 55.757 1.00 79.62 631 ALA A N 1
ATOM 4935 C CA . ALA A 1 631 ? -35.901 13.716 55.369 1.00 79.62 631 ALA A CA 1
ATOM 4936 C C . ALA A 1 631 ? -36.387 14.797 56.355 1.00 79.62 631 ALA A C 1
ATOM 4938 O O . ALA A 1 631 ? -36.162 14.711 57.567 1.00 79.62 631 ALA A O 1
ATOM 4939 N N . GLU A 1 632 ? -37.070 15.821 55.833 1.00 72.00 632 GLU A N 1
ATOM 4940 C CA . GLU A 1 632 ? -37.581 16.949 56.631 1.00 72.00 632 GLU A CA 1
ATOM 4941 C C . GLU A 1 632 ? -38.713 16.530 57.585 1.00 72.00 632 GLU A C 1
ATOM 4943 O O . GLU A 1 632 ? -38.796 17.050 58.693 1.00 72.00 632 GLU A O 1
ATOM 4948 N N . ASN A 1 633 ? -39.542 15.553 57.193 1.00 74.50 633 ASN A N 1
ATOM 4949 C CA . ASN A 1 633 ? -40.695 15.083 57.968 1.00 74.50 633 ASN A CA 1
ATOM 4950 C C . ASN A 1 633 ? -40.599 13.575 58.253 1.00 74.50 633 ASN A C 1
ATOM 4952 O O . ASN A 1 633 ? -41.064 12.765 57.453 1.00 74.50 633 ASN A O 1
ATOM 4956 N N . LEU A 1 634 ? -40.037 13.201 59.408 1.00 74.56 634 LEU A N 1
ATOM 4957 C CA . LEU A 1 634 ? -39.913 11.796 59.837 1.00 74.56 634 LEU A CA 1
ATOM 4958 C C . LEU A 1 634 ? -41.239 11.196 60.353 1.00 74.56 634 LEU A C 1
ATOM 4960 O O . LEU A 1 634 ? -41.429 9.988 60.271 1.00 74.56 634 LEU A O 1
ATOM 4964 N N . SER A 1 635 ? -42.170 12.025 60.844 1.00 66.44 635 SER A N 1
ATOM 4965 C CA . SER A 1 635 ? -43.457 11.596 61.428 1.00 66.44 635 SER A CA 1
ATOM 4966 C C . SER A 1 635 ? -44.591 11.393 60.418 1.00 66.44 635 SER A C 1
ATOM 4968 O O . SER A 1 635 ? -45.525 10.645 60.689 1.00 66.44 635 SER A O 1
ATOM 4970 N N . ALA A 1 636 ? -44.539 12.074 59.271 1.00 55.72 636 ALA A N 1
ATOM 4971 C CA . ALA A 1 636 ? -45.634 12.148 58.296 1.00 55.72 636 ALA A CA 1
ATOM 4972 C C . ALA A 1 636 ? -45.262 11.545 56.931 1.00 55.72 636 ALA A C 1
ATOM 4974 O O . ALA A 1 636 ? -45.830 11.923 55.905 1.00 55.72 636 ALA A O 1
ATOM 4975 N N . SER A 1 637 ? -44.270 10.653 56.901 1.00 61.97 637 SER A N 1
ATOM 4976 C CA . SER A 1 637 ? -43.802 10.043 55.660 1.00 61.97 637 SER A CA 1
ATOM 4977 C C . SER A 1 637 ? -44.634 8.805 55.334 1.00 61.97 637 SER A C 1
ATOM 4979 O O . SER A 1 637 ? -44.528 7.779 56.006 1.00 61.97 637 SER A O 1
ATOM 4981 N N . ASP A 1 638 ? -45.490 8.911 54.317 1.00 67.38 638 ASP A N 1
ATOM 4982 C CA . ASP A 1 638 ? -46.077 7.733 53.689 1.00 67.38 638 ASP A CA 1
ATOM 4983 C C . ASP A 1 638 ? -45.025 7.018 52.822 1.00 67.38 638 ASP A C 1
ATOM 4985 O O . ASP A 1 638 ? -43.970 7.564 52.481 1.00 67.38 638 ASP A O 1
ATOM 4989 N N . VAL A 1 639 ? -45.311 5.767 52.458 1.00 66.56 639 VAL A N 1
ATOM 4990 C CA . VAL A 1 639 ? -44.404 4.940 51.644 1.00 66.56 639 VAL A CA 1
ATOM 4991 C C . VAL A 1 639 ? -44.024 5.639 50.328 1.00 66.56 639 VAL A C 1
ATOM 4993 O O . VAL A 1 639 ? -42.896 5.506 49.852 1.00 66.56 639 VAL A O 1
ATOM 4996 N N . TYR A 1 640 ? -44.941 6.425 49.761 1.00 65.25 640 TYR A N 1
ATOM 4997 C CA . TYR A 1 640 ? -44.741 7.149 48.508 1.00 65.25 640 TYR A CA 1
ATOM 4998 C C . TYR A 1 640 ? -43.795 8.344 48.657 1.00 65.25 640 TYR A C 1
ATOM 5000 O O . TYR A 1 640 ? -42.886 8.504 47.848 1.00 65.25 640 TYR A O 1
ATOM 5008 N N . ALA A 1 641 ? -43.950 9.158 49.702 1.00 69.88 641 ALA A N 1
ATOM 5009 C CA . ALA A 1 641 ? -43.073 10.285 49.995 1.00 69.88 641 ALA A CA 1
ATOM 5010 C C . ALA A 1 641 ? -41.659 9.817 50.351 1.00 69.88 641 ALA A C 1
ATOM 5012 O O . ALA A 1 641 ? -40.687 10.467 49.966 1.00 69.88 641 ALA A O 1
ATOM 5013 N N . ALA A 1 642 ? -41.535 8.682 51.043 1.00 72.31 642 ALA A N 1
ATOM 5014 C CA . ALA A 1 642 ? -40.243 8.065 51.319 1.00 72.31 642 ALA A CA 1
ATOM 5015 C C . ALA A 1 642 ? -39.553 7.588 50.032 1.00 72.31 642 ALA A C 1
ATOM 5017 O O . ALA A 1 642 ? -38.369 7.859 49.838 1.00 72.31 642 ALA A O 1
ATOM 5018 N N . ALA A 1 643 ? -40.290 6.939 49.127 1.00 68.00 643 ALA A N 1
ATOM 5019 C CA . ALA A 1 643 ? -39.764 6.522 47.830 1.00 68.00 643 ALA A CA 1
ATOM 5020 C C . ALA A 1 643 ? -39.346 7.725 46.968 1.00 68.00 643 ALA A C 1
ATOM 5022 O O . ALA A 1 643 ? -38.216 7.756 46.484 1.00 68.00 643 ALA A O 1
ATOM 5023 N N . ASP A 1 644 ? -40.210 8.740 46.842 1.00 68.25 644 ASP A N 1
ATOM 5024 C CA . ASP A 1 644 ? -39.924 9.988 46.120 1.00 68.25 644 ASP A CA 1
ATOM 5025 C C . ASP A 1 644 ? -38.633 10.640 46.636 1.00 68.25 644 ASP A C 1
ATOM 5027 O O . ASP A 1 644 ? -37.761 11.013 45.850 1.00 68.25 644 ASP A O 1
ATOM 5031 N N . PHE A 1 645 ? -38.484 10.732 47.960 1.00 79.00 645 PHE A N 1
ATOM 5032 C CA . PHE A 1 645 ? -37.289 11.281 48.587 1.00 79.00 645 PHE A CA 1
ATOM 5033 C C . PHE A 1 645 ? -36.035 10.470 48.236 1.00 79.00 645 PHE A C 1
ATOM 5035 O O . PHE A 1 645 ? -35.029 11.053 47.838 1.00 79.00 645 PHE A O 1
ATOM 5042 N N . LEU A 1 646 ? -36.078 9.137 48.322 1.00 77.38 646 LEU A N 1
ATOM 5043 C CA . LEU A 1 646 ? -34.930 8.283 47.991 1.00 77.38 646 LEU A CA 1
ATOM 5044 C C . LEU A 1 646 ? -34.499 8.430 46.524 1.00 77.38 646 LEU A C 1
ATOM 5046 O O . LEU A 1 646 ? -33.299 8.526 46.251 1.00 77.38 646 LEU A O 1
ATOM 5050 N N . PHE A 1 647 ? -35.456 8.535 45.598 1.00 71.44 647 PHE A N 1
ATOM 5051 C CA . PHE A 1 647 ? -35.170 8.812 44.189 1.00 71.44 647 PHE A CA 1
ATOM 5052 C C . PHE A 1 647 ? -34.516 10.182 43.994 1.00 71.44 647 PHE A C 1
ATOM 5054 O O . PHE A 1 647 ? -33.517 10.289 43.281 1.00 71.44 647 PHE A O 1
ATOM 5061 N N . GLU A 1 648 ? -35.012 11.229 44.662 1.00 71.00 648 GLU A N 1
ATOM 5062 C CA . GLU A 1 648 ? -34.395 12.564 44.624 1.00 71.00 648 GLU A CA 1
ATOM 5063 C C . GLU A 1 648 ? -32.964 12.581 45.189 1.00 71.00 648 GLU A C 1
ATOM 5065 O O . GLU A 1 648 ? -32.143 13.407 44.776 1.00 71.00 648 GLU A O 1
ATOM 5070 N N . GLN A 1 649 ? -32.648 11.659 46.102 1.00 75.75 649 GLN A N 1
ATOM 5071 C CA . GLN A 1 649 ? -31.301 11.468 46.639 1.00 75.75 649 GLN A CA 1
ATOM 5072 C C . GLN A 1 649 ? -30.394 10.590 45.756 1.00 75.75 649 GLN A C 1
ATOM 5074 O O . GLN A 1 649 ? -29.214 10.446 46.068 1.00 75.75 649 GLN A O 1
ATOM 5079 N N . GLY A 1 650 ? -30.896 10.068 44.631 1.00 64.31 650 GLY A N 1
ATOM 5080 C CA . GLY A 1 650 ? -30.121 9.297 43.653 1.00 64.31 650 GLY A CA 1
ATOM 5081 C C . GLY A 1 650 ? -30.158 7.777 43.843 1.00 64.31 650 GLY A C 1
ATOM 5082 O O . GLY A 1 650 ? -29.408 7.075 43.166 1.00 64.31 650 GLY A O 1
ATOM 5083 N N . HIS A 1 651 ? -31.023 7.252 44.719 1.00 73.31 651 HIS A N 1
ATOM 5084 C CA . HIS A 1 651 ? -31.265 5.810 44.829 1.00 73.31 651 HIS A CA 1
ATOM 5085 C C . HIS A 1 651 ? -32.257 5.360 43.749 1.00 73.31 651 HIS A C 1
ATOM 5087 O O . HIS A 1 651 ? -33.404 5.793 43.738 1.00 73.31 651 HIS A O 1
ATOM 5093 N N . ILE A 1 652 ? -31.816 4.494 42.833 1.00 61.31 652 ILE A N 1
ATOM 5094 C CA . ILE A 1 652 ? -32.607 4.074 41.657 1.00 61.31 652 ILE A CA 1
ATOM 5095 C C . ILE A 1 652 ? -33.479 2.837 41.953 1.00 61.31 652 ILE A C 1
ATOM 5097 O O . ILE A 1 652 ? -34.467 2.596 41.266 1.00 61.31 652 ILE A O 1
ATOM 5101 N N . GLU A 1 653 ? -33.151 2.054 42.983 1.00 67.69 653 GLU A N 1
ATOM 5102 C CA . GLU A 1 653 ? -33.872 0.821 43.322 1.00 67.69 653 GLU A CA 1
ATOM 5103 C C . GLU A 1 653 ? -34.220 0.785 44.820 1.00 67.69 653 GLU A C 1
ATOM 5105 O O . GLU A 1 653 ? -33.475 0.206 45.622 1.00 67.69 653 GLU A O 1
ATOM 5110 N N . PRO A 1 654 ? -35.325 1.434 45.242 1.00 71.12 654 PRO A N 1
ATOM 5111 C CA . PRO A 1 654 ? -35.725 1.443 46.639 1.00 71.12 654 PRO A CA 1
ATOM 5112 C C . PRO A 1 654 ? -36.075 0.027 47.097 1.00 71.12 654 PRO A C 1
ATOM 5114 O O . PRO A 1 654 ? -36.849 -0.695 46.467 1.00 71.12 654 PRO A O 1
ATOM 5117 N N . GLN A 1 655 ? -35.499 -0.382 48.220 1.00 75.31 655 GLN A N 1
ATOM 5118 C CA . GLN A 1 655 ? -35.723 -1.702 48.779 1.00 75.31 655 GLN A CA 1
ATOM 5119 C C . GLN A 1 655 ? -37.085 -1.720 49.472 1.00 75.31 655 GLN A C 1
ATOM 5121 O O . GLN A 1 655 ? -37.373 -0.882 50.328 1.00 75.31 655 GLN A O 1
ATOM 5126 N N . GLY A 1 656 ? -37.923 -2.708 49.146 1.00 61.25 656 GLY A N 1
ATOM 5127 C CA . GLY A 1 656 ? -39.242 -2.853 49.779 1.00 61.25 656 GLY A CA 1
ATOM 5128 C C . GLY A 1 656 ? -39.145 -2.976 51.302 1.00 61.25 656 GLY A C 1
ATOM 5129 O O . GLY A 1 656 ? -39.973 -2.445 52.031 1.00 61.25 656 GLY A O 1
ATOM 5130 N N . GLN A 1 657 ? -38.070 -3.587 51.792 1.00 72.88 657 GLN A N 1
ATOM 5131 C CA . GLN A 1 657 ? -37.793 -3.691 53.218 1.00 72.88 657 GLN A CA 1
ATOM 5132 C C . GLN A 1 657 ? -37.497 -2.330 53.865 1.00 72.88 657 GLN A C 1
ATOM 5134 O O . GLN A 1 657 ? -37.896 -2.085 55.002 1.00 72.88 657 GLN A O 1
ATOM 5139 N N . THR A 1 658 ? -36.873 -1.411 53.125 1.00 76.00 658 THR A N 1
ATOM 5140 C CA . THR A 1 658 ? -36.710 -0.027 53.573 1.00 76.00 658 THR A CA 1
ATOM 5141 C C . THR A 1 658 ? -38.065 0.673 53.636 1.00 76.00 658 THR A C 1
ATOM 5143 O O . THR A 1 658 ? -38.461 1.209 54.665 1.00 76.00 658 THR A O 1
ATOM 5146 N N . LEU A 1 659 ? -38.818 0.615 52.539 1.00 71.81 659 LEU A N 1
ATOM 5147 C CA . LEU A 1 659 ? -40.060 1.366 52.369 1.00 71.81 659 LEU A CA 1
ATOM 5148 C C . LEU A 1 659 ? -41.211 0.901 53.273 1.00 71.81 659 LEU A C 1
ATOM 5150 O O . LEU A 1 659 ? -41.930 1.733 53.818 1.00 71.81 659 LEU A O 1
ATOM 5154 N N . TYR A 1 660 ? -41.399 -0.409 53.430 1.00 70.12 660 TYR A N 1
ATOM 5155 C CA . TYR A 1 660 ? -42.557 -0.976 54.128 1.00 70.12 660 TYR A CA 1
ATOM 5156 C C . TYR A 1 660 ? -42.260 -1.405 55.566 1.00 70.12 660 TYR A C 1
ATOM 5158 O O . TYR A 1 660 ? -43.198 -1.638 56.325 1.00 70.12 660 TYR A O 1
ATOM 5166 N N . VAL A 1 661 ? -40.984 -1.519 55.956 1.00 74.81 661 VAL A N 1
ATOM 5167 C CA . VAL A 1 661 ? -40.607 -2.046 57.278 1.00 74.81 661 VAL A CA 1
ATOM 5168 C C . VAL A 1 661 ? -39.781 -1.042 58.073 1.00 74.81 661 VAL A C 1
ATOM 5170 O O . VAL A 1 661 ? -40.194 -0.670 59.171 1.00 74.81 661 VAL A O 1
ATOM 5173 N N . THR A 1 662 ? -38.649 -0.559 57.550 1.00 81.62 662 THR A N 1
ATOM 5174 C CA . THR A 1 662 ? -37.788 0.352 58.327 1.00 81.62 662 THR A CA 1
ATOM 5175 C C . THR A 1 662 ? -38.364 1.766 58.409 1.00 81.62 662 THR A C 1
ATOM 5177 O O . THR A 1 662 ? -38.422 2.317 59.505 1.00 81.62 662 THR A O 1
ATOM 5180 N N . VAL A 1 663 ? -38.872 2.333 57.311 1.00 82.50 663 VAL A N 1
ATOM 5181 C CA . VAL A 1 663 ? -39.467 3.684 57.279 1.00 82.50 663 VAL A CA 1
ATOM 5182 C C . VAL A 1 663 ? -40.667 3.820 58.233 1.00 82.50 663 VAL A C 1
ATOM 5184 O O . VAL A 1 663 ? -40.630 4.714 59.084 1.00 82.50 663 VAL A O 1
ATOM 5187 N N . PRO A 1 664 ? -41.692 2.937 58.201 1.00 78.50 664 PRO A N 1
ATOM 5188 C CA . PRO A 1 664 ? -42.812 3.030 59.135 1.00 78.50 664 PRO A CA 1
ATOM 5189 C C . PRO A 1 664 ? -42.373 2.822 60.582 1.00 78.50 664 PRO A C 1
ATOM 5191 O O . PRO A 1 664 ? -42.878 3.499 61.476 1.00 78.50 664 PRO A O 1
ATOM 5194 N N . ARG A 1 665 ? -41.394 1.937 60.831 1.00 83.81 665 ARG A N 1
ATOM 5195 C CA . ARG A 1 665 ? -40.855 1.749 62.182 1.00 83.81 665 ARG A CA 1
ATOM 5196 C C . ARG A 1 665 ? -40.216 3.032 62.702 1.00 83.81 665 ARG A C 1
ATOM 5198 O O . ARG A 1 665 ? -40.484 3.405 63.840 1.00 83.81 665 ARG A O 1
ATOM 5205 N N . ILE A 1 666 ? -39.438 3.731 61.881 1.00 85.69 666 ILE A N 1
ATOM 5206 C CA . ILE A 1 666 ? -38.810 4.993 62.283 1.00 85.69 666 ILE A CA 1
ATOM 5207 C C . ILE A 1 666 ? -39.867 6.063 62.557 1.00 85.69 666 ILE A C 1
ATOM 5209 O O . ILE A 1 666 ? -39.771 6.743 63.575 1.00 85.69 666 ILE A O 1
ATOM 5213 N N . ALA A 1 667 ? -40.914 6.153 61.734 1.00 81.56 667 ALA A N 1
ATOM 5214 C CA . ALA A 1 667 ? -42.032 7.057 61.995 1.00 81.56 667 ALA A CA 1
ATOM 5215 C C . ALA A 1 667 ? -42.715 6.748 63.341 1.00 81.56 667 ALA A C 1
ATOM 5217 O O . ALA A 1 667 ? -42.960 7.665 64.124 1.00 81.56 667 ALA A O 1
ATOM 5218 N N . THR A 1 668 ? -42.942 5.463 63.659 1.00 82.44 668 THR A N 1
ATOM 5219 C CA . THR A 1 668 ? -43.515 5.065 64.959 1.00 82.44 668 THR A CA 1
ATOM 5220 C C . THR A 1 668 ? -42.596 5.396 66.131 1.00 82.44 668 THR A C 1
ATOM 5222 O O . THR A 1 668 ? -43.071 5.940 67.121 1.00 82.44 668 THR A O 1
ATOM 5225 N N . MET A 1 669 ? -41.289 5.139 66.008 1.00 82.44 669 MET A N 1
ATOM 5226 C CA . MET A 1 669 ? -40.301 5.442 67.050 1.00 82.44 669 MET A CA 1
ATOM 5227 C C . MET A 1 669 ? -40.135 6.946 67.265 1.00 82.44 669 MET A C 1
ATOM 5229 O O . MET A 1 669 ? -39.943 7.379 68.392 1.00 82.44 669 MET A O 1
ATOM 5233 N N . TYR A 1 670 ? -40.241 7.745 66.203 1.00 82.56 670 TYR A N 1
ATOM 5234 C CA . TYR A 1 670 ? -40.191 9.202 66.288 1.00 82.56 670 TYR A CA 1
ATOM 5235 C C . TYR A 1 670 ? -41.430 9.787 66.985 1.00 82.56 670 TYR A C 1
ATOM 5237 O O . TYR A 1 670 ? -41.336 10.806 67.659 1.00 82.56 670 TYR A O 1
ATOM 5245 N N . SER A 1 671 ? -42.596 9.144 66.843 1.00 77.62 671 SER A N 1
ATOM 5246 C CA . SER A 1 671 ? -43.829 9.534 67.544 1.00 77.62 671 SER A CA 1
ATOM 5247 C C . SER A 1 671 ? -43.952 8.983 68.971 1.00 77.62 671 SER A C 1
ATOM 5249 O O . SER A 1 671 ? -44.906 9.319 69.673 1.00 77.62 671 SER A O 1
ATOM 5251 N N . ASP A 1 672 ? -43.030 8.116 69.390 1.00 78.81 672 ASP A N 1
ATOM 5252 C CA . ASP A 1 672 ? -43.090 7.427 70.673 1.00 78.81 672 ASP A CA 1
ATOM 5253 C C . ASP A 1 672 ? -42.467 8.284 71.784 1.00 78.81 672 ASP A C 1
ATOM 5255 O O . ASP A 1 672 ? -41.256 8.492 71.841 1.00 78.81 672 ASP A O 1
ATOM 5259 N N . LEU A 1 673 ? -43.319 8.770 72.690 1.00 72.69 673 LEU A N 1
ATOM 5260 C CA . LEU A 1 673 ? -42.932 9.615 73.824 1.00 72.69 673 LEU A CA 1
ATOM 5261 C C . LEU A 1 673 ? -42.201 8.843 74.938 1.00 72.69 673 LEU A C 1
ATOM 5263 O O . LEU A 1 673 ? -41.833 9.441 75.946 1.00 72.69 673 LEU A O 1
ATOM 5267 N N . THR A 1 674 ? -42.032 7.522 74.811 1.00 72.75 674 THR A N 1
ATOM 5268 C CA . THR A 1 674 ? -41.355 6.698 75.828 1.00 72.75 674 THR A CA 1
ATOM 5269 C C . THR A 1 674 ? -39.829 6.758 75.748 1.00 72.75 674 THR A C 1
ATOM 5271 O O . THR A 1 674 ? -39.162 6.385 76.715 1.00 72.75 674 THR A O 1
ATOM 5274 N N . TYR A 1 675 ? -39.262 7.247 74.640 1.00 78.69 675 TYR A N 1
ATOM 5275 C CA . TYR A 1 675 ? -37.823 7.482 74.520 1.00 78.69 675 TYR A CA 1
ATOM 5276 C C . TYR A 1 675 ? -37.429 8.832 75.131 1.00 78.69 675 TYR A C 1
ATOM 5278 O O . TYR A 1 675 ? -38.069 9.849 74.881 1.00 78.69 675 TYR A O 1
ATOM 5286 N N . ASP A 1 676 ? -36.324 8.858 75.882 1.00 72.44 676 ASP A N 1
ATOM 5287 C CA . ASP A 1 676 ? -35.732 10.078 76.456 1.00 72.44 676 ASP A CA 1
ATOM 5288 C C . ASP A 1 676 ? -34.958 10.884 75.389 1.00 72.44 676 ASP A C 1
ATOM 5290 O O . ASP A 1 676 ? -33.732 11.035 75.438 1.00 72.44 676 ASP A O 1
ATOM 5294 N N . ILE A 1 677 ? -35.677 11.303 74.344 1.00 77.88 677 ILE A N 1
ATOM 5295 C CA . ILE A 1 677 ? -35.168 12.035 73.180 1.00 77.88 677 ILE A CA 1
ATOM 5296 C C . ILE A 1 677 ? -36.077 13.240 72.952 1.00 77.88 677 ILE A C 1
ATOM 5298 O O . ILE A 1 677 ? -37.268 13.099 72.685 1.00 77.88 677 ILE A O 1
ATOM 5302 N N . SER A 1 678 ? -35.508 14.438 73.054 1.00 69.19 678 SER A N 1
ATOM 5303 C CA . SER A 1 678 ? -36.286 15.683 73.124 1.00 69.19 678 SER A CA 1
ATOM 5304 C C . SER A 1 678 ? -36.293 16.487 71.822 1.00 69.19 678 SER A C 1
ATOM 5306 O O . SER A 1 678 ? -37.159 17.340 71.621 1.00 69.19 678 SER A O 1
ATOM 5308 N N . THR A 1 679 ? -35.343 16.221 70.918 1.00 82.00 679 THR A N 1
ATOM 5309 C CA . THR A 1 679 ? -35.178 16.971 69.665 1.00 82.00 679 THR A CA 1
ATOM 5310 C C . THR A 1 679 ? -35.014 16.053 68.453 1.00 82.00 679 THR A C 1
ATOM 5312 O O . THR A 1 679 ? -34.521 14.930 68.555 1.00 82.00 679 THR A O 1
ATOM 5315 N N . THR A 1 680 ? -35.393 16.547 67.269 1.00 79.69 680 THR A N 1
ATOM 5316 C CA . THR A 1 680 ? -35.229 15.819 65.997 1.00 79.69 680 THR A CA 1
ATOM 5317 C C . THR A 1 680 ? -33.764 15.520 65.682 1.00 79.69 680 THR A C 1
ATOM 5319 O O . THR A 1 680 ? -33.459 14.460 65.139 1.00 79.69 680 THR A O 1
ATOM 5322 N N . ASP A 1 681 ? -32.852 16.426 66.031 1.00 79.94 681 ASP A N 1
ATOM 5323 C CA . ASP A 1 681 ? -31.421 16.238 65.783 1.00 79.94 681 ASP A CA 1
ATOM 5324 C C . ASP A 1 681 ? -30.813 15.211 66.747 1.00 79.94 681 ASP A C 1
ATOM 5326 O O . ASP A 1 681 ? -30.026 14.365 66.323 1.00 79.94 681 ASP A O 1
ATOM 5330 N N . GLU A 1 682 ? -31.257 15.197 68.009 1.00 82.38 682 GLU A N 1
ATOM 5331 C CA . GLU A 1 682 ? -30.905 14.149 68.973 1.00 82.38 682 GLU A CA 1
ATOM 5332 C C . GLU A 1 682 ? -31.431 12.779 68.516 1.00 82.38 682 GLU A C 1
ATOM 5334 O O . GLU A 1 682 ? -30.683 11.803 68.518 1.00 82.38 682 GLU A O 1
ATOM 5339 N N . PHE A 1 683 ? -32.670 12.705 68.016 1.00 84.81 683 PHE A N 1
ATOM 5340 C CA . PHE A 1 683 ? -33.223 11.474 67.442 1.00 84.81 683 PHE A CA 1
ATOM 5341 C C . PHE A 1 683 ? -32.399 10.964 66.254 1.00 84.81 683 PHE A C 1
ATOM 5343 O O . PHE A 1 683 ? -32.100 9.772 66.167 1.00 84.81 683 PHE A O 1
ATOM 5350 N N . ARG A 1 684 ? -32.006 11.857 65.338 1.00 83.62 684 ARG A N 1
ATOM 5351 C CA . ARG A 1 684 ? -31.188 11.508 64.167 1.00 83.62 684 ARG A CA 1
ATOM 5352 C C . ARG A 1 684 ? -29.824 10.960 64.569 1.00 83.62 684 ARG A C 1
ATOM 5354 O O . ARG A 1 684 ? -29.396 9.956 64.002 1.00 83.62 684 ARG A O 1
ATOM 5361 N N . GLU A 1 685 ? -29.150 11.578 65.534 1.00 81.50 685 GLU A N 1
ATOM 5362 C CA . GLU A 1 685 ? -27.840 11.109 65.998 1.00 81.50 685 GLU A CA 1
ATOM 5363 C C . GLU A 1 685 ? -27.931 9.785 66.769 1.00 81.50 685 GLU A C 1
ATOM 5365 O O . GLU A 1 685 ? -27.118 8.886 66.541 1.00 81.50 685 GLU A O 1
ATOM 5370 N N . GLU A 1 686 ? -28.956 9.589 67.598 1.00 84.81 686 GLU A N 1
ATOM 5371 C CA . GLU A 1 686 ? -29.197 8.300 68.257 1.00 84.81 686 GLU A CA 1
ATOM 5372 C C . GLU A 1 686 ? -29.536 7.197 67.241 1.00 84.81 686 GLU A C 1
ATOM 5374 O O . GLU A 1 686 ? -29.041 6.070 67.343 1.00 84.81 686 GLU A O 1
ATOM 5379 N N . MET A 1 687 ? -30.320 7.513 66.204 1.00 85.50 687 MET A N 1
ATOM 5380 C CA . MET A 1 687 ? -30.688 6.547 65.165 1.00 85.50 687 MET A CA 1
ATOM 5381 C C . MET A 1 687 ? -29.485 6.184 64.294 1.00 85.50 687 MET A C 1
ATOM 5383 O O . MET A 1 687 ? -29.284 5.027 63.925 1.00 85.50 687 MET A O 1
ATOM 5387 N N . LYS A 1 688 ? -28.616 7.158 64.026 1.00 83.44 688 LYS A N 1
ATOM 5388 C CA . LYS A 1 688 ? -27.333 6.946 63.357 1.00 83.44 688 LYS A CA 1
ATOM 5389 C C . LYS A 1 688 ? -26.458 5.982 64.155 1.00 83.44 688 LYS A C 1
ATOM 5391 O O . LYS A 1 688 ? -25.947 5.038 63.558 1.00 83.44 688 LYS A O 1
ATOM 5396 N N . LYS A 1 689 ? -26.332 6.143 65.483 1.00 84.19 689 LYS A N 1
ATOM 5397 C CA . LYS A 1 689 ? -25.607 5.198 66.363 1.00 84.19 689 LYS A CA 1
ATOM 5398 C C . LYS A 1 689 ? -26.179 3.777 66.284 1.00 84.19 689 LYS A C 1
ATOM 5400 O O . LYS A 1 689 ? -25.406 2.828 66.146 1.00 84.19 689 LYS A O 1
ATOM 5405 N N . LEU A 1 690 ? -27.507 3.624 66.298 1.00 85.88 690 LEU A N 1
ATOM 5406 C CA . LEU A 1 690 ? -28.175 2.327 66.122 1.00 85.88 690 LEU A CA 1
ATOM 5407 C C . LEU A 1 690 ? -27.840 1.697 64.762 1.00 85.88 690 LEU A C 1
ATOM 5409 O O . LEU A 1 690 ? -27.409 0.545 64.704 1.00 85.88 690 LEU A O 1
ATOM 5413 N N . LEU A 1 691 ? -27.957 2.449 63.664 1.00 86.06 691 LEU A N 1
ATOM 5414 C CA . LEU A 1 691 ? -27.635 1.949 62.323 1.00 86.06 691 LEU A CA 1
ATOM 5415 C C . LEU A 1 691 ? -26.144 1.614 62.166 1.00 86.06 691 LEU A C 1
ATOM 5417 O O . LEU A 1 691 ? -25.822 0.648 61.473 1.00 86.06 691 LEU A O 1
ATOM 5421 N N . ARG A 1 692 ? -25.233 2.327 62.853 1.00 81.38 692 ARG A N 1
ATOM 5422 C CA . ARG A 1 692 ? -23.803 1.963 62.911 1.00 81.38 692 ARG A CA 1
ATOM 5423 C C . ARG A 1 692 ? -23.605 0.588 63.554 1.00 81.38 692 ARG A C 1
ATOM 5425 O O . ARG A 1 692 ? -22.873 -0.231 63.003 1.00 81.38 692 ARG A O 1
ATOM 5432 N N . ARG A 1 693 ? -24.282 0.299 64.673 1.00 80.25 693 ARG A N 1
ATOM 5433 C CA . ARG A 1 693 ? -24.232 -1.032 65.310 1.00 80.25 693 ARG A CA 1
ATOM 5434 C C . ARG A 1 693 ? -24.799 -2.122 64.415 1.00 80.25 693 ARG A C 1
ATOM 5436 O O . ARG A 1 693 ? -24.201 -3.188 64.301 1.00 80.25 693 ARG A O 1
ATOM 5443 N N . VAL A 1 694 ? -25.918 -1.854 63.744 1.00 82.62 694 VAL A N 1
ATOM 5444 C CA . VAL A 1 694 ? -26.513 -2.804 62.794 1.00 82.62 694 VAL A CA 1
ATOM 5445 C C . VAL A 1 694 ? -25.554 -3.083 61.630 1.00 82.62 694 VAL A C 1
ATOM 5447 O O . VAL A 1 694 ? -25.338 -4.243 61.277 1.00 82.62 694 VAL A O 1
ATOM 5450 N N . ALA A 1 695 ? -24.903 -2.050 61.087 1.00 81.19 695 ALA A N 1
ATOM 5451 C CA . ALA A 1 695 ? -23.876 -2.185 60.056 1.00 81.19 695 ALA A CA 1
ATOM 5452 C C . ALA A 1 695 ? -22.679 -3.038 60.524 1.00 81.19 695 ALA A C 1
ATOM 5454 O O . ALA A 1 695 ? -22.181 -3.859 59.748 1.00 81.19 695 ALA A O 1
ATOM 5455 N N . ALA A 1 696 ? -22.271 -2.897 61.791 1.00 78.69 696 ALA A N 1
ATOM 5456 C CA . ALA A 1 696 ? -21.182 -3.664 62.407 1.00 78.69 696 ALA A CA 1
ATOM 5457 C C . ALA A 1 696 ? -21.557 -5.124 62.604 1.00 78.69 696 ALA A C 1
ATOM 5459 O O . ALA A 1 696 ? -20.830 -6.027 62.181 1.00 78.69 696 ALA A O 1
ATOM 5460 N N . LYS A 1 697 ? -22.745 -5.358 63.160 1.00 81.00 697 LYS A N 1
ATOM 5461 C CA . LYS A 1 697 ? -23.314 -6.687 63.378 1.00 81.00 697 LYS A CA 1
ATOM 5462 C C . LYS A 1 697 ? -23.461 -7.468 62.070 1.00 81.00 697 LYS A C 1
ATOM 5464 O O . LYS A 1 697 ? -23.209 -8.670 62.049 1.00 81.00 697 LYS A O 1
ATOM 5469 N N . LEU A 1 698 ? -23.825 -6.789 60.978 1.00 78.50 698 LEU A N 1
ATOM 5470 C CA . LEU A 1 698 ? -23.980 -7.385 59.646 1.00 78.50 698 LEU A CA 1
ATOM 5471 C C . LEU A 1 698 ? -22.698 -7.357 58.791 1.00 78.50 698 LEU A C 1
ATOM 5473 O O . LEU A 1 698 ? -22.684 -7.953 57.717 1.00 78.50 698 LEU A O 1
ATOM 5477 N N . LYS A 1 699 ? -21.614 -6.715 59.254 1.00 79.19 699 LYS A N 1
ATOM 5478 C CA . LYS A 1 699 ? -20.338 -6.537 58.527 1.00 79.19 699 LYS A CA 1
ATOM 5479 C C . LYS A 1 699 ? -20.481 -5.821 57.169 1.00 79.19 699 LYS A C 1
ATOM 5481 O O . LYS A 1 699 ? -19.795 -6.168 56.209 1.00 79.19 699 LYS A O 1
ATOM 5486 N N . LEU A 1 700 ? -21.347 -4.805 57.084 1.00 74.88 700 LEU A N 1
ATOM 5487 C CA . LEU A 1 700 ? -21.699 -4.115 55.826 1.00 74.88 700 LEU A CA 1
ATOM 5488 C C . LEU A 1 700 ? -21.064 -2.723 55.638 1.00 74.88 700 LEU A C 1
ATOM 5490 O O . LEU A 1 700 ? -21.277 -2.107 54.596 1.00 74.88 700 LEU A O 1
ATOM 5494 N N . HIS A 1 701 ? -20.270 -2.223 56.590 1.00 66.81 701 HIS A N 1
ATOM 5495 C CA . HIS A 1 701 ? -19.768 -0.834 56.606 1.00 66.81 701 HIS A CA 1
ATOM 5496 C C . HIS A 1 701 ? -19.165 -0.342 55.282 1.00 66.81 701 HIS A C 1
ATOM 5498 O O . HIS A 1 701 ? -19.606 0.670 54.738 1.00 66.81 701 HIS A O 1
ATOM 5504 N N . ASN A 1 702 ? -18.214 -1.094 54.722 1.00 59.47 702 ASN A N 1
ATOM 5505 C CA . ASN A 1 702 ? -17.513 -0.699 53.495 1.00 59.47 702 ASN A CA 1
ATOM 5506 C C . ASN A 1 702 ? -18.439 -0.680 52.265 1.00 59.47 702 ASN A C 1
ATOM 5508 O O . ASN A 1 702 ? -18.228 0.094 51.335 1.00 59.47 702 ASN A O 1
ATOM 5512 N N . LEU A 1 703 ? -19.462 -1.541 52.247 1.00 65.44 703 LEU A N 1
ATOM 5513 C CA . LEU A 1 703 ? -20.401 -1.661 51.129 1.00 65.44 703 LEU A CA 1
ATOM 5514 C C . LEU A 1 703 ? -21.439 -0.533 51.153 1.00 65.44 703 LEU A C 1
ATOM 5516 O O . LEU A 1 703 ? -21.773 0.010 50.104 1.00 65.44 703 LEU A O 1
ATOM 5520 N N . VAL A 1 704 ? -21.898 -0.133 52.341 1.00 70.69 704 VAL A N 1
ATOM 5521 C CA . VAL A 1 704 ? -22.856 0.971 52.526 1.00 70.69 704 VAL A CA 1
ATOM 5522 C C . VAL A 1 704 ? -22.249 2.307 52.095 1.00 70.69 704 VAL A C 1
ATOM 5524 O O . VAL A 1 704 ? -22.896 3.059 51.368 1.00 70.69 704 VAL A O 1
ATOM 5527 N N . GLY A 1 705 ? -20.991 2.577 52.467 1.00 63.28 705 GLY A N 1
ATOM 5528 C CA . GLY A 1 705 ? -20.273 3.782 52.030 1.00 63.28 705 GLY A CA 1
ATOM 5529 C C . GLY A 1 705 ? -20.177 3.886 50.503 1.00 63.28 705 GLY A C 1
ATOM 5530 O O . GLY A 1 705 ? -20.445 4.942 49.929 1.00 63.28 705 GLY A O 1
ATOM 5531 N N . ALA A 1 706 ? -19.910 2.764 49.825 1.00 63.31 706 ALA A N 1
ATOM 5532 C CA . ALA A 1 706 ? -19.890 2.709 48.364 1.00 63.31 706 ALA A CA 1
ATOM 5533 C C . ALA A 1 706 ? -21.270 3.004 47.741 1.00 63.31 706 ALA A C 1
ATOM 5535 O O . ALA A 1 706 ? -21.349 3.744 46.761 1.00 63.31 706 ALA A O 1
ATOM 5536 N N . ARG A 1 707 ? -22.366 2.482 48.314 1.00 71.69 707 ARG A N 1
ATOM 5537 C CA . ARG A 1 707 ? -23.735 2.754 47.827 1.00 71.69 707 ARG A CA 1
ATOM 5538 C C . ARG A 1 707 ? -24.129 4.223 47.979 1.00 71.69 707 ARG A C 1
ATOM 5540 O O . ARG A 1 707 ? -24.674 4.806 47.044 1.00 71.69 707 ARG A O 1
ATOM 5547 N N . LEU A 1 708 ? -23.796 4.842 49.111 1.00 72.88 708 LEU A N 1
ATOM 5548 C CA . LEU A 1 708 ? -24.043 6.269 49.347 1.00 72.88 708 LEU A CA 1
ATOM 5549 C C . LEU A 1 708 ? -23.253 7.159 48.371 1.00 72.88 708 LEU A C 1
ATOM 5551 O O . LEU A 1 708 ? -23.794 8.135 47.848 1.00 72.88 708 LEU A O 1
ATOM 5555 N N . ALA A 1 709 ? -22.000 6.801 48.068 1.00 64.62 709 ALA A N 1
ATOM 5556 C CA . ALA A 1 709 ? -21.186 7.512 47.082 1.00 64.62 709 ALA A CA 1
ATOM 5557 C C . ALA A 1 709 ? -21.782 7.427 45.664 1.00 64.62 709 ALA A C 1
ATOM 5559 O O . ALA A 1 709 ? -21.861 8.442 44.965 1.00 64.62 709 ALA A O 1
ATOM 5560 N N . VAL A 1 710 ? -22.267 6.246 45.261 1.00 61.22 710 VAL A N 1
ATOM 5561 C CA . VAL A 1 710 ? -22.943 6.037 43.969 1.00 61.22 710 VAL A CA 1
ATOM 5562 C C . VAL A 1 710 ? -24.228 6.866 43.875 1.00 61.22 710 VAL A C 1
ATOM 5564 O O . VAL A 1 710 ? -24.414 7.578 42.888 1.00 61.22 710 VAL A O 1
ATOM 5567 N N . ALA A 1 711 ? -25.077 6.854 44.908 1.00 63.75 711 ALA A N 1
ATOM 5568 C CA . ALA A 1 711 ? -26.300 7.662 44.941 1.00 63.75 711 ALA A CA 1
ATOM 5569 C C . ALA A 1 711 ? -25.996 9.169 44.807 1.00 63.75 711 ALA A C 1
ATOM 5571 O O . ALA A 1 711 ? -26.604 9.866 43.990 1.00 63.75 711 ALA A O 1
ATOM 5572 N N . LYS A 1 712 ? -24.968 9.666 45.511 1.00 67.56 712 LYS A N 1
ATOM 5573 C CA . LYS A 1 712 ? -24.490 11.057 45.396 1.00 67.56 712 LYS A CA 1
ATOM 5574 C C . LYS A 1 712 ? -24.018 11.385 43.977 1.00 67.56 712 LYS A C 1
ATOM 5576 O O . LYS A 1 712 ? -24.356 12.444 43.453 1.00 67.56 712 LYS A O 1
ATOM 5581 N N . GLN A 1 713 ? -23.268 10.485 43.341 1.00 57.94 713 GLN A N 1
ATOM 5582 C CA . GLN A 1 713 ? -22.774 10.659 41.972 1.00 57.94 713 GLN A CA 1
ATOM 5583 C C . GLN A 1 713 ? -23.907 10.667 40.933 1.00 57.94 713 GLN A C 1
ATOM 5585 O O . GLN A 1 713 ? -23.834 11.401 39.944 1.00 57.94 713 GLN A O 1
ATOM 5590 N N . ILE A 1 714 ? -24.958 9.874 41.149 1.00 59.28 714 ILE A N 1
ATOM 5591 C CA . ILE A 1 714 ? -26.163 9.873 40.311 1.00 59.28 714 ILE A CA 1
ATOM 5592 C C . ILE A 1 714 ? -26.906 11.199 40.476 1.00 59.28 714 ILE A C 1
ATOM 5594 O O . ILE A 1 714 ? -27.224 11.848 39.481 1.00 59.28 714 ILE A O 1
ATOM 5598 N N . ARG A 1 715 ? -27.109 11.651 41.719 1.00 65.62 715 ARG A N 1
ATOM 5599 C CA . ARG A 1 715 ? -27.780 12.920 42.031 1.00 65.62 715 ARG A CA 1
ATOM 5600 C C . ARG A 1 715 ? -27.093 14.134 41.394 1.00 65.62 715 ARG A C 1
ATOM 5602 O O . ARG A 1 715 ? -27.775 15.083 41.017 1.00 65.62 715 ARG A O 1
ATOM 5609 N N . THR A 1 716 ? -25.762 14.133 41.292 1.00 59.34 716 THR A N 1
ATOM 5610 C CA . THR A 1 716 ? -25.001 15.255 40.715 1.00 59.34 716 THR A CA 1
ATOM 5611 C C . THR A 1 716 ? -24.927 15.224 39.191 1.00 59.34 716 THR A C 1
ATOM 5613 O O . THR A 1 716 ? -24.977 16.285 38.572 1.00 59.34 716 THR A O 1
ATOM 5616 N N . ASN A 1 717 ? -24.810 14.041 38.579 1.00 47.41 717 ASN A N 1
ATOM 5617 C CA . ASN A 1 717 ? -24.575 13.910 37.136 1.00 47.41 717 ASN A CA 1
ATOM 5618 C C . ASN A 1 717 ? -25.844 13.675 36.307 1.00 47.41 717 ASN A C 1
ATOM 5620 O O . ASN A 1 717 ? -25.806 13.833 35.087 1.00 47.41 717 ASN A O 1
ATOM 5624 N N . CYS A 1 718 ? -26.952 13.284 36.938 1.00 50.78 718 CYS A N 1
ATOM 5625 C CA . CYS A 1 718 ? -28.176 12.901 36.244 1.00 50.78 718 CYS A CA 1
ATOM 5626 C C . CYS A 1 718 ? -29.369 13.761 36.679 1.00 50.78 718 CYS A C 1
ATOM 5628 O O . CYS A 1 718 ? -29.493 14.136 37.844 1.00 50.78 718 CYS A O 1
ATOM 5630 N N . ARG A 1 719 ? -30.295 14.047 35.750 1.00 48.97 719 ARG A N 1
ATOM 5631 C CA . ARG A 1 719 ? -31.549 14.754 36.054 1.00 48.97 719 ARG A CA 1
ATOM 5632 C C . ARG A 1 719 ? -32.741 13.827 35.826 1.00 48.97 719 ARG A C 1
ATOM 5634 O O . ARG A 1 719 ? -32.923 13.311 34.728 1.00 48.97 719 ARG A O 1
ATOM 5641 N N . ILE A 1 720 ? -33.585 13.666 36.847 1.00 47.94 720 ILE A N 1
ATOM 5642 C CA . ILE A 1 720 ? -34.854 12.932 36.728 1.00 47.94 720 ILE A CA 1
ATOM 5643 C C . ILE A 1 720 ? -35.766 13.694 35.758 1.00 47.94 720 ILE A C 1
ATOM 5645 O O . ILE A 1 720 ? -36.066 14.881 35.962 1.00 47.94 720 ILE A O 1
ATOM 5649 N N . VAL A 1 721 ? -36.207 13.029 34.691 1.00 43.91 721 VAL A N 1
ATOM 5650 C CA . VAL A 1 721 ? -37.070 13.630 33.670 1.00 43.91 721 VAL A CA 1
ATOM 5651 C C . VAL A 1 721 ? -38.417 14.010 34.298 1.00 43.91 721 VAL A C 1
ATOM 5653 O O . VAL A 1 721 ? -39.153 13.171 34.812 1.00 43.91 721 VAL A O 1
ATOM 5656 N N . GLY A 1 722 ? -38.744 15.308 34.272 1.00 48.31 722 GLY A N 1
ATOM 5657 C CA . GLY A 1 722 ? -39.963 15.868 34.877 1.00 48.31 722 GLY A CA 1
ATOM 5658 C C . GLY A 1 722 ? -39.791 16.496 36.269 1.00 48.31 722 GLY A C 1
ATOM 5659 O O . GLY A 1 722 ? -40.750 17.061 36.804 1.00 48.31 722 GLY A O 1
ATOM 5660 N N . GLY A 1 723 ? -38.582 16.479 36.840 1.00 37.88 723 GLY A N 1
ATOM 5661 C CA . GLY A 1 723 ? -38.276 17.096 38.133 1.00 37.88 723 GLY A CA 1
ATOM 5662 C C . GLY A 1 723 ? -38.321 18.636 38.130 1.00 37.88 723 GLY A C 1
ATOM 5663 O O . GLY A 1 723 ? -37.576 19.299 37.402 1.00 37.88 723 GLY A O 1
ATOM 5664 N N . LYS A 1 724 ? -39.174 19.177 39.018 1.00 38.22 724 LYS A N 1
ATOM 5665 C CA . LYS A 1 724 ? -39.330 20.584 39.473 1.00 38.22 724 LYS A CA 1
ATOM 5666 C C . LYS A 1 724 ? -40.020 21.623 38.566 1.00 38.22 724 LYS A C 1
ATOM 5668 O O . LYS A 1 724 ? -39.983 22.805 38.886 1.00 38.22 724 LYS A O 1
ATOM 5673 N N . GLY A 1 725 ? -40.747 21.217 37.521 1.00 38.66 725 GLY A N 1
ATOM 5674 C CA . GLY A 1 725 ? -41.541 22.155 36.693 1.00 38.66 725 GLY A CA 1
ATOM 5675 C C . GLY A 1 725 ? -43.061 21.934 36.684 1.00 38.66 725 GLY A C 1
ATOM 5676 O O . GLY A 1 725 ? -43.832 22.887 36.780 1.00 38.66 725 GLY A O 1
ATOM 5677 N N . ALA A 1 726 ? -43.517 20.682 36.586 1.00 35.12 726 ALA A N 1
ATOM 5678 C CA . ALA A 1 726 ? -44.921 20.382 36.269 1.00 35.12 726 ALA A CA 1
ATOM 5679 C C . ALA A 1 726 ? -45.766 19.897 37.469 1.00 35.12 726 ALA A C 1
ATOM 5681 O O . ALA A 1 726 ? -46.969 20.152 37.524 1.00 35.12 726 ALA A O 1
ATOM 5682 N N . GLY A 1 727 ? -45.156 19.240 38.463 1.00 37.47 727 GLY A N 1
ATOM 5683 C CA . GLY A 1 727 ? -45.881 18.644 39.598 1.00 37.47 727 GLY A CA 1
ATOM 5684 C C . GLY A 1 727 ? -46.368 19.649 40.651 1.00 37.47 727 GLY A C 1
ATOM 5685 O O . GLY A 1 727 ? -47.472 19.513 41.180 1.00 37.47 727 GLY A O 1
ATOM 5686 N N . ALA A 1 728 ? -45.598 20.711 40.910 1.00 34.28 728 ALA A N 1
ATOM 5687 C CA . ALA A 1 728 ? -45.960 21.729 41.901 1.00 34.28 728 ALA A CA 1
ATOM 5688 C C . ALA A 1 728 ? -47.184 22.564 41.472 1.00 34.28 728 ALA A C 1
ATOM 5690 O O . ALA A 1 728 ? -47.995 22.955 42.312 1.00 34.28 728 ALA A O 1
ATOM 5691 N N . ARG A 1 729 ? -47.378 22.771 40.159 1.00 35.03 729 ARG A N 1
ATOM 5692 C CA . ARG A 1 729 ? -48.562 23.454 39.608 1.00 35.03 729 ARG A CA 1
ATOM 5693 C C . ARG A 1 729 ? -49.829 22.599 39.730 1.00 35.03 729 ARG A C 1
ATOM 5695 O O . ARG A 1 729 ? -50.889 23.140 40.030 1.00 35.03 729 ARG A O 1
ATOM 5702 N N . ARG A 1 730 ? -49.718 21.268 39.609 1.00 36.69 730 ARG A N 1
ATOM 5703 C CA . ARG A 1 730 ? -50.848 20.336 39.792 1.00 36.69 730 ARG A CA 1
ATOM 5704 C C . ARG A 1 730 ? -51.240 20.131 41.260 1.00 36.69 730 ARG A C 1
ATOM 5706 O O . ARG A 1 730 ? -52.431 20.146 41.555 1.00 36.69 730 ARG A O 1
ATOM 5713 N N . ARG A 1 731 ? -50.285 20.042 42.199 1.00 36.41 731 ARG A N 1
ATOM 5714 C CA . ARG A 1 731 ? -50.603 19.924 43.643 1.00 36.41 731 ARG A CA 1
ATOM 5715 C C . ARG A 1 731 ? -51.236 21.198 44.227 1.00 36.41 731 ARG A C 1
ATOM 5717 O O . ARG A 1 731 ? -52.110 21.093 45.080 1.00 36.41 731 ARG A O 1
ATOM 5724 N N . ARG A 1 732 ? -50.884 22.394 43.729 1.00 33.34 732 ARG A N 1
ATOM 5725 C CA . ARG A 1 732 ? -51.535 23.660 44.139 1.00 33.34 732 ARG A CA 1
ATOM 5726 C C . ARG A 1 732 ? -52.893 23.899 43.464 1.00 33.34 732 ARG A C 1
ATOM 5728 O O . ARG A 1 732 ? -53.747 24.541 44.063 1.00 33.34 732 ARG A O 1
ATOM 5735 N N . SER A 1 733 ? -53.109 23.355 42.263 1.00 33.41 733 SER A N 1
ATOM 5736 C CA . SER A 1 733 ? -54.396 23.424 41.551 1.00 33.41 733 SER A CA 1
ATOM 5737 C C . SER A 1 733 ? -55.470 22.523 42.167 1.00 33.41 733 SER A C 1
ATOM 5739 O O . SER A 1 733 ? -56.640 22.890 42.148 1.00 33.41 733 SER A O 1
ATOM 5741 N N . ARG A 1 734 ? -55.085 21.375 42.745 1.00 34.28 734 ARG A N 1
ATOM 5742 C CA . ARG A 1 734 ? -56.031 20.405 43.326 1.00 34.28 734 ARG A CA 1
ATOM 5743 C C . ARG A 1 734 ? -56.563 20.804 44.709 1.00 34.28 734 ARG A C 1
ATOM 5745 O O . ARG A 1 734 ? -57.614 20.340 45.104 1.00 34.28 734 ARG A O 1
ATOM 5752 N N . ARG A 1 735 ? -55.884 21.716 45.417 1.00 34.69 735 ARG A N 1
ATOM 5753 C CA . ARG A 1 735 ? -56.331 22.240 46.726 1.00 34.69 735 ARG A CA 1
ATOM 5754 C C . ARG A 1 735 ? -57.213 23.493 46.633 1.00 34.69 735 ARG A C 1
ATOM 5756 O O . ARG A 1 735 ? -57.588 24.045 47.658 1.00 34.69 735 ARG A O 1
ATOM 5763 N N . ARG A 1 736 ? -57.487 23.989 45.418 1.00 32.88 736 ARG A N 1
ATOM 5764 C CA . ARG A 1 736 ? -58.241 25.237 45.176 1.00 32.88 736 ARG A CA 1
ATOM 5765 C C . ARG A 1 736 ? -59.509 25.039 44.335 1.00 32.88 736 ARG A C 1
ATOM 5767 O O . ARG A 1 736 ? -60.126 26.018 43.940 1.00 32.88 736 ARG A O 1
ATOM 5774 N N . THR A 1 737 ? -59.872 23.788 44.067 1.00 32.28 737 THR A N 1
ATOM 5775 C CA . THR A 1 737 ? -61.084 23.369 43.340 1.00 32.28 737 THR A CA 1
ATOM 5776 C C . THR A 1 737 ? -61.829 22.287 44.133 1.00 32.28 737 THR A C 1
ATOM 5778 O O . THR A 1 737 ? -62.302 21.307 43.583 1.00 32.28 737 THR A O 1
ATOM 5781 N N . GLU A 1 738 ? -61.923 22.474 45.451 1.00 35.25 738 GLU A N 1
ATOM 5782 C CA . GLU A 1 738 ? -62.854 21.751 46.331 1.00 35.25 738 GLU A CA 1
ATOM 5783 C C . GLU A 1 738 ? -63.856 22.760 46.907 1.00 35.25 738 GLU A C 1
ATOM 5785 O O . GLU A 1 738 ? -63.906 23.033 48.100 1.00 35.25 738 GLU A O 1
ATOM 5790 N N . THR A 1 739 ? -64.621 23.380 46.015 1.00 36.22 739 THR A N 1
ATOM 5791 C CA . THR A 1 739 ? -65.922 23.976 46.330 1.00 36.22 739 THR A CA 1
ATOM 5792 C C . THR A 1 739 ? -66.789 23.757 45.102 1.00 36.22 739 THR A C 1
ATOM 5794 O O . THR A 1 739 ? -66.613 24.452 44.102 1.00 36.22 739 THR A O 1
ATOM 5797 N N . GLY A 1 740 ? -67.673 22.770 45.157 1.00 29.64 740 GLY A N 1
ATOM 5798 C CA . GLY A 1 740 ? -68.622 22.491 44.086 1.00 29.64 740 GLY A CA 1
ATOM 5799 C C . GLY A 1 740 ? -68.817 20.999 43.908 1.00 29.64 740 GLY A C 1
ATOM 5800 O O . GLY A 1 740 ? -67.905 20.314 43.461 1.00 29.64 740 GLY A O 1
ATOM 5801 N N . ASP A 1 741 ? -69.997 20.543 44.316 1.00 40.34 741 ASP A N 1
ATOM 5802 C CA . ASP A 1 741 ? -70.549 19.213 44.100 1.00 40.34 741 ASP A CA 1
ATOM 5803 C C . ASP A 1 741 ? -70.191 18.632 42.734 1.00 40.34 741 ASP A C 1
ATOM 5805 O O . ASP A 1 741 ? -70.574 19.184 41.710 1.00 40.34 741 ASP A O 1
ATOM 5809 N N . GLU A 1 742 ? -69.508 17.493 42.739 1.00 35.19 742 GLU A N 1
ATOM 5810 C CA . GLU A 1 742 ? -69.801 16.340 41.888 1.00 35.19 742 GLU A CA 1
ATOM 5811 C C . GLU A 1 742 ? -68.845 15.203 42.274 1.00 35.19 742 GLU A C 1
ATOM 5813 O O . GLU A 1 742 ? -67.684 15.443 42.594 1.00 35.19 742 GLU A O 1
ATOM 5818 N N . THR A 1 743 ? -69.340 13.959 42.230 1.00 33.88 743 THR A N 1
ATOM 5819 C CA . THR A 1 743 ? -68.667 12.673 42.553 1.00 33.88 743 THR A CA 1
ATOM 5820 C C . THR A 1 743 ? -68.835 12.100 43.974 1.00 33.88 743 THR A C 1
ATOM 5822 O O . THR A 1 743 ? -67.955 11.459 44.541 1.00 33.88 743 THR A O 1
ATOM 5825 N N . GLN A 1 744 ? -70.064 12.152 44.499 1.00 33.28 744 GLN A N 1
ATOM 5826 C CA . GLN A 1 744 ? -70.547 11.201 45.520 1.00 33.28 744 GLN A CA 1
ATOM 5827 C C . GLN A 1 744 ? -70.616 9.739 45.001 1.00 33.28 744 GLN A C 1
ATOM 5829 O O . GLN A 1 744 ? -70.704 8.805 45.796 1.00 33.28 744 GLN A O 1
ATOM 5834 N N . TRP A 1 745 ? -70.515 9.517 43.684 1.00 31.14 745 TRP A N 1
ATOM 5835 C CA . TRP A 1 745 ? -70.586 8.189 43.059 1.00 31.14 745 TRP A CA 1
ATOM 5836 C C . TRP A 1 745 ? -69.280 7.371 43.126 1.00 31.14 745 TRP A C 1
ATOM 5838 O O . TRP A 1 745 ? -69.349 6.146 43.142 1.00 31.14 745 TRP A O 1
ATOM 5848 N N . GLU A 1 746 ? -68.103 7.999 43.261 1.00 34.97 746 GLU A N 1
ATOM 5849 C CA . GLU A 1 746 ? -66.809 7.282 43.345 1.00 34.97 746 GLU A CA 1
ATOM 5850 C C . GLU A 1 746 ? -66.496 6.724 44.746 1.00 34.97 746 GLU A C 1
ATOM 5852 O O . GLU A 1 746 ? -65.598 5.905 44.905 1.00 34.97 746 GLU A O 1
ATOM 5857 N N . LYS A 1 747 ? -67.269 7.090 45.779 1.00 38.53 747 LYS A N 1
ATOM 5858 C CA . LYS A 1 747 ? -67.158 6.483 47.121 1.00 38.53 747 LYS A CA 1
ATOM 5859 C C . LYS A 1 747 ? -67.914 5.155 47.267 1.00 38.53 747 LYS A C 1
ATOM 5861 O O . LYS A 1 747 ? -67.775 4.505 48.299 1.00 38.53 747 LYS A O 1
ATOM 5866 N N . LEU A 1 748 ? -68.708 4.758 46.269 1.00 34.59 748 LEU A N 1
ATOM 5867 C CA . LEU A 1 748 ? -69.526 3.536 46.301 1.00 34.59 748 LEU A CA 1
ATOM 5868 C C . LEU A 1 748 ? -68.877 2.333 45.595 1.00 34.59 748 LEU A C 1
ATOM 5870 O O . LEU A 1 748 ? -69.327 1.208 45.791 1.00 34.59 748 LEU A O 1
ATOM 5874 N N . LEU A 1 749 ? -67.798 2.536 44.834 1.00 33.91 749 LEU A N 1
ATOM 5875 C CA . LEU A 1 749 ? -66.992 1.471 44.231 1.00 33.91 749 LEU A CA 1
ATOM 5876 C C . LEU A 1 749 ? -65.534 1.707 44.633 1.00 33.91 749 LEU A C 1
ATOM 5878 O O . LEU A 1 749 ? -64.925 2.681 44.209 1.00 33.91 749 LEU A O 1
ATOM 5882 N N . GLY A 1 750 ? -65.030 0.858 45.532 1.00 36.88 750 GLY A N 1
ATOM 5883 C CA . GLY A 1 750 ? -63.788 1.056 46.279 1.00 36.88 750 GLY A CA 1
ATOM 5884 C C . GLY A 1 750 ? -62.593 1.512 45.438 1.00 36.88 750 GLY A C 1
ATOM 5885 O O . GLY A 1 750 ? -62.165 0.821 44.517 1.00 36.88 750 GLY A O 1
ATOM 5886 N N . GLY A 1 751 ? -62.028 2.663 45.805 1.00 41.03 751 GLY A N 1
ATOM 5887 C CA . GLY A 1 751 ? -60.666 3.021 45.421 1.00 41.03 751 GLY A CA 1
ATOM 5888 C C . GLY A 1 751 ? -59.661 2.116 46.137 1.00 41.03 751 GLY A C 1
ATOM 5889 O O . GLY A 1 751 ? -59.895 1.736 47.285 1.00 41.03 751 GLY A O 1
ATOM 5890 N N . GLU A 1 752 ? -58.559 1.778 45.460 1.00 43.84 752 GLU A N 1
ATOM 5891 C CA . GLU A 1 752 ? -57.490 0.932 46.008 1.00 43.84 752 GLU A CA 1
ATOM 5892 C C . GLU A 1 752 ? -57.022 1.456 47.371 1.00 43.84 752 GLU A C 1
ATOM 5894 O O . GLU A 1 752 ? -56.522 2.577 47.505 1.00 43.84 752 GLU A O 1
ATOM 5899 N N . THR A 1 753 ? -57.188 0.635 48.402 1.00 47.53 753 THR A N 1
ATOM 5900 C CA . THR A 1 753 ? -56.674 0.916 49.739 1.00 47.53 753 THR A CA 1
ATOM 5901 C C . THR A 1 753 ? -55.172 0.620 49.802 1.00 47.53 753 THR A C 1
ATOM 5903 O O . THR A 1 753 ? -54.622 -0.121 48.986 1.00 47.53 753 THR A O 1
ATOM 5906 N N . SER A 1 754 ? -54.466 1.160 50.801 1.00 41.69 754 SER A N 1
ATOM 5907 C CA . SER A 1 754 ? -53.049 0.822 51.034 1.00 41.69 754 SER A CA 1
ATOM 5908 C C . SER A 1 754 ? -52.827 -0.682 51.256 1.00 41.69 754 SER A C 1
ATOM 5910 O O . SER A 1 754 ? -51.751 -1.190 50.943 1.00 41.69 754 SER A O 1
ATOM 5912 N N . ALA A 1 755 ? -53.851 -1.393 51.740 1.00 43.50 755 ALA A N 1
ATOM 5913 C CA . ALA A 1 755 ? -53.864 -2.844 51.875 1.00 43.50 755 ALA A CA 1
ATOM 5914 C C . ALA A 1 755 ? -53.963 -3.557 50.516 1.00 43.50 755 ALA A C 1
ATOM 5916 O O . ALA A 1 755 ? -53.274 -4.554 50.314 1.00 43.50 755 ALA A O 1
ATOM 5917 N N . ASP A 1 756 ? -54.732 -3.021 49.562 1.00 47.06 756 ASP A N 1
ATOM 5918 C CA . ASP A 1 756 ? -54.840 -3.574 48.204 1.00 47.06 756 ASP A CA 1
ATOM 5919 C C . ASP A 1 756 ? -53.514 -3.453 47.448 1.00 47.06 756 ASP A C 1
ATOM 5921 O O . ASP A 1 756 ? -53.080 -4.399 46.794 1.00 47.06 756 ASP A O 1
ATOM 5925 N N . VAL A 1 757 ? -52.801 -2.334 47.612 1.00 50.09 757 VAL A N 1
ATOM 5926 C CA . VAL A 1 757 ? -51.461 -2.136 47.033 1.00 50.09 757 VAL A CA 1
ATOM 5927 C C . VAL A 1 757 ? -50.428 -3.065 47.680 1.00 50.09 757 VAL A C 1
ATOM 5929 O O . VAL A 1 757 ? -49.594 -3.641 46.978 1.00 50.09 757 VAL A O 1
ATOM 5932 N N . GLN A 1 758 ? -50.492 -3.262 49.002 1.00 47.75 758 GLN A N 1
ATOM 5933 C CA . GLN A 1 758 ? -49.638 -4.226 49.705 1.00 47.75 758 GLN A CA 1
ATOM 5934 C C . GLN A 1 758 ? -49.915 -5.661 49.253 1.00 47.75 758 GLN A C 1
ATOM 5936 O O . GLN A 1 758 ? -48.966 -6.394 48.992 1.00 47.75 758 GLN A O 1
ATOM 5941 N N . LEU A 1 759 ? -51.185 -6.047 49.093 1.00 49.00 759 LEU A N 1
ATOM 5942 C CA . LEU A 1 759 ? -51.601 -7.346 48.557 1.00 49.00 759 LEU A CA 1
ATOM 5943 C C . LEU A 1 759 ? -51.136 -7.541 47.114 1.00 49.00 759 LEU A C 1
ATOM 5945 O O . LEU A 1 759 ? -50.656 -8.618 46.777 1.00 49.00 759 LEU A O 1
ATOM 5949 N N . ARG A 1 760 ? -51.205 -6.502 46.277 1.00 51.78 760 ARG A N 1
ATOM 5950 C CA . ARG A 1 760 ? -50.751 -6.534 44.879 1.00 51.78 760 ARG A CA 1
ATOM 5951 C C . ARG A 1 760 ? -49.232 -6.678 44.780 1.00 51.78 760 ARG A C 1
ATOM 5953 O O . ARG A 1 760 ? -48.736 -7.472 43.984 1.00 51.78 760 ARG A O 1
ATOM 5960 N N . TRP A 1 761 ? -48.495 -5.984 45.646 1.00 49.84 761 TRP A N 1
ATOM 5961 C CA . TRP A 1 761 ? -47.047 -6.135 45.786 1.00 49.84 761 TRP A CA 1
ATOM 5962 C C . TRP A 1 761 ? -46.648 -7.517 46.326 1.00 49.84 761 TRP A C 1
ATOM 5964 O O . TRP A 1 761 ? -45.708 -8.130 45.817 1.00 49.84 761 TRP A O 1
ATOM 5974 N N . LEU A 1 762 ? -47.392 -8.054 47.301 1.00 45.25 762 LEU A N 1
ATOM 5975 C CA . LEU A 1 762 ? -47.187 -9.408 47.826 1.00 45.25 762 LEU A CA 1
ATOM 5976 C C . LEU A 1 762 ? -47.481 -10.476 46.763 1.00 45.25 762 LEU A C 1
ATOM 5978 O O . LEU A 1 762 ?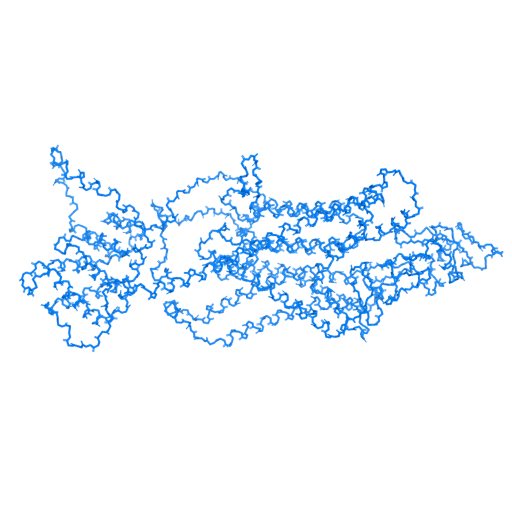 -46.705 -11.414 46.602 1.00 45.25 762 LEU A O 1
ATOM 5982 N N . HIS A 1 763 ? -48.564 -10.309 46.002 1.00 49.53 763 HIS A N 1
ATOM 5983 C CA . HIS A 1 763 ? -48.972 -11.210 44.925 1.00 49.53 763 HIS A CA 1
ATOM 5984 C C . HIS A 1 763 ? -47.920 -11.267 43.806 1.00 49.53 763 HIS A C 1
ATOM 5986 O O . HIS A 1 763 ? -47.570 -12.357 43.357 1.00 49.53 763 HIS A O 1
ATOM 5992 N N . MET A 1 764 ? -47.333 -10.123 43.423 1.00 50.69 764 MET A N 1
ATOM 5993 C CA . MET A 1 764 ? -46.208 -10.064 42.473 1.00 50.69 764 MET A CA 1
ATOM 5994 C C . MET A 1 764 ? -44.959 -10.822 42.957 1.00 50.69 764 MET A C 1
ATOM 5996 O O . MET A 1 764 ? -44.171 -11.283 42.137 1.00 50.69 764 MET A O 1
ATOM 6000 N N . ARG A 1 765 ? -44.764 -10.969 44.276 1.00 50.34 765 ARG A N 1
ATOM 6001 C CA . ARG A 1 765 ? -43.648 -11.739 44.853 1.00 50.34 765 ARG A CA 1
ATOM 6002 C C . ARG A 1 765 ? -43.937 -13.225 45.028 1.00 50.34 765 ARG A C 1
ATOM 6004 O O . ARG A 1 765 ? -42.990 -14.005 45.023 1.00 50.34 765 ARG A O 1
ATOM 6011 N N . MET A 1 766 ? -45.197 -13.616 45.213 1.00 41.72 766 MET A N 1
ATOM 6012 C CA . MET A 1 766 ? -45.565 -15.028 45.369 1.00 41.72 766 MET A CA 1
ATOM 6013 C C . MET A 1 766 ? -45.645 -15.777 44.032 1.00 41.72 766 MET A C 1
ATOM 6015 O O . MET A 1 766 ? -45.474 -16.993 44.023 1.00 41.72 766 MET A O 1
ATOM 6019 N N . HIS A 1 767 ? -45.828 -15.061 42.916 1.00 49.03 767 HIS A N 1
ATOM 6020 C CA . HIS A 1 767 ? -45.874 -15.625 41.560 1.00 49.03 767 HIS A CA 1
ATOM 6021 C C . HIS A 1 767 ? -44.884 -14.919 40.606 1.00 49.03 767 HIS A C 1
ATOM 6023 O O . HIS A 1 767 ? -45.307 -14.219 39.686 1.00 49.03 767 HIS A O 1
ATOM 6029 N N . PRO A 1 768 ? -43.560 -15.058 40.820 1.00 46.00 768 PRO A N 1
ATOM 6030 C CA . PRO A 1 768 ? -42.543 -14.391 40.002 1.00 46.00 768 PRO A CA 1
ATOM 6031 C C . PRO A 1 768 ? -42.447 -14.942 38.568 1.00 46.00 768 PRO A C 1
ATOM 6033 O O . PRO A 1 768 ? -41.973 -14.233 37.683 1.00 46.00 768 PRO A O 1
ATOM 6036 N N . ASP A 1 769 ? -42.915 -16.171 38.334 1.00 46.78 769 ASP A N 1
ATOM 6037 C CA . ASP A 1 769 ? -42.786 -16.871 37.048 1.00 46.78 769 ASP A CA 1
ATOM 6038 C C . ASP A 1 769 ? -43.821 -16.420 35.992 1.00 46.78 769 ASP A C 1
ATOM 6040 O O . ASP A 1 769 ? -43.636 -16.676 34.803 1.00 46.78 769 ASP A O 1
ATOM 6044 N N . ASP A 1 770 ? -44.871 -15.692 36.400 1.00 48.62 770 ASP A N 1
ATOM 6045 C CA . ASP A 1 770 ? -46.010 -15.323 35.539 1.00 48.62 770 ASP A CA 1
ATOM 6046 C C . ASP A 1 770 ? -45.943 -13.890 34.963 1.00 48.62 770 ASP A C 1
ATOM 6048 O O . ASP A 1 770 ? -46.786 -13.500 34.148 1.00 48.62 770 ASP A O 1
ATOM 6052 N N . ALA A 1 771 ? -44.957 -13.071 35.354 1.00 46.09 771 ALA A N 1
ATOM 6053 C CA . ALA A 1 771 ? -44.882 -11.656 34.974 1.00 46.09 771 ALA A CA 1
ATOM 6054 C C . ALA A 1 771 ? -43.577 -11.300 34.243 1.00 46.09 771 ALA A C 1
ATOM 6056 O O . ALA A 1 771 ? -42.478 -11.482 34.762 1.00 46.09 771 ALA A O 1
ATOM 6057 N N . SER A 1 772 ? -43.687 -10.716 33.040 1.00 48.72 772 SER A N 1
ATOM 6058 C CA . SER A 1 772 ? -42.525 -10.147 32.347 1.00 48.72 772 SER A CA 1
ATOM 6059 C C . SER A 1 772 ? -41.953 -8.976 33.152 1.00 48.72 772 SER A C 1
ATOM 6061 O O . SER A 1 772 ? -42.695 -8.137 33.664 1.00 48.72 772 SER A O 1
ATOM 6063 N N . SER A 1 773 ? -40.624 -8.871 33.226 1.00 43.50 773 SER A N 1
ATOM 6064 C CA . SER A 1 773 ? -39.935 -7.805 33.974 1.00 43.50 773 SER A CA 1
ATOM 6065 C C . SER A 1 773 ? -40.368 -6.388 33.562 1.00 43.50 773 SER A C 1
ATOM 6067 O O . SER A 1 773 ? -40.339 -5.467 34.380 1.00 43.50 773 SER A O 1
ATOM 6069 N N . ALA A 1 774 ? -40.820 -6.217 32.315 1.00 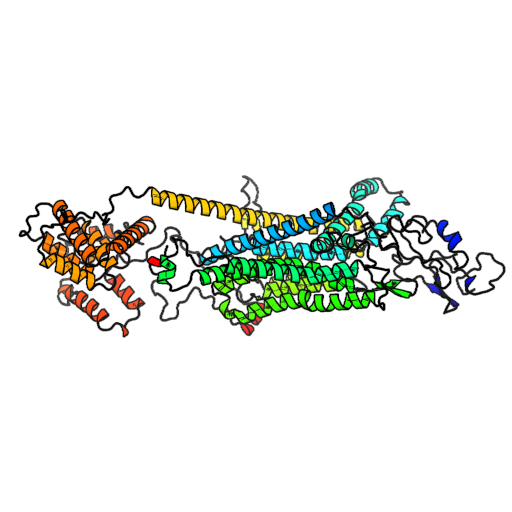40.56 774 ALA A N 1
ATOM 6070 C CA . ALA A 1 774 ? -41.389 -4.980 31.788 1.00 40.56 774 ALA A CA 1
ATOM 6071 C C . ALA A 1 774 ? -42.751 -4.635 32.413 1.00 40.56 774 ALA A C 1
ATOM 6073 O O . ALA A 1 774 ? -42.979 -3.483 32.777 1.00 40.56 774 ALA A O 1
ATOM 6074 N N . ARG A 1 775 ? -43.636 -5.623 32.602 1.00 46.09 775 ARG A N 1
ATOM 6075 C CA . ARG A 1 775 ? -44.938 -5.427 33.253 1.00 46.09 775 ARG A CA 1
ATOM 6076 C C . ARG A 1 775 ? -44.764 -5.061 34.723 1.00 46.09 775 ARG A C 1
ATOM 6078 O O . ARG A 1 775 ? -45.362 -4.092 35.177 1.00 46.09 775 ARG A O 1
ATOM 6085 N N . THR A 1 776 ? -43.867 -5.749 35.426 1.00 49.56 776 THR A N 1
ATOM 6086 C CA . THR A 1 776 ? -43.547 -5.465 36.832 1.00 49.56 776 THR A CA 1
ATOM 6087 C C . THR A 1 776 ? -42.968 -4.058 37.007 1.00 49.56 776 THR A C 1
ATOM 6089 O O . THR A 1 776 ? -43.298 -3.365 37.965 1.00 49.56 776 THR A O 1
ATOM 6092 N N . ARG A 1 777 ? -42.143 -3.589 36.057 1.00 45.16 777 ARG A N 1
ATOM 6093 C CA . ARG A 1 777 ? -41.588 -2.222 36.058 1.00 45.16 777 ARG A CA 1
ATOM 6094 C C . ARG A 1 777 ? -42.604 -1.149 35.668 1.00 45.16 777 ARG A C 1
ATOM 6096 O O . ARG A 1 777 ? -42.581 -0.072 36.256 1.00 45.16 777 ARG A O 1
ATOM 6103 N N . ALA A 1 778 ? -43.499 -1.423 34.721 1.00 43.03 778 ALA A N 1
ATOM 6104 C CA . ALA A 1 778 ? -44.573 -0.505 34.349 1.00 43.03 778 ALA A CA 1
ATOM 6105 C C . ALA A 1 778 ? -45.588 -0.340 35.492 1.00 43.03 778 ALA A C 1
ATOM 6107 O O . ALA A 1 778 ? -45.959 0.783 35.825 1.00 43.03 778 ALA A O 1
ATOM 6108 N N . GLU A 1 779 ? -45.968 -1.438 36.148 1.00 47.56 779 GLU A N 1
ATOM 6109 C CA . GLU A 1 779 ? -46.801 -1.418 37.355 1.00 47.56 779 GLU A CA 1
ATOM 6110 C C . GLU A 1 779 ? -46.082 -0.691 38.507 1.00 47.56 779 GLU A C 1
ATOM 6112 O O . GLU A 1 779 ? -46.686 0.141 39.177 1.00 47.56 779 GLU A O 1
ATOM 6117 N N . PHE A 1 780 ? -44.767 -0.877 38.667 1.00 47.78 780 PHE A N 1
ATOM 6118 C CA . PHE A 1 780 ? -43.965 -0.127 39.641 1.00 47.78 780 PHE A CA 1
ATOM 6119 C C . PHE A 1 780 ? -43.924 1.387 39.358 1.00 47.78 780 PHE A C 1
ATOM 6121 O O . PHE A 1 780 ? -44.108 2.182 40.275 1.00 47.78 780 PHE A O 1
ATOM 6128 N N . ALA A 1 781 ? -43.736 1.814 38.105 1.00 44.69 781 ALA A N 1
ATOM 6129 C CA . ALA A 1 781 ? -43.727 3.232 37.725 1.00 44.69 781 ALA A CA 1
ATOM 6130 C C . ALA A 1 781 ? -45.120 3.892 37.802 1.00 44.69 781 ALA A C 1
ATOM 6132 O O . ALA A 1 781 ? -45.221 5.107 37.990 1.00 44.69 781 ALA A O 1
ATOM 6133 N N . LEU A 1 782 ? -46.194 3.103 37.677 1.00 47.09 782 LEU A N 1
ATOM 6134 C CA . LEU A 1 782 ? -47.569 3.542 37.939 1.00 47.09 782 LEU A CA 1
ATOM 6135 C C . LEU A 1 782 ? -47.805 3.788 39.436 1.00 47.09 782 LEU A C 1
ATOM 6137 O O . LEU A 1 782 ? -48.459 4.768 39.792 1.00 47.09 782 LEU A O 1
ATOM 6141 N N . ILE A 1 783 ? -47.236 2.938 40.297 1.00 47.94 783 ILE A N 1
ATOM 6142 C CA . ILE A 1 783 ? -47.291 3.067 41.762 1.00 47.94 783 ILE A CA 1
ATOM 6143 C C . ILE A 1 783 ? -46.375 4.211 42.250 1.00 47.94 783 ILE A C 1
ATOM 6145 O O . ILE A 1 783 ? -46.751 4.948 43.160 1.00 47.94 783 ILE A O 1
ATOM 6149 N N . PHE A 1 784 ? -45.211 4.422 41.620 1.00 50.88 784 PHE A N 1
ATOM 6150 C CA . PHE A 1 784 ? -44.217 5.445 41.984 1.00 50.88 784 PHE A CA 1
ATOM 6151 C C . PHE A 1 784 ? -43.916 6.403 40.809 1.00 50.88 784 PHE A C 1
ATOM 6153 O O . PHE A 1 784 ? -42.969 6.188 40.049 1.00 50.88 784 PHE A O 1
ATOM 6160 N N . PRO A 1 785 ? -44.664 7.516 40.656 1.00 44.66 785 PRO A N 1
ATOM 6161 C CA . PRO A 1 785 ? -44.550 8.423 39.503 1.00 44.66 785 PRO A CA 1
ATOM 6162 C C . PRO A 1 785 ? -43.213 9.175 39.382 1.00 44.66 785 PRO A C 1
ATOM 6164 O O . PRO A 1 785 ? -42.955 9.805 38.351 1.00 44.66 785 PRO A O 1
ATOM 6167 N N . SER A 1 786 ? -42.408 9.178 40.446 1.00 44.88 786 SER A N 1
ATOM 6168 C CA . SER A 1 786 ? -41.054 9.740 40.524 1.00 44.88 786 SER A CA 1
ATOM 6169 C C . SER A 1 786 ? -39.975 8.793 39.993 1.00 44.88 786 SER A C 1
ATOM 6171 O O . SER A 1 786 ? -38.915 9.273 39.596 1.00 44.88 786 SER A O 1
ATOM 6173 N N . ALA A 1 787 ? -40.267 7.492 39.868 1.00 48.00 787 ALA A N 1
ATOM 6174 C CA . ALA A 1 787 ? -39.384 6.460 39.315 1.00 48.00 787 ALA A CA 1
ATOM 6175 C C . ALA A 1 787 ? -39.244 6.534 37.774 1.00 48.00 787 ALA A C 1
ATOM 6177 O O . ALA A 1 787 ? -39.020 5.531 37.096 1.00 48.00 787 ALA A O 1
ATOM 6178 N N . LYS A 1 788 ? -39.425 7.728 37.198 1.00 50.59 788 LYS A N 1
ATOM 6179 C CA . LYS A 1 788 ? -39.343 7.992 35.756 1.00 50.59 788 LYS A CA 1
ATOM 6180 C C . LYS A 1 788 ? -37.914 7.840 35.232 1.00 50.59 788 LYS A C 1
ATOM 6182 O O . LYS A 1 788 ? -36.965 7.986 36.003 1.00 50.59 788 LYS A O 1
ATOM 6187 N N . PRO A 1 789 ? -37.749 7.606 33.914 1.00 44.56 789 PRO A N 1
ATOM 6188 C CA . PRO A 1 789 ? -36.437 7.468 33.298 1.00 44.56 789 PRO A CA 1
ATOM 6189 C C . PRO A 1 789 ? -35.494 8.616 33.656 1.00 44.56 789 PRO A C 1
ATOM 6191 O O . PRO A 1 789 ? -35.857 9.796 33.624 1.00 44.56 789 PRO A O 1
ATOM 6194 N N . VAL A 1 790 ? -34.266 8.240 33.989 1.00 37.22 790 VAL A N 1
ATOM 6195 C CA . VAL A 1 790 ? -33.157 9.151 34.245 1.00 37.22 790 VAL A CA 1
ATOM 6196 C C . VAL A 1 790 ? -32.421 9.339 32.920 1.00 37.22 790 VAL A C 1
ATOM 6198 O O . VAL A 1 790 ? -31.863 8.381 32.395 1.00 37.22 790 VAL A O 1
ATOM 6201 N N . CYS A 1 791 ? -32.435 10.553 32.363 1.00 36.69 791 CYS A N 1
ATOM 6202 C CA . CYS A 1 791 ? -31.729 10.855 31.114 1.00 36.69 791 CYS A CA 1
ATOM 6203 C C . CYS A 1 791 ? -30.448 11.649 31.389 1.00 36.69 791 CYS A C 1
ATOM 6205 O O . CYS A 1 791 ? -30.410 12.505 32.282 1.00 36.69 791 CYS A O 1
ATOM 6207 N N . PHE A 1 792 ? -29.410 11.400 30.587 1.00 29.39 792 PHE A N 1
ATOM 6208 C CA . PHE A 1 792 ? -28.218 12.240 30.569 1.00 29.39 792 PHE A CA 1
ATOM 6209 C C . PHE A 1 792 ? -28.555 13.622 30.002 1.00 29.39 792 PHE A C 1
ATOM 6211 O O . PHE A 1 792 ? -29.412 13.782 29.134 1.00 29.39 792 PHE A O 1
ATOM 6218 N N . GLN A 1 793 ? -27.862 14.648 30.493 1.00 33.81 793 GLN A N 1
ATOM 6219 C CA . GLN A 1 793 ? -28.148 16.043 30.150 1.00 33.81 793 GLN A CA 1
ATOM 6220 C C . GLN A 1 793 ? -27.927 16.378 28.657 1.00 33.81 793 GLN A C 1
ATOM 6222 O O . GLN A 1 793 ? -28.439 17.391 28.186 1.00 33.81 793 GLN A O 1
ATOM 6227 N N . GLU A 1 794 ? -27.211 15.531 27.911 1.00 35.31 794 GLU A N 1
ATOM 6228 C CA . GLU A 1 794 ? -26.949 15.686 26.471 1.00 35.31 794 GLU A CA 1
ATOM 6229 C C . GLU A 1 794 ? -28.084 15.137 25.573 1.00 35.31 794 GLU A C 1
ATOM 6231 O O . GLU A 1 794 ? -28.226 15.596 24.441 1.00 35.31 794 GLU A O 1
ATOM 6236 N N . ASP A 1 795 ? -28.954 14.256 26.087 1.00 36.03 795 ASP A N 1
ATOM 6237 C CA . ASP A 1 795 ? -29.991 13.541 25.311 1.00 36.03 795 ASP A CA 1
ATOM 6238 C C . ASP A 1 795 ? -31.332 14.302 25.179 1.00 36.03 795 ASP A C 1
ATOM 6240 O O . ASP A 1 795 ? -32.316 13.774 24.667 1.00 36.03 795 ASP A O 1
ATOM 6244 N N . LEU A 1 796 ? -31.413 15.551 25.650 1.00 36.19 796 LEU A N 1
ATOM 6245 C CA . LEU A 1 796 ? -32.658 16.343 25.689 1.00 36.19 796 LEU A CA 1
ATOM 6246 C C . LEU A 1 796 ? -33.033 17.030 24.360 1.00 36.19 796 LEU A C 1
ATOM 6248 O O . LEU A 1 796 ? -34.054 17.717 24.306 1.00 36.19 796 LEU A O 1
ATOM 6252 N N . ASN A 1 797 ? -32.240 16.864 23.297 1.00 32.25 797 ASN A N 1
ATOM 6253 C CA . ASN A 1 797 ? -32.569 17.389 21.970 1.00 32.25 797 ASN A CA 1
ATOM 6254 C C . ASN A 1 797 ? -33.283 16.310 21.133 1.00 32.25 797 ASN A C 1
ATOM 6256 O O . ASN A 1 797 ? -32.747 15.208 21.015 1.00 32.25 797 ASN A O 1
ATOM 6260 N N . PRO A 1 798 ? -34.454 16.592 20.531 1.00 30.64 798 PRO A N 1
ATOM 6261 C CA . PRO A 1 798 ? -35.158 15.607 19.713 1.00 30.64 798 PRO A CA 1
ATOM 6262 C C . PRO A 1 798 ? -34.360 15.272 18.433 1.00 30.64 798 PRO A C 1
ATOM 6264 O O . PRO A 1 798 ? -33.824 16.191 17.808 1.00 30.64 798 PRO A O 1
ATOM 6267 N N . PRO A 1 799 ? -34.266 13.989 18.030 1.00 30.53 799 PRO A N 1
ATOM 6268 C CA . PRO A 1 799 ? -33.686 13.600 16.745 1.00 30.53 799 PRO A CA 1
ATOM 6269 C C . PRO A 1 799 ? -34.620 13.964 15.573 1.00 30.53 799 PRO A C 1
ATOM 6271 O O . PRO A 1 799 ? -35.838 13.855 15.690 1.00 30.53 799 PRO A O 1
ATOM 6274 N N . GLU A 1 800 ? -34.038 14.413 14.454 1.00 31.09 800 GLU A N 1
ATOM 6275 C CA . GLU A 1 800 ? -34.731 14.653 13.173 1.00 31.09 800 GLU A CA 1
ATOM 6276 C C . GLU A 1 800 ? -35.198 13.333 12.527 1.00 31.09 800 GLU A C 1
ATOM 6278 O O . GLU A 1 800 ? -34.532 12.304 12.652 1.00 31.09 800 GLU A O 1
ATOM 6283 N N . GLU A 1 801 ? -36.340 13.378 11.830 1.00 27.20 801 GLU A N 1
ATOM 6284 C CA . GLU A 1 801 ? -36.977 12.236 11.156 1.00 27.20 801 GLU A CA 1
ATOM 6285 C C . GLU A 1 801 ? -36.085 11.605 10.057 1.00 27.20 801 GLU A C 1
ATOM 6287 O O . GLU A 1 801 ? -35.402 12.327 9.321 1.00 27.20 801 GLU A O 1
ATOM 6292 N N . PRO A 1 802 ? -36.094 10.265 9.896 1.00 31.52 802 PRO A N 1
ATOM 6293 C CA . PRO A 1 802 ? -35.271 9.581 8.904 1.00 31.52 802 PRO A CA 1
ATOM 6294 C C . PRO A 1 802 ? -35.806 9.737 7.468 1.00 31.52 802 PRO A C 1
ATOM 6296 O O . PRO A 1 802 ? -36.984 9.536 7.185 1.00 31.52 802 PRO A O 1
ATOM 6299 N N . SER A 1 803 ? -34.884 10.051 6.554 1.00 31.97 803 SER A N 1
ATOM 6300 C CA . SER A 1 803 ? -35.057 10.117 5.094 1.00 31.97 803 SER A CA 1
ATOM 6301 C C . SER A 1 803 ? -35.555 8.795 4.484 1.00 31.97 803 SER A C 1
ATOM 6303 O O . SER A 1 803 ? -35.105 7.722 4.882 1.00 31.97 803 SER A O 1
ATOM 6305 N N . GLU A 1 804 ? -36.409 8.885 3.453 1.00 33.19 804 GLU A N 1
ATOM 6306 C CA . GLU A 1 804 ? -36.898 7.768 2.624 1.00 33.19 804 GLU A CA 1
ATOM 6307 C C . GLU A 1 804 ? -35.765 6.821 2.174 1.00 33.19 804 GLU A C 1
ATOM 6309 O O . GLU A 1 804 ? -34.731 7.259 1.660 1.00 33.19 804 GLU A O 1
ATOM 6314 N N . LYS A 1 805 ? -35.966 5.507 2.365 1.00 37.84 805 LYS A N 1
ATOM 6315 C CA . LYS A 1 805 ? -35.018 4.447 1.983 1.00 37.84 805 LYS A CA 1
ATOM 6316 C C . LYS A 1 805 ? -35.013 4.251 0.462 1.00 37.84 805 LYS A C 1
ATOM 6318 O O . LYS A 1 805 ? -36.032 3.890 -0.119 1.00 37.84 805 LYS A O 1
ATOM 6323 N N . ALA A 1 806 ? -33.856 4.452 -0.168 1.00 45.44 806 ALA A N 1
ATOM 6324 C CA . ALA A 1 806 ? -33.622 4.117 -1.572 1.00 45.44 806 ALA A CA 1
ATOM 6325 C C . ALA A 1 806 ? -33.557 2.589 -1.787 1.00 45.44 806 ALA A C 1
ATOM 6327 O O . ALA A 1 806 ? -33.106 1.857 -0.909 1.00 45.44 806 ALA A O 1
ATOM 6328 N N . GLU A 1 807 ? -33.993 2.106 -2.957 1.00 47.28 807 GLU A N 1
ATOM 6329 C CA . GLU A 1 807 ? -33.950 0.678 -3.307 1.00 47.28 807 GLU A CA 1
ATOM 6330 C C . GLU A 1 807 ? -32.517 0.097 -3.300 1.00 47.28 807 GLU A C 1
ATOM 6332 O O . GLU A 1 807 ? -31.582 0.769 -3.751 1.00 47.28 807 GLU A O 1
ATOM 6337 N N . PRO A 1 808 ? -32.332 -1.169 -2.867 1.00 54.25 808 PRO A N 1
ATOM 6338 C CA . PRO A 1 808 ? -31.014 -1.782 -2.745 1.00 54.25 808 PRO A CA 1
ATOM 6339 C C . PRO A 1 808 ? -30.380 -2.088 -4.108 1.00 54.25 808 PRO A C 1
ATOM 6341 O O . PRO A 1 808 ? -30.998 -2.699 -4.996 1.00 54.25 808 PRO A O 1
ATOM 6344 N N . GLY A 1 809 ? -29.111 -1.699 -4.255 1.00 61.69 809 GLY A N 1
ATOM 6345 C CA . GLY A 1 809 ? -28.320 -1.881 -5.478 1.00 61.69 809 GLY A CA 1
ATOM 6346 C C . GLY A 1 809 ? -27.938 -3.342 -5.764 1.00 61.69 809 GLY A C 1
ATOM 6347 O O . GLY A 1 809 ? -28.096 -4.224 -4.928 1.00 61.69 809 GLY A O 1
ATOM 6348 N N . LEU A 1 810 ? -27.379 -3.630 -6.948 1.00 63.59 810 LEU A N 1
ATOM 6349 C CA . LEU A 1 810 ? -27.015 -4.998 -7.376 1.00 63.59 810 LEU A CA 1
ATOM 6350 C C . LEU A 1 810 ? -26.074 -5.725 -6.390 1.00 63.59 810 LEU A C 1
ATOM 6352 O O . LEU A 1 810 ? -26.330 -6.870 -6.024 1.00 63.59 810 LEU A O 1
ATOM 6356 N N . PHE A 1 811 ? -24.994 -5.070 -5.948 1.00 57.44 811 PHE A N 1
ATOM 6357 C CA . PHE A 1 811 ? -24.053 -5.653 -4.979 1.00 57.44 811 PHE A CA 1
ATOM 6358 C C . PHE A 1 811 ? -24.666 -5.811 -3.589 1.00 57.44 811 PHE A C 1
ATOM 6360 O O . PHE A 1 811 ? -24.283 -6.712 -2.853 1.00 57.44 811 PHE A O 1
ATOM 6367 N N . GLU A 1 812 ? -25.636 -4.969 -3.249 1.00 62.94 812 GLU A N 1
ATOM 6368 C CA . GLU A 1 812 ? -26.390 -5.069 -2.007 1.00 62.94 812 GLU A CA 1
ATOM 6369 C C . GLU A 1 812 ? -27.358 -6.250 -2.059 1.00 62.94 812 GLU A C 1
ATOM 6371 O O . GLU A 1 812 ? -27.403 -7.029 -1.120 1.00 62.94 812 GLU A O 1
ATOM 6376 N N . ARG A 1 813 ? -28.018 -6.496 -3.198 1.00 66.69 813 ARG A N 1
ATOM 6377 C CA . ARG A 1 813 ? -28.808 -7.717 -3.436 1.00 66.69 813 ARG A CA 1
ATOM 6378 C C . ARG A 1 813 ? -27.946 -8.977 -3.383 1.00 66.69 813 ARG A C 1
ATOM 6380 O O . ARG A 1 813 ? -28.364 -9.965 -2.791 1.00 66.69 813 ARG A O 1
ATOM 6387 N N . LEU A 1 814 ? -26.743 -8.945 -3.960 1.00 64.19 814 LEU A N 1
ATOM 6388 C CA . LEU A 1 814 ? -25.792 -10.059 -3.891 1.00 64.19 814 LEU A CA 1
ATOM 6389 C C . LEU A 1 814 ? -25.298 -10.289 -2.457 1.00 64.19 814 LEU A C 1
ATOM 6391 O O . LEU A 1 814 ? -25.279 -11.421 -1.985 1.00 64.19 814 LEU A O 1
ATOM 6395 N N . GLY A 1 815 ? -24.939 -9.215 -1.751 1.00 58.56 815 GLY A N 1
ATOM 6396 C CA . GLY A 1 815 ? -24.572 -9.259 -0.339 1.00 58.56 815 GLY A CA 1
ATOM 6397 C C . GLY A 1 815 ? -25.708 -9.808 0.521 1.00 58.56 815 GLY A C 1
ATOM 6398 O O . GLY A 1 815 ? -25.467 -10.685 1.340 1.00 58.56 815 GLY A O 1
ATOM 6399 N N . ASN A 1 816 ? -26.946 -9.380 0.267 1.00 68.19 816 ASN A N 1
ATOM 6400 C CA . ASN A 1 816 ? -28.139 -9.862 0.960 1.00 68.19 816 ASN A CA 1
ATOM 6401 C C . ASN A 1 816 ? -28.424 -11.341 0.651 1.00 68.19 816 ASN A C 1
ATOM 6403 O O . ASN A 1 816 ? -28.800 -12.089 1.547 1.00 68.19 816 ASN A O 1
ATOM 6407 N N . ALA A 1 817 ? -28.194 -11.788 -0.586 1.00 64.12 817 ALA A N 1
ATOM 6408 C CA . ALA A 1 817 ? -28.365 -13.184 -0.984 1.00 64.12 817 ALA A CA 1
ATOM 6409 C C . ALA A 1 817 ? -27.311 -14.120 -0.367 1.00 64.12 817 ALA A C 1
ATOM 6411 O O . ALA A 1 817 ? -27.617 -15.270 -0.063 1.00 64.12 817 ALA A O 1
ATOM 6412 N N . ILE A 1 818 ? -26.073 -13.645 -0.194 1.00 59.41 818 ILE A N 1
ATOM 6413 C CA . ILE A 1 818 ? -24.958 -14.457 0.318 1.00 59.41 818 ILE A CA 1
ATOM 6414 C C . ILE A 1 818 ? -24.864 -14.394 1.850 1.00 59.41 818 ILE A C 1
ATOM 6416 O O . ILE A 1 818 ? -24.569 -15.404 2.488 1.00 59.41 818 ILE A O 1
ATOM 6420 N N . PHE A 1 819 ? -25.094 -13.223 2.446 1.00 62.25 819 PHE A N 1
ATOM 6421 C CA . PHE A 1 819 ? -24.826 -12.949 3.863 1.00 62.25 819 PHE A CA 1
ATOM 6422 C C . PHE A 1 819 ? -26.070 -12.555 4.676 1.00 62.25 819 PHE A C 1
ATOM 6424 O O . PHE A 1 819 ? -25.955 -12.397 5.890 1.00 62.25 819 PHE A O 1
ATOM 6431 N N . GLY A 1 820 ? -27.244 -12.449 4.046 1.00 52.81 820 GLY A N 1
ATOM 6432 C CA . GLY A 1 820 ? -28.496 -12.051 4.692 1.00 52.81 820 GLY A CA 1
ATOM 6433 C C . GLY A 1 820 ? -28.802 -10.555 4.566 1.00 52.81 820 GLY A C 1
ATOM 6434 O O . GLY A 1 820 ? -27.917 -9.719 4.375 1.00 52.81 820 GLY A O 1
ATOM 6435 N N . GLU A 1 821 ? -30.089 -10.220 4.632 1.00 49.34 821 GLU A N 1
ATOM 6436 C CA . GLU A 1 821 ? -30.592 -8.848 4.532 1.00 49.34 821 GLU A CA 1
ATOM 6437 C C . GLU A 1 821 ? -30.224 -8.028 5.785 1.00 49.34 821 GLU A C 1
ATOM 6439 O O . GLU A 1 821 ? -30.126 -8.578 6.880 1.00 49.34 821 GLU A O 1
ATOM 6444 N N . GLU A 1 822 ? -29.999 -6.711 5.638 1.00 43.09 822 GLU A N 1
ATOM 6445 C CA . GLU A 1 822 ? -29.862 -5.855 6.830 1.00 43.09 822 GLU A CA 1
ATOM 6446 C C . GLU A 1 822 ? -31.271 -5.707 7.377 1.00 43.09 822 GLU A C 1
ATOM 6448 O O . GLU A 1 822 ? -32.086 -4.980 6.803 1.00 43.09 822 GLU A O 1
ATOM 6453 N N . THR A 1 823 ? -31.556 -6.335 8.512 1.00 35.00 823 THR A N 1
ATOM 6454 C CA . THR A 1 823 ? -32.499 -5.697 9.409 1.00 35.00 823 THR A CA 1
ATOM 6455 C C . THR A 1 823 ? -31.835 -4.380 9.793 1.00 35.00 823 THR A C 1
ATOM 6457 O O . THR A 1 823 ? -30.841 -4.328 10.511 1.00 35.00 823 THR A O 1
ATOM 6460 N N . SER A 1 824 ? -32.339 -3.282 9.229 1.00 31.95 824 SER A N 1
ATOM 6461 C CA . SER A 1 824 ? -32.189 -1.952 9.814 1.00 31.95 824 SER A CA 1
ATOM 6462 C C . SER A 1 824 ? -32.912 -1.989 11.157 1.00 31.95 824 SER A C 1
ATOM 6464 O O . SER A 1 824 ? -33.968 -1.388 11.320 1.00 31.95 824 SER A O 1
ATOM 6466 N N . GLU A 1 825 ? -32.375 -2.757 12.095 1.00 30.58 825 GLU A N 1
ATOM 6467 C CA . GLU A 1 825 ? -32.720 -2.673 13.488 1.00 30.58 825 GLU A CA 1
ATOM 6468 C C . GLU A 1 825 ? -32.113 -1.349 13.972 1.00 30.58 825 GLU A C 1
ATOM 6470 O O . GLU A 1 825 ? -31.010 -1.284 14.509 1.00 30.58 825 GLU A O 1
ATOM 6475 N N . GLU A 1 826 ? -32.897 -0.266 13.870 1.00 29.12 826 GLU A N 1
ATOM 6476 C CA . GLU A 1 826 ? -33.157 0.424 15.138 1.00 29.12 826 GLU A CA 1
ATOM 6477 C C . GLU A 1 826 ? -33.474 -0.688 16.129 1.00 29.12 826 GLU A C 1
ATOM 6479 O O . GLU A 1 826 ? -34.281 -1.533 15.749 1.00 29.12 826 GLU A O 1
ATOM 6484 N N . PRO A 1 827 ? -32.808 -0.783 17.291 1.00 27.53 827 PRO A N 1
ATOM 6485 C CA . PRO A 1 827 ? -32.852 -1.975 18.124 1.00 27.53 827 PRO A CA 1
ATOM 6486 C C . PRO A 1 827 ? -34.299 -2.256 18.523 1.00 27.53 827 PRO A C 1
ATOM 6488 O O . PRO A 1 827 ? -34.796 -1.796 19.549 1.00 27.53 827 PRO A O 1
ATOM 6491 N N . HIS A 1 828 ? -34.993 -3.017 17.687 1.00 28.75 828 HIS A N 1
ATOM 6492 C CA . HIS A 1 828 ? -36.264 -3.601 17.975 1.00 28.75 828 HIS A CA 1
ATOM 6493 C C . HIS A 1 828 ? -35.855 -4.801 18.788 1.00 28.75 828 HIS A C 1
ATOM 6495 O O . HIS A 1 828 ? -35.577 -5.885 18.280 1.00 28.75 828 HIS A O 1
ATOM 6501 N N . LEU A 1 829 ? -35.768 -4.551 20.093 1.00 27.39 829 LEU A N 1
ATOM 6502 C CA . LEU A 1 829 ? -35.884 -5.600 21.076 1.00 27.39 829 LEU A CA 1
ATOM 6503 C C . LEU A 1 829 ? -36.986 -6.573 20.590 1.00 27.39 829 LEU A C 1
ATOM 6505 O O . LEU A 1 829 ? -37.979 -6.114 20.015 1.00 27.39 829 LEU A O 1
ATOM 6509 N N . PRO A 1 830 ? -36.823 -7.895 20.768 1.00 27.97 830 PRO A N 1
ATOM 6510 C CA . PRO A 1 830 ? -37.828 -8.879 20.368 1.00 27.97 830 PRO A CA 1
ATOM 6511 C C . PRO A 1 830 ? -39.249 -8.420 20.749 1.00 27.97 830 PRO A C 1
ATOM 6513 O O . PRO A 1 830 ? -39.375 -7.682 21.720 1.00 27.97 830 PRO A O 1
ATOM 6516 N N . PRO A 1 831 ? -40.343 -8.860 20.105 1.00 30.88 831 PRO A N 1
ATOM 6517 C CA . PRO A 1 831 ? -41.697 -8.372 20.426 1.00 30.88 831 PRO A CA 1
ATOM 6518 C C . PRO A 1 831 ? -42.081 -8.472 21.919 1.00 30.88 831 PRO A C 1
ATOM 6520 O O . PRO A 1 831 ? -42.956 -7.759 22.390 1.00 30.88 831 PRO A O 1
ATOM 6523 N N . HIS A 1 832 ? -41.397 -9.339 22.676 1.00 32.19 832 HIS A N 1
ATOM 6524 C CA . HIS A 1 832 ? -41.530 -9.519 24.126 1.00 32.19 832 HIS A CA 1
ATOM 6525 C C . HIS A 1 832 ? -40.631 -8.605 24.993 1.00 32.19 832 HIS A C 1
ATOM 6527 O O . HIS A 1 832 ? -40.640 -8.700 26.217 1.00 32.19 832 HIS A O 1
ATOM 6533 N N . LEU A 1 833 ? -39.827 -7.756 24.364 1.00 27.61 833 LEU A N 1
ATOM 6534 C CA . LEU A 1 833 ? -38.771 -6.922 24.933 1.00 27.61 833 LEU A CA 1
ATOM 6535 C C . LEU A 1 833 ? -38.872 -5.464 24.410 1.00 27.61 833 LEU A C 1
ATOM 6537 O O . LEU A 1 833 ? -38.231 -4.592 24.982 1.00 27.61 833 LEU A O 1
ATOM 6541 N N . GLN A 1 834 ? -39.672 -5.155 23.374 1.00 25.64 834 GLN A N 1
ATOM 6542 C CA . GLN A 1 834 ? -40.015 -3.767 23.020 1.00 25.64 834 GLN A CA 1
ATOM 6543 C C . GLN A 1 834 ? -40.646 -3.069 24.233 1.00 25.64 834 GLN A C 1
ATOM 6545 O O . GLN A 1 834 ? -41.734 -3.434 24.671 1.00 25.64 834 GLN A O 1
ATOM 6550 N N . ASP A 1 835 ? -39.943 -2.079 24.784 1.00 32.00 835 ASP A N 1
ATOM 6551 C CA . ASP A 1 835 ? -40.459 -1.230 25.853 1.00 32.00 835 ASP A CA 1
ATOM 6552 C C . ASP A 1 835 ? -41.523 -0.289 25.254 1.00 32.00 835 ASP A C 1
ATOM 6554 O O . ASP A 1 835 ? -41.174 0.575 24.441 1.00 32.00 835 ASP A O 1
ATOM 6558 N N . PRO A 1 836 ? -42.815 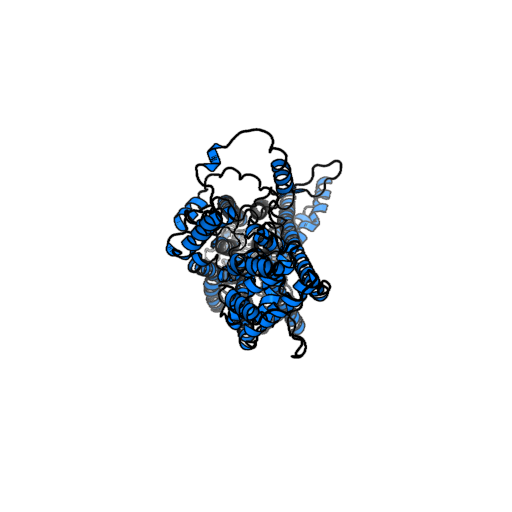-0.418 25.616 1.00 28.14 836 PRO A N 1
ATOM 6559 C CA . PRO A 1 836 ? -43.889 0.402 25.053 1.00 28.14 836 PRO A CA 1
ATOM 6560 C C . PRO A 1 836 ? -43.777 1.897 25.411 1.00 28.14 836 PRO A C 1
ATOM 6562 O O . PRO A 1 836 ? -44.597 2.694 24.956 1.00 28.14 836 PRO A O 1
ATOM 6565 N N . LEU A 1 837 ? -42.776 2.300 26.206 1.00 29.72 837 LEU A N 1
ATOM 6566 C CA . LEU A 1 837 ? -42.492 3.692 26.571 1.00 29.72 837 LEU A CA 1
ATOM 6567 C C . LEU A 1 837 ? -41.217 4.271 25.931 1.00 29.72 837 LEU A C 1
ATOM 6569 O O . LEU A 1 837 ? -40.895 5.430 26.189 1.00 29.72 837 LEU A O 1
ATOM 6573 N N . ASN A 1 838 ? -40.515 3.512 25.079 1.00 27.69 838 ASN A N 1
ATOM 6574 C CA . ASN A 1 838 ? -39.319 3.952 24.345 1.00 27.69 838 ASN A CA 1
ATOM 6575 C C . ASN A 1 838 ? -38.220 4.561 25.250 1.00 27.69 838 ASN A C 1
ATOM 6577 O O . ASN A 1 838 ? -37.593 5.573 24.926 1.00 27.69 838 ASN A O 1
ATOM 6581 N N . VAL A 1 839 ? -37.992 3.954 26.419 1.00 31.48 839 VAL A N 1
ATOM 6582 C CA . VAL A 1 839 ? -36.923 4.332 27.347 1.00 31.48 839 VAL A CA 1
ATOM 6583 C C . VAL A 1 839 ? -35.722 3.414 27.125 1.00 31.48 839 VAL A C 1
ATOM 6585 O O . VAL A 1 839 ? -35.815 2.197 27.262 1.00 31.48 839 VAL A O 1
ATOM 6588 N N . ARG A 1 840 ? -34.548 3.987 26.830 1.00 24.00 840 ARG A N 1
ATOM 6589 C CA . ARG A 1 840 ? -33.284 3.234 26.817 1.00 24.00 840 ARG A CA 1
ATOM 6590 C C . ARG A 1 840 ? -32.927 2.807 28.243 1.00 24.00 840 ARG A C 1
ATOM 6592 O O . ARG A 1 840 ? -32.305 3.557 28.990 1.00 24.00 840 ARG A O 1
ATOM 6599 N N . LEU A 1 841 ? -33.314 1.595 28.628 1.00 26.56 841 LEU A N 1
ATOM 6600 C CA . LEU A 1 841 ? -32.804 0.940 29.828 1.00 26.56 841 LEU A CA 1
ATOM 6601 C C . LEU A 1 841 ? -31.312 0.639 29.628 1.00 26.56 841 LEU A C 1
ATOM 6603 O O . LEU A 1 841 ? -30.945 -0.164 28.772 1.00 26.56 841 LEU A O 1
ATOM 6607 N N . HIS A 1 842 ? -30.443 1.269 30.421 1.00 26.39 842 HIS A N 1
ATOM 6608 C CA . HIS A 1 842 ? -29.056 0.822 30.550 1.00 26.39 842 HIS A CA 1
ATOM 6609 C C . HIS A 1 842 ? -29.059 -0.624 31.087 1.00 26.39 842 HIS A C 1
ATOM 6611 O O . HIS A 1 842 ? -29.587 -0.858 32.175 1.00 26.39 842 HIS A O 1
ATOM 6617 N N . PRO A 1 843 ? -28.473 -1.608 30.379 1.00 26.78 843 PRO A N 1
ATOM 6618 C CA . PRO A 1 843 ? -28.505 -3.016 30.784 1.00 26.78 843 PRO A CA 1
ATOM 6619 C C . PRO A 1 843 ? -27.433 -3.351 31.837 1.00 26.78 843 PRO A C 1
ATOM 6621 O O . PRO A 1 843 ? -26.966 -4.482 31.918 1.00 26.78 843 PRO A O 1
ATOM 6624 N N . ILE A 1 844 ? -26.986 -2.361 32.610 1.00 27.69 844 ILE A N 1
ATOM 6625 C CA . ILE A 1 844 ? -25.749 -2.425 33.384 1.00 27.69 844 ILE A CA 1
ATOM 6626 C C . ILE A 1 844 ? -26.078 -2.220 34.877 1.00 27.69 844 ILE A C 1
ATOM 6628 O O . ILE A 1 844 ? -26.644 -1.178 35.217 1.00 27.69 844 ILE A O 1
ATOM 6632 N N . PRO A 1 845 ? -25.753 -3.177 35.773 1.00 31.47 845 PRO A N 1
ATOM 6633 C CA . PRO A 1 845 ? -25.822 -2.988 37.223 1.00 31.47 845 PRO A CA 1
ATOM 6634 C C . PRO A 1 845 ? -25.087 -1.708 37.629 1.00 31.47 845 PRO A C 1
ATOM 6636 O O . PRO A 1 845 ? -24.050 -1.393 37.058 1.00 31.47 845 PRO A O 1
ATOM 6639 N N . ALA A 1 846 ? -25.557 -0.971 38.636 1.00 32.06 846 ALA A N 1
ATOM 6640 C CA . ALA A 1 846 ? -24.936 0.303 39.032 1.00 32.06 846 ALA A CA 1
ATOM 6641 C C . ALA A 1 846 ? -23.431 0.188 39.384 1.00 32.06 846 ALA A C 1
ATOM 6643 O O . ALA A 1 846 ? -22.702 1.174 39.322 1.00 32.06 846 ALA A O 1
ATOM 6644 N N . THR A 1 847 ? -22.947 -1.017 39.701 1.00 29.98 847 THR A N 1
ATOM 6645 C CA . THR A 1 847 ? -21.525 -1.336 39.917 1.00 29.98 847 THR A CA 1
ATOM 6646 C C . THR A 1 847 ? -20.671 -1.315 38.647 1.00 29.98 847 THR A C 1
ATOM 6648 O O . THR A 1 847 ? -19.463 -1.120 38.731 1.00 29.98 847 THR A O 1
ATOM 6651 N N . ASP A 1 848 ? -21.287 -1.486 37.482 1.00 32.56 848 ASP A N 1
ATOM 6652 C CA . ASP A 1 848 ? -20.636 -1.597 36.176 1.00 32.56 848 ASP A CA 1
ATOM 6653 C C . ASP A 1 848 ? -20.672 -0.261 35.390 1.00 32.56 848 ASP A C 1
ATOM 6655 O O . ASP A 1 848 ? -20.193 -0.185 34.258 1.00 32.56 848 ASP A O 1
ATOM 6659 N N . ILE A 1 849 ? -21.216 0.808 35.996 1.00 35.19 849 ILE A N 1
ATOM 6660 C CA . ILE A 1 849 ? -21.212 2.193 35.477 1.00 35.19 849 ILE A CA 1
ATOM 6661 C C . ILE A 1 849 ? -19.870 2.918 35.773 1.00 35.19 849 ILE A C 1
ATOM 6663 O O . ILE A 1 849 ? -19.635 4.017 35.266 1.00 35.19 849 ILE A O 1
ATOM 6667 N N . ILE A 1 850 ? -18.962 2.304 36.546 1.00 28.81 850 ILE A N 1
ATOM 6668 C CA . ILE A 1 850 ? -17.666 2.882 36.964 1.00 28.81 850 ILE A CA 1
ATOM 6669 C C . ILE A 1 850 ? -16.534 2.594 35.966 1.00 28.81 850 ILE A C 1
ATOM 6671 O O . ILE A 1 850 ? -16.303 1.411 35.621 1.00 28.81 850 ILE A O 1
#